Protein AF-0000000074613318 (afdb_homodimer)

Nearest PDB structures (foldseek):
  7mpy-assembly1_A  TM=9.620E-01  e=2.075E-47  Arabidopsis thaliana
  7mpy-assembly2_B  TM=9.449E-01  e=8.014E-48  Arabidopsis thaliana
  6omz-assembly1_A  TM=8.648E-01  e=1.037E-24  Mycolicibacterium smegmatis MKD8
  6clv-assembly6_B  TM=9.137E-01  e=1.702E-23  Staphylococcus aureus
  6ucz-assembly2_B  TM=9.336E-01  e=6.724E-20  Anaplasma phagocytophilum

InterPro domains:
  IPR000489 Pterin-binding domain [PF00809] (166-421)
  IPR000489 Pterin-binding domain [PS00792] (165-180)
  IPR000489 Pterin-binding domain [PS00793] (199-212)
  IPR000489 Pterin-binding domain [PS50972] (163-431)
  IPR000550 7,8-Dihydro-6-hydroxymethylpterin-pyrophosphokinase, HPPK [PF01288] (7-105)
  IPR000550 7,8-Dihydro-6-hydroxymethylpterin-pyrophosphokinase, HPPK [PS00794] (62-73)
  IPR000550 7,8-Dihydro-6-hydroxymethylpterin-pyrophosphokinase, HPPK [TIGR01498] (7-105)
  IPR000550 7,8-Dihydro-6-hydroxymethylpterin-pyrophosphokinase, HPPK [cd00483] (2-105)
  IPR006390 Dihydropteroate synthase domain [TIGR01496] (165-435)
  IPR006390 Dihydropteroate synthase domain [cd00739] (163-434)
  IPR011005 Dihydropteroate synthase-like superfamily [G3DSA:3.20.20.20] (144-440)
  IPR011005 Dihydropteroate synthase-like superfamily [SSF51717] (152-438)
  IPR035907 7,8-Dihydro-6-hydroxymethylpterin-pyrophosphokinase HPPK superfamily [G3DSA:3.30.70.560] (1-124)
  IPR035907 7,8-Dihydro-6-hydroxymethylpterin-pyrophosphokinase HPPK superfamily [SSF55083] (4-110)
  IPR045031 Dihydropteroate synthase-like [PTHR20941] (2-438)

Solvent-accessible surface area (backbone atoms only — not comparable to full-atom values): 45361 Å² total; per-residue (Å²): 94,62,92,77,51,36,48,56,50,37,33,11,38,34,30,36,30,57,48,87,76,50,61,91,53,75,66,41,79,34,61,33,71,38,65,49,59,86,59,49,76,69,55,42,50,51,52,43,51,47,50,30,44,73,64,62,41,65,96,63,61,87,71,46,91,65,78,59,85,79,79,64,51,70,53,70,78,53,74,43,84,54,98,88,44,46,31,56,35,80,66,45,78,75,32,65,72,54,38,54,14,50,54,14,50,32,32,78,44,77,86,47,67,45,56,48,38,51,24,66,69,50,83,36,95,65,11,51,61,43,42,39,49,75,71,47,40,75,72,42,58,75,37,90,56,26,35,60,34,28,64,42,86,96,42,73,42,53,57,81,37,37,69,39,35,27,26,56,43,76,51,66,72,81,30,64,45,83,79,25,35,58,52,37,41,53,48,49,43,52,49,51,52,49,36,46,75,39,57,32,42,28,41,33,39,23,43,62,68,70,48,79,65,42,75,84,75,51,62,68,59,34,40,66,60,36,50,65,44,46,62,67,34,43,62,62,37,49,74,70,72,37,43,37,29,36,44,48,57,43,37,68,43,49,54,54,43,41,76,60,58,40,37,30,40,35,19,62,40,34,48,69,79,22,86,55,24,39,54,48,44,32,71,65,71,45,27,37,34,36,19,31,44,39,83,44,44,68,45,11,81,36,69,77,38,49,65,62,95,49,56,41,58,50,47,20,51,53,41,46,51,38,50,45,53,30,22,57,45,56,33,53,48,36,34,43,30,41,22,77,27,58,74,40,26,45,51,50,69,51,37,38,48,40,47,72,28,41,53,54,23,32,52,52,26,16,34,66,23,30,23,65,36,71,39,53,30,38,47,46,62,47,50,35,66,49,55,21,68,59,50,72,31,88,52,50,86,70,24,52,42,38,26,23,16,50,50,28,49,28,44,77,35,61,40,25,30,41,40,30,69,60,35,52,48,39,40,26,13,47,38,46,50,30,52,61,68,66,39,75,104,93,62,92,75,51,35,46,57,50,36,32,12,38,33,32,35,29,57,48,86,75,52,58,92,54,75,67,40,79,34,63,34,71,39,65,49,60,86,60,49,74,69,55,42,51,52,53,43,52,48,50,30,44,74,65,62,42,66,95,62,60,87,71,46,91,64,80,58,86,79,80,66,51,72,53,70,77,52,74,41,83,54,98,88,46,46,31,56,34,81,65,46,76,75,31,66,72,53,38,54,16,50,52,14,52,32,30,78,44,77,86,46,67,45,55,49,39,52,25,63,71,28,97,37,94,66,12,53,62,42,42,38,49,75,71,47,39,76,72,43,56,75,37,90,59,25,34,60,37,29,65,43,84,96,40,73,41,53,56,81,36,39,68,40,36,29,27,56,44,77,50,65,69,83,31,62,46,82,80,26,35,59,52,38,40,53,48,48,42,51,49,50,51,51,36,46,75,39,58,33,43,28,43,33,40,24,42,62,69,71,49,80,66,42,75,85,76,53,61,69,58,34,40,67,59,36,50,66,44,44,60,66,36,43,62,63,37,49,74,71,73,36,43,36,29,37,44,47,58,45,36,69,42,49,53,54,42,41,76,60,57,39,38,31,42,36,18,65,40,35,48,69,78,21,88,54,25,40,53,48,44,30,70,66,71,46,28,34,35,35,19,29,45,40,82,44,44,68,47,10,81,37,70,77,38,48,66,61,96,48,56,41,58,51,46,21,51,53,39,46,52,39,49,45,52,30,21,57,46,56,31,53,48,38,35,43,31,40,22,78,27,56,74,40,27,45,51,52,70,51,36,37,50,40,48,72,28,41,53,56,24,31,53,51,26,17,35,68,24,31,22,65,36,70,38,52,31,39,47,46,62,47,48,34,66,48,55,20,68,60,50,73,31,87,53,50,86,70,24,52,42,37,26,23,15,51,49,28,49,28,44,77,34,61,39,26,30,41,39,30,69,60,35,53,49,39,40,27,13,47,39,46,49,29,52,61,68,67,41,78,104

Sequence (882 aa):
MKTLGINVTRHGCLYETAPAYVTDQPKFLNSAVRGFTKLGPHELLGVLKKIEKDMGRTNGIRYGPRPIDLDILFYGVFRVSSDNLTIPRERIWERPFVMAPLIDVLGSDVENDTVASWHSLSRFTGGLFEAWDKLGGDSLIGKDGMRRVLPIGNKLWDWSRKTSVMGILNLTPDSFSDGGKILSKENAVSQVQKMISEGADIIDLGAQSTRPMATRISPEEELERLIPILEAVKDIVEEDGKFLSVDTFYSKVASEAVKKGAHIVNDVSGGRLDPHMFDVIAGLKVPYISMHMRGDPTTMQNTNNLNYDDVCKQVASELSSSVMGAESSGIPAWRIITDPGIGFSKNAKQNLDILKGLKEIRREMGKTSLALANGPLLIGPSRKKFLAEVCNRPVATERDPATVASIAAGILGGANIVRVHNVRDCRDAVMLCDAMLEKTGMKTLGINVTRHGCLYETAPAYVTDQPKFLNSAVRGFTKLGPHELLGVLKKIEKDMGRTNGIRYGPRPIDLDILFYGVFRVSSDNLTIPRERIWERPFVMAPLIDVLGSDVENDTVASWHSLSRFTGGLFEAWDKLGGDSLIGKDGMRRVLPIGNKLWDWSRKTSVMGILNLTPDSFSDGGKILSKENAVSQVQKMISEGADIIDLGAQSTRPMATRISPEEELERLIPILEAVKDIVEEDGKFLSVDTFYSKVASEAVKKGAHIVNDVSGGRLDPHMFDVIAGLKVPYISMHMRGDPTTMQNTNNLNYDDVCKQVASELSSSVMGAESSGIPAWRIITDPGIGFSKNAKQNLDILKGLKEIRREMGKTSLALANGPLLIGPSRKKFLAEVCNRPVATERDPATVASIAAGILGGANIVRVHNVRDCRDAVMLCDAMLEKTG

Structure (mmCIF, N/CA/C/O backbone):
data_AF-0000000074613318-model_v1
#
loop_
_entity.id
_entity.type
_entity.pdbx_description
1 polymer 'Pterin-binding domain-containing protein'
#
loop_
_atom_site.group_PDB
_atom_site.id
_atom_site.type_symbol
_atom_site.label_atom_id
_atom_site.label_alt_id
_atom_site.label_comp_id
_atom_site.label_asym_id
_atom_site.label_entity_id
_atom_site.label_seq_id
_atom_site.pdbx_PDB_ins_code
_atom_site.Cartn_x
_atom_site.Cartn_y
_atom_site.Cartn_z
_atom_site.occupancy
_atom_site.B_iso_or_equiv
_atom_site.auth_seq_id
_atom_site.auth_comp_id
_atom_site.auth_asym_id
_atom_site.auth_atom_id
_atom_site.pdbx_PDB_model_num
ATOM 1 N N . MET A 1 1 ? 13.203 -37.156 -20.547 1 90.81 1 MET A N 1
ATOM 2 C CA . MET A 1 1 ? 14.242 -37.219 -19.516 1 90.81 1 MET A CA 1
ATOM 3 C C . MET A 1 1 ? 13.938 -38.312 -18.5 1 90.81 1 MET A C 1
ATOM 5 O O . MET A 1 1 ? 14.789 -39.156 -18.188 1 90.81 1 MET A O 1
ATOM 9 N N . LYS A 1 2 ? 12.68 -38.344 -18.078 1 86.88 2 LYS A N 1
ATOM 10 C CA . LYS A 1 2 ? 12.289 -39.344 -17.078 1 86.88 2 LYS A CA 1
ATOM 11 C C . LYS A 1 2 ? 12.484 -40.75 -17.594 1 86.88 2 LYS A C 1
ATOM 13 O O . LYS A 1 2 ? 13.062 -41.594 -16.922 1 86.88 2 LYS A O 1
ATOM 18 N N . THR A 1 3 ? 12.102 -41 -18.812 1 88.88 3 THR A N 1
ATOM 19 C CA . THR A 1 3 ? 12.195 -42.312 -19.406 1 88.88 3 THR A CA 1
ATOM 20 C C . THR A 1 3 ? 13.648 -42.75 -19.609 1 88.88 3 THR A C 1
ATOM 22 O O . THR A 1 3 ? 13.953 -43.938 -19.703 1 88.88 3 THR A O 1
ATOM 25 N N . LEU A 1 4 ? 14.5 -41.75 -19.594 1 92 4 LEU A N 1
ATOM 26 C CA . LEU A 1 4 ? 15.898 -42.031 -19.875 1 92 4 LEU A CA 1
ATOM 27 C C . LEU A 1 4 ? 16.75 -41.969 -18.609 1 92 4 LEU A C 1
ATOM 29 O O . LEU A 1 4 ? 17.969 -41.875 -18.672 1 92 4 LEU A O 1
ATOM 33 N N . GLY A 1 5 ? 16.031 -41.875 -17.438 1 92.38 5 GLY A N 1
ATOM 34 C CA . GLY A 1 5 ? 16.719 -42.031 -16.172 1 92.38 5 GLY A CA 1
ATOM 35 C C . GLY A 1 5 ? 17.094 -40.719 -15.516 1 92.38 5 GLY A C 1
ATOM 36 O O . GLY A 1 5 ? 17.938 -40.688 -14.609 1 92.38 5 GLY A O 1
ATOM 37 N N . ILE A 1 6 ? 16.594 -39.656 -15.992 1 94.5 6 ILE A N 1
ATOM 38 C CA . ILE A 1 6 ? 16.812 -38.344 -15.375 1 94.5 6 ILE A CA 1
ATOM 39 C C . ILE A 1 6 ? 15.57 -37.938 -14.586 1 94.5 6 ILE A C 1
ATOM 41 O O . ILE A 1 6 ? 14.5 -37.75 -15.164 1 94.5 6 ILE A O 1
ATOM 45 N N . ASN A 1 7 ? 15.688 -37.844 -13.266 1 95.38 7 ASN A N 1
ATOM 46 C CA . ASN A 1 7 ? 14.578 -37.438 -12.406 1 95.38 7 ASN A CA 1
ATOM 47 C C . ASN A 1 7 ? 14.664 -35.969 -12.016 1 95.38 7 ASN A C 1
ATOM 49 O O . ASN A 1 7 ? 15.398 -35.625 -11.094 1 95.38 7 ASN A O 1
ATOM 53 N N . VAL A 1 8 ? 13.844 -35.219 -12.664 1 95.69 8 VAL A N 1
ATOM 54 C CA . VAL A 1 8 ? 13.852 -33.781 -12.422 1 95.69 8 VAL A CA 1
ATOM 55 C C . VAL A 1 8 ? 13.023 -33.469 -11.18 1 95.69 8 VAL A C 1
ATOM 57 O O . VAL A 1 8 ? 11.883 -33.906 -11.055 1 95.69 8 VAL A O 1
ATOM 60 N N . THR A 1 9 ? 13.578 -32.625 -10.258 1 93.75 9 THR A N 1
ATOM 61 C CA . THR A 1 9 ? 12.883 -32.344 -9.008 1 93.75 9 THR A CA 1
ATOM 62 C C . THR A 1 9 ? 12.664 -30.828 -8.836 1 93.75 9 THR A C 1
ATOM 64 O O . THR A 1 9 ? 11.859 -30.406 -8.008 1 93.75 9 THR A O 1
ATOM 67 N N . ARG A 1 10 ? 13.43 -30.047 -9.539 1 96.12 10 ARG A N 1
ATOM 68 C CA . ARG A 1 10 ? 13.312 -28.594 -9.477 1 96.12 10 ARG A CA 1
ATOM 69 C C . ARG A 1 10 ? 13.312 -27.984 -10.875 1 96.12 10 ARG A C 1
ATOM 71 O O . ARG A 1 10 ? 14.031 -28.453 -11.766 1 96.12 10 ARG A O 1
ATOM 78 N N . HIS A 1 11 ? 12.578 -27.016 -11.016 1 97.75 11 HIS A N 1
ATOM 79 C CA . HIS A 1 11 ? 12.5 -26.281 -12.273 1 97.75 11 HIS A CA 1
ATOM 80 C C . HIS A 1 11 ? 12.727 -24.797 -12.055 1 97.75 11 HIS A C 1
ATOM 82 O O . HIS A 1 11 ? 12.328 -24.25 -11.023 1 97.75 11 HIS A O 1
ATOM 88 N N . GLY A 1 12 ? 13.367 -24.125 -12.938 1 97.94 12 GLY A N 1
ATOM 89 C CA . GLY A 1 12 ? 13.453 -22.672 -12.938 1 97.94 12 GLY A CA 1
ATOM 90 C C . GLY A 1 12 ? 12.266 -22.016 -13.594 1 97.94 12 GLY A C 1
ATOM 91 O O . GLY A 1 12 ? 11.328 -22.688 -14.031 1 97.94 12 GLY A O 1
ATOM 92 N N . CYS A 1 13 ? 12.312 -20.703 -13.602 1 97.88 13 CYS A N 1
ATOM 93 C CA . CYS A 1 13 ? 11.344 -19.953 -14.398 1 97.88 13 CYS A CA 1
ATOM 94 C C . CYS A 1 13 ? 11.633 -20.109 -15.891 1 97.88 13 CYS A C 1
ATOM 96 O O . CYS A 1 13 ? 12.688 -20.625 -16.266 1 97.88 13 CYS A O 1
ATOM 98 N N . LEU A 1 14 ? 10.695 -19.781 -16.688 1 97.75 14 LEU A N 1
ATOM 99 C CA . LEU A 1 14 ? 10.867 -19.734 -18.125 1 97.75 14 LEU A CA 1
ATOM 100 C C . LEU A 1 14 ? 11.133 -18.312 -18.609 1 97.75 14 LEU A C 1
ATOM 102 O O . LEU A 1 14 ? 10.352 -17.406 -18.312 1 97.75 14 LEU A O 1
ATOM 106 N N . TYR A 1 15 ? 12.273 -18.125 -19.281 1 97 15 TYR A N 1
ATOM 107 C CA . TYR A 1 15 ? 12.672 -16.797 -19.734 1 97 15 TYR A CA 1
ATOM 108 C C . TYR A 1 15 ? 12.609 -16.688 -21.25 1 97 15 TYR A C 1
ATOM 110 O O . TYR A 1 15 ? 13.141 -17.547 -21.969 1 97 15 TYR A O 1
ATOM 118 N N . GLU A 1 16 ? 11.945 -15.711 -21.703 1 95.38 16 GLU A N 1
ATOM 119 C CA . GLU A 1 16 ? 12.062 -15.297 -23.094 1 95.38 16 GLU A CA 1
ATOM 120 C C . GLU A 1 16 ? 13.18 -14.273 -23.266 1 95.38 16 GLU A C 1
ATOM 122 O O . GLU A 1 16 ? 13.242 -13.281 -22.531 1 95.38 16 GLU A O 1
ATOM 127 N N . THR A 1 17 ? 14.117 -14.539 -24.172 1 92.31 17 THR A N 1
ATOM 128 C CA . THR A 1 17 ? 15.25 -13.648 -24.391 1 92.31 17 THR A CA 1
ATOM 129 C C . THR A 1 17 ? 15.484 -13.414 -25.875 1 92.31 17 THR A C 1
ATOM 131 O O . THR A 1 17 ? 15.172 -14.273 -26.703 1 92.31 17 THR A O 1
ATOM 134 N N . ALA A 1 18 ? 16.031 -12.297 -26.188 1 87.38 18 ALA A N 1
ATOM 135 C CA . ALA A 1 18 ? 16.469 -12.023 -27.547 1 87.38 18 ALA A CA 1
ATOM 136 C C . ALA A 1 18 ? 17.688 -12.875 -27.922 1 87.38 18 ALA A C 1
ATOM 138 O O . ALA A 1 18 ? 18.469 -13.258 -27.047 1 87.38 18 ALA A O 1
ATOM 139 N N . PRO A 1 19 ? 17.734 -13.18 -29.219 1 82.44 19 PRO A N 1
ATOM 140 C CA . PRO A 1 19 ? 18.922 -13.922 -29.625 1 82.44 19 PRO A CA 1
ATOM 141 C C . PRO A 1 19 ? 20.219 -13.133 -29.422 1 82.44 19 PRO A C 1
ATOM 143 O O . PRO A 1 19 ? 20.234 -11.914 -29.609 1 82.44 19 PRO A O 1
ATOM 146 N N . ALA A 1 20 ? 21.25 -13.781 -29 1 71.31 20 ALA A N 1
ATOM 147 C CA . ALA A 1 20 ? 22.5 -13.117 -28.625 1 71.31 20 ALA A CA 1
ATOM 148 C C . ALA A 1 20 ? 23.422 -12.961 -29.828 1 71.31 20 ALA A C 1
ATOM 150 O O . ALA A 1 20 ? 24.203 -12.008 -29.906 1 71.31 20 ALA A O 1
ATOM 151 N N . TYR A 1 21 ? 23.312 -13.883 -30.703 1 70.5 21 TYR A N 1
ATOM 152 C CA . TYR A 1 21 ? 24.328 -13.922 -31.766 1 70.5 21 TYR A CA 1
ATOM 153 C C . TYR A 1 21 ? 23.703 -13.68 -33.125 1 70.5 21 TYR A C 1
ATOM 155 O O . TYR A 1 21 ? 23.812 -12.578 -33.688 1 70.5 21 TYR A O 1
ATOM 163 N N . VAL A 1 22 ? 22.875 -14.609 -33.562 1 69.81 22 VAL A N 1
ATOM 164 C CA . VAL A 1 22 ? 22.109 -14.391 -34.75 1 69.81 22 VAL A CA 1
ATOM 165 C C . VAL A 1 22 ? 20.781 -13.703 -34.406 1 69.81 22 VAL A C 1
ATOM 167 O O . VAL A 1 22 ? 19.875 -14.328 -33.875 1 69.81 22 VAL A O 1
ATOM 170 N N . THR A 1 23 ? 20.641 -12.508 -34.75 1 75.5 23 THR A N 1
ATOM 171 C CA . THR A 1 23 ? 19.578 -11.68 -34.188 1 75.5 23 THR A CA 1
ATOM 172 C C . THR A 1 23 ? 18.312 -11.773 -35.031 1 75.5 23 THR A C 1
ATOM 174 O O . THR A 1 23 ? 17.219 -11.461 -34.562 1 75.5 23 THR A O 1
ATOM 177 N N . ASP A 1 24 ? 18.484 -12.211 -36.219 1 76.19 24 ASP A N 1
ATOM 178 C CA . ASP A 1 24 ? 17.312 -12.305 -37.094 1 76.19 24 ASP A CA 1
ATOM 179 C C . ASP A 1 24 ? 16.609 -13.656 -36.906 1 76.19 24 ASP A C 1
ATOM 181 O O . ASP A 1 24 ? 16.578 -14.461 -37.844 1 76.19 24 ASP A O 1
ATOM 185 N N . GLN A 1 25 ? 16.125 -13.969 -35.75 1 79.25 25 GLN A N 1
ATOM 186 C CA . GLN A 1 25 ? 15.398 -15.18 -35.406 1 79.25 25 GLN A CA 1
ATOM 187 C C . GLN A 1 25 ? 14.453 -14.93 -34.219 1 79.25 25 GLN A C 1
ATOM 189 O O . GLN A 1 25 ? 14.547 -13.898 -33.562 1 79.25 25 GLN A O 1
ATOM 194 N N . PRO A 1 26 ? 13.492 -15.852 -34.062 1 83.19 26 PRO A N 1
ATOM 195 C CA . PRO A 1 26 ? 12.555 -15.664 -32.938 1 83.19 26 PRO A CA 1
ATOM 196 C C . PRO A 1 26 ? 13.242 -15.688 -31.578 1 83.19 26 PRO A C 1
ATOM 198 O O . PRO A 1 26 ? 14.367 -16.188 -31.453 1 83.19 26 PRO A O 1
ATOM 201 N N . LYS A 1 27 ? 12.617 -15.156 -30.625 1 88.94 27 LYS A N 1
ATOM 202 C CA . LYS A 1 27 ? 13.125 -15.172 -29.266 1 88.94 27 LYS A CA 1
ATOM 203 C C . LYS A 1 27 ? 13.305 -16.609 -28.766 1 88.94 27 LYS A C 1
ATOM 205 O O . LYS A 1 27 ? 12.664 -17.531 -29.266 1 88.94 27 LYS A O 1
ATOM 210 N N . PHE A 1 28 ? 14.211 -16.734 -27.844 1 91.88 28 PHE A N 1
ATOM 211 C CA . PHE A 1 28 ? 14.484 -18.047 -27.25 1 91.88 28 PHE A CA 1
ATOM 212 C C . PHE A 1 28 ? 13.758 -18.203 -25.922 1 91.88 28 PHE A C 1
ATOM 214 O O . PHE A 1 28 ? 13.461 -17.203 -25.25 1 91.88 28 PHE A O 1
ATOM 221 N N . LEU A 1 29 ? 13.445 -19.359 -25.688 1 95.19 29 LEU A N 1
ATOM 222 C CA . LEU A 1 29 ? 13.008 -19.734 -24.344 1 95.19 29 LEU A CA 1
ATOM 223 C C . LEU A 1 29 ? 14.109 -20.469 -23.594 1 95.19 29 LEU A C 1
ATOM 225 O O . LEU A 1 29 ? 14.734 -21.391 -24.156 1 95.19 29 LEU A O 1
ATOM 229 N N . ASN A 1 30 ? 14.438 -19.969 -22.438 1 96.06 30 ASN A N 1
ATOM 230 C CA . ASN A 1 30 ? 15.516 -20.547 -21.641 1 96.06 30 ASN A CA 1
ATOM 231 C C . ASN A 1 30 ? 15.031 -20.906 -20.234 1 96.06 30 ASN A C 1
ATOM 233 O O . ASN A 1 30 ? 14.227 -20.188 -19.641 1 96.06 30 ASN A O 1
ATOM 237 N N . SER A 1 31 ? 15.484 -22.078 -19.734 1 97.62 31 SER A N 1
ATOM 238 C CA . SER A 1 31 ? 15.242 -22.484 -18.359 1 97.62 31 SER A CA 1
ATOM 239 C C . SER A 1 31 ? 16.328 -23.438 -17.859 1 97.62 31 SER A C 1
ATOM 241 O O . SER A 1 31 ? 17.359 -23.625 -18.531 1 97.62 31 SER A O 1
ATOM 243 N N . ALA A 1 32 ? 16.266 -23.812 -16.641 1 97.88 32 ALA A N 1
ATOM 244 C CA . ALA A 1 32 ? 17.141 -24.812 -16.016 1 97.88 32 ALA A CA 1
ATOM 245 C C . ALA A 1 32 ? 16.359 -25.766 -15.133 1 97.88 32 ALA A C 1
ATOM 247 O O . ALA A 1 32 ? 15.281 -25.422 -14.633 1 97.88 32 ALA A O 1
ATOM 248 N N . VAL A 1 33 ? 16.859 -26.953 -15.055 1 97.5 33 VAL A N 1
ATOM 249 C CA . VAL A 1 33 ? 16.266 -27.922 -14.148 1 97.5 33 VAL A CA 1
ATOM 250 C C . VAL A 1 33 ? 17.359 -28.562 -13.289 1 97.5 33 VAL A C 1
ATOM 252 O O . VAL A 1 33 ? 18.531 -28.562 -13.656 1 97.5 33 VAL A O 1
ATOM 255 N N . ARG A 1 34 ? 16.969 -28.953 -12.188 1 96.38 34 ARG A N 1
ATOM 256 C CA . ARG A 1 34 ? 17.812 -29.719 -11.266 1 96.38 34 ARG A CA 1
ATOM 257 C C . ARG A 1 34 ? 17.188 -31.078 -10.945 1 96.38 34 ARG A C 1
ATOM 259 O O . ARG A 1 34 ? 15.961 -31.188 -10.82 1 96.38 34 ARG A O 1
ATOM 266 N N . GLY A 1 35 ? 18.047 -32.094 -10.945 1 95.19 35 GLY A N 1
ATOM 267 C CA . GLY A 1 35 ? 17.547 -33.438 -10.672 1 95.19 35 GLY A CA 1
ATOM 268 C C . GLY A 1 35 ? 18.641 -34.438 -10.359 1 95.19 35 GLY A C 1
ATOM 269 O O . GLY A 1 35 ? 19.766 -34.031 -10.023 1 95.19 35 GLY A O 1
ATOM 270 N N . PHE A 1 36 ? 18.234 -35.688 -10.406 1 95.19 36 PHE A N 1
ATOM 271 C CA . PHE A 1 36 ? 19.141 -36.781 -10.094 1 95.19 36 PHE A CA 1
ATOM 272 C C . PHE A 1 36 ? 19.188 -37.781 -11.234 1 95.19 36 PHE A C 1
ATOM 274 O O . PHE A 1 36 ? 18.203 -37.969 -11.953 1 95.19 36 PHE A O 1
ATOM 281 N N . THR A 1 37 ? 20.344 -38.344 -11.422 1 97.06 37 THR A N 1
ATOM 282 C CA . THR A 1 37 ? 20.516 -39.406 -12.406 1 97.06 37 THR A CA 1
ATOM 283 C C . THR A 1 37 ? 21.625 -40.375 -11.977 1 97.06 37 THR A C 1
ATOM 285 O O . THR A 1 37 ? 22.484 -40 -11.172 1 97.06 37 THR A O 1
ATOM 288 N N . LYS A 1 38 ? 21.578 -41.594 -12.477 1 96.44 38 LYS A N 1
ATOM 289 C CA . LYS A 1 38 ? 22.641 -42.562 -12.25 1 96.44 38 LYS A CA 1
ATOM 290 C C . LYS A 1 38 ? 23.656 -42.562 -13.383 1 96.44 38 LYS A C 1
ATOM 292 O O . LYS A 1 38 ? 24.688 -43.219 -13.297 1 96.44 38 LYS A O 1
ATOM 297 N N . LEU A 1 39 ? 23.359 -41.812 -14.312 1 97 39 LEU A N 1
ATOM 298 C CA . LEU A 1 39 ? 24.266 -41.719 -15.453 1 97 39 LEU A CA 1
ATOM 299 C C . LEU A 1 39 ? 25.5 -40.906 -15.102 1 97 39 LEU A C 1
ATOM 301 O O . LEU A 1 39 ? 25.422 -39.906 -14.391 1 97 39 LEU A O 1
ATOM 305 N N . GLY A 1 40 ? 26.609 -41.375 -15.539 1 96.06 40 GLY A N 1
ATOM 306 C CA . GLY A 1 40 ? 27.797 -40.531 -15.445 1 96.06 40 GLY A CA 1
ATOM 307 C C . GLY A 1 40 ? 27.734 -39.281 -16.312 1 96.06 40 GLY A C 1
ATOM 308 O O . GLY A 1 40 ? 26.859 -39.188 -17.172 1 96.06 40 GLY A O 1
ATOM 309 N N . PRO A 1 41 ? 28.641 -38.438 -16.125 1 96.25 41 PRO A N 1
ATOM 310 C CA . PRO A 1 41 ? 28.578 -37.156 -16.844 1 96.25 41 PRO A CA 1
ATOM 311 C C . PRO A 1 41 ? 28.562 -37.344 -18.359 1 96.25 41 PRO A C 1
ATOM 313 O O . PRO A 1 41 ? 27.781 -36.688 -19.047 1 96.25 41 PRO A O 1
ATOM 316 N N . HIS A 1 42 ? 29.453 -38.219 -18.891 1 96.81 42 HIS A N 1
ATOM 317 C CA . HIS A 1 42 ? 29.531 -38.406 -20.344 1 96.81 42 HIS A CA 1
ATOM 318 C C . HIS A 1 42 ? 28.312 -39.188 -20.844 1 96.81 42 HIS A C 1
ATOM 320 O O . HIS A 1 42 ? 27.828 -38.906 -21.953 1 96.81 42 HIS A O 1
ATOM 326 N N . GLU A 1 43 ? 27.875 -40.094 -20.078 1 97 43 GLU A N 1
ATOM 327 C CA . GLU A 1 43 ? 26.656 -40.812 -20.438 1 97 43 GLU A CA 1
ATOM 328 C C . GLU A 1 43 ? 25.453 -39.875 -20.469 1 97 43 GLU A C 1
ATOM 330 O O . GLU A 1 43 ? 24.594 -39.969 -21.344 1 97 43 GLU A O 1
ATOM 335 N N . LEU A 1 44 ? 25.438 -39.062 -19.469 1 97.12 44 LEU A N 1
ATOM 336 C CA . LEU A 1 44 ? 24.359 -38.094 -19.406 1 97.12 44 LEU A CA 1
ATOM 337 C C . LEU A 1 44 ? 24.391 -37.188 -20.641 1 97.12 44 LEU A C 1
ATOM 339 O O . LEU A 1 44 ? 23.344 -36.906 -21.234 1 97.12 44 LEU A O 1
ATOM 343 N N . LEU A 1 45 ? 25.547 -36.719 -21.016 1 96.62 45 LEU A N 1
ATOM 344 C CA . LEU A 1 45 ? 25.672 -35.875 -22.219 1 96.62 45 LEU A CA 1
ATOM 345 C C . LEU A 1 45 ? 25.109 -36.625 -23.438 1 96.62 45 LEU A C 1
ATOM 347 O O . LEU A 1 45 ? 24.406 -36.031 -24.25 1 96.62 45 LEU A O 1
ATOM 351 N N . GLY A 1 46 ? 25.469 -37.875 -23.547 1 96.12 46 GLY A N 1
ATOM 352 C CA . GLY A 1 46 ? 24.969 -38.656 -24.656 1 96.12 46 GLY A CA 1
ATOM 353 C C . GLY A 1 46 ? 23.453 -38.75 -24.688 1 96.12 46 GLY A C 1
ATOM 354 O O . GLY A 1 46 ? 22.844 -38.625 -25.75 1 96.12 46 GLY A O 1
ATOM 355 N N . VAL A 1 47 ? 22.922 -38.969 -23.578 1 96.31 47 VAL A N 1
ATOM 356 C CA . VAL A 1 47 ? 21.484 -39.062 -23.453 1 96.31 47 VAL A CA 1
ATOM 357 C C . VAL A 1 47 ? 20.844 -37.719 -23.844 1 96.31 47 VAL A C 1
ATOM 359 O O . VAL A 1 47 ? 19.828 -37.719 -24.547 1 96.31 47 VAL A O 1
ATOM 362 N N . LEU A 1 48 ? 21.375 -36.625 -23.422 1 95.69 48 LEU A N 1
ATOM 363 C CA . LEU A 1 48 ? 20.859 -35.312 -23.734 1 95.69 48 LEU A CA 1
ATOM 364 C C . LEU A 1 48 ? 20.922 -35.031 -25.234 1 95.69 48 LEU A C 1
ATOM 366 O O . LEU A 1 48 ? 19.969 -34.5 -25.828 1 95.69 48 LEU A O 1
ATOM 370 N N . LYS A 1 49 ? 22 -35.406 -25.844 1 93.81 49 LYS A N 1
ATOM 371 C CA . LYS A 1 49 ? 22.125 -35.219 -27.281 1 93.81 49 LYS A CA 1
ATOM 372 C C . LYS A 1 49 ? 21.125 -36.094 -28.031 1 93.81 49 LYS A C 1
ATOM 374 O O . LYS A 1 49 ? 20.609 -35.688 -29.094 1 93.81 49 LYS A O 1
ATOM 379 N N . LYS A 1 50 ? 20.891 -37.188 -27.531 1 94.19 50 LYS A N 1
ATOM 380 C CA . LYS A 1 50 ? 19.875 -38.062 -28.125 1 94.19 50 LYS A CA 1
ATOM 381 C C . LYS A 1 50 ? 18.5 -37.406 -28.047 1 94.19 50 LYS A C 1
ATOM 383 O O . LYS A 1 50 ? 17.734 -37.438 -29.016 1 94.19 50 LYS A O 1
ATOM 388 N N . ILE A 1 51 ? 18.203 -36.844 -26.922 1 94.06 51 ILE A N 1
ATOM 389 C CA . ILE A 1 51 ? 16.953 -36.125 -26.75 1 94.06 51 ILE A CA 1
ATOM 390 C C . ILE A 1 51 ? 16.844 -35 -27.766 1 94.06 51 ILE A C 1
ATOM 392 O O . ILE A 1 51 ? 15.805 -34.844 -28.406 1 94.06 51 ILE A O 1
ATOM 396 N N . GLU A 1 52 ? 17.922 -34.25 -27.922 1 93.75 52 GLU A N 1
ATOM 397 C CA . GLU A 1 52 ? 17.938 -33.156 -28.906 1 93.75 52 GLU A CA 1
ATOM 398 C C . GLU A 1 52 ? 17.625 -33.688 -30.312 1 93.75 52 GLU A C 1
ATOM 400 O O . GLU A 1 52 ? 16.812 -33.094 -31.016 1 93.75 52 GLU A O 1
ATOM 405 N N . LYS A 1 53 ? 18.219 -34.719 -30.609 1 91.5 53 LYS A N 1
ATOM 406 C CA . LYS A 1 53 ? 18.031 -35.312 -31.938 1 91.5 53 LYS A CA 1
ATOM 407 C C . LYS A 1 53 ? 16.594 -35.812 -32.094 1 91.5 53 LYS A C 1
ATOM 409 O O . LYS A 1 53 ? 15.969 -35.562 -33.156 1 91.5 53 LYS A O 1
ATOM 414 N N . ASP A 1 54 ? 16.141 -36.438 -31.109 1 91.62 54 ASP A N 1
ATOM 415 C CA . ASP A 1 54 ? 14.781 -36.969 -31.156 1 91.62 54 ASP A CA 1
ATOM 416 C C . ASP A 1 54 ? 13.75 -35.844 -31.266 1 91.62 54 ASP A C 1
ATOM 418 O O . ASP A 1 54 ? 12.672 -36.031 -31.844 1 91.62 54 ASP A O 1
ATOM 422 N N . MET A 1 55 ? 14.125 -34.719 -30.812 1 91.12 55 MET A N 1
ATOM 423 C CA . MET A 1 55 ? 13.203 -33.562 -30.828 1 91.12 55 MET A CA 1
ATOM 424 C C . MET A 1 55 ? 13.391 -32.75 -32.094 1 91.12 55 MET A C 1
ATOM 426 O O . MET A 1 55 ? 12.773 -31.688 -32.25 1 91.12 55 MET A O 1
ATOM 430 N N . GLY A 1 56 ? 14.32 -33.188 -33 1 85.38 56 GLY A N 1
ATOM 431 C CA . GLY A 1 56 ? 14.383 -32.594 -34.312 1 85.38 56 GLY A CA 1
ATOM 432 C C . GLY A 1 56 ? 15.57 -31.672 -34.5 1 85.38 56 GLY A C 1
ATOM 433 O O . GLY A 1 56 ? 15.641 -30.938 -35.5 1 85.38 56 GLY A O 1
ATOM 434 N N . ARG A 1 57 ? 16.453 -31.641 -33.531 1 84.5 57 ARG A N 1
ATOM 435 C CA . ARG A 1 57 ? 17.641 -30.797 -33.719 1 84.5 57 ARG A CA 1
ATOM 436 C C . ARG A 1 57 ? 18.516 -31.328 -34.844 1 84.5 57 ARG A C 1
ATOM 438 O O . ARG A 1 57 ? 18.828 -32.531 -34.875 1 84.5 57 ARG A O 1
ATOM 445 N N . THR A 1 58 ? 18.703 -30.438 -35.812 1 79.44 58 THR A N 1
ATOM 446 C CA . THR A 1 58 ? 19.578 -30.766 -36.938 1 79.44 58 THR A CA 1
ATOM 447 C C . THR A 1 58 ? 20.859 -29.922 -36.875 1 79.44 58 THR A C 1
ATOM 449 O O . THR A 1 58 ? 20.969 -29.016 -36.062 1 79.44 58 THR A O 1
ATOM 452 N N . ASN A 1 59 ? 21.781 -30.453 -37.688 1 71.25 59 ASN A N 1
ATOM 453 C CA . ASN A 1 59 ? 23.047 -29.719 -37.75 1 71.25 59 ASN A CA 1
ATOM 454 C C . ASN A 1 59 ? 22.891 -28.375 -38.469 1 71.25 59 ASN A C 1
ATOM 456 O O . ASN A 1 59 ? 22.984 -28.312 -39.688 1 71.25 59 ASN A O 1
ATOM 460 N N . GLY A 1 60 ? 22.172 -27.531 -37.844 1 66.12 60 GLY A N 1
ATOM 461 C CA . GLY A 1 60 ? 21.984 -26.219 -38.438 1 66.12 60 GLY A CA 1
ATOM 462 C C . GLY A 1 60 ? 23.078 -25.234 -38.094 1 66.12 60 GLY A C 1
ATOM 463 O O . GLY A 1 60 ? 24.219 -25.641 -37.812 1 66.12 60 GLY A O 1
ATOM 464 N N . ILE A 1 61 ? 22.891 -23.906 -38.312 1 70.75 61 ILE A N 1
ATOM 465 C CA . ILE A 1 61 ? 23.828 -22.828 -38.062 1 70.75 61 ILE A CA 1
ATOM 466 C C . ILE A 1 61 ? 24.062 -22.688 -36.562 1 70.75 61 ILE A C 1
ATOM 468 O O . ILE A 1 61 ? 23.125 -22.781 -35.781 1 70.75 61 ILE A O 1
ATOM 472 N N . ARG A 1 62 ? 25.266 -22.5 -36.344 1 68.44 62 ARG A N 1
ATOM 473 C CA . ARG A 1 62 ? 25.656 -22.219 -34.969 1 68.44 62 ARG A CA 1
ATOM 474 C C . ARG A 1 62 ? 24.906 -21 -34.438 1 68.44 62 ARG A C 1
ATOM 476 O O . ARG A 1 62 ? 24.859 -19.969 -35.094 1 68.44 62 ARG A O 1
ATOM 483 N N . TYR A 1 63 ? 24.219 -21.281 -33.406 1 70.06 63 TYR A N 1
ATOM 484 C CA . TYR A 1 63 ? 23.531 -20.203 -32.719 1 70.06 63 TYR A CA 1
ATOM 485 C C . TYR A 1 63 ? 22.234 -19.844 -33.469 1 70.06 63 TYR A C 1
ATOM 487 O O . TYR A 1 63 ? 21.672 -18.766 -33.219 1 70.06 63 TYR A O 1
ATOM 495 N N . GLY A 1 64 ? 21.922 -20.734 -34.344 1 72.19 64 GLY A N 1
ATOM 496 C CA . GLY A 1 64 ? 20.703 -20.531 -35.094 1 72.19 64 GLY A CA 1
ATOM 497 C C . GLY A 1 64 ? 19.469 -21.094 -34.406 1 72.19 64 GLY A C 1
ATOM 498 O O . GLY A 1 64 ? 19.547 -21.516 -33.25 1 72.19 64 GLY A O 1
ATOM 499 N N . PRO A 1 65 ? 18.344 -21 -35.156 1 75.69 65 PRO A N 1
ATOM 500 C CA . PRO A 1 65 ? 17.094 -21.562 -34.625 1 75.69 65 PRO A CA 1
ATOM 501 C C . PRO A 1 65 ? 17.188 -23.062 -34.375 1 75.69 65 PRO A C 1
ATOM 503 O O . PRO A 1 65 ? 17.844 -23.797 -35.125 1 75.69 65 PRO A O 1
ATOM 506 N N . ARG A 1 66 ? 16.797 -23.453 -33.25 1 80.12 66 ARG A N 1
ATOM 507 C CA . ARG A 1 66 ? 16.781 -24.875 -32.875 1 80.12 66 ARG A CA 1
ATOM 508 C C . ARG A 1 66 ? 15.602 -25.172 -31.953 1 80.12 66 ARG A C 1
ATOM 510 O O . ARG A 1 66 ? 15.18 -24.328 -31.172 1 80.12 66 ARG A O 1
ATOM 517 N N . PRO A 1 67 ? 15.148 -26.312 -32.094 1 84.12 67 PRO A N 1
ATOM 518 C CA . PRO A 1 67 ? 13.984 -26.672 -31.266 1 84.12 67 PRO A CA 1
ATOM 519 C C . PRO A 1 67 ? 14.32 -26.781 -29.781 1 84.12 67 PRO A C 1
ATOM 521 O O . PRO A 1 67 ? 13.492 -26.453 -28.938 1 84.12 67 PRO A O 1
ATOM 524 N N . ILE A 1 68 ? 15.578 -27.281 -29.469 1 90.31 68 ILE A N 1
ATOM 525 C CA . ILE A 1 68 ? 15.961 -27.453 -28.078 1 90.31 68 ILE A CA 1
ATOM 526 C C . ILE A 1 68 ? 17.484 -27.578 -27.969 1 90.31 68 ILE A C 1
ATOM 528 O O . ILE A 1 68 ? 18.141 -28.031 -28.906 1 90.31 68 ILE A O 1
ATOM 532 N N . ASP A 1 69 ? 18.047 -27.062 -27.016 1 90.94 69 ASP A N 1
ATOM 533 C CA . ASP A 1 69 ? 19.453 -27.172 -26.641 1 90.94 69 ASP A CA 1
ATOM 534 C C . ASP A 1 69 ? 19.594 -27.516 -25.156 1 90.94 69 ASP A C 1
ATOM 536 O O . ASP A 1 69 ? 19.062 -26.812 -24.297 1 90.94 69 ASP A O 1
ATOM 540 N N . LEU A 1 70 ? 20.234 -28.672 -24.922 1 94.75 70 LEU A N 1
ATOM 541 C CA . LEU A 1 70 ? 20.375 -29.141 -23.547 1 94.75 70 LEU A CA 1
ATOM 542 C C . LEU A 1 70 ? 21.844 -29.188 -23.141 1 94.75 70 LEU A C 1
ATOM 544 O O . LEU A 1 70 ? 22.656 -29.828 -23.812 1 94.75 70 LEU A O 1
ATOM 548 N N . ASP A 1 71 ? 22.188 -28.5 -22.109 1 94.62 71 ASP A N 1
ATOM 549 C CA . ASP A 1 71 ? 23.547 -28.453 -21.594 1 94.62 71 ASP A CA 1
ATOM 550 C C . ASP A 1 71 ? 23.594 -28.891 -20.141 1 94.62 71 ASP A C 1
ATOM 552 O O . ASP A 1 71 ? 22.625 -28.75 -19.406 1 94.62 71 ASP A O 1
ATOM 556 N N . ILE A 1 72 ? 24.703 -29.516 -19.781 1 97.06 72 ILE A N 1
ATOM 557 C CA . ILE A 1 72 ? 24.984 -29.812 -18.391 1 97.06 72 ILE A CA 1
ATOM 558 C C . ILE A 1 72 ? 25.75 -28.641 -17.75 1 97.06 72 ILE A C 1
ATOM 560 O O . ILE A 1 72 ? 26.875 -28.328 -18.156 1 97.06 72 ILE A O 1
ATOM 564 N N . LEU A 1 73 ? 25.156 -28 -16.844 1 96.75 73 LEU A N 1
ATOM 565 C CA . LEU A 1 73 ? 25.781 -26.828 -16.219 1 96.75 73 LEU A CA 1
ATOM 566 C C . LEU A 1 73 ? 26.672 -27.25 -15.062 1 96.75 73 LEU A C 1
ATOM 568 O O . LEU A 1 73 ? 27.828 -26.828 -14.977 1 96.75 73 LEU A O 1
ATOM 572 N N . PHE A 1 74 ? 26.125 -28.031 -14.172 1 96.69 74 PHE A N 1
ATOM 573 C CA . PHE A 1 74 ? 26.828 -28.641 -13.047 1 96.69 74 PHE A CA 1
ATOM 574 C C . PHE A 1 74 ? 26.484 -30.125 -12.938 1 96.69 74 PHE A C 1
ATOM 576 O O . PHE A 1 74 ? 25.484 -30.578 -13.484 1 96.69 74 PHE A O 1
ATOM 583 N N . TYR A 1 75 ? 27.344 -30.859 -12.281 1 96.69 75 TYR A N 1
ATOM 584 C CA . TYR A 1 75 ? 27.156 -32.281 -12.055 1 96.69 75 TYR A CA 1
ATOM 585 C C . TYR A 1 75 ? 27.75 -32.719 -10.719 1 96.69 75 TYR A C 1
ATOM 587 O O . TYR A 1 75 ? 28.953 -32.969 -10.633 1 96.69 75 TYR A O 1
ATOM 595 N N . GLY A 1 76 ? 26.875 -32.844 -9.75 1 94.75 76 GLY A N 1
ATOM 596 C CA . GLY A 1 76 ? 27.391 -33.156 -8.43 1 94.75 76 GLY A CA 1
ATOM 597 C C . GLY A 1 76 ? 28.438 -32.188 -7.953 1 94.75 76 GLY A C 1
ATOM 598 O O . GLY A 1 76 ? 28.25 -30.969 -8.055 1 94.75 76 GLY A O 1
ATOM 599 N N . VAL A 1 77 ? 29.391 -32.75 -7.316 1 93.94 77 VAL A N 1
ATOM 600 C CA . VAL A 1 77 ? 30.453 -31.906 -6.809 1 93.94 77 VAL A CA 1
ATOM 601 C C . VAL A 1 77 ? 31.641 -31.953 -7.77 1 93.94 77 VAL A C 1
ATOM 603 O O . VAL A 1 77 ? 32.75 -31.5 -7.43 1 93.94 77 VAL A O 1
ATOM 606 N N . PHE A 1 78 ? 31.438 -32.438 -8.977 1 92.19 78 PHE A N 1
ATOM 607 C CA . PHE A 1 78 ? 32.562 -32.781 -9.852 1 92.19 78 PHE A CA 1
ATOM 608 C C . PHE A 1 78 ? 32.906 -31.641 -10.789 1 92.19 78 PHE A C 1
ATOM 610 O O . PHE A 1 78 ? 32.031 -30.891 -11.203 1 92.19 78 PHE A O 1
ATOM 617 N N . ARG A 1 79 ? 34.156 -31.625 -11.125 1 94.12 79 ARG A N 1
ATOM 618 C CA . ARG A 1 79 ? 34.656 -30.875 -12.273 1 94.12 79 ARG A CA 1
ATOM 619 C C . ARG A 1 79 ? 35.062 -31.828 -13.406 1 94.12 79 ARG A C 1
ATOM 621 O O . ARG A 1 79 ? 35.656 -32.875 -13.164 1 94.12 79 ARG A O 1
ATOM 628 N N . VAL A 1 80 ? 34.562 -31.531 -14.477 1 94.38 80 VAL A N 1
ATOM 629 C CA . VAL A 1 80 ? 34.875 -32.375 -15.625 1 94.38 80 VAL A CA 1
ATOM 630 C C . VAL A 1 80 ? 35.5 -31.516 -16.75 1 94.38 80 VAL A C 1
ATOM 632 O O . VAL A 1 80 ? 35 -30.422 -17.016 1 94.38 80 VAL A O 1
ATOM 635 N N . SER A 1 81 ? 36.594 -31.891 -17.297 1 94.25 81 SER A N 1
ATOM 636 C CA . SER A 1 81 ? 37.219 -31.266 -18.453 1 94.25 81 SER A CA 1
ATOM 637 C C . SER A 1 81 ? 37.625 -32.312 -19.484 1 94.25 81 SER A C 1
ATOM 639 O O . SER A 1 81 ? 38.625 -33.031 -19.297 1 94.25 81 SER A O 1
ATOM 641 N N . SER A 1 82 ? 36.875 -32.469 -20.5 1 93.75 82 SER A N 1
ATOM 642 C CA . SER A 1 82 ? 37.156 -33.344 -21.625 1 93.75 82 SER A CA 1
ATOM 643 C C . SER A 1 82 ? 36.938 -32.625 -22.953 1 93.75 82 SER A C 1
ATOM 645 O O . SER A 1 82 ? 36.594 -31.453 -22.984 1 93.75 82 SER A O 1
ATOM 647 N N . ASP A 1 83 ? 37.25 -33.312 -24.062 1 92 83 ASP A N 1
ATOM 648 C CA . ASP A 1 83 ? 37.156 -32.719 -25.391 1 92 83 ASP A CA 1
ATOM 649 C C . ASP A 1 83 ? 35.719 -32.25 -25.703 1 92 83 ASP A C 1
ATOM 651 O O . ASP A 1 83 ? 35.531 -31.234 -26.359 1 92 83 ASP A O 1
ATOM 655 N N . ASN A 1 84 ? 34.781 -32.969 -25.141 1 92.12 84 ASN A N 1
ATOM 656 C CA . ASN A 1 84 ? 33.438 -32.688 -25.562 1 92.12 84 ASN A CA 1
ATOM 657 C C . ASN A 1 84 ? 32.562 -32.25 -24.375 1 92.12 84 ASN A C 1
ATOM 659 O O . ASN A 1 84 ? 31.375 -31.969 -24.547 1 92.12 84 ASN A O 1
ATOM 663 N N . LEU A 1 85 ? 33.188 -32.219 -23.156 1 94 85 LEU A N 1
ATOM 664 C CA . LEU A 1 85 ? 32.375 -31.906 -21.984 1 94 85 LEU A CA 1
ATOM 665 C C . LEU A 1 85 ? 33.188 -31.109 -20.969 1 94 85 LEU A C 1
ATOM 667 O O . LEU A 1 85 ? 34.281 -31.547 -20.562 1 94 85 LEU A O 1
ATOM 671 N N . THR A 1 86 ? 32.719 -29.953 -20.594 1 95.19 86 THR A N 1
ATOM 672 C CA . THR A 1 86 ? 33.312 -29.141 -19.531 1 95.19 86 THR A CA 1
ATOM 673 C C . THR A 1 86 ? 32.25 -28.812 -18.469 1 95.19 86 THR A C 1
ATOM 675 O O . THR A 1 86 ? 31.188 -28.281 -18.781 1 95.19 86 THR A O 1
ATOM 678 N N . ILE A 1 87 ? 32.531 -29.125 -17.203 1 95.25 87 ILE A N 1
ATOM 679 C CA . ILE A 1 87 ? 31.656 -28.859 -16.062 1 95.25 87 ILE A CA 1
ATOM 680 C C . ILE A 1 87 ? 32.438 -28.109 -14.984 1 95.25 87 ILE A C 1
ATOM 682 O O . ILE A 1 87 ? 33.469 -28.578 -14.523 1 95.25 87 ILE A O 1
ATOM 686 N N . PRO A 1 88 ? 32.031 -27.125 -14.523 1 94.44 88 PRO A N 1
ATOM 687 C CA . PRO A 1 88 ? 30.859 -26.359 -14.953 1 94.44 88 PRO A CA 1
ATOM 688 C C . PRO A 1 88 ? 30.969 -25.891 -16.391 1 94.44 88 PRO A C 1
ATOM 690 O O . PRO A 1 88 ? 32.062 -25.672 -16.906 1 94.44 88 PRO A O 1
ATOM 693 N N . ARG A 1 89 ? 29.797 -25.766 -17 1 91.5 89 ARG A N 1
ATOM 694 C CA . ARG A 1 89 ? 29.766 -25.328 -18.391 1 91.5 89 ARG A CA 1
ATOM 695 C C . ARG A 1 89 ? 30.516 -24.016 -18.562 1 91.5 89 ARG A C 1
ATOM 697 O O . ARG A 1 89 ? 30.438 -23.125 -17.719 1 91.5 89 ARG A O 1
ATOM 704 N N . GLU A 1 90 ? 31.141 -23.922 -19.703 1 86.5 90 GLU A N 1
ATOM 705 C CA . GLU A 1 90 ? 32 -22.766 -19.953 1 86.5 90 GLU A CA 1
ATOM 706 C C . GLU A 1 90 ? 31.172 -21.5 -20.109 1 86.5 90 GLU A C 1
ATOM 708 O O . GLU A 1 90 ? 30.094 -21.516 -20.734 1 86.5 90 GLU A O 1
ATOM 713 N N . ARG A 1 91 ? 31.531 -20.469 -19.547 1 86.25 91 ARG A N 1
ATOM 714 C CA . ARG A 1 91 ? 31.031 -19.109 -19.75 1 86.25 91 ARG A CA 1
ATOM 715 C C . ARG A 1 91 ? 29.625 -18.953 -19.203 1 86.25 91 ARG A C 1
ATOM 717 O O . ARG A 1 91 ? 28.844 -18.125 -19.703 1 86.25 91 ARG A O 1
ATOM 724 N N . ILE A 1 92 ? 29.234 -19.828 -18.297 1 90 92 ILE A N 1
ATOM 725 C CA . ILE A 1 92 ? 27.922 -19.688 -17.656 1 90 92 ILE A CA 1
ATOM 726 C C . ILE A 1 92 ? 27.797 -18.297 -17.047 1 90 92 ILE A C 1
ATOM 728 O O . ILE A 1 92 ? 26.75 -17.656 -17.156 1 90 92 ILE A O 1
ATOM 732 N N . TRP A 1 93 ? 28.859 -17.766 -16.594 1 88.38 93 TRP A N 1
ATOM 733 C CA . TRP A 1 93 ? 28.875 -16.547 -15.781 1 88.38 93 TRP A CA 1
ATOM 734 C C . TRP A 1 93 ? 28.734 -15.305 -16.656 1 88.38 93 TRP A C 1
ATOM 736 O O . TRP A 1 93 ? 28.562 -14.195 -16.156 1 88.38 93 TRP A O 1
ATOM 746 N N . GLU A 1 94 ? 28.703 -15.492 -17.953 1 91 94 GLU A N 1
ATOM 747 C CA . GLU A 1 94 ? 28.641 -14.359 -18.875 1 91 94 GLU A CA 1
ATOM 748 C C . GLU A 1 94 ? 27.281 -14.297 -19.562 1 91 94 GLU A C 1
ATOM 750 O O . GLU A 1 94 ? 27.031 -13.383 -20.359 1 91 94 GLU A O 1
ATOM 755 N N . ARG A 1 95 ? 26.5 -15.25 -19.266 1 93 95 ARG A N 1
ATOM 756 C CA . ARG A 1 95 ? 25.25 -15.375 -20.016 1 93 95 ARG A CA 1
ATOM 757 C C . ARG A 1 95 ? 24.047 -15.258 -19.094 1 93 95 ARG A C 1
ATOM 759 O O . ARG A 1 95 ? 23.656 -16.234 -18.438 1 93 95 ARG A O 1
ATOM 766 N N . PRO A 1 96 ? 23.344 -14.109 -19.172 1 94 96 PRO A N 1
ATOM 767 C CA . PRO A 1 96 ? 22.188 -13.906 -18.297 1 94 96 PRO A CA 1
ATOM 768 C C . PRO A 1 96 ? 21.094 -14.938 -18.531 1 94 96 PRO A C 1
ATOM 770 O O . PRO A 1 96 ? 20.422 -15.352 -17.578 1 94 96 PRO A O 1
ATOM 773 N N . PHE A 1 97 ? 20.922 -15.422 -19.797 1 93.44 97 PHE A N 1
ATOM 774 C CA . PHE A 1 97 ? 19.844 -16.344 -20.141 1 93.44 97 PHE A CA 1
ATOM 775 C C . PHE A 1 97 ? 20.141 -17.734 -19.578 1 93.44 97 PHE A C 1
ATOM 777 O O . PHE A 1 97 ? 19.25 -18.594 -19.547 1 93.44 97 PHE A O 1
ATOM 784 N N . VAL A 1 98 ? 21.406 -17.984 -19.109 1 95.5 98 VAL A N 1
ATOM 785 C CA . VAL A 1 98 ? 21.766 -19.234 -18.438 1 95.5 98 VAL A CA 1
ATOM 786 C C . VAL A 1 98 ? 21.734 -19.031 -16.922 1 95.5 98 VAL A C 1
ATOM 788 O O . VAL A 1 98 ? 21.188 -19.875 -16.203 1 95.5 98 VAL A O 1
ATOM 791 N N . MET A 1 99 ? 22.203 -17.859 -16.5 1 96.06 99 MET A N 1
ATOM 792 C CA . MET A 1 99 ? 22.375 -17.609 -15.07 1 96.06 99 MET A CA 1
ATOM 793 C C . MET A 1 99 ? 21.016 -17.422 -14.391 1 96.06 99 MET A C 1
ATOM 795 O O . MET A 1 99 ? 20.812 -17.906 -13.273 1 96.06 99 MET A O 1
ATOM 799 N N . ALA A 1 100 ? 20.109 -16.766 -15.047 1 96.81 100 ALA A N 1
ATOM 800 C CA . ALA A 1 100 ? 18.812 -16.469 -14.43 1 96.81 100 ALA A CA 1
ATOM 801 C C . ALA A 1 100 ? 18.078 -17.75 -14.047 1 96.81 100 ALA A C 1
ATOM 803 O O . ALA A 1 100 ? 17.766 -17.953 -12.867 1 96.81 100 ALA A O 1
ATOM 804 N N . PRO A 1 101 ? 17.906 -18.641 -15 1 97.44 101 PRO A N 1
ATOM 805 C CA . PRO A 1 101 ? 17.219 -19.875 -14.609 1 97.44 101 PRO A CA 1
ATOM 806 C C . PRO A 1 101 ? 18.062 -20.734 -13.672 1 97.44 101 PRO A C 1
ATOM 808 O O . PRO A 1 101 ? 17.516 -21.469 -12.844 1 97.44 101 PRO A O 1
ATOM 811 N N . LEU A 1 102 ? 19.391 -20.656 -13.758 1 97 102 LEU A N 1
ATOM 812 C CA . LEU A 1 102 ? 20.25 -21.391 -12.836 1 97 102 LEU A CA 1
ATOM 813 C C . LEU A 1 102 ? 20.016 -20.953 -11.398 1 97 102 LEU A C 1
ATOM 815 O O . LEU A 1 102 ? 19.875 -21.781 -10.5 1 97 102 LEU A O 1
ATOM 819 N N . ILE A 1 103 ? 19.891 -19.656 -11.234 1 96.75 103 ILE A N 1
ATOM 820 C CA . ILE A 1 103 ? 19.641 -19.094 -9.922 1 96.75 103 ILE A CA 1
ATOM 821 C C . ILE A 1 103 ? 18.281 -19.562 -9.414 1 96.75 103 ILE A C 1
ATOM 823 O O . ILE A 1 103 ? 18.109 -19.844 -8.227 1 96.75 103 ILE A O 1
ATOM 827 N N . ASP A 1 104 ? 17.344 -19.734 -10.305 1 97.31 104 ASP A N 1
ATOM 828 C CA . ASP A 1 104 ? 15.977 -20.094 -9.953 1 97.31 104 ASP A CA 1
ATOM 829 C C . ASP A 1 104 ? 15.914 -21.469 -9.297 1 97.31 104 ASP A C 1
ATOM 831 O O . ASP A 1 104 ? 15.055 -21.719 -8.445 1 97.31 104 ASP A O 1
ATOM 835 N N . VAL A 1 105 ? 16.781 -22.359 -9.727 1 96.88 105 VAL A N 1
ATOM 836 C CA . VAL A 1 105 ? 16.656 -23.734 -9.25 1 96.88 105 VAL A CA 1
ATOM 837 C C . VAL A 1 105 ? 17.375 -23.875 -7.91 1 96.88 105 VAL A C 1
ATOM 839 O O . VAL A 1 105 ? 17.422 -24.969 -7.344 1 96.88 105 VAL A O 1
ATOM 842 N N . LEU A 1 106 ? 17.906 -22.719 -7.434 1 95.75 106 LEU A N 1
ATOM 843 C CA . LEU A 1 106 ? 18.531 -22.672 -6.113 1 95.75 106 LEU A CA 1
ATOM 844 C C . LEU A 1 106 ? 17.609 -21.984 -5.102 1 95.75 106 LEU A C 1
ATOM 846 O O . LEU A 1 106 ? 16.594 -21.406 -5.477 1 95.75 106 LEU A O 1
ATOM 850 N N . GLY A 1 107 ? 17.922 -22.156 -3.832 1 94.56 107 GLY A N 1
ATOM 851 C CA . GLY A 1 107 ? 17.375 -21.375 -2.734 1 94.56 107 GLY A CA 1
ATOM 852 C C . GLY A 1 107 ? 18.391 -20.438 -2.109 1 94.56 107 GLY A C 1
ATOM 853 O O . GLY A 1 107 ? 19.594 -20.609 -2.287 1 94.56 107 GLY A O 1
ATOM 854 N N . SER A 1 108 ? 17.891 -19.469 -1.467 1 94 108 SER A N 1
ATOM 855 C CA . SER A 1 108 ? 18.828 -18.594 -0.76 1 94 108 SER A CA 1
ATOM 856 C C . SER A 1 108 ? 19.562 -19.359 0.342 1 94 108 SER A C 1
ATOM 858 O O . SER A 1 108 ? 20.672 -19 0.721 1 94 108 SER A O 1
ATOM 860 N N . ASP A 1 109 ? 18.891 -20.391 0.781 1 92.19 109 ASP A N 1
ATOM 861 C CA . ASP A 1 109 ? 19.547 -21.281 1.734 1 92.19 109 ASP A CA 1
ATOM 862 C C . ASP A 1 109 ? 20.328 -22.359 1.014 1 92.19 109 ASP A C 1
ATOM 864 O O . ASP A 1 109 ? 19.922 -22.844 -0.042 1 92.19 109 ASP A O 1
ATOM 868 N N . VAL A 1 110 ? 21.5 -22.703 1.57 1 90.94 110 VAL A N 1
ATOM 869 C CA . VAL A 1 110 ? 22.281 -23.828 1.05 1 90.94 110 VAL A CA 1
ATOM 870 C C . VAL A 1 110 ? 21.75 -25.141 1.631 1 90.94 110 VAL A C 1
ATOM 872 O O . VAL A 1 110 ? 22.031 -25.469 2.789 1 90.94 110 VAL A O 1
ATOM 875 N N . GLU A 1 111 ? 21.156 -25.859 0.815 1 89.62 111 GLU A N 1
ATOM 876 C CA . GLU A 1 111 ? 20.359 -26.984 1.284 1 89.62 111 GLU A CA 1
ATOM 877 C C . GLU A 1 111 ? 21.234 -28.219 1.516 1 89.62 111 GLU A C 1
ATOM 879 O O . GLU A 1 111 ? 20.875 -29.094 2.299 1 89.62 111 GLU A O 1
ATOM 884 N N . ASN A 1 112 ? 22.391 -28.312 0.752 1 91.94 112 ASN A N 1
ATOM 885 C CA . ASN A 1 112 ? 23.25 -29.5 0.869 1 91.94 112 ASN A CA 1
ATOM 886 C C . ASN A 1 112 ? 24.641 -29.219 0.338 1 91.94 112 ASN A C 1
ATOM 888 O O . ASN A 1 112 ? 24.922 -28.125 -0.15 1 91.94 112 ASN A O 1
ATOM 892 N N . ASP A 1 113 ? 25.391 -30.188 0.334 1 93.25 113 ASP A N 1
ATOM 893 C CA . ASP A 1 113 ? 26.797 -30.047 -0.031 1 93.25 113 ASP A CA 1
ATOM 894 C C . ASP A 1 113 ? 26.953 -29.812 -1.532 1 93.25 113 ASP A C 1
ATOM 896 O O . ASP A 1 113 ? 27.875 -29.125 -1.967 1 93.25 113 ASP A O 1
ATOM 900 N N . THR A 1 114 ? 26.141 -30.406 -2.223 1 94.5 114 THR A N 1
ATOM 901 C CA . THR A 1 114 ? 26.203 -30.25 -3.672 1 94.5 114 THR A CA 1
ATOM 902 C C . THR A 1 114 ? 26 -28.797 -4.066 1 94.5 114 THR A C 1
ATOM 904 O O . THR A 1 114 ? 26.781 -28.234 -4.844 1 94.5 114 THR A O 1
ATOM 907 N N . VAL A 1 115 ? 25.016 -28.172 -3.473 1 94.44 115 VAL A N 1
ATOM 908 C CA . VAL A 1 115 ? 24.734 -26.766 -3.756 1 94.44 115 VAL A CA 1
ATOM 909 C C . VAL A 1 115 ? 25.875 -25.891 -3.254 1 94.44 115 VAL A C 1
ATOM 911 O O . VAL A 1 115 ? 26.281 -24.938 -3.92 1 94.44 115 VAL A O 1
ATOM 914 N N . ALA A 1 116 ? 26.422 -26.266 -2.119 1 94.81 116 ALA A N 1
ATOM 915 C CA . ALA A 1 116 ? 27.578 -25.547 -1.607 1 94.81 116 ALA A CA 1
ATOM 916 C C . ALA A 1 116 ? 28.734 -25.609 -2.602 1 94.81 116 ALA A C 1
ATOM 918 O O . ALA A 1 116 ? 29.422 -24.609 -2.822 1 94.81 116 ALA A O 1
ATOM 919 N N . SER A 1 117 ? 28.891 -26.766 -3.154 1 94.94 117 SER A N 1
ATOM 920 C CA . SER A 1 117 ? 29.953 -26.953 -4.137 1 94.94 117 SER A CA 1
ATOM 921 C C . SER A 1 117 ? 29.719 -26.109 -5.379 1 94.94 117 SER A C 1
ATOM 923 O O . SER A 1 117 ? 30.656 -25.531 -5.938 1 94.94 117 SER A O 1
ATOM 925 N N . TRP A 1 118 ? 28.516 -26.078 -5.805 1 95.25 118 TRP A N 1
ATOM 926 C CA . TRP A 1 118 ? 28.188 -25.266 -6.98 1 95.25 118 TRP A CA 1
ATOM 927 C C . TRP A 1 118 ? 28.547 -23.797 -6.754 1 95.25 118 TRP A C 1
ATOM 929 O O . TRP A 1 118 ? 29.094 -23.141 -7.645 1 95.25 118 TRP A O 1
ATOM 939 N N . HIS A 1 119 ? 28.297 -23.281 -5.562 1 94.12 119 HIS A N 1
ATOM 940 C CA . HIS A 1 119 ? 28.688 -21.922 -5.215 1 94.12 119 HIS A CA 1
ATOM 941 C C . HIS A 1 119 ? 30.203 -21.75 -5.242 1 94.12 119 HIS A C 1
ATOM 943 O O . HIS A 1 119 ? 30.703 -20.734 -5.727 1 94.12 119 HIS A O 1
ATOM 949 N N . SER A 1 120 ? 30.859 -22.703 -4.781 1 93 120 SER A N 1
ATOM 950 C CA . SER A 1 120 ? 32.312 -22.641 -4.711 1 93 120 SER A CA 1
ATOM 951 C C . SER A 1 120 ? 32.938 -22.672 -6.102 1 93 120 SER A C 1
ATOM 953 O O . SER A 1 120 ? 34.031 -22.156 -6.316 1 93 120 SER A O 1
ATOM 955 N N . LEU A 1 121 ? 32.219 -23.266 -7.004 1 91.75 121 LEU A N 1
ATOM 956 C CA . LEU A 1 121 ? 32.75 -23.453 -8.359 1 91.75 121 LEU A CA 1
ATOM 957 C C . LEU A 1 121 ? 32.531 -22.188 -9.188 1 91.75 121 LEU A C 1
ATOM 959 O O . LEU A 1 121 ? 33.094 -22.062 -10.289 1 91.75 121 LEU A O 1
ATOM 963 N N . SER A 1 122 ? 31.734 -21.031 -8.719 1 84 122 SER A N 1
ATOM 964 C CA . SER A 1 122 ? 31.422 -19.797 -9.453 1 84 122 SER A CA 1
ATOM 965 C C . SER A 1 122 ? 32.656 -18.875 -9.508 1 84 122 SER A C 1
ATOM 967 O O . SER A 1 122 ? 32.688 -17.953 -10.32 1 84 122 SER A O 1
ATOM 969 N N . ARG A 1 123 ? 33.781 -18.953 -9.32 1 81.06 123 ARG A N 1
ATOM 970 C CA . ARG A 1 123 ? 35 -18.141 -9.297 1 81.06 123 ARG A CA 1
ATOM 971 C C . ARG A 1 123 ? 34.812 -16.891 -8.43 1 81.06 123 ARG A C 1
ATOM 973 O O . ARG A 1 123 ? 35.719 -16.094 -8.273 1 81.06 123 ARG A O 1
ATOM 980 N N . PHE A 1 124 ? 33.562 -16.672 -7.914 1 90.25 124 PHE A N 1
ATOM 981 C CA . PHE A 1 124 ? 33.281 -15.492 -7.102 1 90.25 124 PHE A CA 1
ATOM 982 C C . PHE A 1 124 ? 33.156 -15.859 -5.629 1 90.25 124 PHE A C 1
ATOM 984 O O . PHE A 1 124 ? 32.625 -16.922 -5.289 1 90.25 124 PHE A O 1
ATOM 991 N N . THR A 1 125 ? 33.562 -14.977 -4.75 1 91.19 125 THR A N 1
ATOM 992 C CA . THR A 1 125 ? 33.562 -15.227 -3.312 1 91.19 125 THR A CA 1
ATOM 993 C C . THR A 1 125 ? 32.125 -15.359 -2.805 1 91.19 125 THR A C 1
ATOM 995 O O . THR A 1 125 ? 31.859 -16.156 -1.907 1 91.19 125 THR A O 1
ATOM 998 N N . GLY A 1 126 ? 31.219 -14.633 -3.393 1 92.75 126 GLY A N 1
ATOM 999 C CA . GLY A 1 126 ? 29.828 -14.695 -3.008 1 92.75 126 GLY A CA 1
ATOM 1000 C C . GLY A 1 126 ? 29.047 -15.781 -3.732 1 92.75 126 GLY A C 1
ATOM 1001 O O . GLY A 1 126 ? 27.828 -15.844 -3.639 1 92.75 126 GLY A O 1
ATOM 1002 N N . GLY A 1 127 ? 29.797 -16.609 -4.492 1 93.94 127 GLY A N 1
ATOM 1003 C CA . GLY A 1 127 ? 29.188 -17.75 -5.156 1 93.94 127 GLY A CA 1
ATOM 1004 C C . GLY A 1 127 ? 28.375 -17.359 -6.387 1 93.94 127 GLY A C 1
ATOM 1005 O O . GLY A 1 127 ? 28.734 -16.406 -7.082 1 93.94 127 GLY A O 1
ATOM 1006 N N . LEU A 1 128 ? 27.422 -18.172 -6.629 1 95.31 128 LEU A N 1
ATOM 1007 C CA . LEU A 1 128 ? 26.594 -18 -7.82 1 95.31 128 LEU A CA 1
ATOM 1008 C C . LEU A 1 128 ? 25.75 -16.734 -7.73 1 95.31 128 LEU A C 1
ATOM 1010 O O . LEU A 1 128 ? 25.484 -16.094 -8.75 1 95.31 128 LEU A O 1
ATOM 1014 N N . PHE A 1 129 ? 25.406 -16.312 -6.516 1 96 129 PHE A N 1
ATOM 1015 C CA . PHE A 1 129 ? 24.578 -15.125 -6.328 1 96 129 PHE A CA 1
ATOM 1016 C C . PHE A 1 129 ? 25.375 -13.867 -6.68 1 96 129 PHE A C 1
ATOM 1018 O O . PHE A 1 129 ? 24.844 -12.961 -7.32 1 96 129 PHE A O 1
ATOM 1025 N N . GLU A 1 130 ? 26.594 -13.867 -6.27 1 95.75 130 GLU A N 1
ATOM 1026 C CA . GLU A 1 130 ? 27.438 -12.734 -6.637 1 95.75 130 GLU A CA 1
ATOM 1027 C C . GLU A 1 130 ? 27.656 -12.68 -8.148 1 95.75 130 GLU A C 1
ATOM 1029 O O . GLU A 1 130 ? 27.641 -11.602 -8.742 1 95.75 130 GLU A O 1
ATOM 1034 N N . ALA A 1 131 ? 27.859 -13.859 -8.758 1 95.06 131 ALA A N 1
ATOM 1035 C CA . ALA A 1 131 ? 28.016 -13.922 -10.203 1 95.06 131 ALA A CA 1
ATOM 1036 C C . ALA A 1 131 ? 26.797 -13.336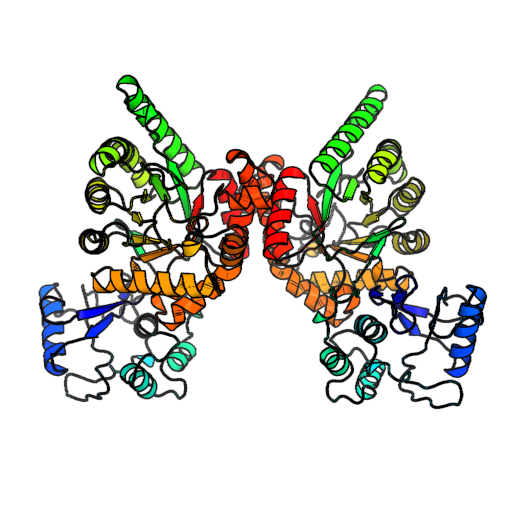 -10.914 1 95.06 131 ALA A C 1
ATOM 1038 O O . ALA A 1 131 ? 26.938 -12.555 -11.859 1 95.06 131 ALA A O 1
ATOM 1039 N N . TRP A 1 132 ? 25.641 -13.648 -10.453 1 96 132 TRP A N 1
ATOM 1040 C CA . TRP A 1 132 ? 24.406 -13.148 -11.023 1 96 132 TRP A CA 1
ATOM 1041 C C . TRP A 1 132 ? 24.281 -11.641 -10.828 1 96 132 TRP A C 1
ATOM 1043 O O . TRP A 1 132 ? 23.938 -10.914 -11.758 1 96 132 TRP A O 1
ATOM 1053 N N . ASP A 1 133 ? 24.609 -11.164 -9.656 1 95.62 133 ASP A N 1
ATOM 1054 C CA . ASP A 1 133 ? 24.547 -9.742 -9.336 1 95.62 133 ASP A CA 1
ATOM 1055 C C . ASP A 1 133 ? 25.484 -8.93 -10.211 1 95.62 133 ASP A C 1
ATOM 1057 O O . ASP A 1 133 ? 25.141 -7.828 -10.648 1 95.62 133 ASP A O 1
ATOM 1061 N N . LYS A 1 134 ? 26.641 -9.477 -10.453 1 94.19 134 LYS A N 1
ATOM 1062 C CA . LYS A 1 134 ? 27.641 -8.781 -11.25 1 94.19 134 LYS A CA 1
ATOM 1063 C C . LYS A 1 134 ? 27.188 -8.648 -12.703 1 94.19 134 LYS A C 1
ATOM 1065 O O . LYS A 1 134 ? 27.578 -7.707 -13.398 1 94.19 134 LYS A O 1
ATOM 1070 N N . LEU A 1 135 ? 26.312 -9.578 -13.117 1 93.44 135 LEU A N 1
ATOM 1071 C CA . LEU A 1 135 ? 25.766 -9.516 -14.469 1 93.44 135 LEU A CA 1
ATOM 1072 C C . LEU A 1 135 ? 24.641 -8.492 -14.555 1 93.44 135 LEU A C 1
ATOM 1074 O O . LEU A 1 135 ? 24.203 -8.125 -15.648 1 93.44 135 LEU A O 1
ATOM 1078 N N . GLY A 1 136 ? 24.156 -8.109 -13.445 1 93.56 136 GLY A N 1
ATOM 1079 C CA . GLY A 1 136 ? 23.031 -7.195 -13.398 1 93.56 136 GLY A CA 1
ATOM 1080 C C . GLY A 1 136 ? 21.891 -7.688 -12.516 1 93.56 136 GLY A C 1
ATOM 1081 O O . GLY A 1 136 ? 21.031 -6.91 -12.125 1 93.56 136 GLY A O 1
ATOM 1082 N N . GLY A 1 137 ? 21.922 -8.969 -12.281 1 94.19 137 GLY A N 1
ATOM 1083 C CA . GLY A 1 137 ? 20.938 -9.547 -11.375 1 94.19 137 GLY A CA 1
ATOM 1084 C C . GLY A 1 137 ? 19.516 -9.391 -11.867 1 94.19 137 GLY A C 1
ATOM 1085 O O . GLY A 1 137 ? 19.25 -9.422 -13.078 1 94.19 137 GLY A O 1
ATOM 1086 N N . ASP A 1 138 ? 18.609 -9.25 -10.953 1 91.44 138 ASP A N 1
ATOM 1087 C CA . ASP A 1 138 ? 17.188 -9.203 -11.258 1 91.44 138 ASP A CA 1
ATOM 1088 C C . ASP A 1 138 ? 16.828 -7.934 -12.016 1 91.44 138 ASP A C 1
ATOM 1090 O O . ASP A 1 138 ? 15.75 -7.844 -12.609 1 91.44 138 ASP A O 1
ATOM 1094 N N . SER A 1 139 ? 17.641 -6.973 -12.055 1 90.75 139 SER A N 1
ATOM 1095 C CA . SER A 1 139 ? 17.391 -5.734 -12.789 1 90.75 139 SER A CA 1
ATOM 1096 C C . SER A 1 139 ? 17.375 -5.977 -14.297 1 90.75 139 SER A C 1
ATOM 1098 O O . SER A 1 139 ? 16.891 -5.141 -15.062 1 90.75 139 SER A O 1
ATOM 1100 N N . LEU A 1 140 ? 17.891 -7.141 -14.695 1 91.62 140 LEU A N 1
ATOM 1101 C CA . LEU A 1 140 ? 17.922 -7.484 -16.109 1 91.62 140 LEU A CA 1
ATOM 1102 C C . LEU A 1 140 ? 16.547 -7.938 -16.594 1 91.62 140 LEU A C 1
ATOM 1104 O O . LEU A 1 140 ? 16.266 -7.934 -17.797 1 91.62 140 LEU A O 1
ATOM 1108 N N . ILE A 1 141 ? 15.781 -8.383 -15.703 1 91.25 141 ILE A N 1
ATOM 1109 C CA . ILE A 1 141 ? 14.469 -8.914 -16.047 1 91.25 141 ILE A CA 1
ATOM 1110 C C . ILE A 1 141 ? 13.531 -7.773 -16.438 1 91.25 141 ILE A C 1
ATOM 1112 O O . ILE A 1 141 ? 13.367 -6.816 -15.672 1 91.25 141 ILE A O 1
ATOM 1116 N N . GLY A 1 142 ? 12.945 -7.844 -17.578 1 87.31 142 GLY A N 1
ATOM 1117 C CA . GLY A 1 142 ? 12.086 -6.785 -18.094 1 87.31 142 GLY A CA 1
ATOM 1118 C C . GLY A 1 142 ? 12.82 -5.793 -18.969 1 87.31 142 GLY A C 1
ATOM 1119 O O . GLY A 1 142 ? 12.219 -4.867 -19.516 1 87.31 142 GLY A O 1
ATOM 1120 N N . LYS A 1 143 ? 14.086 -6.016 -19.062 1 82.81 143 LYS A N 1
ATOM 1121 C CA . LYS A 1 143 ? 14.906 -5.141 -19.891 1 82.81 143 LYS A CA 1
ATOM 1122 C C . LYS A 1 143 ? 15.477 -5.898 -21.094 1 82.81 143 LYS A C 1
ATOM 1124 O O . LYS A 1 143 ? 15.727 -7.102 -21 1 82.81 143 LYS A O 1
ATOM 1129 N N . ASP A 1 144 ? 15.656 -5.305 -22.094 1 78.69 144 ASP A N 1
ATOM 1130 C CA . ASP A 1 144 ? 16.359 -5.758 -23.297 1 78.69 144 ASP A CA 1
ATOM 1131 C C . ASP A 1 144 ? 15.828 -7.109 -23.766 1 78.69 144 ASP A C 1
ATOM 1133 O O . ASP A 1 144 ? 16.609 -7.988 -24.141 1 78.69 144 ASP A O 1
ATOM 1137 N N . GLY A 1 145 ? 14.57 -7.367 -23.469 1 82.31 145 GLY A N 1
ATOM 1138 C CA . GLY A 1 145 ? 13.898 -8.516 -24.062 1 82.31 145 GLY A CA 1
ATOM 1139 C C . GLY A 1 145 ? 13.859 -9.719 -23.141 1 82.31 145 GLY A C 1
ATOM 1140 O O . GLY A 1 145 ? 13.289 -10.758 -23.484 1 82.31 145 GLY A O 1
ATOM 1141 N N . MET A 1 146 ? 14.516 -9.625 -22.016 1 91.25 146 MET A N 1
ATOM 1142 C CA . MET A 1 146 ? 14.453 -10.75 -21.094 1 91.25 146 MET A CA 1
ATOM 1143 C C . MET A 1 146 ? 13.25 -10.625 -20.156 1 91.25 146 MET A C 1
ATOM 1145 O O . MET A 1 146 ? 13.125 -9.648 -19.422 1 91.25 146 MET A O 1
ATOM 1149 N N . ARG A 1 147 ? 12.367 -11.586 -20.25 1 93.69 147 ARG A N 1
ATOM 1150 C CA . ARG A 1 147 ? 11.195 -11.562 -19.375 1 93.69 147 ARG A CA 1
ATOM 1151 C C . ARG A 1 147 ? 10.812 -12.977 -18.938 1 93.69 147 ARG A C 1
ATOM 1153 O O . ARG A 1 147 ? 11.008 -13.938 -19.688 1 93.69 147 ARG A O 1
ATOM 1160 N N . ARG A 1 148 ? 10.289 -13.07 -17.797 1 96.31 148 ARG A N 1
ATOM 1161 C CA . ARG A 1 148 ? 9.688 -14.32 -17.328 1 96.31 148 ARG A CA 1
ATOM 1162 C C . ARG A 1 148 ? 8.297 -14.516 -17.938 1 96.31 148 ARG A C 1
ATOM 1164 O O . ARG A 1 148 ? 7.496 -13.578 -17.969 1 96.31 148 ARG A O 1
ATOM 1171 N N . VAL A 1 149 ? 8.055 -15.742 -18.422 1 96.81 149 VAL A N 1
ATOM 1172 C CA . VAL A 1 149 ? 6.766 -15.977 -19.062 1 96.81 149 VAL A CA 1
ATOM 1173 C C . VAL A 1 149 ? 6.176 -17.297 -18.578 1 96.81 149 VAL A C 1
ATOM 1175 O O . VAL A 1 149 ? 6.895 -18.156 -18.062 1 96.81 149 VAL A O 1
ATOM 1178 N N . LEU A 1 150 ? 4.945 -17.391 -18.641 1 97.81 150 LEU A N 1
ATOM 1179 C CA . LEU A 1 150 ? 4.152 -18.594 -18.359 1 97.81 150 LEU A CA 1
ATOM 1180 C C . LEU A 1 150 ? 3.361 -19.031 -19.578 1 97.81 150 LEU A C 1
ATOM 1182 O O . LEU A 1 150 ? 2.568 -18.25 -20.125 1 97.81 150 LEU A O 1
ATOM 1186 N N . PRO A 1 151 ? 3.662 -20.25 -20.094 1 97.06 151 PRO A N 1
ATOM 1187 C CA . PRO A 1 151 ? 2.877 -20.719 -21.234 1 97.06 151 PRO A CA 1
ATOM 1188 C C . PRO A 1 151 ? 1.419 -20.984 -20.875 1 97.06 151 PRO A C 1
ATOM 1190 O O . PRO A 1 151 ? 1.14 -21.688 -19.906 1 97.06 151 PRO A O 1
ATOM 1193 N N . ILE A 1 152 ? 0.53 -20.438 -21.625 1 96.69 152 ILE A N 1
ATOM 1194 C CA . ILE A 1 152 ? -0.906 -20.594 -21.422 1 96.69 152 ILE A CA 1
ATOM 1195 C C . ILE A 1 152 ? -1.62 -20.578 -22.766 1 96.69 152 ILE A C 1
ATOM 1197 O O . ILE A 1 152 ? -1.488 -19.609 -23.531 1 96.69 152 ILE A O 1
ATOM 1201 N N . GLY A 1 153 ? -2.34 -21.609 -23.047 1 91.31 153 GLY A N 1
ATOM 1202 C CA . GLY A 1 153 ? -2.867 -21.719 -24.406 1 91.31 153 GLY A CA 1
ATOM 1203 C C . GLY A 1 153 ? -1.792 -21.672 -25.469 1 91.31 153 GLY A C 1
ATOM 1204 O O . GLY A 1 153 ? -0.822 -22.422 -25.422 1 91.31 153 GLY A O 1
ATOM 1205 N N . ASN A 1 154 ? -1.968 -20.766 -26.375 1 89.19 154 ASN A N 1
ATOM 1206 C CA . ASN A 1 154 ? -0.994 -20.594 -27.453 1 89.19 154 ASN A CA 1
ATOM 1207 C C . ASN A 1 154 ? -0.178 -19.312 -27.266 1 89.19 154 ASN A C 1
ATOM 1209 O O . ASN A 1 154 ? 0.377 -18.781 -28.234 1 89.19 154 ASN A O 1
ATOM 1213 N N . LYS A 1 155 ? -0.139 -18.938 -26 1 93.25 155 LYS A N 1
ATOM 1214 C CA . LYS A 1 155 ? 0.543 -17.672 -25.719 1 93.25 155 LYS A CA 1
ATOM 1215 C C . LYS A 1 155 ? 1.588 -17.859 -24.625 1 93.25 155 LYS A C 1
ATOM 1217 O O . LYS A 1 155 ? 1.587 -18.859 -23.906 1 93.25 155 LYS A O 1
ATOM 1222 N N . LEU A 1 156 ? 2.551 -16.906 -24.656 1 95.31 156 LEU A N 1
ATOM 1223 C CA . LEU A 1 156 ? 3.473 -16.734 -23.531 1 95.31 156 LEU A CA 1
ATOM 1224 C C . LEU A 1 156 ? 3.084 -15.523 -22.688 1 95.31 156 LEU A C 1
ATOM 1226 O O . LEU A 1 156 ? 3.234 -14.383 -23.141 1 95.31 156 LEU A O 1
ATOM 1230 N N . TRP A 1 157 ? 2.57 -15.82 -21.562 1 95.81 157 TRP A N 1
ATOM 1231 C CA . TRP A 1 157 ? 2.014 -14.781 -20.688 1 95.81 157 TRP A CA 1
ATOM 1232 C C . TRP A 1 157 ? 3.1 -14.156 -19.828 1 95.81 157 TRP A C 1
ATOM 1234 O O . TRP A 1 157 ? 3.717 -14.836 -19 1 95.81 157 TRP A O 1
ATOM 1244 N N . ASP A 1 158 ? 3.375 -12.859 -20.047 1 94.44 158 ASP A N 1
ATOM 1245 C CA . ASP A 1 158 ? 4.215 -12.086 -19.141 1 94.44 158 ASP A CA 1
ATOM 1246 C C . ASP A 1 158 ? 3.398 -11.547 -17.969 1 94.44 158 ASP A C 1
ATOM 1248 O O . ASP A 1 158 ? 2.854 -10.445 -18.031 1 94.44 158 ASP A O 1
ATOM 1252 N N . TRP A 1 159 ? 3.396 -12.25 -16.891 1 93.31 159 TRP A N 1
ATOM 1253 C CA . TRP A 1 159 ? 2.518 -11.969 -15.766 1 93.31 159 TRP A CA 1
ATOM 1254 C C . TRP A 1 159 ? 3.047 -10.797 -14.945 1 93.31 159 TRP A C 1
ATOM 1256 O O . TRP A 1 159 ? 2.359 -10.297 -14.055 1 93.31 159 TRP A O 1
ATOM 1266 N N . SER A 1 160 ? 4.254 -10.336 -15.219 1 90.62 160 SER A N 1
ATOM 1267 C CA . SER A 1 160 ? 4.855 -9.273 -14.414 1 90.62 160 SER A CA 1
ATOM 1268 C C . SER A 1 160 ? 4.613 -7.906 -15.039 1 90.62 160 SER A C 1
ATOM 1270 O O . SER A 1 160 ? 4.828 -6.879 -14.391 1 90.62 160 SER A O 1
ATOM 1272 N N . ARG A 1 161 ? 4.133 -7.906 -16.219 1 90.31 161 ARG A N 1
ATOM 1273 C CA . ARG A 1 161 ? 3.963 -6.652 -16.938 1 90.31 161 ARG A CA 1
ATOM 1274 C C . ARG A 1 161 ? 2.836 -5.82 -16.344 1 90.31 161 ARG A C 1
ATOM 1276 O O . ARG A 1 161 ? 2.967 -4.602 -16.188 1 90.31 161 ARG A O 1
ATOM 1283 N N . LYS A 1 162 ? 1.811 -6.438 -16.078 1 95.31 162 LYS A N 1
ATOM 1284 C CA . LYS A 1 162 ? 0.664 -5.816 -15.422 1 95.31 162 LYS A CA 1
ATOM 1285 C C . LYS A 1 162 ? -0.018 -6.793 -14.469 1 95.31 162 LYS A C 1
ATOM 1287 O O . LYS A 1 162 ? 0.121 -8.008 -14.609 1 95.31 162 LYS A O 1
ATOM 1292 N N . THR A 1 163 ? -0.717 -6.246 -13.508 1 98.31 163 THR A N 1
ATOM 1293 C CA . THR A 1 163 ? -1.523 -7.09 -12.633 1 98.31 163 THR A CA 1
ATOM 1294 C C . THR A 1 163 ? -2.752 -7.617 -13.367 1 98.31 163 THR A C 1
ATOM 1296 O O . THR A 1 163 ? -3.439 -6.863 -14.062 1 98.31 163 THR A O 1
ATOM 1299 N N . SER A 1 164 ? -3.008 -8.891 -13.297 1 98.56 164 SER A N 1
ATOM 1300 C CA . SER A 1 164 ? -4.152 -9.5 -13.961 1 98.56 164 SER A CA 1
ATOM 1301 C C . SER A 1 164 ? -5.363 -9.555 -13.047 1 98.56 164 SER A C 1
ATOM 1303 O O . SER A 1 164 ? -5.23 -9.828 -11.852 1 98.56 164 SER A O 1
ATOM 1305 N N . VAL A 1 165 ? -6.527 -9.312 -13.633 1 98.81 165 VAL A N 1
ATOM 1306 C CA . VAL A 1 165 ? -7.789 -9.391 -12.906 1 98.81 165 VAL A CA 1
ATOM 1307 C C . VAL A 1 165 ? -8.492 -10.703 -13.234 1 98.81 165 VAL A C 1
ATOM 1309 O O . VAL A 1 165 ? -8.789 -10.984 -14.398 1 98.81 165 VAL A O 1
ATOM 1312 N N . MET A 1 166 ? -8.664 -11.484 -12.211 1 98.88 166 MET A N 1
ATOM 1313 C CA . MET A 1 166 ? -9.414 -12.734 -12.32 1 98.88 166 MET A CA 1
ATOM 1314 C C . MET A 1 166 ? -10.828 -12.57 -11.773 1 98.88 166 MET A C 1
ATOM 1316 O O . MET A 1 166 ? -11.016 -12.43 -10.562 1 98.88 166 MET A O 1
ATOM 1320 N N . GLY A 1 167 ? -11.812 -12.578 -12.703 1 98.81 167 GLY A N 1
ATOM 1321 C CA . GLY A 1 167 ? -13.203 -12.43 -12.297 1 98.81 167 GLY A CA 1
ATOM 1322 C C . GLY A 1 167 ? -13.844 -13.742 -11.891 1 98.81 167 GLY A C 1
ATOM 1323 O O . GLY A 1 167 ? -13.703 -14.75 -12.586 1 98.81 167 GLY A O 1
ATOM 1324 N N . ILE A 1 168 ? -14.578 -13.75 -10.812 1 98.12 168 ILE A N 1
ATOM 1325 C CA . ILE A 1 168 ? -15.203 -14.945 -10.258 1 98.12 168 ILE A CA 1
ATOM 1326 C C . ILE A 1 168 ? -16.594 -15.125 -10.844 1 98.12 168 ILE A C 1
ATOM 1328 O O . ILE A 1 168 ? -17.422 -14.195 -10.812 1 98.12 168 ILE A O 1
ATOM 1332 N N . LEU A 1 169 ? -16.938 -16.203 -11.375 1 96.62 169 LEU A N 1
ATOM 1333 C CA . LEU A 1 169 ? -18.281 -16.594 -11.773 1 96.62 169 LEU A CA 1
ATOM 1334 C C . LEU A 1 169 ? -18.703 -17.891 -11.086 1 96.62 169 LEU A C 1
ATOM 1336 O O . LEU A 1 169 ? -18.266 -18.969 -11.492 1 96.62 169 LEU A O 1
ATOM 1340 N N . ASN A 1 170 ? -19.5 -17.766 -10.047 1 92.75 170 ASN A N 1
ATOM 1341 C CA . ASN A 1 170 ? -20.031 -18.938 -9.352 1 92.75 170 ASN A CA 1
ATOM 1342 C C . ASN A 1 170 ? -21.266 -19.5 -10.055 1 92.75 170 ASN A C 1
ATOM 1344 O O . ASN A 1 170 ? -22.188 -18.766 -10.406 1 92.75 170 ASN A O 1
ATOM 1348 N N . LEU A 1 171 ? -21.203 -20.766 -10.211 1 89.75 171 LEU A N 1
ATOM 1349 C CA . LEU A 1 171 ? -22.312 -21.438 -10.867 1 89.75 171 LEU A CA 1
ATOM 1350 C C . LEU A 1 171 ? -23.234 -22.109 -9.844 1 89.75 171 LEU A C 1
ATOM 1352 O O . LEU A 1 171 ? -22.781 -22.922 -9.031 1 89.75 171 LEU A O 1
ATOM 1356 N N . THR A 1 172 ? -24.391 -21.578 -9.531 1 69.88 172 THR A N 1
ATOM 1357 C CA . THR A 1 172 ? -25.344 -22.016 -8.516 1 69.88 172 THR A CA 1
ATOM 1358 C C . THR A 1 172 ? -26.281 -23.078 -9.086 1 69.88 172 THR A C 1
ATOM 1360 O O . THR A 1 172 ? -26.484 -23.156 -10.297 1 69.88 172 THR A O 1
ATOM 1363 N N . PRO A 1 173 ? -26.797 -24.062 -8.148 1 64.25 173 PRO A N 1
ATOM 1364 C CA . PRO A 1 173 ? -27.703 -25.125 -8.57 1 64.25 173 PRO A CA 1
ATOM 1365 C C . PRO A 1 173 ? -28.953 -24.594 -9.289 1 64.25 173 PRO A C 1
ATOM 1367 O O . PRO A 1 173 ? -29.453 -25.234 -10.203 1 64.25 173 PRO A O 1
ATOM 1370 N N . ASP A 1 174 ? -29.594 -23.656 -8.625 1 55.09 174 ASP A N 1
ATOM 1371 C CA . ASP A 1 174 ? -30.969 -23.391 -9.039 1 55.09 174 ASP A CA 1
ATOM 1372 C C . ASP A 1 174 ? -31.062 -23.203 -10.547 1 55.09 174 ASP A C 1
ATOM 1374 O O . ASP A 1 174 ? -32.156 -23.297 -11.125 1 55.09 174 ASP A O 1
ATOM 1378 N N . SER A 1 175 ? -30.078 -22.969 -11.094 1 49.94 175 SER A N 1
ATOM 1379 C CA . SER A 1 175 ? -30.047 -22.562 -12.492 1 49.94 175 SER A CA 1
ATOM 1380 C C . SER A 1 175 ? -30.188 -23.766 -13.422 1 49.94 175 SER A C 1
ATOM 1382 O O . SER A 1 175 ? -30.312 -23.609 -14.641 1 49.94 175 SER A O 1
ATOM 1384 N N . PHE A 1 176 ? -30.141 -25.094 -12.867 1 47.88 176 PHE A N 1
ATOM 1385 C CA . PHE A 1 176 ? -29.969 -26.156 -13.852 1 47.88 176 PHE A CA 1
ATOM 1386 C C . PHE A 1 176 ? -31.234 -27.031 -13.922 1 47.88 176 PHE A C 1
ATOM 1388 O O . PHE A 1 176 ? -31.172 -28.172 -14.398 1 47.88 176 PHE A O 1
ATOM 1395 N N . SER A 1 177 ? -32.25 -26.578 -13.414 1 43.31 177 SER A N 1
ATOM 1396 C CA . SER A 1 177 ? -33.469 -27.25 -13.836 1 43.31 177 SER A CA 1
ATOM 1397 C C . SER A 1 177 ? -33.844 -26.891 -15.273 1 43.31 177 SER A C 1
ATOM 1399 O O . SER A 1 177 ? -33.281 -25.938 -15.836 1 43.31 177 SER A O 1
ATOM 1401 N N . ASP A 1 178 ? -34.625 -27.734 -16.047 1 47.16 178 ASP A N 1
ATOM 1402 C CA . ASP A 1 178 ? -34.906 -27.672 -17.484 1 47.16 178 ASP A CA 1
ATOM 1403 C C . ASP A 1 178 ? -34.938 -26.219 -17.969 1 47.16 178 ASP A C 1
ATOM 1405 O O . ASP A 1 178 ? -34.219 -25.859 -18.891 1 47.16 178 ASP A O 1
ATOM 1409 N N . GLY A 1 179 ? -35.844 -25.547 -17.703 1 46.34 179 GLY A N 1
ATOM 1410 C CA . GLY A 1 179 ? -36 -24.141 -18.062 1 46.34 179 GLY A CA 1
ATOM 1411 C C . GLY A 1 179 ? -34.938 -23.25 -17.422 1 46.34 179 GLY A C 1
ATOM 1412 O O . GLY A 1 179 ? -34.625 -22.172 -17.953 1 46.34 179 GLY A O 1
ATOM 1413 N N . GLY A 1 180 ? -34.219 -23.781 -16.469 1 50.03 180 GLY A N 1
ATOM 1414 C CA . GLY A 1 180 ? -33.25 -23.062 -15.641 1 50.03 180 GLY A CA 1
ATOM 1415 C C . GLY A 1 180 ? -31.844 -23.078 -16.203 1 50.03 180 GLY A C 1
ATOM 1416 O O . GLY A 1 180 ? -31.094 -22.109 -16.047 1 50.03 180 GLY A O 1
ATOM 1417 N N . LYS A 1 181 ? -31.766 -24.016 -17.156 1 59.84 181 LYS A N 1
ATOM 1418 C CA . LYS A 1 181 ? -30.453 -24.234 -17.719 1 59.84 181 LYS A CA 1
ATOM 1419 C C . LYS A 1 181 ? -30.125 -23.188 -18.781 1 59.84 181 LYS A C 1
ATOM 1421 O O . LYS A 1 181 ? -29.031 -22.641 -18.812 1 59.84 181 LYS A O 1
ATOM 1426 N N . ILE A 1 182 ? -31.047 -23.016 -19.609 1 57.75 182 ILE A N 1
ATOM 1427 C CA . ILE A 1 182 ? -30.875 -22.031 -20.672 1 57.75 182 ILE A CA 1
ATOM 1428 C C . ILE A 1 182 ? -30.688 -20.641 -20.078 1 57.75 182 ILE A C 1
ATOM 1430 O O . ILE A 1 182 ? -29.812 -19.891 -20.484 1 57.75 182 ILE A O 1
ATOM 1434 N N . LEU A 1 183 ? -31.438 -20.391 -19.156 1 65.19 183 LEU A N 1
ATOM 1435 C CA . LEU A 1 183 ? -31.344 -19.094 -18.5 1 65.19 183 LEU A CA 1
ATOM 1436 C C . LEU A 1 183 ? -30.016 -18.953 -17.766 1 65.19 183 LEU A C 1
ATOM 1438 O O . LEU A 1 183 ? -29.422 -17.875 -17.766 1 65.19 183 LEU A O 1
ATOM 1442 N N . SER A 1 184 ? -29.656 -20.094 -17.359 1 78.31 184 SER A N 1
ATOM 1443 C CA . SER A 1 184 ? -28.375 -20.078 -16.656 1 78.31 184 SER A CA 1
ATOM 1444 C C . SER A 1 184 ? -27.219 -19.844 -17.625 1 78.31 184 SER A C 1
ATOM 1446 O O . SER A 1 184 ? -26.297 -19.078 -17.312 1 78.31 184 SER A O 1
ATOM 1448 N N . LYS A 1 185 ? -27.422 -20.422 -18.781 1 88.31 185 LYS A N 1
ATOM 1449 C CA . LYS A 1 185 ? -26.391 -20.266 -19.797 1 88.31 185 LYS A CA 1
ATOM 1450 C C . LYS A 1 185 ? -26.344 -18.828 -20.328 1 88.31 185 LYS A C 1
ATOM 1452 O O . LYS A 1 185 ? -25.281 -18.234 -20.438 1 88.31 185 LYS A O 1
ATOM 1457 N N . GLU A 1 186 ? -27.469 -18.344 -20.609 1 89.75 186 GLU A N 1
ATOM 1458 C CA . GLU A 1 186 ? -27.547 -16.984 -21.125 1 89.75 186 GLU A CA 1
ATOM 1459 C C . GLU A 1 186 ? -27.031 -15.977 -20.094 1 89.75 186 GLU A C 1
ATOM 1461 O O . GLU A 1 186 ? -26.312 -15.031 -20.438 1 89.75 186 GLU A O 1
ATOM 1466 N N . ASN A 1 187 ? -27.406 -16.219 -18.938 1 90.94 187 ASN A N 1
ATOM 1467 C CA . ASN A 1 187 ? -26.938 -15.352 -17.859 1 90.94 187 ASN A CA 1
ATOM 1468 C C . ASN A 1 187 ? -25.422 -15.414 -17.688 1 90.94 187 ASN A C 1
ATOM 1470 O O . ASN A 1 187 ? -24.766 -14.391 -17.484 1 90.94 187 ASN A O 1
ATOM 1474 N N . ALA A 1 188 ? -24.922 -16.625 -17.719 1 93.44 188 ALA A N 1
ATOM 1475 C CA . ALA A 1 188 ? -23.469 -16.797 -17.594 1 93.44 188 ALA A CA 1
ATOM 1476 C C . ALA A 1 188 ? -22.734 -16.094 -18.719 1 93.44 188 ALA A C 1
ATOM 1478 O O . ALA A 1 188 ? -21.719 -15.422 -18.484 1 93.44 188 ALA A O 1
ATOM 1479 N N . VAL A 1 189 ? -23.25 -16.297 -19.922 1 95.38 189 VAL A N 1
ATOM 1480 C CA . VAL A 1 189 ? -22.656 -15.648 -21.094 1 95.38 189 VAL A CA 1
ATOM 1481 C C . VAL A 1 189 ? -22.656 -14.133 -20.906 1 95.38 189 VAL A C 1
ATOM 1483 O O . VAL A 1 189 ? -21.641 -13.469 -21.109 1 95.38 189 VAL A O 1
ATOM 1486 N N . SER A 1 190 ? -23.781 -13.617 -20.484 1 96.12 190 SER A N 1
ATOM 1487 C CA . SER A 1 190 ? -23.906 -12.18 -20.266 1 96.12 190 SER A CA 1
ATOM 1488 C C . SER A 1 190 ? -22.938 -11.703 -19.188 1 96.12 190 SER A C 1
ATOM 1490 O O . SER A 1 190 ? -22.297 -10.656 -19.328 1 96.12 190 SER A O 1
ATOM 1492 N N . GLN A 1 191 ? -22.797 -12.422 -18.172 1 96.12 191 GLN A N 1
ATOM 1493 C CA . GLN A 1 191 ? -21.922 -12.055 -17.078 1 96.12 191 GLN A CA 1
ATOM 1494 C C . GLN A 1 191 ? -20.453 -12.086 -17.516 1 96.12 191 GLN A C 1
ATOM 1496 O O . GLN A 1 191 ? -19.672 -11.203 -17.141 1 96.12 191 GLN A O 1
ATOM 1501 N N . VAL A 1 192 ? -20.125 -13.078 -18.25 1 97.81 192 VAL A N 1
ATOM 1502 C CA . VAL A 1 192 ? -18.75 -13.203 -18.75 1 97.81 192 VAL A CA 1
ATOM 1503 C C . VAL A 1 192 ? -18.422 -12.023 -19.656 1 97.81 192 VAL A C 1
ATOM 1505 O O . VAL A 1 192 ? -17.359 -11.406 -19.531 1 97.81 192 VAL A O 1
ATOM 1508 N N . GLN A 1 193 ? -19.328 -11.672 -20.531 1 98.06 193 GLN A N 1
ATOM 1509 C CA . GLN A 1 193 ? -19.141 -10.531 -21.406 1 98.06 193 GLN A CA 1
ATOM 1510 C C . GLN A 1 193 ? -18.969 -9.234 -20.609 1 98.06 193 GLN A C 1
ATOM 1512 O O . GLN A 1 193 ? -18.109 -8.414 -20.938 1 98.06 193 GLN A O 1
ATOM 1517 N N . LYS A 1 194 ? -19.781 -9.133 -19.641 1 97.88 194 LYS A N 1
ATOM 1518 C CA . LYS A 1 194 ? -19.688 -7.961 -18.766 1 97.88 194 LYS A CA 1
ATOM 1519 C C . LYS A 1 194 ? -18.328 -7.891 -18.078 1 97.88 194 LYS A C 1
ATOM 1521 O O . LYS A 1 194 ? -17.688 -6.84 -18.078 1 97.88 194 LYS A O 1
ATOM 1526 N N . MET A 1 195 ? -17.859 -8.984 -17.516 1 98.31 195 MET A N 1
ATOM 1527 C CA . MET A 1 195 ? -16.578 -9.016 -16.828 1 98.31 195 MET A CA 1
ATOM 1528 C C . MET A 1 195 ? -15.438 -8.656 -17.766 1 98.31 195 MET A C 1
ATOM 1530 O O . MET A 1 195 ? -14.539 -7.902 -17.391 1 98.31 195 MET A O 1
ATOM 1534 N N . ILE A 1 196 ? -15.5 -9.203 -18.953 1 98.38 196 ILE A N 1
ATOM 1535 C CA . ILE A 1 196 ? -14.469 -8.914 -19.938 1 98.38 196 ILE A CA 1
ATOM 1536 C C . ILE A 1 196 ? -14.477 -7.426 -20.281 1 98.38 196 ILE A C 1
ATOM 1538 O O . ILE A 1 196 ? -13.43 -6.777 -20.312 1 98.38 196 ILE A O 1
ATOM 1542 N N . SER A 1 197 ? -15.672 -6.879 -20.516 1 97.94 197 SER A N 1
ATOM 1543 C CA . SER A 1 197 ? -15.797 -5.461 -20.844 1 97.94 197 SER A CA 1
ATOM 1544 C C . SER A 1 197 ? -15.312 -4.582 -19.703 1 97.94 197 SER A C 1
ATOM 1546 O O . SER A 1 197 ? -14.82 -3.477 -19.922 1 97.94 197 SER A O 1
ATOM 1548 N N . GLU A 1 198 ? -15.422 -5.102 -18.516 1 97.94 198 GLU A N 1
ATOM 1549 C CA . GLU A 1 198 ? -15.023 -4.355 -17.328 1 97.94 198 GLU A CA 1
ATOM 1550 C C . GLU A 1 198 ? -13.531 -4.512 -17.047 1 97.94 198 GLU A C 1
ATOM 1552 O O . GLU A 1 198 ? -12.984 -3.83 -16.188 1 97.94 198 GLU A O 1
ATOM 1557 N N . GLY A 1 199 ? -12.859 -5.465 -17.734 1 97.75 199 GLY A N 1
ATOM 1558 C CA . GLY A 1 199 ? -11.406 -5.477 -17.672 1 97.75 199 GLY A CA 1
ATOM 1559 C C . GLY A 1 199 ? -10.844 -6.773 -17.109 1 97.75 199 GLY A C 1
ATOM 1560 O O . GLY A 1 199 ? -9.664 -6.855 -16.781 1 97.75 199 GLY A O 1
ATOM 1561 N N . ALA A 1 200 ? -11.656 -7.844 -17.016 1 98.56 200 ALA A N 1
ATOM 1562 C CA . ALA A 1 200 ? -11.148 -9.133 -16.562 1 98.56 200 ALA A CA 1
ATOM 1563 C C . ALA A 1 200 ? -10.18 -9.734 -17.578 1 98.56 200 ALA A C 1
ATOM 1565 O O . ALA A 1 200 ? -10.422 -9.664 -18.781 1 98.56 200 ALA A O 1
ATOM 1566 N N . ASP A 1 201 ? -9.109 -10.297 -17.062 1 98.12 201 ASP A N 1
ATOM 1567 C CA . ASP A 1 201 ? -8.141 -10.992 -17.906 1 98.12 201 ASP A CA 1
ATOM 1568 C C . ASP A 1 201 ? -8.367 -12.5 -17.875 1 98.12 201 ASP A C 1
ATOM 1570 O O . ASP A 1 201 ? -8.039 -13.203 -18.828 1 98.12 201 ASP A O 1
ATOM 1574 N N . ILE A 1 202 ? -8.859 -12.953 -16.766 1 98.69 202 ILE A N 1
ATOM 1575 C CA . ILE A 1 202 ? -9.156 -14.359 -16.516 1 98.69 202 ILE A CA 1
ATOM 1576 C C . ILE A 1 202 ? -10.57 -14.5 -15.961 1 98.69 202 ILE A C 1
ATOM 1578 O O . ILE A 1 202 ? -10.992 -13.711 -15.109 1 98.69 202 ILE A O 1
ATOM 1582 N N . ILE A 1 203 ? -11.328 -15.383 -16.469 1 98.62 203 ILE A N 1
ATOM 1583 C CA . ILE A 1 203 ? -12.625 -15.742 -15.906 1 98.62 203 ILE A CA 1
ATOM 1584 C C . ILE A 1 203 ? -12.508 -17.062 -15.148 1 98.62 203 ILE A C 1
ATOM 1586 O O . ILE A 1 203 ? -12.133 -18.078 -15.719 1 98.62 203 ILE A O 1
ATOM 1590 N N . ASP A 1 204 ? -12.805 -17.031 -13.891 1 98.5 204 ASP A N 1
ATOM 1591 C CA . ASP A 1 204 ? -12.703 -18.203 -13.039 1 98.5 204 ASP A CA 1
ATOM 1592 C C . ASP A 1 204 ? -14.078 -18.812 -12.773 1 98.5 204 ASP A C 1
ATOM 1594 O O . ASP A 1 204 ? -14.898 -18.219 -12.07 1 98.5 204 ASP A O 1
ATOM 1598 N N . LEU A 1 205 ? -14.328 -19.969 -13.273 1 97.81 205 LEU A N 1
ATOM 1599 C CA . LEU A 1 205 ? -15.602 -20.656 -13.109 1 97.81 205 LEU A CA 1
ATOM 1600 C C . LEU A 1 205 ? -15.547 -21.609 -11.914 1 97.81 205 LEU A C 1
ATOM 1602 O O . LEU A 1 205 ? -14.641 -22.438 -11.805 1 97.81 205 LEU A O 1
ATOM 1606 N N . GLY A 1 206 ? -16.422 -21.453 -11.031 1 95.81 206 GLY A N 1
ATOM 1607 C CA . GLY A 1 206 ? -16.578 -22.344 -9.891 1 95.81 206 GLY A CA 1
ATOM 1608 C C . GLY A 1 206 ? -17.953 -22.969 -9.812 1 95.81 206 GLY A C 1
ATOM 1609 O O . GLY A 1 206 ? -18.953 -22.266 -9.664 1 95.81 206 GLY A O 1
ATOM 1610 N N . ALA A 1 207 ? -18.062 -24.25 -9.836 1 94.38 207 ALA A N 1
ATOM 1611 C CA . ALA A 1 207 ? -19.344 -24.953 -9.82 1 94.38 207 ALA A CA 1
ATOM 1612 C C . ALA A 1 207 ? -19.609 -25.578 -8.453 1 94.38 207 ALA A C 1
ATOM 1614 O O . ALA A 1 207 ? -20.641 -26.234 -8.25 1 94.38 207 ALA A O 1
ATOM 1615 N N . GLN A 1 208 ? -18.656 -25.438 -7.602 1 91.75 208 GLN A N 1
ATOM 1616 C CA . GLN A 1 208 ? -18.781 -25.922 -6.227 1 91.75 208 GLN A CA 1
ATOM 1617 C C . GLN A 1 208 ? -18.281 -24.875 -5.23 1 91.75 208 GLN A C 1
ATOM 1619 O O . GLN A 1 208 ? -17.203 -24.297 -5.418 1 91.75 208 GLN A O 1
ATOM 1624 N N . SER A 1 209 ? -19.094 -24.719 -4.195 1 88.19 209 SER A N 1
ATOM 1625 C CA . SER A 1 209 ? -18.719 -23.75 -3.168 1 88.19 209 SER A CA 1
ATOM 1626 C C . SER A 1 209 ? -17.641 -24.328 -2.25 1 88.19 209 SER A C 1
ATOM 1628 O O . SER A 1 209 ? -17.688 -25.5 -1.885 1 88.19 209 SER A O 1
ATOM 1630 N N . THR A 1 210 ? -16.656 -23.484 -1.957 1 87.38 210 THR A N 1
ATOM 1631 C CA . THR A 1 210 ? -15.625 -23.875 -1.004 1 87.38 210 THR A CA 1
ATOM 1632 C C . THR A 1 210 ? -15.648 -22.953 0.215 1 87.38 210 THR A C 1
ATOM 1634 O O . THR A 1 210 ? -14.656 -22.844 0.937 1 87.38 210 THR A O 1
ATOM 1637 N N . ARG A 1 211 ? -16.844 -22.297 0.44 1 86.06 211 ARG A N 1
ATOM 1638 C CA . ARG A 1 211 ? -17.031 -21.516 1.654 1 86.06 211 ARG A CA 1
ATOM 1639 C C . ARG A 1 211 ? -17.031 -22.406 2.891 1 86.06 211 ARG A C 1
ATOM 1641 O O . ARG A 1 211 ? -17.234 -23.609 2.791 1 86.06 211 ARG A O 1
ATOM 1648 N N . PRO A 1 212 ? -16.75 -21.797 3.947 1 85.31 212 PRO A N 1
ATOM 1649 C CA . PRO A 1 212 ? -16.797 -22.609 5.164 1 85.31 212 PRO A CA 1
ATOM 1650 C C . PRO A 1 212 ? -18.141 -23.312 5.355 1 85.31 212 PRO A C 1
ATOM 1652 O O . PRO A 1 212 ? -19.188 -22.688 5.184 1 85.31 212 PRO A O 1
ATOM 1655 N N . MET A 1 213 ? -18.203 -24.562 5.543 1 82 213 MET A N 1
ATOM 1656 C CA . MET A 1 213 ? -19.344 -25.406 5.879 1 82 213 MET A CA 1
ATOM 1657 C C . MET A 1 213 ? -20.156 -25.766 4.629 1 82 213 MET A C 1
ATOM 1659 O O . MET A 1 213 ? -21.266 -26.281 4.723 1 82 213 MET A O 1
ATOM 1663 N N . ALA A 1 214 ? -19.609 -25.375 3.531 1 82.19 214 ALA A N 1
ATOM 1664 C CA . ALA A 1 214 ? -20.297 -25.75 2.289 1 82.19 214 ALA A CA 1
ATOM 1665 C C . ALA A 1 214 ? -20.344 -27.266 2.115 1 82.19 214 ALA A C 1
ATOM 1667 O O . ALA A 1 214 ? -19.391 -27.969 2.445 1 82.19 214 ALA A O 1
ATOM 1668 N N . THR A 1 215 ? -21.453 -27.719 1.562 1 84.38 215 THR A N 1
ATOM 1669 C CA . THR A 1 215 ? -21.594 -29.156 1.296 1 84.38 215 THR A CA 1
ATOM 1670 C C . THR A 1 215 ? -20.906 -29.531 -0.013 1 84.38 215 THR A C 1
ATOM 1672 O O . THR A 1 215 ? -21.109 -28.875 -1.038 1 84.38 215 THR A O 1
ATOM 1675 N N . ARG A 1 216 ? -20.203 -30.625 0.043 1 89.62 216 ARG A N 1
ATOM 1676 C CA . ARG A 1 216 ? -19.484 -31.109 -1.136 1 89.62 216 ARG A CA 1
ATOM 1677 C C . ARG A 1 216 ? -20.422 -31.859 -2.082 1 89.62 216 ARG A C 1
ATOM 1679 O O . ARG A 1 216 ? -21.297 -32.594 -1.638 1 89.62 216 ARG A O 1
ATOM 1686 N N . ILE A 1 217 ? -20.172 -31.656 -3.336 1 92.31 217 ILE A N 1
ATOM 1687 C CA . ILE A 1 217 ? -20.891 -32.438 -4.352 1 92.31 217 ILE A CA 1
ATOM 1688 C C . ILE A 1 217 ? -19.906 -33.375 -5.062 1 92.31 217 ILE A C 1
ATOM 1690 O O . ILE A 1 217 ? -18.703 -33.219 -4.941 1 92.31 217 ILE A O 1
ATOM 1694 N N . SER A 1 218 ? -20.438 -34.312 -5.805 1 95 218 SER A N 1
ATOM 1695 C CA . SER A 1 218 ? -19.609 -35.281 -6.508 1 95 218 SER A CA 1
ATOM 1696 C C . SER A 1 218 ? -18.969 -34.688 -7.746 1 95 218 SER A C 1
ATOM 1698 O O . SER A 1 218 ? -19.438 -33.656 -8.242 1 95 218 SER A O 1
ATOM 1700 N N . PRO A 1 219 ? -17.859 -35.25 -8.203 1 97.06 219 PRO A N 1
ATOM 1701 C CA . PRO A 1 219 ? -17.266 -34.75 -9.445 1 97.06 219 PRO A CA 1
ATOM 1702 C C . PRO A 1 219 ? -18.25 -34.75 -10.609 1 97.06 219 PRO A C 1
ATOM 1704 O O . PRO A 1 219 ? -18.219 -33.844 -11.453 1 97.06 219 PRO A O 1
ATOM 1707 N N . GLU A 1 220 ? -19.109 -35.781 -10.625 1 96.62 220 GLU A N 1
ATOM 1708 C CA . GLU A 1 220 ? -20.094 -35.875 -11.703 1 96.62 220 GLU A CA 1
ATOM 1709 C C . GLU A 1 220 ? -21.078 -34.719 -11.648 1 96.62 220 GLU A C 1
ATOM 1711 O O . GLU A 1 220 ? -21.375 -34.094 -12.68 1 96.62 220 GLU A O 1
ATOM 1716 N N . GLU A 1 221 ? -21.547 -34.375 -10.508 1 94.12 221 GLU A N 1
ATOM 1717 C CA . GLU A 1 221 ? -22.469 -33.25 -10.336 1 94.12 221 GLU A CA 1
ATOM 1718 C C . GLU A 1 221 ? -21.781 -31.922 -10.68 1 94.12 221 GLU A C 1
ATOM 1720 O O . GLU A 1 221 ? -22.391 -31.047 -11.305 1 94.12 221 GLU A O 1
ATOM 1725 N N . GLU A 1 222 ? -20.578 -31.781 -10.234 1 95.94 222 GLU A N 1
ATOM 1726 C CA . GLU A 1 222 ? -19.812 -30.578 -10.555 1 95.94 222 GLU A CA 1
ATOM 1727 C C . GLU A 1 222 ? -19.641 -30.422 -12.062 1 95.94 222 GLU A C 1
ATOM 1729 O O . GLU A 1 222 ? -19.812 -29.312 -12.594 1 95.94 222 GLU A O 1
ATOM 1734 N N . LEU A 1 223 ? -19.422 -31.516 -12.734 1 96.69 223 LEU A N 1
ATOM 1735 C CA . LEU A 1 223 ? -19.234 -31.484 -14.18 1 96.69 223 LEU A CA 1
ATOM 1736 C C . LEU A 1 223 ? -20.547 -31.109 -14.875 1 96.69 223 LEU A C 1
ATOM 1738 O O . LEU A 1 223 ? -20.531 -30.375 -15.859 1 96.69 223 LEU A O 1
ATOM 1742 N N . GLU A 1 224 ? -21.625 -31.578 -14.367 1 93.44 224 GLU A N 1
ATOM 1743 C CA . GLU A 1 224 ? -22.938 -31.281 -14.938 1 93.44 224 GLU A CA 1
ATOM 1744 C C . GLU A 1 224 ? -23.219 -29.781 -14.898 1 93.44 224 GLU A C 1
ATOM 1746 O O . GLU A 1 224 ? -23.844 -29.234 -15.812 1 93.44 224 GLU A O 1
ATOM 1751 N N . ARG A 1 225 ? -22.75 -29.172 -13.875 1 92.38 225 ARG A N 1
ATOM 1752 C CA . ARG A 1 225 ? -22.953 -27.75 -13.711 1 92.38 225 ARG A CA 1
ATOM 1753 C C . ARG A 1 225 ? -21.969 -26.938 -14.539 1 92.38 225 ARG A C 1
ATOM 1755 O O . ARG A 1 225 ? -22.312 -25.906 -15.117 1 92.38 225 ARG A O 1
ATOM 1762 N N . LEU A 1 226 ? -20.797 -27.422 -14.672 1 96.06 226 LEU A N 1
ATOM 1763 C CA . LEU A 1 226 ? -19.656 -26.672 -15.188 1 96.06 226 LEU A CA 1
ATOM 1764 C C . LEU A 1 226 ? -19.578 -26.75 -16.703 1 96.06 226 LEU A C 1
ATOM 1766 O O . LEU A 1 226 ? -19.422 -25.719 -17.375 1 96.06 226 LEU A O 1
ATOM 1770 N N . ILE A 1 227 ? -19.75 -27.875 -17.312 1 96 227 ILE A N 1
ATOM 1771 C CA . ILE A 1 227 ? -19.375 -28.156 -18.688 1 96 227 ILE A CA 1
ATOM 1772 C C . ILE A 1 227 ? -20.266 -27.359 -19.641 1 96 227 ILE A C 1
ATOM 1774 O O . ILE A 1 227 ? -19.797 -26.719 -20.578 1 96 227 ILE A O 1
ATOM 1778 N N . PRO A 1 228 ? -21.625 -27.297 -19.422 1 94.06 228 PRO A N 1
ATOM 1779 C CA . PRO A 1 228 ? -22.469 -26.5 -20.328 1 94.06 228 PRO A CA 1
ATOM 1780 C C . PRO A 1 228 ? -22.078 -25.031 -20.375 1 94.06 228 PRO A C 1
ATOM 1782 O O . PRO A 1 228 ? -22.094 -24.406 -21.438 1 94.06 228 PRO A O 1
ATOM 1785 N N . ILE A 1 229 ? -21.734 -24.531 -19.234 1 95.25 229 ILE A N 1
ATOM 1786 C CA . ILE A 1 229 ? -21.359 -23.125 -19.156 1 95.25 229 ILE A CA 1
ATOM 1787 C C . ILE A 1 229 ? -20 -22.922 -19.797 1 95.25 229 ILE A C 1
ATOM 1789 O O . ILE A 1 229 ? -19.797 -21.969 -20.562 1 95.25 229 ILE A O 1
ATOM 1793 N N . LEU A 1 230 ? -19.062 -23.781 -19.484 1 97 230 LEU A N 1
ATOM 1794 C CA . LEU A 1 230 ? -17.734 -23.703 -20.062 1 97 230 LEU A CA 1
ATOM 1795 C C . LEU A 1 230 ? -17.812 -23.703 -21.594 1 97 230 LEU A C 1
ATOM 1797 O O . LEU A 1 230 ? -17.172 -22.875 -22.25 1 97 230 LEU A O 1
ATOM 1801 N N . GLU A 1 231 ? -18.594 -24.547 -22.172 1 96.38 231 GLU A N 1
ATOM 1802 C CA . GLU A 1 231 ? -18.75 -24.641 -23.625 1 96.38 231 GLU A CA 1
ATOM 1803 C C . GLU A 1 231 ? -19.406 -23.391 -24.188 1 96.38 231 GLU A C 1
ATOM 1805 O O . GLU A 1 231 ? -19.094 -22.984 -25.312 1 96.38 231 GLU A O 1
ATOM 1810 N N . ALA A 1 232 ? -20.25 -22.797 -23.391 1 95.12 232 ALA A N 1
ATOM 1811 C CA . ALA A 1 232 ? -21 -21.625 -23.844 1 95.12 232 ALA A CA 1
ATOM 1812 C C . ALA A 1 232 ? -20.094 -20.391 -23.859 1 95.12 232 ALA A C 1
ATOM 1814 O O . ALA A 1 232 ? -20.312 -19.484 -24.672 1 95.12 232 ALA A O 1
ATOM 1815 N N . VAL A 1 233 ? -19.062 -20.375 -23.016 1 97.12 233 VAL A N 1
ATOM 1816 C CA . VAL A 1 233 ? -18.359 -19.109 -22.844 1 97.12 233 VAL A CA 1
ATOM 1817 C C . VAL A 1 233 ? -16.953 -19.203 -23.453 1 97.12 233 VAL A C 1
ATOM 1819 O O . VAL A 1 233 ? -16.281 -18.188 -23.656 1 97.12 233 VAL A O 1
ATOM 1822 N N . LYS A 1 234 ? -16.438 -20.375 -23.75 1 96.81 234 LYS A N 1
ATOM 1823 C CA . LYS A 1 234 ? -15.055 -20.578 -24.156 1 96.81 234 LYS A CA 1
ATOM 1824 C C . LYS A 1 234 ? -14.703 -19.75 -25.375 1 96.81 234 LYS A C 1
ATOM 1826 O O . LYS A 1 234 ? -13.648 -19.125 -25.438 1 96.81 234 LYS A O 1
ATOM 1831 N N . ASP A 1 235 ? -15.547 -19.688 -26.359 1 95.75 235 ASP A N 1
ATOM 1832 C CA . ASP A 1 235 ? -15.25 -18.969 -27.594 1 95.75 235 ASP A CA 1
ATOM 1833 C C . ASP A 1 235 ? -15.219 -17.453 -27.359 1 95.75 235 ASP A C 1
ATOM 1835 O O . ASP A 1 235 ? -14.375 -16.75 -27.922 1 95.75 235 ASP A O 1
ATOM 1839 N N . ILE A 1 236 ? -16.125 -17.031 -26.578 1 95.81 236 ILE A N 1
ATOM 1840 C CA . ILE A 1 236 ? -16.188 -15.609 -26.25 1 95.81 236 ILE A CA 1
ATOM 1841 C C . ILE A 1 236 ? -14.898 -15.18 -25.578 1 95.81 236 ILE A C 1
ATOM 1843 O O . ILE A 1 236 ? -14.312 -14.156 -25.922 1 95.81 236 ILE A O 1
ATOM 1847 N N . VAL A 1 237 ? -14.445 -15.969 -24.641 1 96.69 237 VAL A N 1
ATOM 1848 C CA . VAL A 1 237 ? -13.25 -15.672 -23.844 1 96.69 237 VAL A CA 1
ATOM 1849 C C . VAL A 1 237 ? -12.016 -15.703 -24.75 1 96.69 237 VAL A C 1
ATOM 1851 O O . VAL A 1 237 ? -11.188 -14.781 -24.703 1 96.69 237 VAL A O 1
ATOM 1854 N N . GLU A 1 238 ? -11.922 -16.672 -25.578 1 94.25 238 GLU A N 1
ATOM 1855 C CA . GLU A 1 238 ? -10.766 -16.844 -26.469 1 94.25 238 GLU A CA 1
ATOM 1856 C C . GLU A 1 238 ? -10.711 -15.734 -27.516 1 94.25 238 GLU A C 1
ATOM 1858 O O . GLU A 1 238 ? -9.633 -15.242 -27.844 1 94.25 238 GLU A O 1
ATOM 1863 N N . GLU A 1 239 ? -11.844 -15.398 -28.047 1 94.69 239 GLU A N 1
ATOM 1864 C CA . GLU A 1 239 ? -11.914 -14.352 -29.062 1 94.69 239 GLU A CA 1
ATOM 1865 C C . GLU A 1 239 ? -11.414 -13.016 -28.516 1 94.69 239 GLU A C 1
ATOM 1867 O O . GLU A 1 239 ? -10.82 -12.227 -29.266 1 94.69 239 GLU A O 1
ATOM 1872 N N . ASP A 1 240 ? -11.625 -12.836 -27.297 1 94.62 240 ASP A N 1
ATOM 1873 C CA . ASP A 1 240 ? -11.195 -11.578 -26.688 1 94.62 240 ASP A CA 1
ATOM 1874 C C . ASP A 1 240 ? -9.773 -11.68 -26.156 1 94.62 240 ASP A C 1
ATOM 1876 O O . ASP A 1 240 ? -9.266 -10.75 -25.531 1 94.62 240 ASP A O 1
ATOM 1880 N N . GLY A 1 241 ? -9.125 -12.805 -26.344 1 95.19 241 GLY A N 1
ATOM 1881 C CA . GLY A 1 241 ? -7.75 -13.008 -25.906 1 95.19 241 GLY A CA 1
ATOM 1882 C C . GLY A 1 241 ? -7.613 -13.18 -24.406 1 95.19 241 GLY A C 1
ATOM 1883 O O . GLY A 1 241 ? -6.57 -12.859 -23.844 1 95.19 241 GLY A O 1
ATOM 1884 N N . LYS A 1 242 ? -8.695 -13.602 -23.75 1 97.56 242 LYS A N 1
ATOM 1885 C CA . LYS A 1 242 ? -8.703 -13.812 -22.312 1 97.56 242 LYS A CA 1
ATOM 1886 C C . LYS A 1 242 ? -8.547 -15.297 -21.969 1 97.56 242 LYS A C 1
ATOM 1888 O O . LYS A 1 242 ? -8.445 -16.141 -22.875 1 97.56 242 LYS A O 1
ATOM 1893 N N . PHE A 1 243 ? -8.461 -15.609 -20.656 1 98.31 243 PHE A N 1
ATOM 1894 C CA . PHE A 1 243 ? -8.242 -16.984 -20.25 1 98.31 243 PHE A CA 1
ATOM 1895 C C . PHE A 1 243 ? -9.391 -17.484 -19.391 1 98.31 243 PHE A C 1
ATOM 1897 O O . PHE A 1 243 ? -10.055 -16.703 -18.703 1 98.31 243 PHE A O 1
ATOM 1904 N N . LEU A 1 244 ? -9.602 -18.797 -19.422 1 98.38 244 LEU A N 1
ATOM 1905 C CA . LEU A 1 244 ? -10.609 -19.469 -18.625 1 98.38 244 LEU A CA 1
ATOM 1906 C C . LEU A 1 244 ? -9.953 -20.328 -17.531 1 98.38 244 LEU A C 1
ATOM 1908 O O . LEU A 1 244 ? -9.078 -21.141 -17.828 1 98.38 244 LEU A O 1
ATOM 1912 N N . SER A 1 245 ? -10.297 -20.047 -16.344 1 98.75 245 SER A N 1
ATOM 1913 C CA . SER A 1 245 ? -9.867 -20.812 -15.18 1 98.75 245 SER A CA 1
ATOM 1914 C C . SER A 1 245 ? -11.031 -21.609 -14.586 1 98.75 245 SER A C 1
ATOM 1916 O O . SER A 1 245 ? -12.172 -21.141 -14.609 1 98.75 245 SER A O 1
ATOM 1918 N N . VAL A 1 246 ? -10.75 -22.797 -14.117 1 98.56 246 VAL A N 1
ATOM 1919 C CA . VAL A 1 246 ? -11.766 -23.594 -13.43 1 98.56 246 VAL A CA 1
ATOM 1920 C C . VAL A 1 246 ? -11.344 -23.812 -11.977 1 98.56 246 VAL A C 1
ATOM 1922 O O . VAL A 1 246 ? -10.242 -24.297 -11.711 1 98.56 246 VAL A O 1
ATOM 1925 N N . ASP A 1 247 ? -12.195 -23.453 -11.102 1 98.12 247 ASP A N 1
ATOM 1926 C CA . ASP A 1 247 ? -12 -23.641 -9.664 1 98.12 247 ASP A CA 1
ATOM 1927 C C . ASP A 1 247 ? -12.484 -25.031 -9.234 1 98.12 247 ASP A C 1
ATOM 1929 O O . ASP A 1 247 ? -13.688 -25.25 -9.094 1 98.12 247 ASP A O 1
ATOM 1933 N N . THR A 1 248 ? -11.547 -25.969 -8.992 1 98.12 248 THR A N 1
ATOM 1934 C CA . THR A 1 248 ? -11.914 -27.312 -8.594 1 98.12 248 THR A CA 1
ATOM 1935 C C . THR A 1 248 ? -10.758 -28 -7.871 1 98.12 248 THR A C 1
ATOM 1937 O O . THR A 1 248 ? -9.594 -27.656 -8.094 1 98.12 248 THR A O 1
ATOM 1940 N N . PHE A 1 249 ? -11.086 -28.938 -6.996 1 97.62 249 PHE A N 1
ATOM 1941 C CA . PHE A 1 249 ? -10.062 -29.734 -6.34 1 97.62 249 PHE A CA 1
ATOM 1942 C C . PHE A 1 249 ? -10.188 -31.203 -6.738 1 97.62 249 PHE A C 1
ATOM 1944 O O . PHE A 1 249 ? -9.562 -32.062 -6.125 1 97.62 249 PHE A O 1
ATOM 1951 N N . TYR A 1 250 ? -11.062 -31.453 -7.797 1 98.25 250 TYR A N 1
ATOM 1952 C CA . TYR A 1 250 ? -11.195 -32.812 -8.344 1 98.25 250 TYR A CA 1
ATOM 1953 C C . TYR A 1 250 ? -10.398 -32.938 -9.633 1 98.25 250 TYR A C 1
ATOM 1955 O O . TYR A 1 250 ? -10.633 -32.219 -10.602 1 98.25 250 TYR A O 1
ATOM 1963 N N . SER A 1 251 ? -9.5 -33.938 -9.633 1 98.69 251 SER A N 1
ATOM 1964 C CA . SER A 1 251 ? -8.672 -34.156 -10.805 1 98.69 251 SER A CA 1
ATOM 1965 C C . SER A 1 251 ? -9.516 -34.562 -12.016 1 98.69 251 SER A C 1
ATOM 1967 O O . SER A 1 251 ? -9.211 -34.156 -13.141 1 98.69 251 SER A O 1
ATOM 1969 N N . LYS A 1 252 ? -10.617 -35.25 -11.766 1 98.62 252 LYS A N 1
ATOM 1970 C CA . LYS A 1 252 ? -11.523 -35.656 -12.844 1 98.62 252 LYS A CA 1
ATOM 1971 C C . LYS A 1 252 ? -12.156 -34.406 -13.5 1 98.62 252 LYS A C 1
ATOM 1973 O O . LYS A 1 252 ? -12.234 -34.344 -14.727 1 98.62 252 LYS A O 1
ATOM 1978 N N . VAL A 1 253 ? -12.602 -33.5 -12.703 1 98.62 253 VAL A N 1
ATOM 1979 C CA . VAL A 1 253 ? -13.219 -32.281 -13.188 1 98.62 253 VAL A CA 1
ATOM 1980 C C . VAL A 1 253 ? -12.18 -31.438 -13.93 1 98.62 253 VAL A C 1
ATOM 1982 O O . VAL A 1 253 ? -12.461 -30.906 -15.008 1 98.62 253 VAL A O 1
ATOM 1985 N N . ALA A 1 254 ? -10.992 -31.344 -13.367 1 98.81 254 ALA A N 1
ATOM 1986 C CA . ALA A 1 254 ? -9.906 -30.609 -14.016 1 98.81 254 ALA A CA 1
ATOM 1987 C C . ALA A 1 254 ? -9.625 -31.172 -15.406 1 98.81 254 ALA A C 1
ATOM 1989 O O . ALA A 1 254 ? -9.539 -30.422 -16.391 1 98.81 254 ALA A O 1
ATOM 1990 N N . SER A 1 255 ? -9.539 -32.469 -15.492 1 98.81 255 SER A N 1
ATOM 1991 C CA . SER A 1 255 ? -9.227 -33.156 -16.75 1 98.81 255 SER A CA 1
ATOM 1992 C C . SER A 1 255 ? -10.281 -32.875 -17.812 1 98.81 255 SER A C 1
ATOM 1994 O O . SER A 1 255 ? -9.945 -32.469 -18.922 1 98.81 255 SER A O 1
ATOM 1996 N N . GLU A 1 256 ? -11.5 -33.031 -17.453 1 98.62 256 GLU A N 1
ATOM 1997 C CA . GLU A 1 256 ? -12.586 -32.844 -18.406 1 98.62 256 GLU A CA 1
ATOM 1998 C C . GLU A 1 256 ? -12.703 -31.359 -18.812 1 98.62 256 GLU A C 1
ATOM 2000 O O . GLU A 1 256 ? -12.953 -31.047 -19.984 1 98.62 256 GLU A O 1
ATOM 2005 N N . ALA A 1 257 ? -12.578 -30.484 -17.844 1 98.69 257 ALA A N 1
ATOM 2006 C CA . ALA A 1 257 ? -12.703 -29.062 -18.109 1 98.69 257 ALA A CA 1
ATOM 2007 C C . ALA A 1 257 ? -11.633 -28.594 -19.094 1 98.69 257 ALA A C 1
ATOM 2009 O O . ALA A 1 257 ? -11.93 -27.844 -20.016 1 98.69 257 ALA A O 1
ATOM 2010 N N . VAL A 1 258 ? -10.375 -29 -18.906 1 98.62 258 VAL A N 1
ATOM 2011 C CA . VAL A 1 258 ? -9.281 -28.578 -19.781 1 98.62 258 VAL A CA 1
ATOM 2012 C C . VAL A 1 258 ? -9.516 -29.125 -21.188 1 98.62 258 VAL A C 1
ATOM 2014 O O . VAL A 1 258 ? -9.297 -28.422 -22.172 1 98.62 258 VAL A O 1
ATOM 2017 N N . LYS A 1 259 ? -9.977 -30.344 -21.266 1 97.75 259 LYS A N 1
ATOM 2018 C CA . LYS A 1 259 ? -10.297 -30.922 -22.578 1 97.75 259 LYS A CA 1
ATOM 2019 C C . LYS A 1 259 ? -11.359 -30.109 -23.297 1 97.75 259 LYS A C 1
ATOM 2021 O O . LYS A 1 259 ? -11.383 -30.062 -24.531 1 97.75 259 LYS A O 1
ATOM 2026 N N . LYS A 1 260 ? -12.172 -29.469 -22.5 1 97.31 260 LYS A N 1
ATOM 2027 C CA . LYS A 1 260 ? -13.273 -28.703 -23.078 1 97.31 260 LYS A CA 1
ATOM 2028 C C . LYS A 1 260 ? -12.914 -27.234 -23.234 1 97.31 260 LYS A C 1
ATOM 2030 O O . LYS A 1 260 ? -13.758 -26.406 -23.578 1 97.31 260 LYS A O 1
ATOM 2035 N N . GLY A 1 261 ? -11.695 -26.859 -22.859 1 96.69 261 GLY A N 1
ATOM 2036 C CA . GLY A 1 261 ? -11.273 -25.531 -23.266 1 96.69 261 GLY A CA 1
ATOM 2037 C C . GLY A 1 261 ? -10.781 -24.672 -22.109 1 96.69 261 GLY A C 1
ATOM 2038 O O . GLY A 1 261 ? -10.406 -23.516 -22.297 1 96.69 261 GLY A O 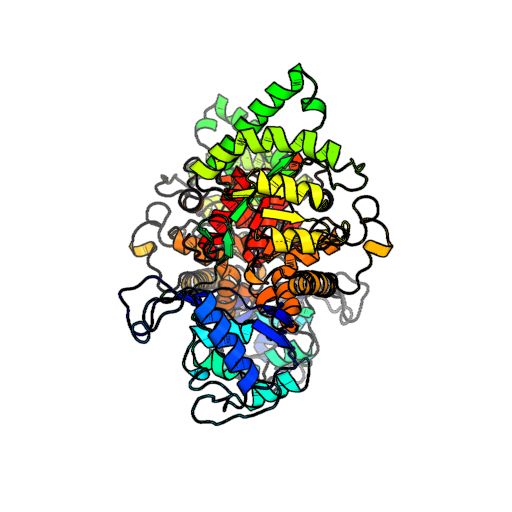1
ATOM 2039 N N . ALA A 1 262 ? -10.781 -25.156 -20.875 1 98.38 262 ALA A N 1
ATOM 2040 C CA . ALA A 1 262 ? -10.203 -24.391 -19.766 1 98.38 262 ALA A CA 1
ATOM 2041 C C . ALA A 1 262 ? -8.703 -24.234 -19.938 1 98.38 262 ALA A C 1
ATOM 2043 O O . ALA A 1 262 ? -8.016 -25.156 -20.391 1 98.38 262 ALA A O 1
ATOM 2044 N N . HIS A 1 263 ? -8.172 -23.094 -19.5 1 98.44 263 HIS A N 1
ATOM 2045 C CA . HIS A 1 263 ? -6.758 -22.781 -19.688 1 98.44 263 HIS A CA 1
ATOM 2046 C C . HIS A 1 263 ? -5.98 -22.984 -18.391 1 98.44 263 HIS A C 1
ATOM 2048 O O . HIS A 1 263 ? -4.773 -23.219 -18.406 1 98.44 263 HIS A O 1
ATOM 2054 N N . ILE A 1 264 ? -6.637 -22.797 -17.234 1 98.81 264 ILE A N 1
ATOM 2055 C CA . ILE A 1 264 ? -6.012 -22.812 -15.914 1 98.81 264 ILE A CA 1
ATOM 2056 C C . ILE A 1 264 ? -6.836 -23.672 -14.961 1 98.81 264 ILE A C 1
ATOM 2058 O O . ILE A 1 264 ? -8.07 -23.672 -15.023 1 98.81 264 ILE A O 1
ATOM 2062 N N . VAL A 1 265 ? -6.207 -24.422 -14.133 1 98.88 265 VAL A N 1
ATOM 2063 C CA . VAL A 1 265 ? -6.871 -25.109 -13.031 1 98.88 265 VAL A CA 1
ATOM 2064 C C . VAL A 1 265 ? -6.527 -24.422 -11.711 1 98.88 265 VAL A C 1
ATOM 2066 O O . VAL A 1 265 ? -5.352 -24.281 -11.367 1 98.88 265 VAL A O 1
ATOM 2069 N N . ASN A 1 266 ? -7.516 -23.938 -11.047 1 98.81 266 ASN A N 1
ATOM 2070 C CA . ASN A 1 266 ? -7.41 -23.281 -9.75 1 98.81 266 ASN A CA 1
ATOM 2071 C C . ASN A 1 266 ? -7.824 -24.203 -8.609 1 98.81 266 ASN A C 1
ATOM 2073 O O . ASN A 1 266 ? -9.016 -24.469 -8.414 1 98.81 266 ASN A O 1
ATOM 2077 N N . ASP A 1 267 ? -6.836 -24.719 -7.848 1 98.62 267 ASP A N 1
ATOM 2078 C CA . ASP A 1 267 ? -7.062 -25.734 -6.828 1 98.62 267 ASP A CA 1
ATOM 2079 C C . ASP A 1 267 ? -6.852 -25.172 -5.426 1 98.62 267 ASP A C 1
ATOM 2081 O O . ASP A 1 267 ? -5.715 -24.953 -5 1 98.62 267 ASP A O 1
ATOM 2085 N N . VAL A 1 268 ? -7.906 -25.031 -4.66 1 97.31 268 VAL A N 1
ATOM 2086 C CA . VAL A 1 268 ? -7.859 -24.406 -3.342 1 97.31 268 VAL A CA 1
ATOM 2087 C C . VAL A 1 268 ? -7.121 -25.312 -2.365 1 97.31 268 VAL A C 1
ATOM 2089 O O . VAL A 1 268 ? -6.746 -24.891 -1.271 1 97.31 268 VAL A O 1
ATOM 2092 N N . SER A 1 269 ? -6.836 -26.609 -2.775 1 97 269 SER A N 1
ATOM 2093 C CA . SER A 1 269 ? -6.25 -27.562 -1.832 1 97 269 SER A CA 1
ATOM 2094 C C . SER A 1 269 ? -4.766 -27.766 -2.104 1 97 269 SER A C 1
ATOM 2096 O O . SER A 1 269 ? -4.059 -28.375 -1.297 1 97 269 SER A O 1
ATOM 2098 N N . GLY A 1 270 ? -4.312 -27.297 -3.266 1 97.06 270 GLY A N 1
ATOM 2099 C CA . GLY A 1 270 ? -2.924 -27.531 -3.621 1 97.06 270 GLY A CA 1
ATOM 2100 C C . GLY A 1 270 ? -2.582 -29.016 -3.725 1 97.06 270 GLY A C 1
ATOM 2101 O O . GLY A 1 270 ? -1.525 -29.438 -3.262 1 97.06 270 GLY A O 1
ATOM 2102 N N . GLY A 1 271 ? -3.516 -29.734 -4.238 1 97.25 271 GLY A N 1
ATOM 2103 C CA . GLY A 1 271 ? -3.289 -31.156 -4.484 1 97.25 271 GLY A CA 1
ATOM 2104 C C . GLY A 1 271 ? -3.629 -32.031 -3.291 1 97.25 271 GLY A C 1
ATOM 2105 O O . GLY A 1 271 ? -3.564 -33.25 -3.377 1 97.25 271 GLY A O 1
ATOM 2106 N N . ARG A 1 272 ? -4.086 -31.516 -2.232 1 95.81 272 ARG A N 1
ATOM 2107 C CA . ARG A 1 272 ? -4.234 -32.281 -0.987 1 95.81 272 ARG A CA 1
ATOM 2108 C C . ARG A 1 272 ? -5.539 -33.062 -0.974 1 95.81 272 ARG A C 1
ATOM 2110 O O . ARG A 1 272 ? -5.617 -34.125 -0.364 1 95.81 272 ARG A O 1
ATOM 2117 N N . LEU A 1 273 ? -6.578 -32.594 -1.636 1 96.5 273 LEU A N 1
ATOM 2118 C CA . LEU A 1 273 ? -7.895 -33.219 -1.512 1 96.5 273 LEU A CA 1
ATOM 2119 C C . LEU A 1 273 ? -8.086 -34.281 -2.57 1 96.5 273 LEU A C 1
ATOM 2121 O O . LEU A 1 273 ? -9.008 -35.094 -2.473 1 96.5 273 LEU A O 1
ATOM 2125 N N . ASP A 1 274 ? -7.305 -34.312 -3.611 1 97.69 274 ASP A N 1
ATOM 2126 C CA . ASP A 1 274 ? -7.32 -35.344 -4.648 1 97.69 274 ASP A CA 1
ATOM 2127 C C . ASP A 1 274 ? -5.906 -35.812 -4.977 1 97.69 274 ASP A C 1
ATOM 2129 O O . ASP A 1 274 ? -5.152 -35.094 -5.652 1 97.69 274 ASP A O 1
ATOM 2133 N N . PRO A 1 275 ? -5.523 -36.969 -4.562 1 96.88 275 PRO A N 1
ATOM 2134 C CA . PRO A 1 275 ? -4.145 -37.438 -4.699 1 96.88 275 PRO A CA 1
ATOM 2135 C C . PRO A 1 275 ? -3.713 -37.594 -6.156 1 96.88 275 PRO A C 1
ATOM 2137 O O . PRO A 1 275 ? -2.52 -37.719 -6.441 1 96.88 275 PRO A O 1
ATOM 2140 N N . HIS A 1 276 ? -4.633 -37.531 -7.086 1 98.06 276 HIS A N 1
ATOM 2141 C CA . HIS A 1 276 ? -4.301 -37.719 -8.5 1 98.06 276 HIS A CA 1
ATOM 2142 C C . HIS A 1 276 ? -4.125 -36.344 -9.18 1 98.06 276 HIS A C 1
ATOM 2144 O O . HIS A 1 276 ? -3.746 -36.281 -10.359 1 98.06 276 HIS A O 1
ATOM 2150 N N . MET A 1 277 ? -4.383 -35.344 -8.5 1 98.62 277 MET A N 1
ATOM 2151 C CA . MET A 1 277 ? -4.441 -34 -9.094 1 98.62 277 MET A CA 1
ATOM 2152 C C . MET A 1 277 ? -3.135 -33.656 -9.797 1 98.62 277 MET A C 1
ATOM 2154 O O . MET A 1 277 ? -3.137 -33.281 -10.977 1 98.62 277 MET A O 1
ATOM 2158 N N . PHE A 1 278 ? -1.983 -33.844 -9.148 1 98.44 278 PHE A N 1
ATOM 2159 C CA . PHE A 1 278 ? -0.704 -33.438 -9.711 1 98.44 278 PHE A CA 1
ATOM 2160 C C . PHE A 1 278 ? -0.392 -34.25 -10.977 1 98.44 278 PHE A C 1
ATOM 2162 O O . PHE A 1 278 ? 0.041 -33.688 -11.984 1 98.44 278 PHE A O 1
ATOM 2169 N N . ASP A 1 279 ? -0.669 -35.5 -10.93 1 97.81 279 ASP A N 1
ATOM 2170 C CA . ASP A 1 279 ? -0.413 -36.344 -12.102 1 97.81 279 ASP A CA 1
ATOM 2171 C C . ASP A 1 279 ? -1.269 -35.906 -13.289 1 97.81 279 ASP A C 1
ATOM 2173 O O . ASP A 1 279 ? -0.779 -35.812 -14.414 1 97.81 279 ASP A O 1
ATOM 2177 N N . VAL A 1 280 ? -2.482 -35.625 -12.961 1 98.5 280 VAL A N 1
ATOM 2178 C CA . VAL A 1 280 ? -3.414 -35.219 -14.008 1 98.5 280 VAL A CA 1
ATOM 2179 C C . VAL A 1 280 ? -2.969 -33.875 -14.594 1 98.5 280 VAL A C 1
ATOM 2181 O O . VAL A 1 280 ? -2.902 -33.719 -15.82 1 98.5 280 VAL A O 1
ATOM 2184 N N . ILE A 1 281 ? -2.633 -32.938 -13.766 1 98.62 281 ILE A N 1
ATOM 2185 C CA . ILE A 1 281 ? -2.229 -31.609 -14.227 1 98.62 281 ILE A CA 1
ATOM 2186 C C . ILE A 1 281 ? -0.946 -31.719 -15.047 1 98.62 281 ILE A C 1
ATOM 2188 O O . ILE A 1 281 ? -0.793 -31.047 -16.062 1 98.62 281 ILE A O 1
ATOM 2192 N N . ALA A 1 282 ? -0.014 -32.531 -14.586 1 97.38 282 ALA A N 1
ATOM 2193 C CA . ALA A 1 282 ? 1.227 -32.75 -15.32 1 97.38 282 ALA A CA 1
ATOM 2194 C C . ALA A 1 282 ? 0.942 -33.188 -16.75 1 97.38 282 ALA A C 1
ATOM 2196 O O . ALA A 1 282 ? 1.606 -32.75 -17.688 1 97.38 282 ALA A O 1
ATOM 2197 N N . GLY A 1 283 ? -0.046 -34 -16.859 1 97.06 283 GLY A N 1
ATOM 2198 C CA . GLY A 1 283 ? -0.417 -34.5 -18.172 1 97.06 283 GLY A CA 1
ATOM 2199 C C . GLY A 1 283 ? -1.137 -33.469 -19.031 1 97.06 283 GLY A C 1
ATOM 2200 O O . GLY A 1 283 ? -1 -33.469 -20.25 1 97.06 283 GLY A O 1
ATOM 2201 N N . LEU A 1 284 ? -1.884 -32.594 -18.422 1 97.5 284 LEU A N 1
ATOM 2202 C CA . LEU A 1 284 ? -2.701 -31.625 -19.125 1 97.5 284 LEU A CA 1
ATOM 2203 C C . LEU A 1 284 ? -1.844 -30.469 -19.641 1 97.5 284 LEU A C 1
ATOM 2205 O O . LEU A 1 284 ? -2.232 -29.781 -20.594 1 97.5 284 LEU A O 1
ATOM 2209 N N . LYS A 1 285 ? -0.72 -30.172 -19.031 1 96.12 285 LYS A N 1
ATOM 2210 C CA . LYS A 1 285 ? 0.251 -29.156 -19.422 1 96.12 285 LYS A CA 1
ATOM 2211 C C . LYS A 1 285 ? -0.377 -27.766 -19.422 1 96.12 285 LYS A C 1
ATOM 2213 O O . LYS A 1 285 ? -0.188 -27 -20.359 1 96.12 285 LYS A O 1
ATOM 2218 N N . VAL A 1 286 ? -1.252 -27.469 -18.438 1 98.12 286 VAL A N 1
ATOM 2219 C CA . VAL A 1 286 ? -1.841 -26.156 -18.25 1 98.12 286 VAL A CA 1
ATOM 2220 C C . VAL A 1 286 ? -1.332 -25.547 -16.938 1 98.12 286 VAL A C 1
ATOM 2222 O O . VAL A 1 286 ? -0.838 -26.266 -16.062 1 98.12 286 VAL A O 1
ATOM 2225 N N . PRO A 1 287 ? -1.417 -24.203 -16.844 1 98.75 287 PRO A N 1
ATOM 2226 C CA . PRO A 1 287 ? -1.067 -23.562 -15.562 1 98.75 287 PRO A CA 1
ATOM 2227 C C . PRO A 1 287 ? -1.904 -24.094 -14.398 1 98.75 287 PRO A C 1
ATOM 2229 O O . PRO A 1 287 ? -3.078 -24.422 -14.578 1 98.75 287 PRO A O 1
ATOM 2232 N N . TYR A 1 288 ? -1.248 -24.188 -13.312 1 98.81 288 TYR A N 1
ATOM 2233 C CA . TYR A 1 288 ? -1.846 -24.703 -12.094 1 98.81 288 TYR A CA 1
ATOM 2234 C C . TYR A 1 288 ? -1.713 -23.703 -10.945 1 98.81 288 TYR A C 1
ATOM 2236 O O . TYR A 1 288 ? -0.613 -23.234 -10.648 1 98.81 288 TYR A O 1
ATOM 2244 N N . ILE A 1 289 ? -2.848 -23.312 -10.32 1 98.88 289 ILE A N 1
ATOM 2245 C CA . ILE A 1 289 ? -2.834 -22.469 -9.133 1 98.88 289 ILE A CA 1
ATOM 2246 C C . ILE A 1 289 ? -2.898 -23.344 -7.879 1 98.88 289 ILE A C 1
ATOM 2248 O O . ILE A 1 289 ? -3.879 -24.062 -7.664 1 98.88 289 ILE A O 1
ATOM 2252 N N . SER A 1 290 ? -1.878 -23.297 -7.129 1 98.69 290 SER A N 1
ATOM 2253 C CA . SER A 1 290 ? -1.799 -24 -5.859 1 98.69 290 SER A CA 1
ATOM 2254 C C . SER A 1 290 ? -2.064 -23.078 -4.684 1 98.69 290 SER A C 1
ATOM 2256 O O . SER A 1 290 ? -1.271 -22.172 -4.41 1 98.69 290 SER A O 1
ATOM 2258 N N . MET A 1 291 ? -3.139 -23.312 -4.008 1 98.56 291 MET A N 1
ATOM 2259 C CA . MET A 1 291 ? -3.49 -22.453 -2.877 1 98.56 291 MET A CA 1
ATOM 2260 C C . MET A 1 291 ? -3.178 -23.141 -1.554 1 98.56 291 MET A C 1
ATOM 2262 O O . MET A 1 291 ? -3.205 -24.375 -1.469 1 98.56 291 MET A O 1
ATOM 2266 N N . HIS A 1 292 ? -2.891 -22.391 -0.563 1 98.56 292 HIS A N 1
ATOM 2267 C CA . HIS A 1 292 ? -2.688 -22.922 0.78 1 98.56 292 HIS A CA 1
ATOM 2268 C C . HIS A 1 292 ? -4.012 -23.078 1.516 1 98.56 292 HIS A C 1
ATOM 2270 O O . HIS A 1 292 ? -4.793 -22.141 1.614 1 98.56 292 HIS A O 1
ATOM 2276 N N . MET A 1 293 ? -4.234 -24.203 1.989 1 97.38 293 MET A N 1
ATOM 2277 C CA . MET A 1 293 ? -5.348 -24.5 2.889 1 97.38 293 MET A CA 1
ATOM 2278 C C . MET A 1 293 ? -5.023 -25.719 3.766 1 97.38 293 MET A C 1
ATOM 2280 O O . MET A 1 293 ? -4.422 -26.688 3.301 1 97.38 293 MET A O 1
ATOM 2284 N N . ARG A 1 294 ? -5.336 -25.656 5.016 1 97.5 294 ARG A N 1
ATOM 2285 C CA . ARG A 1 294 ? -5.293 -26.797 5.914 1 97.5 294 ARG A CA 1
ATOM 2286 C C . ARG A 1 294 ? -6.672 -27.438 6.059 1 97.5 294 ARG A C 1
ATOM 2288 O O . ARG A 1 294 ? -7.68 -26.734 6.125 1 97.5 294 ARG A O 1
ATOM 2295 N N . GLY A 1 295 ? -6.68 -28.75 6.086 1 95.12 295 GLY A N 1
ATOM 2296 C CA . GLY A 1 295 ? -7.969 -29.422 6.148 1 95.12 295 GLY A CA 1
ATOM 2297 C C . GLY A 1 295 ? -8.758 -29.328 4.855 1 95.12 295 GLY A C 1
ATOM 2298 O O . GLY A 1 295 ? -8.188 -29.438 3.766 1 95.12 295 GLY A O 1
ATOM 2299 N N . ASP A 1 296 ? -10.055 -29.219 4.996 1 93.19 296 ASP A N 1
ATOM 2300 C CA . ASP A 1 296 ? -10.977 -29.047 3.883 1 93.19 296 ASP A CA 1
ATOM 2301 C C . ASP A 1 296 ? -12.016 -27.969 4.199 1 93.19 296 ASP A C 1
ATOM 2303 O O . ASP A 1 296 ? -12.008 -27.391 5.285 1 93.19 296 ASP A O 1
ATOM 2307 N N . PRO A 1 297 ? -12.844 -27.609 3.268 1 90.25 297 PRO A N 1
ATOM 2308 C CA . PRO A 1 297 ? -13.781 -26.5 3.473 1 90.25 297 PRO A CA 1
ATOM 2309 C C . PRO A 1 297 ? -14.648 -26.688 4.715 1 90.25 297 PRO A C 1
ATOM 2311 O O . PRO A 1 297 ? -15.039 -25.703 5.348 1 90.25 297 PRO A O 1
ATOM 2314 N N . THR A 1 298 ? -14.859 -27.844 5.137 1 91.38 298 THR A N 1
ATOM 2315 C CA . THR A 1 298 ? -15.711 -28.094 6.293 1 91.38 298 THR A CA 1
ATOM 2316 C C . THR A 1 298 ? -14.906 -28.016 7.586 1 91.38 298 THR A C 1
ATOM 2318 O O . THR A 1 298 ? -15.453 -27.719 8.648 1 91.38 298 THR A O 1
ATOM 2321 N N . THR A 1 299 ? -13.586 -28.234 7.477 1 94.06 299 THR A N 1
ATOM 2322 C CA . THR A 1 299 ? -12.805 -28.344 8.703 1 94.06 299 THR A CA 1
ATOM 2323 C C . THR A 1 299 ? -11.766 -27.234 8.781 1 94.06 299 THR A C 1
ATOM 2325 O O . THR A 1 299 ? -11.117 -27.047 9.812 1 94.06 299 THR A O 1
ATOM 2328 N N . MET A 1 300 ? -11.625 -26.453 7.742 1 94.06 300 MET A N 1
ATOM 2329 C CA . MET A 1 300 ? -10.516 -25.5 7.633 1 94.06 300 MET A CA 1
ATOM 2330 C C . MET A 1 300 ? -10.617 -24.422 8.711 1 94.06 300 MET A C 1
ATOM 2332 O O . MET A 1 300 ? -9.617 -23.781 9.039 1 94.06 300 MET A O 1
ATOM 2336 N N . GLN A 1 301 ? -11.773 -24.25 9.391 1 94.38 301 GLN A N 1
ATOM 2337 C CA . GLN A 1 301 ? -11.93 -23.203 10.391 1 94.38 301 GLN A CA 1
ATOM 2338 C C . GLN A 1 301 ? -11.859 -23.781 11.805 1 94.38 301 GLN A C 1
ATOM 2340 O O . GLN A 1 301 ? -12.102 -23.062 12.781 1 94.38 301 GLN A O 1
ATOM 2345 N N . ASN A 1 302 ? -11.484 -25.062 11.852 1 95.56 302 ASN A N 1
ATOM 2346 C CA . ASN A 1 302 ? -11.273 -25.656 13.164 1 95.56 302 ASN A CA 1
ATOM 2347 C C . ASN A 1 302 ? -10.039 -25.078 13.852 1 95.56 302 ASN A C 1
ATOM 2349 O O . ASN A 1 302 ? -9.109 -24.625 13.188 1 95.56 302 ASN A O 1
ATOM 2353 N N . THR A 1 303 ? -9.992 -25.203 15.133 1 95.88 303 THR A N 1
ATOM 2354 C CA . THR A 1 303 ? -8.961 -24.609 15.969 1 95.88 303 THR A CA 1
ATOM 2355 C C . THR A 1 303 ? -7.574 -25.078 15.539 1 95.88 303 THR A C 1
ATOM 2357 O O . THR A 1 303 ? -6.637 -24.297 15.453 1 95.88 303 THR A O 1
ATOM 2360 N N . ASN A 1 304 ? -7.5 -26.328 15.25 1 96.12 304 ASN A N 1
ATOM 2361 C CA . ASN A 1 304 ? -6.215 -26.891 14.867 1 96.12 304 ASN A CA 1
ATOM 2362 C C . ASN A 1 304 ? -5.711 -26.312 13.547 1 96.12 304 ASN A C 1
ATOM 2364 O O . ASN A 1 304 ? -4.512 -26.062 13.391 1 96.12 304 ASN A O 1
ATOM 2368 N N . ASN A 1 305 ? -6.574 -26.062 12.656 1 97.25 305 ASN A N 1
ATOM 2369 C CA . ASN A 1 305 ? -6.219 -25.562 11.328 1 97.25 305 ASN A CA 1
ATOM 2370 C C . ASN A 1 305 ? -5.992 -24.047 11.336 1 97.25 305 ASN A C 1
ATOM 2372 O O . ASN A 1 305 ? -5.477 -23.5 10.367 1 97.25 305 ASN A O 1
ATOM 2376 N N . LEU A 1 306 ? -6.34 -23.406 12.453 1 97.75 306 LEU A N 1
ATOM 2377 C CA . LEU A 1 306 ? -6.141 -21.969 12.594 1 97.75 306 LEU A CA 1
ATOM 2378 C C . LEU A 1 306 ? -4.922 -21.672 13.461 1 97.75 306 LEU A C 1
ATOM 2380 O O . LEU A 1 306 ? -4.613 -20.516 13.727 1 97.75 306 LEU A O 1
ATOM 2384 N N . ASN A 1 307 ? -4.262 -22.688 13.883 1 98.06 307 ASN A N 1
ATOM 2385 C CA . ASN A 1 307 ? -3.135 -22.5 14.797 1 98.06 307 ASN A CA 1
ATOM 2386 C C . ASN A 1 307 ? -1.838 -22.234 14.031 1 98.06 307 ASN A C 1
ATOM 2388 O O . ASN A 1 307 ? -1.313 -23.125 13.359 1 98.06 307 ASN A O 1
ATOM 2392 N N . TYR A 1 308 ? -1.365 -21.047 14.102 1 97.94 308 TYR A N 1
ATOM 2393 C CA . TYR A 1 308 ? -0.105 -20.625 13.5 1 97.94 308 TYR A CA 1
ATOM 2394 C C . TYR A 1 308 ? 0.774 -19.906 14.523 1 97.94 308 TYR A C 1
ATOM 2396 O O . TYR A 1 308 ? 0.291 -19.078 15.297 1 97.94 308 TYR A O 1
ATOM 2404 N N . ASP A 1 309 ? 2.051 -20.203 14.617 1 97.38 309 ASP A N 1
ATOM 2405 C CA . ASP A 1 309 ? 3.016 -19.375 15.336 1 97.38 309 ASP A CA 1
ATOM 2406 C C . ASP A 1 309 ? 3.371 -18.125 14.539 1 97.38 309 ASP A C 1
ATOM 2408 O O . ASP A 1 309 ? 3.359 -17.016 15.078 1 97.38 309 ASP A O 1
ATOM 2412 N N . ASP A 1 310 ? 3.672 -18.281 13.289 1 98.12 310 ASP A N 1
ATOM 2413 C CA . ASP A 1 310 ? 3.906 -17.266 12.266 1 98.12 310 ASP A CA 1
ATOM 2414 C C . ASP A 1 310 ? 3.215 -17.641 10.953 1 98.12 310 ASP A C 1
ATOM 2416 O O . ASP A 1 310 ? 3.709 -18.484 10.203 1 98.12 310 ASP A O 1
ATOM 2420 N N . VAL A 1 311 ? 2.107 -17.016 10.719 1 98.62 311 VAL A N 1
ATOM 2421 C CA . VAL A 1 311 ? 1.224 -17.438 9.633 1 98.62 311 VAL A CA 1
ATOM 2422 C C . VAL A 1 311 ? 1.929 -17.266 8.289 1 98.62 311 VAL A C 1
ATOM 2424 O O . VAL A 1 311 ? 1.813 -18.109 7.406 1 98.62 311 VAL A O 1
ATOM 2427 N N . CYS A 1 312 ? 2.684 -16.203 8.086 1 98.69 312 CYS A N 1
ATOM 2428 C CA . CYS A 1 312 ? 3.359 -15.977 6.816 1 98.69 312 CYS A CA 1
ATOM 2429 C C . CYS A 1 312 ? 4.434 -17.031 6.57 1 98.69 312 CYS A C 1
ATOM 2431 O O . CYS A 1 312 ? 4.5 -17.609 5.484 1 98.69 312 CYS A O 1
ATOM 2433 N N . LYS A 1 313 ? 5.23 -17.344 7.547 1 98.44 313 LYS A N 1
ATOM 2434 C CA . LYS A 1 313 ? 6.305 -18.312 7.418 1 98.44 313 LYS A CA 1
ATOM 2435 C C . LYS A 1 313 ? 5.742 -19.719 7.184 1 98.44 313 LYS A C 1
ATOM 2437 O O . LYS A 1 313 ? 6.23 -20.453 6.32 1 98.44 313 LYS A O 1
ATOM 2442 N N . GLN A 1 314 ? 4.738 -20.031 7.93 1 98.62 314 GLN A N 1
ATOM 2443 C CA . GLN A 1 314 ? 4.203 -21.391 7.844 1 98.62 314 GLN A CA 1
ATOM 2444 C C . GLN A 1 314 ? 3.396 -21.578 6.562 1 98.62 314 GLN A C 1
ATOM 2446 O O . GLN A 1 314 ? 3.438 -22.656 5.949 1 98.62 314 GLN A O 1
ATOM 2451 N N . VAL A 1 315 ? 2.672 -20.562 6.148 1 98.69 315 VAL A N 1
ATOM 2452 C CA . VAL A 1 315 ? 1.99 -20.625 4.859 1 98.69 315 VAL A CA 1
ATOM 2453 C C . VAL A 1 315 ? 3.014 -20.812 3.74 1 98.69 315 VAL A C 1
ATOM 2455 O O . VAL A 1 315 ? 2.84 -21.656 2.863 1 98.69 315 VAL A O 1
ATOM 2458 N N . ALA A 1 316 ? 4.113 -20.031 3.777 1 98.62 316 ALA A N 1
ATOM 2459 C CA . ALA A 1 316 ? 5.164 -20.141 2.77 1 98.62 316 ALA A CA 1
ATOM 2460 C C . ALA A 1 316 ? 5.754 -21.547 2.734 1 98.62 316 ALA A C 1
ATOM 2462 O O . ALA A 1 316 ? 5.906 -22.141 1.662 1 98.62 316 ALA A O 1
ATOM 2463 N N . SER A 1 317 ? 6.027 -22.078 3.881 1 97.81 317 SER A N 1
ATOM 2464 C CA . SER A 1 317 ? 6.645 -23.391 3.984 1 97.81 317 SER A CA 1
ATOM 2465 C C . SER A 1 317 ? 5.711 -24.484 3.471 1 97.81 317 SER A C 1
ATOM 2467 O O . SER A 1 317 ? 6.125 -25.344 2.699 1 97.81 317 SER A O 1
ATOM 2469 N N . GLU A 1 318 ? 4.512 -24.406 3.9 1 97.88 318 GLU A N 1
ATOM 2470 C CA . GLU A 1 318 ? 3.547 -25.422 3.508 1 97.88 318 GLU A CA 1
ATOM 2471 C C . GLU A 1 318 ? 3.213 -25.328 2.021 1 97.88 318 GLU A C 1
ATOM 2473 O O . GLU A 1 318 ? 3.061 -26.344 1.346 1 97.88 318 GLU A O 1
ATOM 2478 N N . LEU A 1 319 ? 3.072 -24.156 1.546 1 97.56 319 LEU A N 1
ATOM 2479 C CA . LEU A 1 319 ? 2.857 -23.938 0.119 1 97.56 319 LEU A CA 1
ATOM 2480 C C . LEU A 1 319 ? 4.047 -24.453 -0.691 1 97.56 319 LEU A C 1
ATOM 2482 O O . LEU A 1 319 ? 3.865 -25.109 -1.723 1 97.56 319 LEU A O 1
ATOM 2486 N N . SER A 1 320 ? 5.27 -24.172 -0.226 1 97.06 320 SER A N 1
ATOM 2487 C CA . SER A 1 320 ? 6.484 -24.641 -0.883 1 97.06 320 SER A CA 1
ATOM 2488 C C . SER A 1 320 ? 6.508 -26.172 -0.958 1 97.06 320 SER A C 1
ATOM 2490 O O . SER A 1 320 ? 6.883 -26.734 -1.985 1 97.06 320 SER A O 1
ATOM 2492 N N . SER A 1 321 ? 6.094 -26.766 0.108 1 96.38 321 SER A N 1
ATOM 2493 C CA . SER A 1 321 ? 6.039 -28.219 0.134 1 96.38 321 SER A CA 1
ATOM 2494 C C . SER A 1 321 ? 5.07 -28.75 -0.913 1 96.38 321 SER A C 1
ATOM 2496 O O . SER A 1 321 ? 5.371 -29.734 -1.603 1 96.38 321 SER A O 1
ATOM 2498 N N . SER A 1 322 ? 3.947 -28.109 -0.963 1 96.31 322 SER A N 1
ATOM 2499 C CA . SER A 1 322 ? 2.961 -28.5 -1.965 1 96.31 322 SER A CA 1
ATOM 2500 C C . SER A 1 322 ? 3.521 -28.359 -3.375 1 96.31 322 SER A C 1
ATOM 2502 O O . SER A 1 322 ? 3.389 -29.281 -4.191 1 96.31 322 SER A O 1
ATOM 2504 N N . VAL A 1 323 ? 4.164 -27.297 -3.66 1 95.94 323 VAL A N 1
ATOM 2505 C CA . VAL A 1 323 ? 4.695 -27.016 -4.988 1 95.94 323 VAL A CA 1
ATOM 2506 C C . VAL A 1 323 ? 5.82 -28 -5.316 1 95.94 323 VAL A C 1
ATOM 2508 O O . VAL A 1 323 ? 5.953 -28.438 -6.461 1 95.94 323 VAL A O 1
ATOM 2511 N N . MET A 1 324 ? 6.609 -28.328 -4.344 1 94.5 324 MET A N 1
ATOM 2512 C CA . MET A 1 324 ? 7.652 -29.328 -4.547 1 94.5 324 MET A CA 1
ATOM 2513 C C . MET A 1 324 ? 7.051 -30.672 -4.973 1 94.5 324 MET A C 1
ATOM 2515 O O . MET A 1 324 ? 7.609 -31.359 -5.824 1 94.5 324 MET A O 1
ATOM 2519 N N . GLY A 1 325 ? 5.957 -30.984 -4.312 1 95.94 325 GLY A N 1
ATOM 2520 C CA . GLY A 1 325 ? 5.238 -32.188 -4.73 1 95.94 325 GLY A CA 1
ATOM 2521 C C . GLY A 1 325 ? 4.762 -32.125 -6.168 1 95.94 325 GLY A C 1
ATOM 2522 O O . GLY A 1 325 ? 4.883 -33.094 -6.914 1 95.94 325 GLY A O 1
ATOM 2523 N N . ALA A 1 326 ? 4.238 -31 -6.535 1 97.88 326 ALA A N 1
ATOM 2524 C CA . ALA A 1 326 ? 3.791 -30.781 -7.91 1 97.88 326 ALA A CA 1
ATOM 2525 C C . ALA A 1 326 ? 4.945 -30.953 -8.898 1 97.88 326 ALA A C 1
ATOM 2527 O O . ALA A 1 326 ? 4.82 -31.656 -9.898 1 97.88 326 ALA A O 1
ATOM 2528 N N . GLU A 1 327 ? 6.086 -30.344 -8.594 1 96.62 327 GLU A N 1
ATOM 2529 C CA . GLU A 1 327 ? 7.262 -30.438 -9.453 1 96.62 327 GLU A CA 1
ATOM 2530 C C . GLU A 1 327 ? 7.727 -31.875 -9.602 1 96.62 327 GLU A C 1
ATOM 2532 O O . GLU A 1 327 ? 8.062 -32.312 -10.711 1 96.62 327 GLU A O 1
ATOM 2537 N N . SER A 1 328 ? 7.691 -32.562 -8.531 1 94.75 328 SER A N 1
ATOM 2538 C CA . SER A 1 328 ? 8.125 -33.938 -8.547 1 94.75 328 SER A CA 1
ATOM 2539 C C . SER A 1 328 ? 7.203 -34.812 -9.406 1 94.75 328 SER A C 1
ATOM 2541 O O . SER A 1 328 ? 7.609 -35.844 -9.906 1 94.75 328 SER A O 1
ATOM 2543 N N . SER A 1 329 ? 5.992 -34.312 -9.531 1 95.38 329 SER A N 1
ATOM 2544 C CA . SER A 1 329 ? 5.02 -35.062 -10.328 1 95.38 329 SER A CA 1
ATOM 2545 C C . SER A 1 329 ? 5.082 -34.656 -11.797 1 95.38 329 SER A C 1
ATOM 2547 O O . SER A 1 329 ? 4.379 -35.219 -12.641 1 95.38 329 SER A O 1
ATOM 2549 N N . GLY A 1 330 ? 5.871 -33.656 -12.07 1 95.56 330 GLY A N 1
ATOM 2550 C CA . GLY A 1 330 ? 6.102 -33.312 -13.461 1 95.56 330 GLY A CA 1
ATOM 2551 C C . GLY A 1 330 ? 5.504 -31.969 -13.859 1 95.56 330 GLY A C 1
ATOM 2552 O O . GLY A 1 330 ? 5.488 -31.609 -15.039 1 95.56 330 GLY A O 1
ATOM 2553 N N . ILE A 1 331 ? 4.98 -31.219 -12.969 1 97.81 331 ILE A N 1
ATOM 2554 C CA . ILE A 1 331 ? 4.527 -29.859 -13.25 1 97.81 331 ILE A CA 1
ATOM 2555 C C . ILE A 1 331 ? 5.684 -28.875 -13.062 1 97.81 331 ILE A C 1
ATOM 2557 O O . ILE A 1 331 ? 6.113 -28.609 -11.938 1 97.81 331 ILE A O 1
ATOM 2561 N N . PRO A 1 332 ? 6.141 -28.328 -14.109 1 97.56 332 PRO A N 1
ATOM 2562 C CA . PRO A 1 332 ? 7.266 -27.406 -13.938 1 97.56 332 PRO A CA 1
ATOM 2563 C C . PRO A 1 332 ? 6.883 -26.156 -13.148 1 97.56 332 PRO A C 1
ATOM 2565 O O . PRO A 1 332 ? 5.746 -25.688 -13.234 1 97.56 332 PRO A O 1
ATOM 2568 N N . ALA A 1 333 ? 7.844 -25.594 -12.453 1 97.25 333 ALA A N 1
ATOM 2569 C CA . ALA A 1 333 ? 7.617 -24.422 -11.609 1 97.25 333 ALA A CA 1
ATOM 2570 C C . ALA A 1 333 ? 7.07 -23.25 -12.43 1 97.25 333 ALA A C 1
ATOM 2572 O O . ALA A 1 333 ? 6.246 -22.469 -11.938 1 97.25 333 ALA A O 1
ATOM 2573 N N . TRP A 1 334 ? 7.484 -23.125 -13.695 1 97.62 334 TRP A N 1
ATOM 2574 C CA . TRP A 1 334 ? 7.086 -21.984 -14.508 1 97.62 334 TRP A CA 1
ATOM 2575 C C . TRP A 1 334 ? 5.613 -22.078 -14.898 1 97.62 334 TRP A C 1
ATOM 2577 O O . TRP A 1 334 ? 5.07 -21.172 -15.531 1 97.62 334 TRP A O 1
ATOM 2587 N N . ARG A 1 335 ? 4.883 -23.156 -14.477 1 98.12 335 ARG A N 1
ATOM 2588 C CA . ARG A 1 335 ? 3.455 -23.297 -14.734 1 98.12 335 ARG A CA 1
ATOM 2589 C C . ARG A 1 335 ? 2.652 -23.156 -13.445 1 98.12 335 ARG A C 1
ATOM 2591 O O . ARG A 1 335 ? 1.432 -23.328 -13.445 1 98.12 335 ARG A O 1
ATOM 2598 N N . ILE A 1 336 ? 3.318 -22.859 -12.375 1 98.44 336 ILE A N 1
ATOM 2599 C CA . ILE A 1 336 ? 2.643 -22.844 -11.086 1 98.44 336 ILE A CA 1
ATOM 2600 C C . ILE A 1 336 ? 2.424 -21.406 -10.633 1 98.44 336 ILE A C 1
ATOM 2602 O O . ILE A 1 336 ? 3.324 -20.578 -10.742 1 98.44 336 ILE A O 1
ATOM 2606 N N . ILE A 1 337 ? 1.237 -21.094 -10.242 1 98.81 337 ILE A N 1
ATOM 2607 C CA . ILE A 1 337 ? 0.843 -19.859 -9.57 1 98.81 337 ILE A CA 1
ATOM 2608 C C . ILE A 1 337 ? 0.511 -20.156 -8.109 1 98.81 337 ILE A C 1
ATOM 2610 O O . ILE A 1 337 ? -0.222 -21.094 -7.809 1 98.81 337 ILE A O 1
ATOM 2614 N N . THR A 1 338 ? 1.076 -19.406 -7.211 1 98.69 338 THR A N 1
ATOM 2615 C CA . THR A 1 338 ? 0.839 -19.672 -5.797 1 98.69 338 THR A CA 1
ATOM 2616 C C . THR A 1 338 ? -0.205 -18.719 -5.23 1 98.69 338 THR A C 1
ATOM 2618 O O . THR A 1 338 ? -0.301 -17.578 -5.664 1 98.69 338 THR A O 1
ATOM 2621 N N . ASP A 1 339 ? -0.996 -19.188 -4.312 1 98.81 339 ASP A N 1
ATOM 2622 C CA . ASP A 1 339 ? -2.021 -18.438 -3.584 1 98.81 339 ASP A CA 1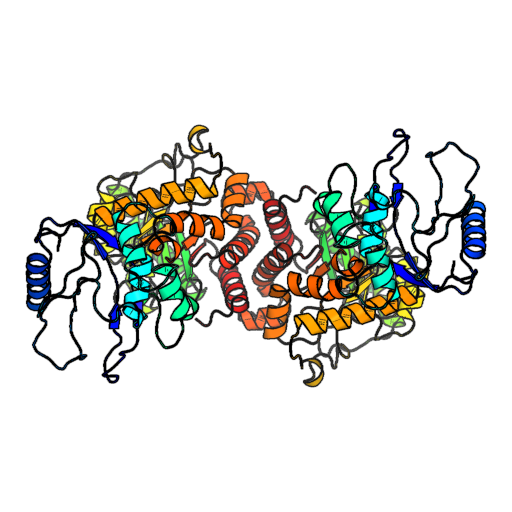
ATOM 2623 C C . ASP A 1 339 ? -1.945 -18.719 -2.084 1 98.81 339 ASP A C 1
ATOM 2625 O O . ASP A 1 339 ? -2.213 -19.844 -1.646 1 98.81 339 ASP A O 1
ATOM 2629 N N . PRO A 1 340 ? -1.633 -17.734 -1.289 1 98.75 340 PRO A N 1
ATOM 2630 C CA . PRO A 1 340 ? -1.513 -17.953 0.154 1 98.75 340 PRO A CA 1
ATOM 2631 C C . PRO A 1 340 ? -2.838 -18.344 0.803 1 98.75 340 PRO A C 1
ATOM 2633 O O . PRO A 1 340 ? -2.859 -18.797 1.95 1 98.75 340 PRO A O 1
ATOM 2636 N N . GLY A 1 341 ? -3.895 -18.141 0.103 1 98.56 341 GLY A N 1
ATOM 2637 C CA . GLY A 1 341 ? -5.176 -18.672 0.538 1 98.56 341 GLY A CA 1
ATOM 2638 C C . GLY A 1 341 ? -5.871 -17.797 1.562 1 98.56 341 GLY A C 1
ATOM 2639 O O . GLY A 1 341 ? -6.32 -18.297 2.602 1 98.56 341 GLY A O 1
ATOM 2640 N N . ILE A 1 342 ? -6 -16.516 1.291 1 98.19 342 ILE A N 1
ATOM 2641 C CA . ILE A 1 342 ? -6.738 -15.602 2.16 1 98.19 342 ILE A CA 1
ATOM 2642 C C . ILE A 1 342 ? -8.156 -16.125 2.365 1 98.19 342 ILE A C 1
ATOM 2644 O O . ILE A 1 342 ? -8.852 -16.453 1.4 1 98.19 342 ILE A O 1
ATOM 2648 N N . GLY A 1 343 ? -8.547 -16.203 3.623 1 96.56 343 GLY A N 1
ATOM 2649 C CA . GLY A 1 343 ? -9.891 -16.672 3.951 1 96.56 343 GLY A CA 1
ATOM 2650 C C . GLY A 1 343 ? -9.961 -18.156 4.176 1 96.56 343 GLY A C 1
ATOM 2651 O O . GLY A 1 343 ? -10.992 -18.688 4.621 1 96.56 343 GLY A O 1
ATOM 2652 N N . PHE A 1 344 ? -8.938 -18.938 3.846 1 97.69 344 PHE A N 1
ATOM 2653 C CA . PHE A 1 344 ? -8.891 -20.391 3.996 1 97.69 344 PHE A CA 1
ATOM 2654 C C . PHE A 1 344 ? -7.938 -20.781 5.117 1 97.69 344 PHE A C 1
ATOM 2656 O O . PHE A 1 344 ? -6.723 -20.594 5.004 1 97.69 344 PHE A O 1
ATOM 2663 N N . SER A 1 345 ? -8.461 -21.344 6.188 1 97.94 345 SER A N 1
ATOM 2664 C CA . SER A 1 345 ? -7.711 -21.828 7.336 1 97.94 345 SER A CA 1
ATOM 2665 C C . SER A 1 345 ? -7.012 -20.688 8.07 1 97.94 345 SER A C 1
ATOM 2667 O O . SER A 1 345 ? -5.879 -20.844 8.523 1 97.94 345 SER A O 1
ATOM 2669 N N . LYS A 1 346 ? -7.555 -19.547 8.078 1 98.25 346 LYS A N 1
ATOM 2670 C CA . LYS A 1 346 ? -7.043 -18.344 8.742 1 98.25 346 LYS A CA 1
ATOM 2671 C C . LYS A 1 346 ? -8.164 -17.578 9.438 1 98.25 346 LYS A C 1
ATOM 2673 O O . LYS A 1 346 ? -9.281 -17.5 8.922 1 98.25 346 LYS A O 1
ATOM 2678 N N . ASN A 1 347 ? -7.867 -17.047 10.539 1 97.62 347 ASN A N 1
ATOM 2679 C CA . ASN A 1 347 ? -8.789 -16.094 11.156 1 97.62 347 ASN A CA 1
ATOM 2680 C C . ASN A 1 347 ? -8.547 -14.672 10.648 1 97.62 347 ASN A C 1
ATOM 2682 O O . ASN A 1 347 ? -7.746 -14.461 9.742 1 97.62 347 ASN A O 1
ATOM 2686 N N . ALA A 1 348 ? -9.289 -13.734 11.164 1 97.62 348 ALA A N 1
ATOM 2687 C CA . ALA A 1 348 ? -9.258 -12.367 10.648 1 97.62 348 ALA A CA 1
ATOM 2688 C C . ALA A 1 348 ? -7.863 -11.766 10.766 1 97.62 348 ALA A C 1
ATOM 2690 O O . ALA A 1 348 ? -7.336 -11.203 9.805 1 97.62 348 ALA A O 1
ATOM 2691 N N . LYS A 1 349 ? -7.25 -11.875 11.938 1 97.62 349 LYS A N 1
ATOM 2692 C CA . LYS A 1 349 ? -5.918 -11.32 12.164 1 97.62 349 LYS A CA 1
ATOM 2693 C C . LYS A 1 349 ? -4.891 -11.961 11.234 1 97.62 349 LYS A C 1
ATOM 2695 O O . LYS A 1 349 ? -4.039 -11.266 10.672 1 97.62 349 LYS A O 1
ATOM 2700 N N . GLN A 1 350 ? -4.988 -13.242 11.078 1 98.5 350 GLN A N 1
ATOM 2701 C CA . GLN A 1 350 ? -4.062 -13.977 10.219 1 98.5 350 GLN A CA 1
ATOM 2702 C C . GLN A 1 350 ? -4.215 -13.562 8.758 1 98.5 350 GLN A C 1
ATOM 2704 O O . GLN A 1 350 ? -3.227 -13.445 8.031 1 98.5 350 GLN A O 1
ATOM 2709 N N . ASN A 1 351 ? -5.465 -13.367 8.305 1 98.62 351 ASN A N 1
ATOM 2710 C CA . ASN A 1 351 ? -5.699 -12.867 6.957 1 98.62 351 ASN A CA 1
ATOM 2711 C C . ASN A 1 351 ? -5.062 -11.5 6.746 1 98.62 351 ASN A C 1
ATOM 2713 O O . ASN A 1 351 ? -4.465 -11.242 5.699 1 98.62 351 ASN A O 1
ATOM 2717 N N . LEU A 1 352 ? -5.156 -10.664 7.75 1 98.56 352 LEU A N 1
ATOM 2718 C CA . LEU A 1 352 ? -4.527 -9.352 7.684 1 98.56 352 LEU A CA 1
ATOM 2719 C C . LEU A 1 352 ? -3.01 -9.477 7.629 1 98.56 352 LEU A C 1
ATOM 2721 O O . LEU A 1 352 ? -2.35 -8.766 6.867 1 98.56 352 LEU A O 1
ATOM 2725 N N . ASP A 1 353 ? -2.467 -10.375 8.406 1 98.38 353 ASP A N 1
ATOM 2726 C CA . ASP A 1 353 ? -1.026 -10.609 8.422 1 98.38 353 ASP A CA 1
ATOM 2727 C C . ASP A 1 353 ? -0.522 -11.07 7.059 1 98.38 353 ASP A C 1
ATOM 2729 O O . ASP A 1 353 ? 0.54 -10.641 6.605 1 98.38 353 ASP A O 1
ATOM 2733 N N . ILE A 1 354 ? -1.284 -11.875 6.422 1 98.69 354 ILE A N 1
ATOM 2734 C CA . ILE A 1 354 ? -0.906 -12.375 5.102 1 98.69 354 ILE A CA 1
ATOM 2735 C C . ILE A 1 354 ? -0.939 -11.234 4.094 1 98.69 354 ILE A C 1
ATOM 2737 O O . ILE A 1 354 ? -0.011 -11.07 3.295 1 98.69 354 ILE A O 1
ATOM 2741 N N . LEU A 1 355 ? -1.964 -10.477 4.152 1 98.38 355 LEU A N 1
ATOM 2742 C CA . LEU A 1 355 ? -2.096 -9.352 3.234 1 98.38 355 LEU A CA 1
ATOM 2743 C C . LEU A 1 355 ? -0.925 -8.383 3.385 1 98.38 355 LEU A C 1
ATOM 2745 O O . LEU A 1 355 ? -0.402 -7.879 2.391 1 98.38 355 LEU A O 1
ATOM 2749 N N . LYS A 1 356 ? -0.515 -8.18 4.547 1 97.19 356 LYS A N 1
ATOM 2750 C CA . LYS A 1 356 ? 0.606 -7.297 4.852 1 97.19 356 LYS A CA 1
ATOM 2751 C C . LYS A 1 356 ? 1.939 -7.973 4.547 1 97.19 356 LYS A C 1
ATOM 2753 O O . LYS A 1 356 ? 2.926 -7.301 4.238 1 97.19 356 LYS A O 1
ATOM 2758 N N . GLY A 1 357 ? 1.956 -9.25 4.574 1 98.19 357 GLY A N 1
ATOM 2759 C CA . GLY A 1 357 ? 3.203 -10 4.605 1 98.19 357 GLY A CA 1
ATOM 2760 C C . GLY A 1 357 ? 3.502 -10.719 3.305 1 98.19 357 GLY A C 1
ATOM 2761 O O . GLY A 1 357 ? 4.215 -11.719 3.295 1 98.19 357 GLY A O 1
ATOM 2762 N N . LEU A 1 358 ? 3.008 -10.297 2.176 1 98.62 358 LEU A N 1
ATOM 2763 C CA . LEU A 1 358 ? 3.215 -10.992 0.911 1 98.62 358 LEU A CA 1
ATOM 2764 C C . LEU A 1 358 ? 4.691 -11.023 0.541 1 98.62 358 LEU A C 1
ATOM 2766 O O . LEU A 1 358 ? 5.191 -12.039 0.041 1 98.62 358 LEU A O 1
ATOM 2770 N N . LYS A 1 359 ? 5.418 -9.953 0.808 1 97.69 359 LYS A N 1
ATOM 2771 C CA . LYS A 1 359 ? 6.855 -9.922 0.551 1 97.69 359 LYS A CA 1
ATOM 2772 C C . LYS A 1 359 ? 7.59 -10.945 1.406 1 97.69 359 LYS A C 1
ATOM 2774 O O . LYS A 1 359 ? 8.508 -11.617 0.928 1 97.69 359 LYS A O 1
ATOM 2779 N N . GLU A 1 360 ? 7.168 -11 2.613 1 98.06 360 GLU A N 1
ATOM 2780 C CA . GLU A 1 360 ? 7.766 -11.977 3.521 1 98.06 360 GLU A CA 1
ATOM 2781 C C . GLU A 1 360 ? 7.504 -13.406 3.051 1 98.06 360 GLU A C 1
ATOM 2783 O O . GLU A 1 360 ? 8.398 -14.25 3.088 1 98.06 360 GLU A O 1
ATOM 2788 N N . ILE A 1 361 ? 6.316 -13.672 2.621 1 98.69 361 ILE A N 1
ATOM 2789 C CA . ILE A 1 361 ? 5.949 -14.992 2.121 1 98.69 361 ILE A CA 1
ATOM 2790 C C . ILE A 1 361 ? 6.836 -15.352 0.932 1 98.69 361 ILE A C 1
ATOM 2792 O O . ILE A 1 361 ? 7.379 -16.453 0.87 1 98.69 361 ILE A O 1
ATOM 2796 N N . ARG A 1 362 ? 7.047 -14.445 0.05 1 98.06 362 ARG A N 1
ATOM 2797 C CA . ARG A 1 362 ? 7.906 -14.672 -1.107 1 98.06 362 ARG A CA 1
ATOM 2798 C C . ARG A 1 362 ? 9.344 -14.945 -0.675 1 98.06 362 ARG A C 1
ATOM 2800 O O . ARG A 1 362 ? 9.992 -15.852 -1.206 1 98.06 362 ARG A O 1
ATOM 2807 N N . ARG A 1 363 ? 9.797 -14.133 0.248 1 97.75 363 ARG A N 1
ATOM 2808 C CA . ARG A 1 363 ? 11.156 -14.305 0.749 1 97.75 363 ARG A CA 1
ATOM 2809 C C . ARG A 1 363 ? 11.344 -15.688 1.365 1 97.75 363 ARG A C 1
ATOM 2811 O O . ARG A 1 363 ? 12.352 -16.344 1.12 1 97.75 363 ARG A O 1
ATOM 2818 N N . GLU A 1 364 ? 10.344 -16.047 2.121 1 97.88 364 GLU A N 1
ATOM 2819 C CA . GLU A 1 364 ? 10.414 -17.344 2.777 1 97.88 364 GLU A CA 1
ATOM 2820 C C . GLU A 1 364 ? 10.391 -18.484 1.757 1 97.88 364 GLU A C 1
ATOM 2822 O O . GLU A 1 364 ? 11.141 -19.453 1.884 1 97.88 364 GLU A O 1
ATOM 2827 N N . MET A 1 365 ? 9.578 -18.375 0.783 1 97.94 365 MET A N 1
ATOM 2828 C CA . MET A 1 365 ? 9.555 -19.375 -0.285 1 97.94 365 MET A CA 1
ATOM 2829 C C . MET A 1 365 ? 10.898 -19.422 -1.005 1 97.94 365 MET A C 1
ATOM 2831 O O . MET A 1 365 ? 11.344 -20.5 -1.407 1 97.94 365 MET A O 1
ATOM 2835 N N . GLY A 1 366 ? 11.562 -18.281 -1.11 1 97.56 366 GLY A N 1
ATOM 2836 C CA . GLY A 1 366 ? 12.828 -18.172 -1.814 1 97.56 366 GLY A CA 1
ATOM 2837 C C . GLY A 1 366 ? 13.969 -18.891 -1.116 1 97.56 366 GLY A C 1
ATOM 2838 O O . GLY A 1 366 ? 15 -19.172 -1.731 1 97.56 366 GLY A O 1
ATOM 2839 N N . LYS A 1 367 ? 13.773 -19.188 0.136 1 96.25 367 LYS A N 1
ATOM 2840 C CA . LYS A 1 367 ? 14.805 -19.906 0.875 1 96.25 367 LYS A CA 1
ATOM 2841 C C . LYS A 1 367 ? 15.031 -21.297 0.286 1 96.25 367 LYS A C 1
ATOM 2843 O O . LYS A 1 367 ? 16.156 -21.781 0.243 1 96.25 367 LYS A O 1
ATOM 2848 N N . THR A 1 368 ? 13.953 -21.812 -0.255 1 93.25 368 THR A N 1
ATOM 2849 C CA . THR A 1 368 ? 14.047 -23.172 -0.782 1 93.25 368 THR A CA 1
ATOM 2850 C C . THR A 1 368 ? 14.016 -23.172 -2.309 1 93.25 368 THR A C 1
ATOM 2852 O O . THR A 1 368 ? 14.617 -24.031 -2.951 1 93.25 368 THR A O 1
ATOM 2855 N N . SER A 1 369 ? 13.375 -22.219 -2.848 1 95.81 369 SER A N 1
ATOM 2856 C CA . SER A 1 369 ? 13.227 -22.156 -4.297 1 95.81 369 SER A CA 1
ATOM 2857 C C . SER A 1 369 ? 13.055 -20.719 -4.773 1 95.81 369 SER A C 1
ATOM 2859 O O . SER A 1 369 ? 12 -20.109 -4.566 1 95.81 369 SER A O 1
ATOM 2861 N N . LEU A 1 370 ? 13.969 -20.234 -5.48 1 97.06 370 LEU A N 1
ATOM 2862 C CA . LEU A 1 370 ? 13.867 -18.875 -6.004 1 97.06 370 LEU A CA 1
ATOM 2863 C C . LEU A 1 370 ? 12.922 -18.812 -7.195 1 97.06 370 LEU A C 1
ATOM 2865 O O . LEU A 1 370 ? 12.359 -17.766 -7.504 1 97.06 370 LEU A O 1
ATOM 2869 N N . ALA A 1 371 ? 12.68 -19.969 -7.836 1 97.31 371 ALA A N 1
ATOM 2870 C CA . ALA A 1 371 ? 11.68 -20.031 -8.891 1 97.31 371 ALA A CA 1
ATOM 2871 C C . ALA A 1 371 ? 10.289 -19.719 -8.344 1 97.31 371 ALA A C 1
ATOM 2873 O O . ALA A 1 371 ? 9.508 -19 -8.969 1 97.31 371 ALA A O 1
ATOM 2874 N N . LEU A 1 372 ? 10.023 -20.281 -7.188 1 95.81 372 LEU A N 1
ATOM 2875 C CA . LEU A 1 372 ? 8.727 -20.047 -6.555 1 95.81 372 LEU A CA 1
ATOM 2876 C C . LEU A 1 372 ? 8.594 -18.594 -6.105 1 95.81 372 LEU A C 1
ATOM 2878 O O . LEU A 1 372 ? 7.539 -17.984 -6.285 1 95.81 372 LEU A O 1
ATOM 2882 N N . ALA A 1 373 ? 9.656 -18.109 -5.543 1 96.31 373 ALA A N 1
ATOM 2883 C CA . ALA A 1 373 ? 9.656 -16.719 -5.086 1 96.31 373 ALA A CA 1
ATOM 2884 C C . ALA A 1 373 ? 9.453 -15.766 -6.254 1 96.31 373 ALA A C 1
ATOM 2886 O O . ALA A 1 373 ? 8.836 -14.703 -6.098 1 96.31 373 ALA A O 1
ATOM 2887 N N . ASN A 1 374 ? 9.961 -16.156 -7.383 1 96.19 374 ASN A N 1
ATOM 2888 C CA . ASN A 1 374 ? 9.938 -15.289 -8.562 1 96.19 374 ASN A CA 1
ATOM 2889 C C . ASN A 1 374 ? 8.719 -15.562 -9.438 1 96.19 374 ASN A C 1
ATOM 2891 O O . ASN A 1 374 ? 8.57 -14.969 -10.508 1 96.19 374 ASN A O 1
ATOM 2895 N N . GLY A 1 375 ? 7.844 -16.469 -9.039 1 96.88 375 GLY A N 1
ATOM 2896 C CA . GLY A 1 375 ? 6.656 -16.812 -9.805 1 96.88 375 GLY A CA 1
ATOM 2897 C C . GLY A 1 375 ? 5.461 -15.93 -9.477 1 96.88 375 GLY A C 1
ATOM 2898 O O . GLY A 1 375 ? 5.52 -15.117 -8.547 1 96.88 375 GLY A O 1
ATOM 2899 N N . PRO A 1 376 ? 4.387 -16.094 -10.242 1 98.25 376 PRO A N 1
ATOM 2900 C CA . PRO A 1 376 ? 3.197 -15.266 -10.016 1 98.25 376 PRO A CA 1
ATOM 2901 C C . PRO A 1 376 ? 2.482 -15.609 -8.711 1 98.25 376 PRO A C 1
ATOM 2903 O O . PRO A 1 376 ? 2.395 -16.781 -8.344 1 98.25 376 PRO A O 1
ATOM 2906 N N . LEU A 1 377 ? 2.049 -14.578 -8.039 1 98.62 377 LEU A N 1
ATOM 2907 C CA . LEU A 1 377 ? 1.326 -14.688 -6.773 1 98.62 377 LEU A CA 1
ATOM 2908 C C . LEU A 1 377 ? -0.101 -14.172 -6.918 1 98.62 377 LEU A C 1
ATOM 2910 O O . LEU A 1 377 ? -0.317 -13.055 -7.391 1 98.62 377 LEU A O 1
ATOM 2914 N N . LEU A 1 378 ? -1.105 -15.023 -6.598 1 98.88 378 LEU A N 1
ATOM 2915 C CA . LEU A 1 378 ? -2.523 -14.688 -6.656 1 98.88 378 LEU A CA 1
ATOM 2916 C C . LEU A 1 378 ? -3.076 -14.43 -5.258 1 98.88 378 LEU A C 1
ATOM 2918 O O . LEU A 1 378 ? -2.748 -15.156 -4.312 1 98.88 378 LEU A O 1
ATOM 2922 N N . ILE A 1 379 ? -3.861 -13.398 -5.102 1 98.81 379 ILE A N 1
ATOM 2923 C CA . ILE A 1 379 ? -4.609 -13.219 -3.863 1 98.81 379 ILE A CA 1
ATOM 2924 C C . ILE A 1 379 ? -6.094 -13.055 -4.176 1 98.81 379 ILE A C 1
ATOM 2926 O O . ILE A 1 379 ? -6.461 -12.5 -5.215 1 98.81 379 ILE A O 1
ATOM 2930 N N . GLY A 1 380 ? -6.973 -13.562 -3.32 1 98.69 380 GLY A N 1
ATOM 2931 C CA . GLY A 1 380 ? -8.414 -13.461 -3.486 1 98.69 380 GLY A CA 1
ATOM 2932 C C . GLY A 1 380 ? -9.133 -13.039 -2.217 1 98.69 380 GLY A C 1
ATOM 2933 O O . GLY A 1 380 ? -9.867 -13.836 -1.625 1 98.69 380 GLY A O 1
ATOM 2934 N N . PRO A 1 381 ? -8.977 -11.805 -1.814 1 98.5 381 PRO A N 1
ATOM 2935 C CA . PRO A 1 381 ? -9.625 -11.336 -0.584 1 98.5 381 PRO A CA 1
ATOM 2936 C C . PRO A 1 381 ? -11.078 -10.914 -0.802 1 98.5 381 PRO A C 1
ATOM 2938 O O . PRO A 1 381 ? -11.773 -10.562 0.155 1 98.5 381 PRO A O 1
ATOM 2941 N N . SER A 1 382 ? -11.641 -10.992 -1.96 1 98.38 382 SER A N 1
ATOM 2942 C CA . SER A 1 382 ? -12.898 -10.367 -2.354 1 98.38 382 SER A CA 1
ATOM 2943 C C . SER A 1 382 ? -14.062 -10.867 -1.499 1 98.38 382 SER A C 1
ATOM 2945 O O . SER A 1 382 ? -14.336 -12.062 -1.461 1 98.38 382 SER A O 1
ATOM 2947 N N . ARG A 1 383 ? -14.656 -9.969 -0.74 1 97.88 383 ARG A N 1
ATOM 2948 C CA . ARG A 1 383 ? -15.898 -10.102 0.016 1 97.88 383 ARG A CA 1
ATOM 2949 C C . ARG A 1 383 ? -15.773 -11.188 1.08 1 97.88 383 ARG A C 1
ATOM 2951 O O . ARG A 1 383 ? -16.781 -11.75 1.521 1 97.88 383 ARG A O 1
ATOM 2958 N N . LYS A 1 384 ? -14.594 -11.516 1.487 1 97.25 384 LYS A N 1
ATOM 2959 C CA . LYS A 1 384 ? -14.375 -12.57 2.479 1 97.25 384 LYS A CA 1
ATOM 2960 C C . LYS A 1 384 ? -14.812 -12.117 3.867 1 97.25 384 LYS A C 1
ATOM 2962 O O . LYS A 1 384 ? -14.898 -10.914 4.133 1 97.25 384 LYS A O 1
ATOM 2967 N N . LYS A 1 385 ? -15.023 -13.016 4.676 1 96.06 385 LYS A N 1
ATOM 2968 C CA . LYS A 1 385 ? -15.594 -12.789 6 1 96.06 385 LYS A CA 1
ATOM 2969 C C . LYS A 1 385 ? -14.703 -11.883 6.844 1 96.06 385 LYS A C 1
ATOM 2971 O O . LYS A 1 385 ? -15.195 -11.086 7.641 1 96.06 385 LYS A O 1
ATOM 2976 N N . PHE A 1 386 ? -13.422 -12.008 6.758 1 97.5 386 PHE A N 1
ATOM 2977 C CA . PHE A 1 386 ? -12.555 -11.195 7.598 1 97.5 386 PHE A CA 1
ATOM 2978 C C . PHE A 1 386 ? -12.758 -9.711 7.301 1 97.5 386 PHE A C 1
ATOM 2980 O O . PHE A 1 386 ? -12.617 -8.875 8.195 1 97.5 386 PHE A O 1
ATOM 2987 N N . LEU A 1 387 ? -13.109 -9.328 6.066 1 98.38 387 LEU A N 1
ATOM 2988 C CA . LEU A 1 387 ? -13.422 -7.941 5.723 1 98.38 387 LEU A CA 1
ATOM 2989 C C . LEU A 1 387 ? -14.68 -7.473 6.453 1 98.38 387 LEU A C 1
ATOM 2991 O O . LEU A 1 387 ? -14.773 -6.309 6.844 1 98.38 387 LEU A O 1
ATOM 2995 N N . ALA A 1 388 ? -15.641 -8.398 6.555 1 97.81 388 ALA A N 1
ATOM 2996 C CA . ALA A 1 388 ? -16.844 -8.086 7.316 1 97.81 388 ALA A CA 1
ATOM 2997 C C . ALA A 1 388 ? -16.516 -7.762 8.766 1 97.81 388 ALA A C 1
ATOM 2999 O O . ALA A 1 388 ? -17.047 -6.805 9.336 1 97.81 388 ALA A O 1
ATOM 3000 N N . GLU A 1 389 ? -15.648 -8.531 9.328 1 97.62 389 GLU A N 1
ATOM 3001 C CA . GLU A 1 389 ? -15.266 -8.367 10.727 1 97.62 389 GLU A CA 1
ATOM 3002 C C . GLU A 1 389 ? -14.508 -7.055 10.93 1 97.62 389 GLU A C 1
ATOM 3004 O O . GLU A 1 389 ? -14.758 -6.332 11.898 1 97.62 389 GLU A O 1
ATOM 3009 N N . VAL A 1 390 ? -13.664 -6.719 10.047 1 97.69 390 VAL A N 1
ATOM 3010 C CA . VAL A 1 390 ? -12.797 -5.555 10.172 1 97.69 390 VAL A CA 1
ATOM 3011 C C . VAL A 1 390 ? -13.602 -4.281 9.922 1 97.69 390 VAL A C 1
ATOM 3013 O O . VAL A 1 390 ? -13.438 -3.287 10.641 1 97.69 390 VAL A O 1
ATOM 3016 N N . CYS A 1 391 ? -14.547 -4.301 8.977 1 97.88 391 CYS A N 1
ATOM 3017 C CA . CYS A 1 391 ? -15.211 -3.082 8.531 1 97.88 391 CYS A CA 1
ATOM 3018 C C . CYS A 1 391 ? -16.656 -3.045 9.016 1 97.88 391 CYS A C 1
ATOM 3020 O O . CYS A 1 391 ? -17.391 -2.094 8.727 1 97.88 391 CYS A O 1
ATOM 3022 N N . ASN A 1 392 ? -17.094 -4.062 9.727 1 96.5 392 ASN A N 1
ATOM 3023 C CA . ASN A 1 392 ? -18.469 -4.16 10.203 1 96.5 392 ASN A CA 1
ATOM 3024 C C . ASN A 1 392 ? -19.469 -4.133 9.047 1 96.5 392 ASN A C 1
ATOM 3026 O O . ASN A 1 392 ? -20.391 -3.316 9.031 1 96.5 392 ASN A O 1
ATOM 3030 N N . ARG A 1 393 ? -19.188 -5.004 8.07 1 97.06 393 ARG A N 1
ATOM 3031 C CA . ARG A 1 393 ? -20.047 -5.176 6.906 1 97.06 393 ARG A CA 1
ATOM 3032 C C . ARG A 1 393 ? -20.516 -6.621 6.781 1 97.06 393 ARG A C 1
ATOM 3034 O O . ARG A 1 393 ? -19.953 -7.402 6.016 1 97.06 393 ARG A O 1
ATOM 3041 N N . PRO A 1 394 ? -21.594 -7.027 7.398 1 96.38 394 PRO A N 1
ATOM 3042 C CA . PRO A 1 394 ? -22.016 -8.43 7.383 1 96.38 394 PRO A CA 1
ATOM 3043 C C . PRO A 1 394 ? -22.5 -8.883 6.008 1 96.38 394 PRO A C 1
ATOM 3045 O O . PRO A 1 394 ? -22.406 -10.062 5.672 1 96.38 394 PRO A O 1
ATOM 3048 N N . VAL A 1 395 ? -23.031 -7.934 5.207 1 96.12 395 VAL A N 1
ATOM 3049 C CA . VAL A 1 395 ? -23.547 -8.273 3.887 1 96.12 395 VAL A CA 1
ATOM 3050 C C . VAL A 1 395 ? -22.406 -8.281 2.871 1 96.12 395 VAL A C 1
ATOM 3052 O O . VAL A 1 395 ? -21.734 -7.27 2.688 1 96.12 395 VAL A O 1
ATOM 3055 N N . ALA A 1 396 ? -22.172 -9.359 2.15 1 95.12 396 ALA A N 1
ATOM 3056 C CA . ALA A 1 396 ? -21.016 -9.594 1.289 1 95.12 396 ALA A CA 1
ATOM 3057 C C . ALA A 1 396 ? -20.922 -8.523 0.204 1 95.12 396 ALA A C 1
ATOM 3059 O O . ALA A 1 396 ? -19.828 -8.008 -0.073 1 95.12 396 ALA A O 1
ATOM 3060 N N . THR A 1 397 ? -22.062 -8.125 -0.39 1 95.56 397 THR A N 1
ATOM 3061 C CA . THR A 1 397 ? -22.047 -7.195 -1.512 1 95.56 397 THR A CA 1
ATOM 3062 C C . THR A 1 397 ? -21.656 -5.793 -1.044 1 95.56 397 THR A C 1
ATOM 3064 O O . THR A 1 397 ? -21.328 -4.93 -1.858 1 95.56 397 THR A O 1
ATOM 3067 N N . GLU A 1 398 ? -21.672 -5.547 0.248 1 97.12 398 GLU A N 1
ATOM 3068 C CA . GLU A 1 398 ? -21.312 -4.25 0.809 1 97.12 398 GLU A CA 1
ATOM 3069 C C . GLU A 1 398 ? -19.828 -4.176 1.134 1 97.12 398 GLU A C 1
ATOM 3071 O O . GLU A 1 398 ? -19.328 -3.129 1.559 1 97.12 398 GLU A O 1
ATOM 3076 N N . ARG A 1 399 ? -19.078 -5.27 0.812 1 98.44 399 ARG A N 1
ATOM 3077 C CA . ARG A 1 399 ? -17.672 -5.348 1.185 1 98.44 399 ARG A CA 1
ATOM 3078 C C . ARG A 1 399 ? -16.781 -4.926 0.026 1 98.44 399 ARG A C 1
ATOM 3080 O O . ARG A 1 399 ? -15.555 -4.996 0.127 1 98.44 399 ARG A O 1
ATOM 3087 N N . ASP A 1 400 ? -17.359 -4.449 -1.07 1 98.44 400 ASP A N 1
ATOM 3088 C CA . ASP A 1 400 ? -16.578 -4.145 -2.27 1 98.44 400 ASP A CA 1
ATOM 3089 C C . ASP A 1 400 ? -15.555 -3.049 -1.994 1 98.44 400 ASP A C 1
ATOM 3091 O O . ASP A 1 400 ? -14.406 -3.15 -2.418 1 98.44 400 ASP A O 1
ATOM 3095 N N . PRO A 1 401 ? -15.883 -1.975 -1.177 1 98.62 401 PRO A N 1
ATOM 3096 C CA . PRO A 1 401 ? -14.852 -0.977 -0.888 1 98.62 401 PRO A CA 1
ATOM 3097 C C . PRO A 1 401 ? -13.664 -1.559 -0.114 1 98.62 401 PRO A C 1
ATOM 3099 O O . PRO A 1 401 ? -12.508 -1.279 -0.442 1 98.62 401 PRO A O 1
ATOM 3102 N N . ALA A 1 402 ? -13.984 -2.387 0.832 1 98.75 402 ALA A N 1
ATOM 3103 C CA . ALA A 1 402 ? -12.922 -3.055 1.575 1 98.75 402 ALA A CA 1
ATOM 3104 C C . ALA A 1 402 ? -12.117 -3.98 0.667 1 98.75 402 ALA A C 1
ATOM 3106 O O . ALA A 1 402 ? -10.898 -4.105 0.818 1 98.75 402 ALA A O 1
ATOM 3107 N N . THR A 1 403 ? -12.82 -4.652 -0.255 1 98.88 403 THR A N 1
ATOM 3108 C CA . THR A 1 403 ? -12.148 -5.492 -1.243 1 98.88 403 THR A CA 1
ATOM 3109 C C . THR A 1 403 ? -11.18 -4.672 -2.084 1 98.88 403 THR A C 1
ATOM 3111 O O . THR A 1 403 ? -10.023 -5.055 -2.262 1 98.88 403 THR A O 1
ATOM 3114 N N . VAL A 1 404 ? -11.648 -3.518 -2.537 1 98.88 404 VAL A N 1
ATOM 3115 C CA . VAL A 1 404 ? -10.82 -2.639 -3.359 1 98.88 404 VAL A CA 1
ATOM 3116 C C . VAL A 1 404 ? -9.562 -2.242 -2.59 1 98.88 404 VAL A C 1
ATOM 3118 O O . VAL A 1 404 ? -8.453 -2.312 -3.125 1 98.88 404 VAL A O 1
ATOM 3121 N N . ALA A 1 405 ? -9.719 -1.877 -1.352 1 98.88 405 ALA A N 1
ATOM 3122 C CA . ALA A 1 405 ? -8.586 -1.491 -0.509 1 98.88 405 ALA A CA 1
ATOM 3123 C C . ALA A 1 405 ? -7.625 -2.658 -0.313 1 98.88 405 ALA A C 1
ATOM 3125 O O . ALA A 1 405 ? -6.406 -2.482 -0.371 1 98.88 405 ALA A O 1
ATOM 3126 N N . SER A 1 406 ? -8.156 -3.834 -0.101 1 98.88 406 SER A N 1
ATOM 3127 C CA . SER A 1 406 ? -7.332 -5.016 0.128 1 98.88 406 SER A CA 1
ATOM 3128 C C . SER A 1 406 ? -6.551 -5.398 -1.125 1 98.88 406 SER A C 1
ATOM 3130 O O . SER A 1 406 ? -5.402 -5.832 -1.039 1 98.88 406 SER A O 1
ATOM 3132 N N . ILE A 1 407 ? -7.188 -5.211 -2.234 1 98.62 407 ILE A N 1
ATOM 3133 C CA . ILE A 1 407 ? -6.543 -5.473 -3.518 1 98.62 407 ILE A CA 1
ATOM 3134 C C . ILE A 1 407 ? -5.391 -4.492 -3.725 1 98.62 407 ILE A C 1
ATOM 3136 O O . ILE A 1 407 ? -4.301 -4.887 -4.145 1 98.62 407 ILE A O 1
ATOM 3140 N N . ALA A 1 408 ? -5.617 -3.248 -3.432 1 98.75 408 ALA A N 1
ATOM 3141 C CA . ALA A 1 408 ? -4.555 -2.254 -3.545 1 98.75 408 ALA A CA 1
ATOM 3142 C C . ALA A 1 408 ? -3.367 -2.615 -2.656 1 98.75 408 ALA A C 1
ATOM 3144 O O . ALA A 1 408 ? -2.223 -2.619 -3.113 1 98.75 408 ALA A O 1
ATOM 3145 N N . ALA A 1 409 ? -3.662 -2.969 -1.422 1 98.62 409 ALA A N 1
ATOM 3146 C CA . ALA A 1 409 ? -2.609 -3.379 -0.495 1 98.62 409 ALA A CA 1
ATOM 3147 C C . ALA A 1 409 ? -1.849 -4.586 -1.031 1 98.62 409 ALA A C 1
ATOM 3149 O O . ALA A 1 409 ? -0.618 -4.633 -0.967 1 98.62 409 ALA A O 1
ATOM 3150 N N . GLY A 1 410 ? -2.596 -5.527 -1.56 1 98.62 410 GLY A N 1
ATOM 3151 C CA . GLY A 1 410 ? -1.991 -6.742 -2.08 1 98.62 410 GLY A CA 1
ATOM 3152 C C . GLY A 1 410 ? -1.077 -6.496 -3.266 1 98.62 410 GLY A C 1
ATOM 3153 O O . GLY A 1 410 ? 0.021 -7.051 -3.336 1 98.62 410 GLY A O 1
ATOM 3154 N N . ILE A 1 411 ? -1.537 -5.676 -4.199 1 98.5 411 ILE A N 1
ATOM 3155 C CA . ILE A 1 411 ? -0.75 -5.379 -5.395 1 98.5 411 ILE A CA 1
ATOM 3156 C C . ILE A 1 411 ? 0.524 -4.637 -4.996 1 98.5 411 ILE A C 1
ATOM 3158 O O . ILE A 1 411 ? 1.617 -4.98 -5.453 1 98.5 411 ILE A O 1
ATOM 3162 N N . LEU A 1 412 ? 0.379 -3.686 -4.121 1 97.81 412 LEU A N 1
ATOM 3163 C CA . LEU A 1 412 ? 1.541 -2.936 -3.658 1 97.81 412 LEU A CA 1
ATOM 3164 C C . LEU A 1 412 ? 2.48 -3.83 -2.855 1 97.81 412 LEU A C 1
ATOM 3166 O O . LEU A 1 412 ? 3.676 -3.543 -2.746 1 97.81 412 LEU A O 1
ATOM 3170 N N . GLY A 1 413 ? 1.927 -4.91 -2.322 1 97.31 413 GLY A N 1
ATOM 3171 C CA . GLY A 1 413 ? 2.725 -5.875 -1.585 1 97.31 413 GLY A CA 1
ATOM 3172 C C . GLY A 1 413 ? 3.361 -6.926 -2.477 1 97.31 413 GLY A C 1
ATOM 3173 O O . GLY A 1 413 ? 4.156 -7.746 -2.01 1 97.31 413 GLY A O 1
ATOM 3174 N N . GLY A 1 414 ? 2.895 -7.016 -3.754 1 97.19 414 GLY A N 1
ATOM 3175 C CA . GLY A 1 414 ? 3.6 -7.898 -4.668 1 97.19 414 GLY A CA 1
ATOM 3176 C C . GLY A 1 414 ? 2.684 -8.875 -5.375 1 97.19 414 GLY A C 1
ATOM 3177 O O . GLY A 1 414 ? 3.148 -9.75 -6.117 1 97.19 414 GLY A O 1
ATOM 3178 N N . ALA A 1 415 ? 1.405 -8.797 -5.195 1 98.44 415 ALA A N 1
ATOM 3179 C CA . ALA A 1 415 ? 0.482 -9.688 -5.895 1 98.44 415 ALA A CA 1
ATOM 3180 C C . ALA A 1 415 ? 0.49 -9.414 -7.398 1 98.44 415 ALA A C 1
ATOM 3182 O O . ALA A 1 415 ? 0.564 -8.258 -7.824 1 98.44 415 ALA A O 1
ATOM 3183 N N . ASN A 1 416 ? 0.358 -10.477 -8.195 1 98.31 416 ASN A N 1
ATOM 3184 C CA . ASN A 1 416 ? 0.38 -10.359 -9.648 1 98.31 416 ASN A CA 1
ATOM 3185 C C . ASN A 1 416 ? -1.002 -10.602 -10.25 1 98.31 416 ASN A C 1
ATOM 3187 O O . ASN A 1 416 ? -1.273 -10.188 -11.375 1 98.31 416 ASN A O 1
ATOM 3191 N N . ILE A 1 417 ? -1.83 -11.344 -9.539 1 98.88 417 ILE A N 1
ATOM 3192 C CA . ILE A 1 417 ? -3.195 -11.656 -9.945 1 98.88 417 ILE A CA 1
ATOM 3193 C C . ILE A 1 417 ? -4.148 -11.422 -8.773 1 98.88 417 ILE A C 1
ATOM 3195 O O . ILE A 1 417 ? -3.85 -11.789 -7.637 1 98.88 417 ILE A O 1
ATOM 3199 N N . VAL A 1 418 ? -5.227 -10.742 -9.062 1 98.88 418 VAL A N 1
ATOM 3200 C CA . VAL A 1 418 ? -6.238 -10.531 -8.031 1 98.88 418 VAL A CA 1
ATOM 3201 C C . VAL A 1 418 ? -7.551 -11.188 -8.453 1 98.88 418 VAL A C 1
ATOM 3203 O O . VAL A 1 418 ? -8.016 -10.992 -9.586 1 98.88 418 VAL A O 1
ATOM 3206 N N . ARG A 1 419 ? -8.078 -12.031 -7.602 1 98.88 419 ARG A N 1
ATOM 3207 C CA . ARG A 1 419 ? -9.336 -12.734 -7.832 1 98.88 419 ARG A CA 1
ATOM 3208 C C . ARG A 1 419 ? -10.5 -12 -7.168 1 98.88 419 ARG A C 1
ATOM 3210 O O . ARG A 1 419 ? -10.508 -11.828 -5.949 1 98.88 419 ARG A O 1
ATOM 3217 N N . VAL A 1 420 ? -11.539 -11.594 -7.996 1 98.75 420 VAL A N 1
ATOM 3218 C CA . VAL A 1 420 ? -12.477 -10.625 -7.445 1 98.75 420 VAL A CA 1
ATOM 3219 C C . VAL A 1 420 ? -13.883 -10.906 -7.98 1 98.75 420 VAL A C 1
ATOM 3221 O O . VAL A 1 420 ? -14.039 -11.492 -9.055 1 98.75 420 VAL A O 1
ATOM 3224 N N . HIS A 1 421 ? -14.906 -10.406 -7.262 1 98.06 421 HIS A N 1
ATOM 3225 C CA . HIS A 1 421 ? -16.297 -10.461 -7.691 1 98.06 421 HIS A CA 1
ATOM 3226 C C . HIS A 1 421 ? -16.672 -9.227 -8.516 1 98.06 421 HIS A C 1
ATOM 3228 O O . HIS A 1 421 ? -17.25 -9.352 -9.594 1 98.06 421 HIS A O 1
ATOM 3234 N N . ASN A 1 422 ? -16.375 -8.055 -8.008 1 98.19 422 ASN A N 1
ATOM 3235 C CA . ASN A 1 422 ? -16.641 -6.785 -8.68 1 98.19 422 ASN A CA 1
ATOM 3236 C C . ASN A 1 422 ? -15.453 -6.359 -9.547 1 98.19 422 ASN A C 1
ATOM 3238 O O . ASN A 1 422 ? -14.57 -5.645 -9.086 1 98.19 422 ASN A O 1
ATOM 3242 N N . VAL A 1 423 ? -15.492 -6.777 -10.789 1 98.75 423 VAL A N 1
ATOM 3243 C CA . VAL A 1 423 ? -14.375 -6.59 -11.711 1 98.75 423 VAL A CA 1
ATOM 3244 C C . VAL A 1 423 ? -14.172 -5.102 -11.977 1 98.75 423 VAL A C 1
ATOM 3246 O O . VAL A 1 423 ? -13.047 -4.602 -11.914 1 98.75 423 VAL A O 1
ATOM 3249 N N . ARG A 1 424 ? -15.195 -4.387 -12.148 1 98 424 ARG A N 1
ATOM 3250 C CA . ARG A 1 424 ? -15.125 -2.979 -12.531 1 98 424 ARG A CA 1
ATOM 3251 C C . ARG A 1 424 ? -14.375 -2.166 -11.477 1 98 424 ARG A C 1
ATOM 3253 O O . ARG A 1 424 ? -13.414 -1.465 -11.797 1 98 424 ARG A O 1
ATOM 3260 N N . ASP A 1 425 ? -14.812 -2.234 -10.211 1 98.31 425 ASP A N 1
ATOM 3261 C CA . ASP A 1 425 ? -14.211 -1.445 -9.141 1 98.31 425 ASP A CA 1
ATOM 3262 C C . ASP A 1 425 ? -12.766 -1.876 -8.883 1 98.31 425 ASP A C 1
ATOM 3264 O O . ASP A 1 425 ? -11.891 -1.034 -8.688 1 98.31 425 ASP A O 1
ATOM 3268 N N . CYS A 1 426 ? -12.531 -3.162 -8.953 1 98.62 426 CYS A N 1
ATOM 3269 C CA . CYS A 1 426 ? -11.195 -3.672 -8.656 1 98.62 426 CYS A CA 1
ATOM 3270 C C . CYS A 1 426 ? -10.234 -3.365 -9.797 1 98.62 426 CYS A C 1
ATOM 3272 O O . CYS A 1 426 ? -9.031 -3.188 -9.57 1 98.62 426 CYS A O 1
ATOM 3274 N N . ARG A 1 427 ? -10.766 -3.277 -11.023 1 98.62 427 ARG A N 1
ATOM 3275 C CA . ARG A 1 427 ? -9.938 -2.863 -12.156 1 98.62 427 ARG A CA 1
ATOM 3276 C C . ARG A 1 427 ? -9.359 -1.469 -11.93 1 98.62 427 ARG A C 1
ATOM 3278 O O . ARG A 1 427 ? -8.203 -1.205 -12.273 1 98.62 427 ARG A O 1
ATOM 3285 N N . ASP A 1 428 ? -10.109 -0.558 -11.375 1 98.5 428 ASP A N 1
ATOM 3286 C CA . ASP A 1 428 ? -9.609 0.78 -11.062 1 98.5 428 ASP A CA 1
ATOM 3287 C C . ASP A 1 428 ? -8.445 0.721 -10.078 1 98.5 428 ASP A C 1
ATOM 3289 O O . ASP A 1 428 ? -7.449 1.425 -10.242 1 98.5 428 ASP A O 1
ATOM 3293 N N . ALA A 1 429 ? -8.602 -0.129 -9.062 1 98.56 429 ALA A N 1
ATOM 3294 C CA . ALA A 1 429 ? -7.52 -0.316 -8.102 1 98.56 429 ALA A CA 1
ATOM 3295 C C . ALA A 1 429 ? -6.262 -0.846 -8.789 1 98.56 429 ALA A C 1
ATOM 3297 O O . ALA A 1 429 ? -5.152 -0.378 -8.516 1 98.56 429 ALA A O 1
ATOM 3298 N N . VAL A 1 430 ? -6.461 -1.771 -9.664 1 98.62 430 VAL A N 1
ATOM 3299 C CA . VAL A 1 430 ? -5.359 -2.393 -10.383 1 98.62 430 VAL A CA 1
ATOM 3300 C C . VAL A 1 430 ? -4.645 -1.345 -11.234 1 98.62 430 VAL A C 1
ATOM 3302 O O . VAL A 1 430 ? -3.418 -1.222 -11.18 1 98.62 430 VAL A O 1
ATOM 3305 N N . MET A 1 431 ? -5.414 -0.609 -11.984 1 98.31 431 MET A N 1
ATOM 3306 C CA . MET A 1 431 ? -4.836 0.402 -12.867 1 98.31 431 MET A CA 1
ATOM 3307 C C . MET A 1 431 ? -4.047 1.432 -12.062 1 98.31 431 MET A C 1
ATOM 3309 O O . MET A 1 431 ? -2.945 1.819 -12.461 1 98.31 431 MET A O 1
ATOM 3313 N N . LEU A 1 432 ? -4.566 1.848 -10.953 1 98.5 432 LEU A N 1
ATOM 3314 C CA . LEU A 1 432 ? -3.883 2.83 -10.117 1 98.5 432 LEU A CA 1
ATOM 3315 C C . LEU A 1 432 ? -2.574 2.266 -9.57 1 98.5 432 LEU A C 1
ATOM 3317 O O . LEU A 1 432 ? -1.525 2.904 -9.68 1 98.5 432 LEU A O 1
ATOM 3321 N N . CYS A 1 433 ? -2.639 1.09 -8.984 1 98.44 433 CYS A N 1
ATOM 3322 C CA . CYS A 1 433 ? -1.454 0.487 -8.383 1 98.44 433 CYS A CA 1
ATOM 3323 C C . CYS A 1 433 ? -0.392 0.2 -9.438 1 98.44 433 CYS A C 1
ATOM 3325 O O . CYS A 1 433 ? 0.798 0.417 -9.203 1 98.44 433 CYS A O 1
ATOM 3327 N N . ASP A 1 434 ? -0.84 -0.302 -10.586 1 98 434 ASP A N 1
ATOM 3328 C CA . ASP A 1 434 ? 0.109 -0.554 -11.664 1 98 434 ASP A CA 1
ATOM 3329 C C . ASP A 1 434 ? 0.788 0.739 -12.117 1 98 434 ASP A C 1
ATOM 3331 O O . ASP A 1 434 ? 1.988 0.75 -12.398 1 98 434 ASP A O 1
ATOM 3335 N N . ALA A 1 435 ? 0.027 1.803 -12.203 1 97.88 435 ALA A N 1
ATOM 3336 C CA . ALA A 1 435 ? 0.601 3.098 -12.555 1 97.88 435 ALA A CA 1
ATOM 3337 C C . ALA A 1 435 ? 1.619 3.551 -11.516 1 97.88 435 ALA A C 1
ATOM 3339 O O . ALA A 1 435 ? 2.691 4.051 -11.867 1 97.88 435 ALA A O 1
ATOM 3340 N N . MET A 1 436 ? 1.285 3.412 -10.273 1 97.25 436 MET A N 1
ATOM 3341 C CA . MET A 1 436 ? 2.193 3.781 -9.195 1 97.25 436 MET A CA 1
ATOM 3342 C C . MET A 1 436 ? 3.488 2.98 -9.273 1 97.25 436 MET A C 1
ATOM 3344 O O . MET A 1 436 ? 4.562 3.502 -8.977 1 97.25 436 MET A O 1
ATOM 3348 N N . LEU A 1 437 ? 3.346 1.709 -9.672 1 95.25 437 LEU A N 1
ATOM 3349 C CA . LEU A 1 437 ? 4.492 0.81 -9.742 1 95.25 437 LEU A CA 1
ATOM 3350 C C . LEU A 1 437 ? 5.191 0.92 -11.094 1 95.25 437 LEU A C 1
ATOM 3352 O O . LEU A 1 437 ? 6.145 0.19 -11.367 1 95.25 437 LEU A O 1
ATOM 3356 N N .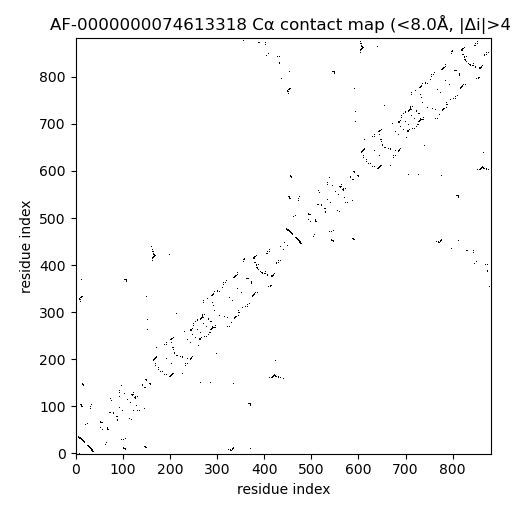 GLU A 1 438 ? 4.652 1.773 -12.031 1 90.38 438 GLU A N 1
ATOM 3357 C CA . GLU A 1 438 ? 5.195 2.025 -13.359 1 90.38 438 GLU A CA 1
ATOM 3358 C C . GLU A 1 438 ? 5.219 0.749 -14.195 1 90.38 438 GLU A C 1
ATOM 3360 O O . GLU A 1 438 ? 6.203 0.469 -14.883 1 90.38 438 GLU A O 1
ATOM 3365 N N . LYS A 1 439 ? 4.148 0.057 -13.852 1 80.75 439 LYS A N 1
ATOM 3366 C CA . LYS A 1 439 ? 3.93 -1.099 -14.711 1 80.75 439 LYS A CA 1
ATOM 3367 C C . LYS A 1 439 ? 3.248 -0.689 -16.016 1 80.75 439 LYS A C 1
ATOM 3369 O O . LYS A 1 439 ? 2.395 0.2 -16.031 1 80.75 439 LYS A O 1
ATOM 3374 N N . THR A 1 440 ? 3.934 -0.942 -17.234 1 62.03 440 THR A N 1
ATOM 3375 C CA . THR A 1 440 ? 3.371 -0.557 -18.531 1 62.03 440 THR A CA 1
ATOM 3376 C C . THR A 1 440 ? 2.73 -1.757 -19.219 1 62.03 440 THR A C 1
ATOM 3378 O O . THR A 1 440 ? 3.414 -2.727 -19.547 1 62.03 440 THR A O 1
ATOM 3381 N N . GLY A 1 441 ? 1.635 -2.303 -18.797 1 50.91 441 GLY A N 1
ATOM 3382 C CA . GLY A 1 441 ? 0.997 -3.328 -19.609 1 50.91 441 GLY A CA 1
ATOM 3383 C C . GLY A 1 441 ? -0.018 -2.77 -20.594 1 50.91 441 GLY A C 1
ATOM 3384 O O . GLY A 1 441 ? -0.445 -1.62 -20.469 1 50.91 441 GLY A O 1
ATOM 3385 N N . MET B 1 1 ? 7.141 35.062 25.922 1 91.06 1 MET B N 1
ATOM 3386 C CA . MET B 1 1 ? 8.539 34.938 25.547 1 91.06 1 MET B CA 1
ATOM 3387 C C . MET B 1 1 ? 8.945 36 24.531 1 91.06 1 MET B C 1
ATOM 3389 O O . MET B 1 1 ? 9.953 36.688 24.719 1 91.06 1 MET B O 1
ATOM 3393 N N . LYS B 1 2 ? 8.078 36.219 23.562 1 87.12 2 LYS B N 1
ATOM 3394 C CA . LYS B 1 2 ? 8.383 37.219 22.547 1 87.12 2 LYS B CA 1
ATOM 3395 C C . LYS B 1 2 ? 8.516 38.594 23.141 1 87.12 2 LYS B C 1
ATOM 3397 O O . LYS B 1 2 ? 9.477 39.312 22.875 1 87.12 2 LYS B O 1
ATOM 3402 N N . THR B 1 3 ? 7.629 38.938 24.016 1 89.12 3 THR B N 1
ATOM 3403 C CA . THR B 1 3 ? 7.621 40.25 24.641 1 89.12 3 THR B CA 1
ATOM 3404 C C . THR B 1 3 ? 8.844 40.438 25.531 1 89.12 3 THR B C 1
ATOM 3406 O O . THR B 1 3 ? 9.242 41.594 25.812 1 89.12 3 THR B O 1
ATOM 3409 N N . LEU B 1 4 ? 9.43 39.344 25.891 1 92.25 4 LEU B N 1
ATOM 3410 C CA . LEU B 1 4 ? 10.539 39.406 26.828 1 92.25 4 LEU B CA 1
ATOM 3411 C C . LEU B 1 4 ? 11.867 39.188 26.125 1 92.25 4 LEU B C 1
ATOM 3413 O O . LEU B 1 4 ? 12.883 38.906 26.781 1 92.25 4 LEU B O 1
ATOM 3417 N N . GLY B 1 5 ? 11.812 39.156 24.766 1 92.5 5 GLY B N 1
ATOM 3418 C CA . GLY B 1 5 ? 13.047 39.156 24 1 92.5 5 GLY B CA 1
ATOM 3419 C C . GLY B 1 5 ? 13.484 37.781 23.547 1 92.5 5 GLY B C 1
ATOM 3420 O O . GLY B 1 5 ? 14.633 37.594 23.172 1 92.5 5 GLY B O 1
ATOM 3421 N N . ILE B 1 6 ? 12.648 36.812 23.688 1 94.56 6 ILE B N 1
ATOM 3422 C CA . ILE B 1 6 ? 12.93 35.469 23.203 1 94.56 6 ILE B CA 1
ATOM 3423 C C . ILE B 1 6 ? 12.18 35.219 21.891 1 94.56 6 ILE B C 1
ATOM 3425 O O . ILE B 1 6 ? 10.945 35.219 21.875 1 94.56 6 ILE B O 1
ATOM 3429 N N . ASN B 1 7 ? 12.914 35.062 20.797 1 95.38 7 ASN B N 1
ATOM 3430 C CA . ASN B 1 7 ? 12.312 34.812 19.484 1 95.38 7 ASN B CA 1
ATOM 3431 C C . ASN B 1 7 ? 12.344 33.312 19.141 1 95.38 7 ASN B C 1
ATOM 3433 O O . ASN B 1 7 ? 13.367 32.812 18.672 1 95.38 7 ASN B O 1
ATOM 3437 N N . VAL B 1 8 ? 11.203 32.719 19.266 1 95.69 8 VAL B N 1
ATOM 3438 C CA . VAL B 1 8 ? 11.109 31.297 19 1 95.69 8 VAL B CA 1
ATOM 3439 C C . VAL B 1 8 ? 10.945 31.062 17.5 1 95.69 8 VAL B C 1
ATOM 3441 O O . VAL B 1 8 ? 10.094 31.688 16.859 1 95.69 8 VAL B O 1
ATOM 3444 N N . THR B 1 9 ? 11.742 30.094 16.922 1 93.75 9 THR B N 1
ATOM 3445 C CA . THR B 1 9 ? 11.711 29.875 15.484 1 93.75 9 THR B CA 1
ATOM 3446 C C . THR B 1 9 ? 11.367 28.422 15.172 1 93.75 9 THR B C 1
ATOM 3448 O O . THR B 1 9 ? 11 28.094 14.039 1 93.75 9 THR B O 1
ATOM 3451 N N . ARG B 1 10 ? 11.555 27.547 16.125 1 96.12 10 ARG B N 1
ATOM 3452 C CA . ARG B 1 10 ? 11.25 26.141 15.953 1 96.12 10 ARG B CA 1
ATOM 3453 C C . ARG B 1 10 ? 10.484 25.594 17.156 1 96.12 10 ARG B C 1
ATOM 3455 O O . ARG B 1 10 ? 10.742 25.984 18.297 1 96.12 10 ARG B O 1
ATOM 3462 N N . HIS B 1 11 ? 9.633 24.766 16.875 1 97.75 11 HIS B N 1
ATOM 3463 C CA . HIS B 1 11 ? 8.844 24.109 17.906 1 97.75 11 HIS B CA 1
ATOM 3464 C C . HIS B 1 11 ? 8.914 22.594 17.766 1 97.75 11 HIS B C 1
ATOM 3466 O O . HIS B 1 11 ? 8.977 22.078 16.656 1 97.75 11 HIS B O 1
ATOM 3472 N N . GLY B 1 12 ? 8.938 21.875 18.812 1 97.94 12 GLY B N 1
ATOM 3473 C CA . GLY B 1 12 ? 8.781 20.422 18.797 1 97.94 12 GLY B CA 1
ATOM 3474 C C . GLY B 1 12 ? 7.332 19.984 18.781 1 97.94 12 GLY B C 1
ATOM 3475 O O . GLY B 1 12 ? 6.426 20.812 18.734 1 97.94 12 GLY B O 1
ATOM 3476 N N . CYS B 1 13 ? 7.172 18.672 18.75 1 97.88 13 CYS B N 1
ATOM 3477 C CA . CYS B 1 13 ? 5.832 18.125 18.938 1 97.88 13 CYS B CA 1
ATOM 3478 C C . CYS B 1 13 ? 5.379 18.297 20.391 1 97.88 13 CYS B C 1
ATOM 3480 O O . CYS B 1 13 ? 6.18 18.641 21.25 1 97.88 13 CYS B O 1
ATOM 3482 N N . LEU B 1 14 ? 4.141 18.156 20.609 1 97.81 14 LEU B N 1
ATOM 3483 C CA . LEU B 1 14 ? 3.578 18.141 21.969 1 97.81 14 LEU B CA 1
ATOM 3484 C C . LEU B 1 14 ? 3.354 16.703 22.438 1 97.81 14 LEU B C 1
ATOM 3486 O O . LEU B 1 14 ? 2.678 15.922 21.781 1 97.81 14 LEU B O 1
ATOM 3490 N N . TYR B 1 15 ? 3.975 16.375 23.578 1 97 15 TYR B N 1
ATOM 3491 C CA . TYR B 1 15 ? 3.896 15.016 24.109 1 97 15 TYR B CA 1
ATOM 3492 C C . TYR B 1 15 ? 3.088 14.977 25.406 1 97 15 TYR B C 1
ATOM 3494 O O . TYR B 1 15 ? 3.322 15.773 26.312 1 97 15 TYR B O 1
ATOM 3502 N N . GLU B 1 16 ? 2.148 14.133 25.422 1 95.44 16 GLU B N 1
ATOM 3503 C CA . GLU B 1 16 ? 1.511 13.758 26.688 1 95.44 16 GLU B CA 1
ATOM 3504 C C . GLU B 1 16 ? 2.227 12.578 27.344 1 95.44 16 GLU B C 1
ATOM 3506 O O . GLU B 1 16 ? 2.482 11.562 26.688 1 95.44 16 GLU B O 1
ATOM 3511 N N . THR B 1 17 ? 2.641 12.734 28.578 1 92.25 17 THR B N 1
ATOM 3512 C CA . THR B 1 17 ? 3.371 11.68 29.281 1 92.25 17 THR B CA 1
ATOM 3513 C C . THR B 1 17 ? 2.811 11.477 30.688 1 92.25 17 THR B C 1
ATOM 3515 O O . THR B 1 17 ? 2.281 12.406 31.297 1 92.25 17 THR B O 1
ATOM 3518 N N . ALA B 1 18 ? 2.955 10.297 31.188 1 87.38 18 ALA B N 1
ATOM 3519 C CA . ALA B 1 18 ? 2.637 10.016 32.594 1 87.38 18 ALA B CA 1
ATOM 3520 C C . ALA B 1 18 ? 3.641 10.68 33.531 1 87.38 18 ALA B C 1
ATOM 3522 O O . ALA B 1 18 ? 4.797 10.898 33.156 1 87.38 18 ALA B O 1
ATOM 3523 N N . PRO B 1 19 ? 3.088 11.008 34.688 1 82.38 19 PRO B N 1
ATOM 3524 C CA . PRO B 1 19 ? 4.035 11.578 35.656 1 82.38 19 PRO B CA 1
ATOM 3525 C C . PRO B 1 19 ? 5.129 10.586 36.062 1 82.38 19 PRO B C 1
ATOM 3527 O O . PRO B 1 19 ? 4.863 9.391 36.188 1 82.38 19 PRO B O 1
ATOM 3530 N N . ALA B 1 20 ? 6.309 11.039 36.188 1 70.44 20 ALA B N 1
ATOM 3531 C CA . ALA B 1 20 ? 7.461 10.172 36.438 1 70.44 20 ALA B CA 1
ATOM 3532 C C . ALA B 1 20 ? 7.656 9.93 37.938 1 70.44 20 ALA B C 1
ATOM 3534 O O . ALA B 1 20 ? 8.156 8.875 38.344 1 70.44 20 ALA B O 1
ATOM 3535 N N . TYR B 1 21 ? 7.281 10.898 38.719 1 70.62 21 TYR B N 1
ATOM 3536 C CA . TYR B 1 21 ? 7.652 10.82 40.125 1 70.62 21 TYR B CA 1
ATOM 3537 C C . TYR B 1 21 ? 6.418 10.719 41 1 70.62 21 TYR B C 1
ATOM 3539 O O . TYR B 1 21 ? 6.066 9.633 41.469 1 70.62 21 TYR B O 1
ATOM 3547 N N . VAL B 1 22 ? 5.676 11.805 41.031 1 69.5 22 VAL B N 1
ATOM 3548 C CA . VAL B 1 22 ? 4.387 11.75 41.719 1 69.5 22 VAL B CA 1
ATOM 3549 C C . VAL B 1 22 ? 3.311 11.266 40.75 1 69.5 22 VAL B C 1
ATOM 3551 O O . VAL B 1 22 ? 2.889 12.008 39.844 1 69.5 22 VAL B O 1
ATOM 3554 N N . THR B 1 23 ? 2.838 10.133 40.906 1 75.19 23 THR B N 1
ATOM 3555 C CA . THR B 1 23 ? 2.068 9.461 39.875 1 75.19 23 THR B CA 1
ATOM 3556 C C . THR B 1 23 ? 0.583 9.781 40 1 75.19 23 THR B C 1
ATOM 3558 O O . THR B 1 23 ? -0.18 9.625 39.062 1 75.19 23 THR B O 1
ATOM 3561 N N . ASP B 1 24 ? 0.23 10.242 41.156 1 75.75 24 ASP B N 1
ATOM 3562 C CA . ASP B 1 24 ? -1.184 10.547 41.344 1 75.75 24 ASP B CA 1
ATOM 3563 C C . ASP B 1 24 ? -1.501 11.977 40.906 1 75.75 24 ASP B C 1
ATOM 3565 O O . ASP B 1 24 ? -1.855 12.82 41.719 1 75.75 24 ASP B O 1
ATOM 3569 N N . GLN B 1 25 ? -1.328 12.305 39.656 1 79.44 25 GLN B N 1
ATOM 3570 C CA . GLN B 1 25 ? -1.606 13.602 39.062 1 79.44 25 GLN B CA 1
ATOM 3571 C C . GLN B 1 25 ? -1.893 13.453 37.562 1 79.44 25 GLN B C 1
ATOM 3573 O O . GLN B 1 25 ? -1.644 12.398 36.969 1 79.44 25 GLN B O 1
ATOM 3578 N N . PRO B 1 26 ? -2.482 14.492 36.969 1 83.06 26 PRO B N 1
ATOM 3579 C CA . PRO B 1 26 ? -2.779 14.414 35.531 1 83.06 26 PRO B CA 1
ATOM 3580 C C . PRO B 1 26 ? -1.522 14.273 34.688 1 83.06 26 PRO B C 1
ATOM 3582 O O . PRO B 1 26 ? -0.42 14.578 35.156 1 83.06 26 PRO B O 1
ATOM 3585 N N . LYS B 1 27 ? -1.661 13.844 33.5 1 87.62 27 LYS B N 1
ATOM 3586 C CA . LYS B 1 27 ? -0.558 13.727 32.531 1 87.62 27 LYS B CA 1
ATOM 3587 C C . LYS B 1 27 ? 0.062 15.086 32.25 1 87.62 27 LYS B C 1
ATOM 3589 O O . LYS B 1 27 ? -0.592 16.125 32.406 1 87.62 27 LYS B O 1
ATOM 3594 N N . PHE B 1 28 ? 1.259 15.031 31.922 1 91.69 28 PHE B N 1
ATOM 3595 C CA . PHE B 1 28 ? 1.985 16.25 31.594 1 91.69 28 PHE B CA 1
ATOM 3596 C C . PHE B 1 28 ? 2.031 16.469 30.078 1 91.69 28 PHE B C 1
ATOM 3598 O O . PHE B 1 28 ? 1.943 15.508 29.312 1 91.69 28 PHE B O 1
ATOM 3605 N N . LEU B 1 29 ? 2.074 17.672 29.797 1 95.25 29 LEU B N 1
ATOM 3606 C CA . LEU B 1 29 ? 2.406 18.047 28.422 1 95.25 29 LEU B CA 1
ATOM 3607 C C . LEU B 1 29 ? 3.834 18.578 28.328 1 95.25 29 LEU B C 1
ATOM 3609 O O . LEU B 1 29 ? 4.25 19.406 29.156 1 95.25 29 LEU B O 1
ATOM 3613 N N . ASN B 1 30 ? 4.59 17.984 27.469 1 96.06 30 ASN B N 1
ATOM 3614 C CA . ASN B 1 30 ? 5.996 18.344 27.312 1 96.06 30 ASN B CA 1
ATOM 3615 C C . ASN B 1 30 ? 6.32 18.734 25.875 1 96.06 30 ASN B C 1
ATOM 3617 O O . ASN B 1 30 ? 5.801 18.125 24.938 1 96.06 30 ASN B O 1
ATOM 3621 N N . SER B 1 31 ? 7.145 19.781 25.703 1 97.62 31 SER B N 1
ATOM 3622 C CA . SER B 1 31 ? 7.668 20.172 24.406 1 97.62 31 SER B CA 1
ATOM 3623 C C . SER B 1 31 ? 8.992 20.922 24.547 1 97.62 31 SER B C 1
ATOM 3625 O O . SER B 1 31 ? 9.578 20.953 25.625 1 97.62 31 SER B O 1
ATOM 3627 N N . ALA B 1 32 ? 9.578 21.266 23.438 1 97.88 32 ALA B N 1
ATOM 3628 C CA . ALA B 1 32 ? 10.789 22.078 23.375 1 97.88 32 ALA B CA 1
ATOM 3629 C C . ALA B 1 32 ? 10.703 23.109 22.266 1 97.88 32 ALA B C 1
ATOM 3631 O O . ALA B 1 32 ? 9.969 22.922 21.281 1 97.88 32 ALA B O 1
ATOM 3632 N N . VAL B 1 33 ? 11.359 24.188 22.484 1 97.5 33 VAL B N 1
ATOM 3633 C CA . VAL B 1 33 ? 11.438 25.203 21.438 1 97.5 33 VAL B CA 1
ATOM 3634 C C . VAL B 1 33 ? 12.891 25.641 21.25 1 97.5 33 VAL B C 1
ATOM 3636 O O . VAL B 1 33 ? 13.719 25.469 22.141 1 97.5 33 VAL B O 1
ATOM 3639 N N . ARG B 1 34 ? 13.148 26.047 20.109 1 96.38 34 ARG B N 1
ATOM 3640 C CA . ARG B 1 34 ? 14.438 26.625 19.75 1 96.38 34 ARG B CA 1
ATOM 3641 C C . ARG B 1 34 ? 14.266 28.047 19.219 1 96.38 34 ARG B C 1
ATOM 3643 O O . ARG B 1 34 ? 13.297 28.344 18.516 1 96.38 34 ARG B O 1
ATOM 3650 N N . GLY B 1 35 ? 15.164 28.922 19.672 1 95.25 35 GLY B N 1
ATOM 3651 C CA . GLY B 1 35 ? 15.078 30.312 19.25 1 95.25 35 GLY B CA 1
ATOM 3652 C C . GLY B 1 35 ? 16.328 31.094 19.562 1 95.25 35 GLY B C 1
ATOM 3653 O O . GLY B 1 35 ? 17.391 30.531 19.797 1 95.25 35 GLY B O 1
ATOM 3654 N N . PHE B 1 36 ? 16.156 32.406 19.438 1 95.25 36 PHE B N 1
ATOM 3655 C CA . PHE B 1 36 ? 17.266 33.344 19.656 1 95.25 36 PHE B CA 1
ATOM 3656 C C . PHE B 1 36 ? 16.906 34.375 20.719 1 95.25 36 PHE B C 1
ATOM 3658 O O . PHE B 1 36 ? 15.742 34.719 20.875 1 95.25 36 PHE B O 1
ATOM 3665 N N . THR B 1 37 ? 17.891 34.75 21.469 1 97.12 37 THR B N 1
ATOM 3666 C CA . THR B 1 37 ? 17.719 35.812 22.453 1 97.12 37 THR B CA 1
ATOM 3667 C C . THR B 1 37 ? 19.031 36.562 22.656 1 97.12 37 THR B C 1
ATOM 3669 O O . THR B 1 37 ? 20.109 36.031 22.344 1 97.12 37 THR B O 1
ATOM 3672 N N . LYS B 1 38 ? 18.953 37.781 23.125 1 96.5 38 LYS B N 1
ATOM 3673 C CA . LYS B 1 38 ? 20.125 38.562 23.469 1 96.5 38 LYS B CA 1
ATOM 3674 C C . LYS B 1 38 ? 20.453 38.469 24.953 1 96.5 38 LYS B C 1
ATOM 3676 O O . LYS B 1 38 ? 21.484 38.938 25.422 1 96.5 38 LYS B O 1
ATOM 3681 N N . LEU B 1 39 ? 19.625 37.781 25.594 1 97 39 LEU B N 1
ATOM 3682 C CA . LEU B 1 39 ? 19.828 37.594 27.016 1 97 39 LEU B CA 1
ATOM 3683 C C . LEU B 1 39 ? 20.953 36.594 27.281 1 97 39 LEU B C 1
ATOM 3685 O O . LEU B 1 39 ? 21.062 35.594 26.578 1 97 39 LEU B O 1
ATOM 3689 N N . GLY B 1 40 ? 21.766 36.906 28.234 1 96.12 40 GLY B N 1
ATOM 3690 C CA . GLY B 1 40 ? 22.688 35.875 28.688 1 96.12 40 GLY B CA 1
ATOM 3691 C C . GLY B 1 40 ? 22.016 34.719 29.359 1 96.12 40 GLY B C 1
ATOM 3692 O O . GLY B 1 40 ? 20.828 34.781 29.688 1 96.12 40 GLY B O 1
ATOM 3693 N N . PRO B 1 41 ? 22.75 33.688 29.609 1 96.25 41 PRO B N 1
ATOM 3694 C CA . PRO B 1 41 ? 22.141 32.469 30.141 1 96.25 41 PRO B CA 1
ATOM 3695 C C . PRO B 1 41 ? 21.422 32.719 31.469 1 96.25 41 PRO B C 1
ATOM 3697 O O . PRO B 1 41 ? 20.312 32.25 31.672 1 96.25 41 PRO B O 1
ATOM 3700 N N . HIS B 1 42 ? 22.078 33.469 32.406 1 96.81 42 HIS B N 1
ATOM 3701 C CA . HIS B 1 42 ? 21.453 33.719 33.719 1 96.81 42 HIS B CA 1
ATOM 3702 C C . HIS B 1 42 ? 20.281 34.688 33.594 1 96.81 42 HIS B C 1
ATOM 3704 O O . HIS B 1 42 ? 19.297 34.531 34.312 1 96.81 42 HIS B O 1
ATOM 3710 N N . GLU B 1 43 ? 20.438 35.625 32.75 1 97 43 GLU B N 1
ATOM 3711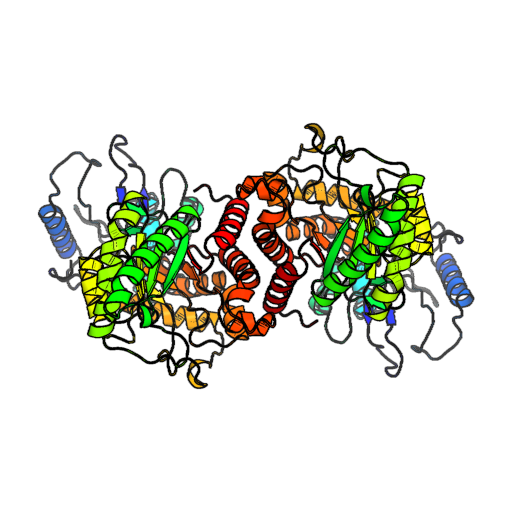 C CA . GLU B 1 43 ? 19.328 36.531 32.5 1 97 43 GLU B CA 1
ATOM 3712 C C . GLU B 1 43 ? 18.125 35.781 31.891 1 97 43 GLU B C 1
ATOM 3714 O O . GLU B 1 43 ? 16.984 36.062 32.25 1 97 43 GLU B O 1
ATOM 3719 N N . LEU B 1 44 ? 18.469 34.969 30.984 1 97.12 44 LEU B N 1
ATOM 3720 C CA . LEU B 1 44 ? 17.422 34.156 30.375 1 97.12 44 LEU B CA 1
ATOM 3721 C C . LEU B 1 44 ? 16.703 33.312 31.422 1 97.12 44 LEU B C 1
ATOM 3723 O O . LEU B 1 44 ? 15.469 33.219 31.422 1 97.12 44 LEU B O 1
ATOM 3727 N N . LEU B 1 45 ? 17.438 32.688 32.281 1 96.62 45 LEU B N 1
ATOM 3728 C CA . LEU B 1 45 ? 16.828 31.891 33.375 1 96.62 45 LEU B CA 1
ATOM 3729 C C . LEU B 1 45 ? 15.883 32.75 34.188 1 96.62 45 LEU B C 1
ATOM 3731 O O . LEU B 1 45 ? 14.781 32.312 34.531 1 96.62 45 LEU B O 1
ATOM 3735 N N . GLY B 1 46 ? 16.328 33.938 34.531 1 96.12 46 GLY B N 1
ATOM 3736 C CA . GLY B 1 46 ? 15.492 34.844 35.281 1 96.12 46 GLY B CA 1
ATOM 3737 C C . GLY B 1 46 ? 14.18 35.156 34.562 1 96.12 46 GLY B C 1
ATOM 3738 O O . GLY B 1 46 ? 13.117 35.188 35.188 1 96.12 46 GLY B O 1
ATOM 3739 N N . VAL B 1 47 ? 14.305 35.438 33.344 1 96.38 47 VAL B N 1
ATOM 3740 C CA . VAL B 1 47 ? 13.133 35.75 32.531 1 96.38 47 VAL B CA 1
ATOM 3741 C C . VAL B 1 47 ? 12.188 34.531 32.531 1 96.38 47 VAL B C 1
ATOM 3743 O O . VAL B 1 47 ? 10.969 34.719 32.625 1 96.38 47 VAL B O 1
ATOM 3746 N N . LEU B 1 48 ? 12.688 33.344 32.375 1 95.75 48 LEU B N 1
ATOM 3747 C CA . LEU B 1 48 ? 11.867 32.156 32.312 1 95.75 48 LEU B CA 1
ATOM 3748 C C . LEU B 1 48 ? 11.148 31.938 33.656 1 95.75 48 LEU B C 1
ATOM 3750 O O . LEU B 1 48 ? 9.969 31.578 33.688 1 95.75 48 LEU B O 1
ATOM 3754 N N . LYS B 1 49 ? 11.852 32.156 34.719 1 93.81 49 LYS B N 1
ATOM 3755 C CA . LYS B 1 49 ? 11.234 32 36.031 1 93.81 49 LYS B CA 1
ATOM 3756 C C . LYS B 1 49 ? 10.141 33.031 36.25 1 93.81 49 LYS B C 1
ATOM 3758 O O . LYS B 1 49 ? 9.133 32.75 36.906 1 93.81 49 LYS B O 1
ATOM 3763 N N . LYS B 1 50 ? 10.352 34.156 35.75 1 94.25 50 LYS B N 1
ATOM 3764 C CA . LYS B 1 50 ? 9.32 35.188 35.781 1 94.25 50 LYS B CA 1
ATOM 3765 C C . LYS B 1 50 ? 8.07 34.75 35.031 1 94.25 50 LYS B C 1
ATOM 3767 O O . LYS B 1 50 ? 6.949 34.969 35.5 1 94.25 50 LYS B O 1
ATOM 3772 N N . ILE B 1 51 ? 8.281 34.219 33.906 1 94.12 51 ILE B N 1
ATOM 3773 C CA . ILE B 1 51 ? 7.168 33.719 33.094 1 94.12 51 ILE B CA 1
ATOM 3774 C C . ILE B 1 51 ? 6.406 32.656 33.906 1 94.12 51 ILE B C 1
ATOM 3776 O O . ILE B 1 51 ? 5.172 32.656 33.938 1 94.12 51 ILE B O 1
ATOM 3780 N N . GLU B 1 52 ? 7.148 31.75 34.531 1 93.81 52 GLU B N 1
ATOM 3781 C CA . GLU B 1 52 ? 6.52 30.703 35.344 1 93.81 52 GLU B CA 1
ATOM 3782 C C . GLU B 1 52 ? 5.645 31.328 36.438 1 93.81 52 GLU B C 1
ATOM 3784 O O . GLU B 1 52 ? 4.508 30.891 36.656 1 93.81 52 GLU B O 1
ATOM 3789 N N . LYS B 1 53 ? 6.184 32.25 37.031 1 91.62 53 LYS B N 1
ATOM 3790 C CA . LYS B 1 53 ? 5.469 32.938 38.125 1 91.62 53 LYS B CA 1
ATOM 3791 C C . LYS B 1 53 ? 4.219 33.656 37.594 1 91.62 53 LYS B C 1
ATOM 3793 O O . LYS B 1 53 ? 3.148 33.531 38.188 1 91.62 53 LYS B O 1
ATOM 3798 N N . ASP B 1 54 ? 4.426 34.281 36.531 1 91.75 54 ASP B N 1
ATOM 3799 C CA . ASP B 1 54 ? 3.32 35.031 35.938 1 91.75 54 ASP B CA 1
ATOM 3800 C C . ASP B 1 54 ? 2.195 34.094 35.5 1 91.75 54 ASP B C 1
ATOM 3802 O O . ASP B 1 54 ? 1.027 34.5 35.469 1 91.75 54 ASP B O 1
ATOM 3806 N N . MET B 1 55 ? 2.561 32.875 35.219 1 91.19 55 MET B N 1
ATOM 3807 C CA . MET B 1 55 ? 1.578 31.922 34.75 1 91.19 55 MET B CA 1
ATOM 3808 C C . MET B 1 55 ? 0.998 31.125 35.906 1 91.19 55 MET B C 1
ATOM 3810 O O . MET B 1 55 ? 0.235 30.172 35.688 1 91.19 55 MET B O 1
ATOM 3814 N N . GLY B 1 56 ? 1.437 31.438 37.125 1 85.69 56 GLY B N 1
ATOM 3815 C CA . GLY B 1 56 ? 0.754 30.906 38.312 1 85.69 56 GLY B CA 1
ATOM 3816 C C . GLY B 1 56 ? 1.541 29.812 39 1 85.69 56 GLY B C 1
ATOM 3817 O O . GLY B 1 56 ? 1.007 29.109 39.875 1 85.69 56 GLY B O 1
ATOM 3818 N N . ARG B 1 57 ? 2.764 29.609 38.594 1 84.56 57 ARG B N 1
ATOM 3819 C CA . ARG B 1 57 ? 3.557 28.609 39.281 1 84.56 57 ARG B CA 1
ATOM 3820 C C . ARG B 1 57 ? 3.857 29.047 40.719 1 84.56 57 ARG B C 1
ATOM 3822 O O . ARG B 1 57 ? 4.289 30.172 40.938 1 84.56 57 ARG B O 1
ATOM 3829 N N . THR B 1 58 ? 3.402 28.172 41.625 1 79.5 58 THR B N 1
ATOM 3830 C CA . THR B 1 58 ? 3.67 28.391 43.062 1 79.5 58 THR B CA 1
ATOM 3831 C C . THR B 1 58 ? 4.668 27.359 43.594 1 79.5 58 THR B C 1
ATOM 3833 O O . THR B 1 58 ? 5.023 26.422 42.875 1 79.5 58 THR B O 1
ATOM 3836 N N . ASN B 1 59 ? 5.148 27.781 44.75 1 71.38 59 ASN B N 1
ATOM 3837 C CA . ASN B 1 59 ? 6.102 26.875 45.375 1 71.38 59 ASN B CA 1
ATOM 3838 C C . ASN B 1 59 ? 5.418 25.594 45.875 1 71.38 59 ASN B C 1
ATOM 3840 O O . ASN B 1 59 ? 4.891 25.562 47 1 71.38 59 ASN B O 1
ATOM 3844 N N . GLY B 1 60 ? 4.996 24.828 44.938 1 66.12 60 GLY B N 1
ATOM 3845 C CA . GLY B 1 60 ? 4.336 23.594 45.312 1 66.12 60 GLY B CA 1
ATOM 3846 C C . GLY B 1 60 ? 5.297 22.438 45.531 1 66.12 60 GLY B C 1
ATOM 3847 O O . GLY B 1 60 ? 6.477 22.656 45.844 1 66.12 60 GLY B O 1
ATOM 3848 N N . ILE B 1 61 ? 4.812 21.156 45.594 1 70.88 61 ILE B N 1
ATOM 3849 C CA . ILE B 1 61 ? 5.582 19.938 45.781 1 70.88 61 ILE B CA 1
ATOM 3850 C C . ILE B 1 61 ? 6.484 19.688 44.562 1 70.88 61 ILE B C 1
ATOM 3852 O O . ILE B 1 61 ? 6.059 19.875 43.438 1 70.88 61 ILE B O 1
ATOM 3856 N N . ARG B 1 62 ? 7.59 19.281 44.969 1 68.75 62 ARG B N 1
ATOM 3857 C CA . ARG B 1 62 ? 8.547 18.891 43.938 1 68.75 62 ARG B CA 1
ATOM 3858 C C . ARG B 1 62 ? 7.973 17.781 43.062 1 68.75 62 ARG B C 1
ATOM 3860 O O . ARG B 1 62 ? 7.438 16.797 43.562 1 68.75 62 ARG B O 1
ATOM 3867 N N . TYR B 1 63 ? 7.914 18.156 41.844 1 70.31 63 TYR B N 1
ATOM 3868 C CA . TYR B 1 63 ? 7.469 17.172 40.844 1 70.31 63 TYR B CA 1
ATOM 3869 C C . TYR B 1 63 ? 5.949 17.047 40.844 1 70.31 63 TYR B C 1
ATOM 3871 O O . TYR B 1 63 ? 5.398 16.078 40.344 1 70.31 63 TYR B O 1
ATOM 3879 N N . GLY B 1 64 ? 5.398 18.031 41.5 1 72.5 64 GLY B N 1
ATOM 3880 C CA . GLY B 1 64 ? 3.945 18.047 41.562 1 72.5 64 GLY B CA 1
ATOM 3881 C C . GLY B 1 64 ? 3.314 18.781 40.406 1 72.5 64 GLY B C 1
ATOM 3882 O O . GLY B 1 64 ? 4 19.125 39.438 1 72.5 64 GLY B O 1
ATOM 3883 N N . PRO B 1 65 ? 1.959 18.891 40.5 1 75.75 65 PRO B N 1
ATOM 3884 C CA . PRO B 1 65 ? 1.232 19.625 39.469 1 75.75 65 PRO B CA 1
ATOM 3885 C C . PRO B 1 65 ? 1.675 21.078 39.344 1 75.75 65 PRO B C 1
ATOM 3887 O O . PRO B 1 65 ? 1.982 21.719 40.344 1 75.75 65 PRO B O 1
ATOM 3890 N N . ARG B 1 66 ? 1.938 21.484 38.188 1 80.62 66 ARG B N 1
ATOM 3891 C CA . ARG B 1 66 ? 2.316 22.859 37.906 1 80.62 66 ARG B CA 1
ATOM 3892 C C . ARG B 1 66 ? 1.801 23.312 36.562 1 80.62 66 ARG B C 1
ATOM 3894 O O . ARG B 1 66 ? 1.688 22.516 35.625 1 80.62 66 ARG B O 1
ATOM 3901 N N . PRO B 1 67 ? 1.508 24.5 36.5 1 84.25 67 PRO B N 1
ATOM 3902 C CA . PRO B 1 67 ? 0.957 25 35.219 1 84.25 67 PRO B CA 1
ATOM 3903 C C . PRO B 1 67 ? 1.983 25.016 34.094 1 84.25 67 PRO B C 1
ATOM 3905 O O . PRO B 1 67 ? 1.633 24.766 32.938 1 84.25 67 PRO B O 1
ATOM 3908 N N . ILE B 1 68 ? 3.295 25.281 34.469 1 90.56 68 ILE B N 1
ATOM 3909 C CA . ILE B 1 68 ? 4.328 25.344 33.438 1 90.56 68 ILE B CA 1
ATOM 3910 C C . ILE B 1 68 ? 5.707 25.219 34.062 1 90.56 68 ILE B C 1
ATOM 3912 O O . ILE B 1 68 ? 5.891 25.609 35.219 1 90.56 68 ILE B O 1
ATOM 3916 N N . ASP B 1 69 ? 6.582 24.594 33.5 1 91.06 69 ASP B N 1
ATOM 3917 C CA . ASP B 1 69 ? 7.992 24.469 33.844 1 91.06 69 ASP B CA 1
ATOM 3918 C C . ASP B 1 69 ? 8.891 24.719 32.656 1 91.06 69 ASP B C 1
ATOM 3920 O O . ASP B 1 69 ? 8.742 24.078 31.609 1 91.06 69 ASP B O 1
ATOM 3924 N N . LEU B 1 70 ? 9.727 25.75 32.781 1 94.81 70 LEU B N 1
ATOM 3925 C CA . LEU B 1 70 ? 10.594 26.141 31.672 1 94.81 70 LEU B CA 1
ATOM 3926 C C . LEU B 1 70 ? 12.062 25.938 32.031 1 94.81 70 LEU B C 1
ATOM 3928 O O . LEU B 1 70 ? 12.539 26.469 33.031 1 94.81 70 LEU B O 1
ATOM 3932 N N . ASP B 1 71 ? 12.75 25.172 31.281 1 94.69 71 ASP B N 1
ATOM 3933 C CA . ASP B 1 71 ? 14.172 24.891 31.484 1 94.69 71 ASP B CA 1
ATOM 3934 C C . ASP B 1 71 ? 14.992 25.266 30.266 1 94.69 71 ASP B C 1
ATOM 3936 O O . ASP B 1 71 ? 14.484 25.234 29.141 1 94.69 71 ASP B O 1
ATOM 3940 N N . ILE B 1 72 ? 16.203 25.672 30.531 1 97.06 72 ILE B N 1
ATOM 3941 C CA . ILE B 1 72 ? 17.172 25.859 29.453 1 97.06 72 ILE B CA 1
ATOM 3942 C C . ILE B 1 72 ? 17.938 24.562 29.219 1 97.06 72 ILE B C 1
ATOM 3944 O O . ILE B 1 72 ? 18.672 24.109 30.109 1 97.06 72 ILE B O 1
ATOM 3948 N N . LEU B 1 73 ? 17.781 23.984 28.094 1 96.75 73 LEU B N 1
ATOM 3949 C CA . LEU B 1 73 ? 18.438 22.719 27.828 1 96.75 73 LEU B CA 1
ATOM 3950 C C . LEU B 1 73 ? 19.844 22.953 27.266 1 96.75 73 LEU B C 1
ATOM 3952 O O . LEU B 1 73 ? 20.797 22.344 27.719 1 96.75 73 LEU B O 1
ATOM 3956 N N . PHE B 1 74 ? 19.906 23.766 26.25 1 96.62 74 PHE B N 1
ATOM 3957 C CA . PHE B 1 74 ? 21.156 24.203 25.625 1 96.62 74 PHE B CA 1
ATOM 3958 C C . PHE B 1 74 ? 21.156 25.719 25.422 1 96.62 74 PHE B C 1
ATOM 3960 O O . PHE B 1 74 ? 20.094 26.359 25.438 1 96.62 74 PHE B O 1
ATOM 3967 N N . TYR B 1 75 ? 22.328 26.297 25.297 1 96.62 75 TYR B N 1
ATOM 3968 C CA . TYR B 1 75 ? 22.484 27.719 25.062 1 96.62 75 TYR B CA 1
ATOM 3969 C C . TYR B 1 75 ? 23.719 28 24.203 1 96.62 75 TYR B C 1
ATOM 3971 O O . TYR B 1 75 ? 24.844 28.062 24.734 1 96.62 75 TYR B O 1
ATOM 3979 N N . GLY B 1 76 ? 23.453 28.219 22.938 1 94.75 76 GLY B N 1
ATOM 3980 C CA . GLY B 1 76 ? 24.578 28.391 22.047 1 94.75 76 GLY B CA 1
ATOM 3981 C C . GLY B 1 76 ? 25.562 27.234 22.094 1 94.75 76 GLY B C 1
ATOM 3982 O O . GLY B 1 76 ? 25.172 26.078 22.047 1 94.75 76 GLY B O 1
ATOM 3983 N N . VAL B 1 77 ? 26.781 27.641 22.031 1 94 77 VAL B N 1
ATOM 3984 C CA . VAL B 1 77 ? 27.812 26.625 22.078 1 94 77 VAL B CA 1
ATOM 3985 C C . VAL B 1 77 ? 28.375 26.516 23.5 1 94 77 VAL B C 1
ATOM 3987 O O . VAL B 1 77 ? 29.406 25.875 23.719 1 94 77 VAL B O 1
ATOM 3990 N N . PHE B 1 78 ? 27.688 27.062 24.469 1 92.25 78 PHE B N 1
ATOM 3991 C CA . PHE B 1 78 ? 28.281 27.281 25.781 1 92.25 78 PHE B CA 1
ATOM 3992 C C . PHE B 1 78 ? 27.938 26.125 26.734 1 92.25 78 PHE B C 1
ATOM 3994 O O . PHE B 1 78 ? 26.859 25.531 26.641 1 92.25 78 PHE B O 1
ATOM 4001 N N . ARG B 1 79 ? 28.844 25.906 27.625 1 94 79 ARG B N 1
ATOM 4002 C CA . ARG B 1 79 ? 28.609 25.156 28.844 1 94 79 ARG B CA 1
ATOM 4003 C C . ARG B 1 79 ? 28.547 26.062 30.062 1 94 79 ARG B C 1
ATOM 4005 O O . ARG B 1 79 ? 29.359 27 30.188 1 94 79 ARG B O 1
ATOM 4012 N N . VAL B 1 80 ? 27.562 25.891 30.75 1 94.44 80 VAL B N 1
ATOM 4013 C CA . VAL B 1 80 ? 27.422 26.719 31.938 1 94.44 80 VAL B CA 1
ATOM 4014 C C . VAL B 1 80 ? 27.25 25.844 33.156 1 94.44 80 VAL B C 1
ATOM 4016 O O . VAL B 1 80 ? 26.531 24.844 33.125 1 94.44 80 VAL B O 1
ATOM 4019 N N . SER B 1 81 ? 27.984 26.047 34.188 1 94.19 81 SER B N 1
ATOM 4020 C CA . SER B 1 81 ? 27.859 25.391 35.469 1 94.19 81 SER B CA 1
ATOM 4021 C C . SER B 1 81 ? 27.891 26.391 36.625 1 94.19 81 SER B C 1
ATOM 4023 O O . SER B 1 81 ? 28.938 26.938 36.969 1 94.19 81 SER B O 1
ATOM 4025 N N . SER B 1 82 ? 26.766 26.703 37.125 1 93.69 82 SER B N 1
ATOM 4026 C CA . SER B 1 82 ? 26.609 27.562 38.281 1 93.69 82 SER B CA 1
ATOM 4027 C C . SER B 1 82 ? 25.672 26.953 39.312 1 93.69 82 SER B C 1
ATOM 4029 O O . SER B 1 82 ? 25.156 25.844 39.125 1 93.69 82 SER B O 1
ATOM 4031 N N . ASP B 1 83 ? 25.5 27.625 40.469 1 91.88 83 ASP B N 1
ATOM 4032 C CA . ASP B 1 83 ? 24.703 27.094 41.562 1 91.88 83 ASP B CA 1
ATOM 4033 C C . ASP B 1 83 ? 23.25 26.891 41.125 1 91.88 83 ASP B C 1
ATOM 4035 O O . ASP B 1 83 ? 22.594 25.953 41.562 1 91.88 83 ASP B O 1
ATOM 4039 N N . ASN B 1 84 ? 22.812 27.719 40.219 1 92 84 ASN B N 1
ATOM 4040 C CA . ASN B 1 84 ? 21.391 27.656 39.906 1 92 84 ASN B CA 1
ATOM 4041 C C . ASN B 1 84 ? 21.156 27.312 38.438 1 92 84 ASN B C 1
ATOM 4043 O O . ASN B 1 84 ? 20 27.25 38 1 92 84 ASN B O 1
ATOM 4047 N N . LEU B 1 85 ? 22.281 27.156 37.688 1 93.88 85 LEU B N 1
ATOM 4048 C CA . LEU B 1 85 ? 22.109 26.922 36.25 1 93.88 85 LEU B CA 1
ATOM 4049 C C . LEU B 1 85 ? 23.172 25.969 35.719 1 93.88 85 LEU B C 1
ATOM 4051 O O . LEU B 1 85 ? 24.375 26.203 35.906 1 93.88 85 LEU B O 1
ATOM 4055 N N . THR B 1 86 ? 22.797 24.891 35.125 1 95.12 86 THR B N 1
ATOM 4056 C CA . THR B 1 86 ? 23.672 23.953 34.438 1 95.12 86 THR B CA 1
ATOM 4057 C C . THR B 1 86 ? 23.219 23.75 33 1 95.12 86 THR B C 1
ATOM 4059 O O . THR B 1 86 ? 22.062 23.406 32.75 1 95.12 86 THR B O 1
ATOM 4062 N N . ILE B 1 87 ? 24.109 23.969 32.031 1 95.19 87 ILE B N 1
ATOM 4063 C CA . ILE B 1 87 ? 23.859 23.781 30.609 1 95.19 87 ILE B CA 1
ATOM 4064 C C . ILE B 1 87 ? 24.938 22.891 30 1 95.19 87 ILE B C 1
ATOM 4066 O O . ILE B 1 87 ? 26.125 23.156 30.141 1 95.19 87 ILE B O 1
ATOM 4070 N N . PRO B 1 88 ? 24.656 21.969 29.375 1 94.31 88 PRO B N 1
ATOM 4071 C CA . PRO B 1 88 ? 23.328 21.406 29.156 1 94.31 88 PRO B CA 1
ATOM 4072 C C . PRO B 1 88 ? 22.641 20.984 30.453 1 94.31 88 PRO B C 1
ATOM 4074 O O . PRO B 1 88 ? 23.312 20.609 31.422 1 94.31 88 PRO B O 1
ATOM 4077 N N . ARG B 1 89 ? 21.328 21.062 30.406 1 91.19 89 ARG B N 1
ATOM 4078 C CA . ARG B 1 89 ? 20.562 20.688 31.578 1 91.19 89 ARG B CA 1
ATOM 4079 C C . ARG B 1 89 ? 20.922 19.281 32.062 1 91.19 89 ARG B C 1
ATOM 4081 O O . ARG B 1 89 ? 21.125 18.375 31.234 1 91.19 89 ARG B O 1
ATOM 4088 N N . GLU B 1 90 ? 20.906 19.141 33.344 1 85.88 90 GLU B N 1
ATOM 4089 C CA . GLU B 1 90 ? 21.328 17.875 33.938 1 85.88 90 GLU B CA 1
ATOM 4090 C C . GLU B 1 90 ? 20.328 16.766 33.625 1 85.88 90 GLU B C 1
ATOM 4092 O O . GLU B 1 90 ? 19.125 16.969 33.656 1 85.88 90 GLU B O 1
ATOM 4097 N N . ARG B 1 91 ? 20.75 15.641 33.25 1 86.06 91 ARG B N 1
ATOM 4098 C CA . ARG B 1 91 ? 20.016 14.391 33.125 1 86.06 91 ARG B CA 1
ATOM 4099 C C . ARG B 1 91 ? 19.047 14.445 31.969 1 86.06 91 ARG B C 1
ATOM 4101 O O . ARG B 1 91 ? 18.016 13.75 31.969 1 86.06 91 ARG B O 1
ATOM 4108 N N . ILE B 1 92 ? 19.281 15.344 31.031 1 89.75 92 ILE B N 1
ATOM 4109 C CA . ILE B 1 92 ? 18.453 15.383 29.828 1 89.75 92 ILE B CA 1
ATOM 4110 C C . ILE B 1 92 ? 18.422 14.008 29.172 1 89.75 92 ILE B C 1
ATOM 4112 O O . ILE B 1 92 ? 17.375 13.547 28.719 1 89.75 92 ILE B O 1
ATOM 4116 N N . TRP B 1 93 ? 19.469 13.305 29.266 1 88.12 93 TRP B N 1
ATOM 4117 C CA . TRP B 1 93 ? 19.688 12.07 28.516 1 88.12 93 TRP B CA 1
ATOM 4118 C C . TRP B 1 93 ? 18.953 10.898 29.156 1 88.12 93 TRP B C 1
ATOM 4120 O O . TRP B 1 93 ? 18.875 9.812 28.578 1 88.12 93 TRP B O 1
ATOM 4130 N N . GLU B 1 94 ? 18.328 11.125 30.266 1 91 94 GLU B N 1
ATOM 4131 C CA . GLU B 1 94 ? 17.641 10.055 30.984 1 91 94 GLU B CA 1
ATOM 4132 C C . GLU B 1 94 ? 16.125 10.234 30.938 1 91 94 GLU B C 1
ATOM 4134 O O . GLU B 1 94 ? 15.383 9.398 31.469 1 91 94 GLU B O 1
ATOM 4139 N N . ARG B 1 95 ? 15.75 11.281 30.344 1 92.81 95 ARG B N 1
ATOM 4140 C CA . ARG B 1 95 ? 14.336 11.641 30.391 1 92.81 95 ARG B CA 1
ATOM 4141 C C . ARG B 1 95 ? 13.719 11.68 29 1 92.81 95 ARG B C 1
ATOM 4143 O O . ARG B 1 95 ? 13.859 12.664 28.281 1 92.81 95 ARG B O 1
ATOM 4150 N N . PRO B 1 96 ? 12.906 10.656 28.688 1 93.94 96 PRO B N 1
ATOM 4151 C CA . PRO B 1 96 ? 12.305 10.609 27.344 1 93.94 96 PRO B CA 1
ATOM 4152 C C . PRO B 1 96 ? 11.414 11.812 27.062 1 93.94 96 PRO B C 1
ATOM 4154 O O . PRO B 1 96 ? 11.367 12.289 25.922 1 93.94 96 PRO B O 1
ATOM 4157 N N . PHE B 1 97 ? 10.719 12.367 28.109 1 93.31 97 PHE B N 1
ATOM 4158 C CA . PHE B 1 97 ? 9.781 13.469 27.922 1 93.31 97 PHE B CA 1
ATOM 4159 C C . PHE B 1 97 ? 10.523 14.766 27.641 1 93.31 97 PHE B C 1
ATOM 4161 O O . PHE B 1 97 ? 9.914 15.75 27.203 1 93.31 97 PHE B O 1
ATOM 4168 N N . VAL B 1 98 ? 11.875 14.805 27.844 1 95.38 98 VAL B N 1
ATOM 4169 C CA . VAL B 1 98 ? 12.711 15.945 27.484 1 95.38 98 VAL B CA 1
ATOM 4170 C C . VAL B 1 98 ? 13.383 15.695 26.141 1 95.38 98 VAL B C 1
ATOM 4172 O O . VAL B 1 98 ? 13.406 16.578 25.281 1 95.38 98 VAL B O 1
ATOM 4175 N N . MET B 1 99 ? 13.812 14.445 25.938 1 96 99 MET B N 1
ATOM 4176 C CA . MET B 1 99 ? 14.609 14.109 24.766 1 96 99 MET B CA 1
ATOM 4177 C C . MET B 1 99 ? 13.75 14.109 23.516 1 96 99 MET B C 1
ATOM 4179 O O . MET B 1 99 ? 14.188 14.57 22.453 1 96 99 MET B O 1
ATOM 4183 N N . ALA B 1 100 ? 12.547 13.633 23.609 1 96.81 100 ALA B N 1
ATOM 4184 C CA . ALA B 1 100 ? 11.688 13.516 22.438 1 96.81 100 ALA B CA 1
ATOM 4185 C C . ALA B 1 100 ? 11.453 14.883 21.797 1 96.81 100 ALA B C 1
ATOM 4187 O O . ALA B 1 100 ? 11.781 15.094 20.625 1 96.81 100 ALA B O 1
ATOM 4188 N N . PRO B 1 101 ? 10.969 15.828 22.594 1 97.44 101 PRO B N 1
ATOM 4189 C CA . PRO B 1 101 ? 10.758 17.141 21.969 1 97.44 101 PRO B CA 1
ATOM 4190 C C . PRO B 1 101 ? 12.07 17.828 21.594 1 97.44 101 PRO B C 1
ATOM 4192 O O . PRO B 1 101 ? 12.109 18.594 20.625 1 97.44 101 PRO B O 1
ATOM 4195 N N . LEU B 1 102 ? 13.172 17.547 22.312 1 96.94 102 LEU B N 1
ATOM 4196 C CA . LEU B 1 102 ? 14.469 18.094 21.953 1 96.94 102 LEU B CA 1
ATOM 4197 C C . LEU B 1 102 ? 14.898 17.641 20.562 1 96.94 102 LEU B C 1
ATOM 4199 O O . LEU B 1 102 ? 15.352 18.453 19.75 1 96.94 102 LEU B O 1
ATOM 4203 N N . ILE B 1 103 ? 14.68 16.375 20.312 1 96.69 103 ILE B N 1
ATOM 4204 C CA . ILE B 1 103 ? 15.016 15.805 19.016 1 96.69 103 ILE B CA 1
ATOM 4205 C C . ILE B 1 103 ? 14.156 16.453 17.938 1 96.69 103 ILE B C 1
ATOM 4207 O O . ILE B 1 103 ? 14.641 16.719 16.828 1 96.69 103 ILE B O 1
ATOM 4211 N N . ASP B 1 104 ? 12.945 16.812 18.266 1 97.25 104 ASP B N 1
ATOM 4212 C CA . ASP B 1 104 ? 11.992 17.359 17.312 1 97.25 104 ASP B CA 1
ATOM 4213 C C . ASP B 1 104 ? 12.469 18.703 16.766 1 97.25 104 ASP B C 1
ATOM 4215 O O . ASP B 1 104 ? 12.188 19.047 15.609 1 97.25 104 ASP B O 1
ATOM 4219 N N . VAL B 1 105 ? 13.133 19.469 17.594 1 96.81 105 VAL B N 1
ATOM 4220 C CA . VAL B 1 105 ? 13.484 20.812 17.172 1 96.81 105 VAL B CA 1
ATOM 4221 C C . VAL B 1 105 ? 14.773 20.797 16.359 1 96.81 105 VAL B C 1
ATOM 4223 O O . VAL B 1 105 ? 15.258 21.844 15.93 1 96.81 105 VAL B O 1
ATOM 4226 N N . LEU B 1 106 ? 15.281 19.547 16.156 1 95.62 106 LEU B N 1
ATOM 4227 C CA . LEU B 1 106 ? 16.453 19.344 15.312 1 95.62 106 LEU B CA 1
ATOM 4228 C C . LEU B 1 106 ? 16.047 18.781 13.953 1 95.62 106 LEU B C 1
ATOM 4230 O O . LEU B 1 106 ? 14.891 18.375 13.758 1 95.62 106 LEU B O 1
ATOM 4234 N N . GLY B 1 107 ? 16.953 18.828 13.008 1 94.38 107 GLY B N 1
ATOM 4235 C CA . GLY B 1 107 ? 16.891 18.109 11.75 1 94.38 107 GLY B CA 1
ATOM 4236 C C . GLY B 1 107 ? 17.922 17 11.648 1 94.38 107 GLY B C 1
ATOM 4237 O O . GLY B 1 107 ? 18.891 16.984 12.406 1 94.38 107 GLY B O 1
ATOM 4238 N N . SER B 1 108 ? 17.656 16.094 10.805 1 93.88 108 SER B N 1
ATOM 4239 C CA . SER B 1 108 ? 18.672 15.07 10.602 1 93.88 108 SER B CA 1
ATOM 4240 C C . SER B 1 108 ? 19.953 15.672 10.031 1 93.88 108 SER B C 1
ATOM 4242 O O . SER B 1 108 ? 21.047 15.117 10.219 1 93.88 108 SER B O 1
ATOM 4244 N N . ASP B 1 109 ? 19.75 16.766 9.375 1 91.88 109 ASP B N 1
ATOM 4245 C CA . ASP B 1 109 ? 20.922 17.516 8.898 1 91.88 109 ASP B CA 1
ATOM 4246 C C . ASP B 1 109 ? 21.422 18.484 9.961 1 91.88 109 ASP B C 1
ATOM 4248 O O . ASP B 1 109 ? 20.625 19.078 10.695 1 91.88 109 ASP B O 1
ATOM 4252 N N . VAL B 1 110 ? 22.734 18.641 10.055 1 90.56 110 VAL B N 1
ATOM 4253 C CA . VAL B 1 110 ? 23.328 19.641 10.93 1 90.56 110 VAL B CA 1
ATOM 4254 C C . VAL B 1 110 ? 23.359 20.984 10.227 1 90.56 110 VAL B C 1
ATOM 4256 O O . VAL B 1 110 ? 24.219 21.219 9.359 1 90.56 110 VAL B O 1
ATOM 4259 N N . GLU B 1 111 ? 22.578 21.828 10.664 1 89.38 111 GLU B N 1
ATOM 4260 C CA . GLU B 1 111 ? 22.297 23.047 9.914 1 89.38 111 GLU B CA 1
ATOM 4261 C C . GLU B 1 111 ? 23.344 24.125 10.188 1 89.38 111 GLU B C 1
ATOM 4263 O O . GLU B 1 111 ? 23.562 25.016 9.367 1 89.38 111 GLU B O 1
ATOM 4268 N N . ASN B 1 112 ? 23.969 24.062 11.414 1 91.75 112 ASN B N 1
ATOM 4269 C CA . ASN B 1 112 ? 24.953 25.094 11.781 1 91.75 112 ASN B CA 1
ATOM 4270 C C . ASN B 1 112 ? 25.859 24.609 12.914 1 91.75 112 ASN B C 1
ATOM 4272 O O . ASN B 1 112 ? 25.688 23.5 13.422 1 91.75 112 ASN B O 1
ATOM 4276 N N . ASP B 1 113 ? 26.641 25.453 13.312 1 93.06 113 ASP B N 1
ATOM 4277 C CA . ASP B 1 113 ? 27.656 25.109 14.312 1 93.06 113 ASP B CA 1
ATOM 4278 C C . ASP B 1 113 ? 27.031 24.922 15.688 1 93.06 113 ASP B C 1
ATOM 4280 O O . ASP B 1 113 ? 27.5 24.094 16.484 1 93.06 113 ASP B O 1
ATOM 4284 N N . THR B 1 114 ? 26.078 25.656 15.93 1 94.38 114 THR B N 1
ATOM 4285 C CA . THR B 1 114 ? 25.406 25.547 17.219 1 94.38 114 THR B CA 1
ATOM 4286 C C . THR B 1 114 ? 24.812 24.141 17.406 1 94.38 114 THR B C 1
ATOM 4288 O O . THR B 1 114 ? 25.031 23.5 18.438 1 94.38 114 THR B O 1
ATOM 4291 N N . VAL B 1 115 ? 24.156 23.656 16.375 1 94.31 115 VAL B N 1
ATOM 4292 C CA . VAL B 1 115 ? 23.562 22.328 16.422 1 94.31 115 VAL B CA 1
ATOM 4293 C C . VAL B 1 115 ? 24.656 21.266 16.516 1 94.31 115 VAL B C 1
ATOM 4295 O O . VAL B 1 115 ? 24.531 20.281 17.234 1 94.31 115 VAL B O 1
ATOM 4298 N N . ALA B 1 116 ? 25.719 21.516 15.789 1 94.69 116 ALA B N 1
ATOM 4299 C CA . ALA B 1 116 ? 26.875 20.609 15.875 1 94.69 116 ALA B CA 1
ATOM 4300 C C . ALA B 1 116 ? 27.391 20.531 17.312 1 94.69 116 ALA B C 1
ATOM 4302 O O . ALA B 1 116 ? 27.734 19.453 17.781 1 94.69 116 ALA B O 1
ATOM 4303 N N . SER B 1 117 ? 27.438 21.672 17.906 1 94.88 117 SER B N 1
ATOM 4304 C CA . SER B 1 117 ? 27.906 21.734 19.297 1 94.88 117 SER B CA 1
ATOM 4305 C C . SER B 1 117 ? 26.969 20.969 20.234 1 94.88 117 SER B C 1
ATOM 4307 O O . SER B 1 117 ? 27.422 20.297 21.156 1 94.88 117 SER B O 1
ATOM 4309 N N . TRP B 1 118 ? 25.719 21.141 20.016 1 95.12 118 TRP B N 1
ATOM 4310 C CA . TRP B 1 118 ? 24.75 20.438 20.859 1 95.12 118 TRP B CA 1
ATOM 4311 C C . TRP B 1 118 ? 24.953 18.922 20.766 1 95.12 118 TRP B C 1
ATOM 4313 O O . TRP B 1 118 ? 24.875 18.234 21.781 1 95.12 118 TRP B O 1
ATOM 4323 N N . HIS B 1 119 ? 25.219 18.406 19.578 1 94 119 HIS B N 1
ATOM 4324 C CA . HIS B 1 119 ? 25.516 17 19.406 1 94 119 HIS B CA 1
ATOM 4325 C C . HIS B 1 119 ? 26.766 16.578 20.156 1 94 119 HIS B C 1
ATOM 4327 O O . HIS B 1 119 ? 26.812 15.523 20.781 1 94 119 HIS B O 1
ATOM 4333 N N . SER B 1 120 ? 27.719 17.438 20.094 1 92.88 120 SER B N 1
ATOM 4334 C CA . SER B 1 120 ? 29 17.141 20.734 1 92.88 120 SER B CA 1
ATOM 4335 C C . SER B 1 120 ? 28.875 17.141 22.25 1 92.88 120 SER B C 1
ATOM 4337 O O . SER B 1 120 ? 29.625 16.453 22.953 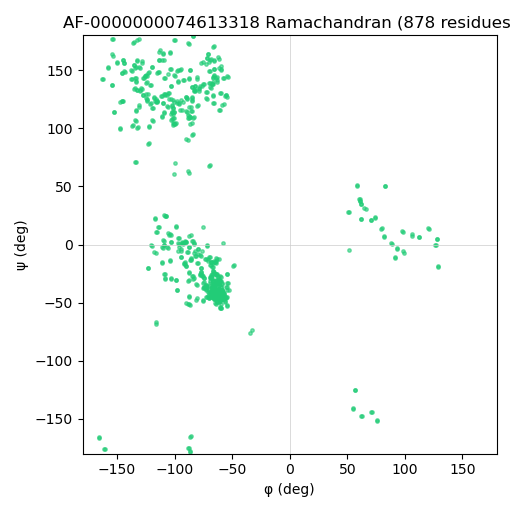1 92.88 120 SER B O 1
ATOM 4339 N N . LEU B 1 121 ? 27.969 17.969 22.688 1 91.5 121 LEU B N 1
ATOM 4340 C CA . LEU B 1 121 ? 27.797 18.109 24.125 1 91.5 121 LEU B CA 1
ATOM 4341 C C . LEU B 1 121 ? 27.047 16.906 24.703 1 91.5 121 LEU B C 1
ATOM 4343 O O . LEU B 1 121 ? 26.953 16.75 25.922 1 91.5 121 LEU B O 1
ATOM 4347 N N . SER B 1 122 ? 26.703 16.188 23.547 1 82.44 122 SER B N 1
ATOM 4348 C CA . SER B 1 122 ? 26.062 14.969 24.031 1 82.44 122 SER B CA 1
ATOM 4349 C C . SER B 1 122 ? 27.109 13.953 24.5 1 82.44 122 SER B C 1
ATOM 4351 O O . SER B 1 122 ? 28.281 14.055 24.172 1 82.44 122 SER B O 1
ATOM 4353 N N . ARG B 1 123 ? 27.172 13.266 25.578 1 80.75 123 ARG B N 1
ATOM 4354 C CA . ARG B 1 123 ? 28.094 12.273 26.125 1 80.75 123 ARG B CA 1
ATOM 4355 C C . ARG B 1 123 ? 28.234 11.078 25.188 1 80.75 123 ARG B C 1
ATOM 4357 O O . ARG B 1 123 ? 28.969 10.141 25.469 1 80.75 123 ARG B O 1
ATOM 4364 N N . PHE B 1 124 ? 27.531 11.125 24 1 89.69 124 PHE B N 1
ATOM 4365 C CA . PHE B 1 124 ? 27.516 9.977 23.094 1 89.69 124 PHE B CA 1
ATOM 4366 C C . PHE B 1 124 ? 28.203 10.312 21.781 1 89.69 124 PHE B C 1
ATOM 4368 O O . PHE B 1 124 ? 28.062 11.422 21.266 1 89.69 124 PHE B O 1
ATOM 4375 N N . THR B 1 125 ? 28.844 9.359 21.156 1 91.06 125 THR B N 1
ATOM 4376 C CA . THR B 1 125 ? 29.578 9.547 19.906 1 91.06 125 THR B CA 1
ATOM 4377 C C . THR B 1 125 ? 28.625 9.891 18.766 1 91.06 125 THR B C 1
ATOM 4379 O O . THR B 1 125 ? 28.953 10.68 17.875 1 91.06 125 THR B O 1
ATOM 4382 N N . GLY B 1 126 ? 27.453 9.32 18.781 1 92.62 126 GLY B N 1
ATOM 4383 C CA . GLY B 1 126 ? 26.453 9.586 17.766 1 92.62 126 GLY B CA 1
ATOM 4384 C C . GLY B 1 126 ? 25.594 10.805 18.062 1 92.62 126 GLY B C 1
ATOM 4385 O O . GLY B 1 126 ? 24.609 11.055 17.375 1 92.62 126 GLY B O 1
ATOM 4386 N N . GLY B 1 127 ? 25.984 11.547 19.109 1 93.88 127 GLY B N 1
ATOM 4387 C CA . GLY B 1 127 ? 25.312 12.789 19.438 1 93.88 127 GLY B CA 1
ATOM 4388 C C . GLY B 1 127 ? 23.969 12.578 20.109 1 93.88 127 GLY B C 1
ATOM 4389 O O . GLY B 1 127 ? 23.781 11.609 20.844 1 93.88 127 GLY B O 1
ATOM 4390 N N . LEU B 1 128 ? 23.141 13.531 19.875 1 95.25 128 LEU B N 1
ATOM 4391 C CA . LEU B 1 128 ? 21.828 13.547 20.516 1 95.25 128 LEU B CA 1
ATOM 4392 C C . LEU B 1 128 ? 20.953 12.422 19.969 1 95.25 128 LEU B C 1
ATOM 4394 O O . LEU B 1 128 ? 20.109 11.875 20.703 1 95.25 128 LEU B O 1
ATOM 4398 N N . PHE B 1 129 ? 21.172 12.016 18.719 1 95.88 129 PHE B N 1
ATOM 4399 C CA . PHE B 1 129 ? 20.375 10.961 18.109 1 95.88 129 PHE B CA 1
ATOM 4400 C C . PHE B 1 129 ? 20.688 9.617 18.75 1 95.88 129 PHE B C 1
ATOM 4402 O O . PHE B 1 129 ? 19.766 8.82 19.016 1 95.88 129 PHE B O 1
ATOM 4409 N N . GLU B 1 130 ? 21.938 9.406 18.984 1 95.69 130 GLU B N 1
ATOM 4410 C CA . GLU B 1 130 ? 22.312 8.18 19.672 1 95.69 130 GLU B CA 1
ATOM 4411 C C . GLU B 1 130 ? 21.766 8.148 21.094 1 95.69 130 GLU B C 1
ATOM 4413 O O . GLU B 1 130 ? 21.297 7.109 21.562 1 95.69 130 GLU B O 1
ATOM 4418 N N . ALA B 1 131 ? 21.812 9.305 21.766 1 95 131 ALA B N 1
ATOM 4419 C CA . ALA B 1 131 ? 21.266 9.398 23.109 1 95 131 ALA B CA 1
ATOM 4420 C C . ALA B 1 131 ? 19.781 9.039 23.125 1 95 131 ALA B C 1
ATOM 4422 O O . ALA B 1 131 ? 19.312 8.281 23.984 1 95 131 ALA B O 1
ATOM 4423 N N . TRP B 1 132 ? 19.062 9.508 22.172 1 95.94 132 TRP B N 1
ATOM 4424 C CA . TRP B 1 132 ? 17.641 9.227 22.047 1 95.94 132 TRP B CA 1
ATOM 4425 C C . TRP B 1 132 ? 17.391 7.754 21.75 1 95.94 132 TRP B C 1
ATOM 4427 O O . TRP B 1 132 ? 16.516 7.125 22.375 1 95.94 132 TRP B O 1
ATOM 4437 N N . ASP B 1 133 ? 18.172 7.188 20.859 1 95.62 133 ASP B N 1
ATOM 4438 C CA . ASP B 1 133 ? 18.047 5.785 20.484 1 95.62 133 ASP B CA 1
ATOM 4439 C C . ASP B 1 133 ? 18.297 4.867 21.672 1 95.62 133 ASP B C 1
ATOM 4441 O O . ASP B 1 133 ? 17.625 3.85 21.844 1 95.62 133 ASP B O 1
ATOM 4445 N N . LYS B 1 134 ? 19.266 5.223 22.469 1 94.06 134 LYS B N 1
ATOM 4446 C CA . LYS B 1 134 ? 19.625 4.418 23.625 1 94.06 134 LYS B CA 1
ATOM 4447 C C . LYS B 1 134 ? 18.516 4.41 24.672 1 94.06 134 LYS B C 1
ATOM 4449 O O . LYS B 1 134 ? 18.375 3.449 25.422 1 94.06 134 LYS B O 1
ATOM 4454 N N . LEU B 1 135 ? 17.703 5.488 24.641 1 93.44 135 LEU B N 1
ATOM 4455 C CA . LEU B 1 135 ? 16.578 5.562 25.562 1 93.44 135 LEU B CA 1
ATOM 4456 C C . LEU B 1 135 ? 15.406 4.734 25.047 1 93.44 135 LEU B C 1
ATOM 4458 O O . LEU B 1 135 ? 14.445 4.484 25.781 1 93.44 135 LEU B O 1
ATOM 4462 N N . GLY B 1 136 ? 15.453 4.398 23.828 1 93.56 136 GLY B N 1
ATOM 4463 C CA . GLY B 1 136 ? 14.367 3.668 23.188 1 93.56 136 GLY B CA 1
ATOM 4464 C C . GLY B 1 136 ? 13.891 4.305 21.906 1 93.56 136 GLY B C 1
ATOM 4465 O O . GLY B 1 136 ? 13.211 3.656 21.094 1 93.56 136 GLY B O 1
ATOM 4466 N N . GLY B 1 137 ? 14.234 5.555 21.766 1 94.19 137 GLY B N 1
ATOM 4467 C CA . GLY B 1 137 ? 13.914 6.242 20.531 1 94.19 137 GLY B CA 1
ATOM 4468 C C . GLY B 1 137 ? 12.422 6.336 20.266 1 94.19 137 GLY B C 1
ATOM 4469 O O . GLY B 1 137 ? 11.625 6.445 21.188 1 94.19 137 GLY B O 1
ATOM 4470 N N . ASP B 1 138 ? 12.078 6.301 19.016 1 91.5 138 ASP B N 1
ATOM 4471 C CA . ASP B 1 138 ? 10.695 6.492 18.594 1 91.5 138 ASP B CA 1
ATOM 4472 C C . ASP B 1 138 ? 9.812 5.32 19.031 1 91.5 138 ASP B C 1
ATOM 4474 O O . ASP B 1 138 ? 8.586 5.422 19.016 1 91.5 138 ASP B O 1
ATOM 4478 N N . SER B 1 139 ? 10.352 4.238 19.406 1 90.75 139 SER B N 1
ATOM 4479 C CA . SER B 1 139 ? 9.578 3.084 19.875 1 90.75 139 SER B CA 1
ATOM 4480 C C . SER B 1 139 ? 8.875 3.385 21.188 1 90.75 139 SER B C 1
ATOM 4482 O O . SER B 1 139 ? 7.953 2.662 21.578 1 90.75 139 SER B O 1
ATOM 4484 N N . LEU B 1 140 ? 9.312 4.461 21.844 1 91.69 140 LEU B N 1
ATOM 4485 C CA . LEU B 1 140 ? 8.703 4.848 23.109 1 91.69 140 LEU B CA 1
ATOM 4486 C C . LEU B 1 140 ? 7.355 5.531 22.875 1 91.69 140 LEU B C 1
ATOM 4488 O O . LEU B 1 140 ? 6.539 5.621 23.797 1 91.69 140 LEU B O 1
ATOM 4492 N N . ILE B 1 141 ? 7.199 6.051 21.75 1 91.31 141 ILE B N 1
ATOM 4493 C CA . ILE B 1 141 ? 5.984 6.797 21.438 1 91.31 141 ILE B CA 1
ATOM 4494 C C . ILE B 1 141 ? 4.816 5.832 21.266 1 91.31 141 ILE B C 1
ATOM 4496 O O . ILE B 1 141 ? 4.895 4.887 20.484 1 91.31 141 ILE B O 1
ATOM 4500 N N . GLY B 1 142 ? 3.768 6.047 21.984 1 87.38 142 GLY B N 1
ATOM 4501 C CA . GLY B 1 142 ? 2.615 5.156 21.969 1 87.38 142 GLY B CA 1
ATOM 4502 C C . GLY B 1 142 ? 2.67 4.094 23.062 1 87.38 142 GLY B C 1
ATOM 4503 O O . GLY B 1 142 ? 1.744 3.293 23.188 1 87.38 142 GLY B O 1
ATOM 4504 N N . LYS B 1 143 ? 3.746 4.121 23.75 1 82.88 143 LYS B N 1
ATOM 4505 C CA . LYS B 1 143 ? 3.91 3.16 24.844 1 82.88 143 LYS B CA 1
ATOM 4506 C C . LYS B 1 143 ? 3.934 3.865 26.203 1 82.88 143 LYS B C 1
ATOM 4508 O O . LYS B 1 143 ? 4.387 5.008 26.297 1 82.88 143 LYS B O 1
ATOM 4513 N N . ASP B 1 144 ? 3.506 3.289 27.156 1 78.81 144 ASP B N 1
ATOM 4514 C CA . ASP B 1 144 ? 3.588 3.672 28.562 1 78.81 144 ASP B CA 1
ATOM 4515 C C . ASP B 1 144 ? 3.117 5.109 28.766 1 78.81 144 ASP B C 1
ATOM 4517 O O . ASP B 1 144 ? 3.734 5.871 29.516 1 78.81 144 ASP B O 1
ATOM 4521 N N . GLY B 1 145 ? 2.225 5.551 27.891 1 82.56 145 GLY B N 1
ATOM 4522 C CA . GLY B 1 145 ? 1.536 6.812 28.125 1 82.56 145 GLY B CA 1
ATOM 4523 C C . GLY B 1 145 ? 2.139 7.969 27.344 1 82.56 145 GLY B C 1
ATOM 4524 O O . GLY B 1 145 ? 1.629 9.094 27.406 1 82.56 145 GLY B O 1
ATOM 4525 N N . MET B 1 146 ? 3.242 7.734 26.703 1 91.31 146 MET B N 1
ATOM 4526 C CA . MET B 1 146 ? 3.822 8.812 25.906 1 91.31 146 MET B CA 1
ATOM 4527 C C . MET B 1 146 ? 3.219 8.844 24.516 1 91.31 146 MET B C 1
ATOM 4529 O O . MET B 1 146 ? 3.311 7.867 23.766 1 91.31 146 MET B O 1
ATOM 4533 N N . ARG B 1 147 ? 2.57 9.938 24.188 1 93.62 147 ARG B N 1
ATOM 4534 C CA . ARG B 1 147 ? 1.981 10.07 22.859 1 93.62 147 ARG B CA 1
ATOM 4535 C C . ARG B 1 147 ? 2.09 11.5 22.344 1 93.62 147 ARG B C 1
ATOM 4537 O O . ARG B 1 147 ? 2.043 12.453 23.125 1 93.62 147 ARG B O 1
ATOM 4544 N N . ARG B 1 148 ? 2.197 11.641 21.109 1 96.38 148 ARG B N 1
ATOM 4545 C CA . ARG B 1 148 ? 2.1 12.953 20.453 1 96.38 148 ARG B CA 1
ATOM 4546 C C . ARG B 1 148 ? 0.644 13.383 20.328 1 96.38 148 ARG B C 1
ATOM 4548 O O . ARG B 1 148 ? -0.212 12.586 19.938 1 96.38 148 ARG B O 1
ATOM 4555 N N . VAL B 1 149 ? 0.39 14.641 20.672 1 96.88 149 VAL B N 1
ATOM 4556 C CA . VAL B 1 149 ? -0.995 15.102 20.625 1 96.88 149 VAL B CA 1
ATOM 4557 C C . VAL B 1 149 ? -1.062 16.484 19.969 1 96.88 149 VAL B C 1
ATOM 4559 O O . VAL B 1 149 ? -0.059 17.188 19.906 1 96.88 149 VAL B O 1
ATOM 4562 N N . LEU B 1 150 ? -2.129 16.781 19.422 1 97.81 150 LEU B N 1
ATOM 4563 C CA . LEU B 1 150 ? -2.486 18.062 18.844 1 97.81 150 LEU B CA 1
ATOM 4564 C C . LEU B 1 150 ? -3.695 18.672 19.547 1 97.81 150 LEU B C 1
ATOM 4566 O O . LEU B 1 150 ? -4.758 18.047 19.609 1 97.81 150 LEU B O 1
ATOM 4570 N N . PRO B 1 151 ? -3.504 19.844 20.188 1 97.06 151 PRO B N 1
ATOM 4571 C CA . PRO B 1 151 ? -4.664 20.484 20.828 1 97.06 151 PRO B CA 1
ATOM 4572 C C . PRO B 1 151 ? -5.703 20.969 19.812 1 97.06 151 PRO B C 1
ATOM 4574 O O . PRO B 1 151 ? -5.359 21.672 18.859 1 97.06 151 PRO B O 1
ATOM 4577 N N . ILE B 1 152 ? -6.91 20.578 20 1 96.69 152 ILE B N 1
ATOM 4578 C CA . ILE B 1 152 ? -8.023 20.969 19.141 1 96.69 152 ILE B CA 1
ATOM 4579 C C . ILE B 1 152 ? -9.297 21.109 19.969 1 96.69 152 ILE B C 1
ATOM 4581 O O . ILE B 1 152 ? -9.703 20.172 20.656 1 96.69 152 ILE B O 1
ATOM 4585 N N . GLY B 1 153 ? -9.883 22.25 19.906 1 91.31 153 GLY B N 1
ATOM 4586 C CA . GLY B 1 153 ? -10.969 22.5 20.828 1 91.31 153 GLY B CA 1
ATOM 4587 C C . GLY B 1 153 ? -10.57 22.328 22.281 1 91.31 153 GLY B C 1
ATOM 4588 O O . GLY B 1 153 ? -9.602 22.922 22.75 1 91.31 153 GLY B O 1
ATOM 4589 N N . ASN B 1 154 ? -11.312 21.5 22.953 1 89.12 154 ASN B N 1
ATOM 4590 C CA . ASN B 1 154 ? -11.016 21.219 24.359 1 89.12 154 ASN B CA 1
ATOM 4591 C C . ASN B 1 154 ? -10.43 19.828 24.562 1 89.12 154 ASN B C 1
ATOM 4593 O O . ASN B 1 154 ? -10.516 19.266 25.641 1 89.12 154 ASN B O 1
ATOM 4597 N N . LYS B 1 155 ? -9.844 19.406 23.453 1 93.25 155 LYS B N 1
ATOM 4598 C CA . LYS B 1 155 ? -9.312 18.031 23.484 1 93.25 155 LYS B CA 1
ATOM 4599 C C . LYS B 1 155 ? -7.859 18 23.031 1 93.25 155 LYS B C 1
ATOM 4601 O O . LYS B 1 155 ? -7.359 18.953 22.453 1 93.25 155 LYS B O 1
ATOM 4606 N N . LEU B 1 156 ? -7.188 16.922 23.5 1 95.31 156 LEU B N 1
ATOM 4607 C CA . LEU B 1 156 ? -5.879 16.562 22.953 1 95.31 156 LEU B CA 1
ATOM 4608 C C . LEU B 1 156 ? -6 15.391 21.984 1 95.31 156 LEU B C 1
ATOM 4610 O O . LEU B 1 156 ? -6.273 14.258 22.406 1 95.31 156 LEU B O 1
ATOM 4614 N N . TRP B 1 157 ? -5.844 15.695 20.766 1 95.88 157 TRP B N 1
ATOM 4615 C CA . TRP B 1 157 ? -6.062 14.727 19.688 1 95.88 157 TRP B CA 1
ATOM 4616 C C . TRP B 1 157 ? -4.805 13.906 19.438 1 95.88 157 TRP B C 1
ATOM 4618 O O . TRP B 1 157 ? -3.77 14.445 19.047 1 95.88 157 TRP B O 1
ATOM 4628 N N . ASP B 1 158 ? -4.883 12.594 19.703 1 94.5 158 ASP B N 1
ATOM 4629 C CA . ASP B 1 158 ? -3.84 11.664 19.281 1 94.5 158 ASP B CA 1
ATOM 4630 C C . ASP B 1 158 ? -4.059 11.211 17.844 1 94.5 158 ASP B C 1
ATOM 4632 O O . ASP B 1 158 ? -4.742 10.219 17.594 1 94.5 158 ASP B O 1
ATOM 4636 N N . TRP B 1 159 ? -3.438 11.867 16.953 1 93.31 159 TRP B N 1
ATOM 4637 C CA . TRP B 1 159 ? -3.693 11.68 15.523 1 93.31 159 TRP B CA 1
ATOM 4638 C C . TRP B 1 159 ? -3.025 10.406 15.016 1 93.31 159 TRP B C 1
ATOM 4640 O O . TRP B 1 159 ? -3.262 9.984 13.875 1 93.31 159 TRP B O 1
ATOM 4650 N N . SER B 1 160 ? -2.189 9.773 15.812 1 90.69 160 SER B N 1
ATOM 4651 C CA . SER B 1 160 ? -1.453 8.602 15.359 1 90.69 160 SER B CA 1
ATOM 4652 C C . SER B 1 160 ? -2.176 7.309 15.734 1 90.69 160 SER B C 1
ATOM 4654 O O . SER B 1 160 ? -1.843 6.234 15.234 1 90.69 160 SER B O 1
ATOM 4656 N N . ARG B 1 161 ? -3.154 7.434 16.531 1 90.38 161 ARG B N 1
ATOM 4657 C CA . ARG B 1 161 ? -3.85 6.254 17.031 1 90.38 161 ARG B CA 1
ATOM 4658 C C . ARG B 1 161 ? -4.656 5.582 15.93 1 90.38 161 ARG B C 1
ATOM 4660 O O . ARG B 1 161 ? -4.664 4.352 15.82 1 90.38 161 ARG B O 1
ATOM 4667 N N . LYS B 1 162 ? -5.316 6.344 15.234 1 95.38 162 LYS B N 1
ATOM 4668 C CA . LYS B 1 162 ? -6.078 5.887 14.078 1 95.38 162 LYS B CA 1
ATOM 4669 C C . LYS B 1 162 ? -6.047 6.918 12.953 1 95.38 162 LYS B C 1
ATOM 4671 O O . LYS B 1 162 ? -5.812 8.102 13.203 1 95.38 162 LYS B O 1
ATOM 4676 N N . THR B 1 163 ? -6.262 6.453 11.758 1 98.31 163 THR B N 1
ATOM 4677 C CA . THR B 1 163 ? -6.398 7.3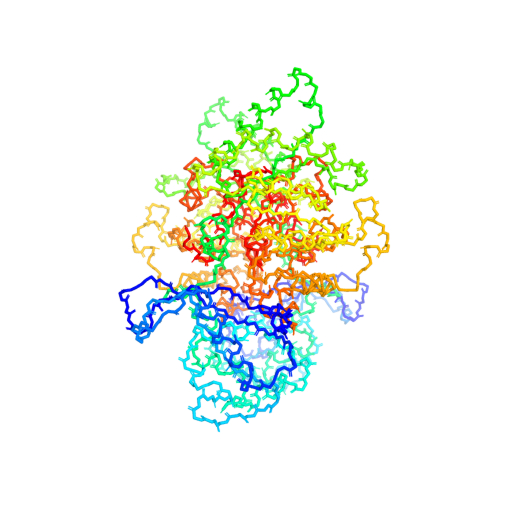75 10.633 1 98.31 163 THR B CA 1
ATOM 4678 C C . THR B 1 163 ? -7.73 8.117 10.703 1 98.31 163 THR B C 1
ATOM 4680 O O . THR B 1 163 ? -8.773 7.504 10.938 1 98.31 163 THR B O 1
ATOM 4683 N N . SER B 1 164 ? -7.719 9.406 10.562 1 98.56 164 SER B N 1
ATOM 4684 C CA . SER B 1 164 ? -8.93 10.211 10.617 1 98.56 164 SER B CA 1
ATOM 4685 C C . SER B 1 164 ? -9.516 10.422 9.227 1 98.56 164 SER B C 1
ATOM 4687 O O . SER B 1 164 ? -8.781 10.625 8.266 1 98.56 164 SER B O 1
ATOM 4689 N N . VAL B 1 165 ? -10.844 10.383 9.156 1 98.81 165 VAL B N 1
ATOM 4690 C CA . VAL B 1 165 ? -11.562 10.625 7.91 1 98.81 165 VAL B CA 1
ATOM 4691 C C . VAL B 1 165 ? -12.117 12.047 7.906 1 98.81 165 VAL B C 1
ATOM 4693 O O . VAL B 1 165 ? -12.898 12.414 8.789 1 98.81 165 VAL B O 1
ATOM 4696 N N . MET B 1 166 ? -11.648 12.805 6.965 1 98.88 166 MET B N 1
ATOM 4697 C CA . MET B 1 166 ? -12.156 14.156 6.742 1 98.88 166 MET B CA 1
ATOM 4698 C C . MET B 1 166 ? -13.133 14.188 5.57 1 98.88 166 MET B C 1
ATOM 4700 O O . MET B 1 166 ? -12.727 14.023 4.418 1 98.88 166 MET B O 1
ATOM 4704 N N . GLY B 1 167 ? -14.422 14.383 5.906 1 98.81 167 GLY B N 1
ATOM 4705 C CA . GLY B 1 167 ? -15.445 14.445 4.875 1 98.81 167 GLY B CA 1
ATOM 4706 C C . GLY B 1 167 ? -15.594 15.82 4.262 1 98.81 167 GLY B C 1
ATOM 4707 O O . GLY B 1 167 ? -15.648 16.828 4.977 1 98.81 167 GLY B O 1
ATOM 4708 N N . ILE B 1 168 ? -15.695 15.898 2.965 1 98.12 168 ILE B N 1
ATOM 4709 C CA . ILE B 1 168 ? -15.773 17.156 2.225 1 98.12 168 ILE B CA 1
ATOM 4710 C C . ILE B 1 168 ? -17.234 17.578 2.07 1 98.12 168 ILE B C 1
ATOM 4712 O O . ILE B 1 168 ? -18.062 16.781 1.609 1 98.12 168 ILE B O 1
ATOM 4716 N N . LEU B 1 169 ? -17.609 18.703 2.412 1 96.62 169 LEU B N 1
ATOM 4717 C CA . LEU B 1 169 ? -18.891 19.328 2.115 1 96.62 169 LEU B CA 1
ATOM 4718 C C . LEU B 1 169 ? -18.719 20.641 1.369 1 96.62 169 LEU B C 1
ATOM 4720 O O . LEU B 1 169 ? -18.375 21.656 1.974 1 96.62 169 LEU B O 1
ATOM 4724 N N . ASN B 1 170 ? -18.938 20.594 0.069 1 92.75 170 ASN B N 1
ATOM 4725 C CA . ASN B 1 170 ? -18.859 21.797 -0.752 1 92.75 170 ASN B CA 1
ATOM 4726 C C . ASN B 1 170 ? -20.172 22.594 -0.711 1 92.75 170 ASN B C 1
ATOM 4728 O O . ASN B 1 170 ? -21.25 22.016 -0.883 1 92.75 170 ASN B O 1
ATOM 4732 N N . LEU B 1 171 ? -20 23.828 -0.495 1 89.75 171 LEU B N 1
ATOM 4733 C CA . LEU B 1 171 ? -21.172 24.703 -0.432 1 89.75 171 LEU B CA 1
ATOM 4734 C C . LEU B 1 171 ? -21.344 25.469 -1.743 1 89.75 171 LEU B C 1
ATOM 4736 O O . LEU B 1 171 ? -20.438 26.156 -2.197 1 89.75 171 LEU B O 1
ATOM 4740 N N . THR B 1 172 ? -22.266 25.094 -2.617 1 69.69 172 THR B N 1
ATOM 4741 C CA . THR B 1 172 ? -22.5 25.641 -3.947 1 69.69 172 THR B CA 1
ATOM 4742 C C . THR B 1 172 ? -23.438 26.844 -3.877 1 69.69 172 THR B C 1
ATOM 4744 O O . THR B 1 172 ? -24.203 26.984 -2.918 1 69.69 172 THR B O 1
ATOM 4747 N N . PRO B 1 173 ? -23.25 27.859 -4.895 1 63.88 173 PRO B N 1
ATOM 4748 C CA . PRO B 1 173 ? -24.078 29.062 -4.926 1 63.88 173 PRO B CA 1
ATOM 4749 C C . PRO B 1 173 ? -25.578 28.734 -4.949 1 63.88 173 PRO B C 1
ATOM 4751 O O . PRO B 1 173 ? -26.375 29.484 -4.371 1 63.88 173 PRO B O 1
ATOM 4754 N N . ASP B 1 174 ? -25.938 27.906 -5.891 1 55.03 174 ASP B N 1
ATOM 4755 C CA . ASP B 1 174 ? -27.359 27.875 -6.219 1 55.03 174 ASP B CA 1
ATOM 4756 C C . ASP B 1 174 ? -28.203 27.75 -4.961 1 55.03 174 ASP B C 1
ATOM 4758 O O . ASP B 1 174 ? -29.406 28.016 -4.988 1 55.03 174 ASP B O 1
ATOM 4762 N N . SER B 1 175 ? -27.641 27.391 -4.012 1 49.78 175 SER B N 1
ATOM 4763 C CA . SER B 1 175 ? -28.391 27.031 -2.805 1 49.78 175 SER B CA 1
ATOM 4764 C C . SER B 1 175 ? -28.75 28.281 -1.999 1 49.78 175 SER B C 1
ATOM 4766 O O . SER B 1 175 ? -29.484 28.188 -1.007 1 49.78 175 SER B O 1
ATOM 4768 N N . PHE B 1 176 ? -28.25 29.562 -2.395 1 47.91 176 PHE B N 1
ATOM 4769 C CA . PHE B 1 176 ? -28.422 30.625 -1.409 1 47.91 176 PHE B CA 1
ATOM 4770 C C . PHE B 1 176 ? -29.375 31.688 -1.922 1 47.91 176 PHE B C 1
ATOM 4772 O O . PHE B 1 176 ? -29.375 32.812 -1.433 1 47.91 176 PHE B O 1
ATOM 4779 N N . SER B 1 177 ? -30.062 31.406 -2.898 1 43.06 177 SER B N 1
ATOM 4780 C CA . SER B 1 177 ? -31.219 32.281 -3.117 1 43.06 177 SER B CA 1
ATOM 4781 C C . SER B 1 177 ? -32.281 32.062 -2.055 1 43.06 177 SER B C 1
ATOM 4783 O O . SER B 1 177 ? -32.25 31.062 -1.33 1 43.06 177 SER B O 1
ATOM 4785 N N . ASP B 1 178 ? -33.219 33.031 -1.749 1 46.97 178 ASP B N 1
ATOM 4786 C CA . ASP B 1 178 ? -34.156 33.094 -0.65 1 46.97 178 ASP B CA 1
ATOM 4787 C C . ASP B 1 178 ? -34.656 31.688 -0.292 1 46.97 178 ASP B C 1
ATOM 4789 O O . ASP B 1 178 ? -34.562 31.266 0.862 1 46.97 178 ASP B O 1
ATOM 4793 N N . GLY B 1 179 ? -35.438 31.156 -0.963 1 46.16 179 GLY B N 1
ATOM 4794 C CA . GLY B 1 179 ? -35.969 29.812 -0.777 1 46.16 179 GLY B CA 1
ATOM 4795 C C . GLY B 1 179 ? -34.906 28.734 -0.841 1 46.16 179 GLY B C 1
ATOM 4796 O O . GLY B 1 179 ? -35.094 27.656 -0.264 1 46.16 179 GLY B O 1
ATOM 4797 N N . GLY B 1 180 ? -33.719 29.078 -1.286 1 50.03 180 GLY B N 1
ATOM 4798 C CA . GLY B 1 180 ? -32.625 28.188 -1.562 1 50.03 180 GLY B CA 1
ATOM 4799 C C . GLY B 1 180 ? -31.688 28 -0.377 1 50.03 180 GLY B C 1
ATOM 4800 O O . GLY B 1 180 ? -31.125 26.922 -0.184 1 50.03 180 GLY B O 1
ATOM 4801 N N . LYS B 1 181 ? -31.922 28.984 0.534 1 59.03 181 LYS B N 1
ATOM 4802 C CA . LYS B 1 181 ? -31.016 29 1.688 1 59.03 181 LYS B CA 1
ATOM 4803 C C . LYS B 1 181 ? -31.438 27.969 2.727 1 59.03 181 LYS B C 1
ATOM 4805 O O . LYS B 1 181 ? -30.594 27.25 3.266 1 59.03 181 LYS B O 1
ATOM 4810 N N . ILE B 1 182 ? -32.688 27.984 2.984 1 57.53 182 ILE B N 1
ATOM 4811 C CA . ILE B 1 182 ? -33.188 27.031 3.961 1 57.53 182 ILE B CA 1
ATOM 4812 C C . ILE B 1 182 ? -32.969 25.594 3.467 1 57.53 182 ILE B C 1
ATOM 4814 O O . ILE B 1 182 ? -32.5 24.734 4.23 1 57.53 182 ILE B O 1
ATOM 4818 N N . LEU B 1 183 ? -33.188 25.422 2.299 1 65.06 183 LEU B N 1
ATOM 4819 C CA . LEU B 1 183 ? -33 24.109 1.717 1 65.06 183 LEU B CA 1
ATOM 4820 C C . LEU B 1 183 ? -31.516 23.719 1.717 1 65.06 183 LEU B C 1
ATOM 4822 O O . LEU B 1 183 ? -31.172 22.562 1.97 1 65.06 183 LEU B O 1
ATOM 4826 N N . SER B 1 184 ? -30.844 24.766 1.595 1 78.19 184 SER B N 1
ATOM 4827 C CA . SER B 1 184 ? -29.391 24.547 1.604 1 78.19 184 SER B CA 1
ATOM 4828 C C . SER B 1 184 ? -28.906 24.172 2.998 1 78.19 184 SER B C 1
ATOM 4830 O O . SER B 1 184 ? -28.094 23.266 3.15 1 78.19 184 SER B O 1
ATOM 4832 N N . LYS B 1 185 ? -29.562 24.828 3.936 1 88.31 185 LYS B N 1
ATOM 4833 C CA . LYS B 1 185 ? -29.188 24.547 5.32 1 88.31 185 LYS B CA 1
ATOM 4834 C C . LYS B 1 185 ? -29.625 23.156 5.738 1 88.31 185 LYS B C 1
ATOM 4836 O O . LYS B 1 185 ? -28.859 22.406 6.344 1 88.31 185 LYS B O 1
ATOM 4841 N N . GLU B 1 186 ? -30.797 22.844 5.434 1 89.69 186 GLU B N 1
ATOM 4842 C CA . GLU B 1 186 ? -31.328 21.531 5.781 1 89.69 186 GLU B CA 1
ATOM 4843 C C . GLU B 1 186 ? -30.547 20.422 5.094 1 89.69 186 GLU B C 1
ATOM 4845 O O . GLU B 1 186 ? -30.25 19.391 5.699 1 89.69 186 GLU B O 1
ATOM 4850 N N . ASN B 1 187 ? -30.266 20.672 3.908 1 90.94 187 ASN B N 1
ATOM 4851 C CA . ASN B 1 187 ? -29.484 19.703 3.156 1 90.94 187 ASN B CA 1
ATOM 4852 C C . ASN B 1 187 ? -28.078 19.516 3.752 1 90.94 187 ASN B C 1
ATOM 4854 O O . ASN B 1 187 ? -27.594 18.406 3.854 1 90.94 187 ASN B O 1
ATOM 4858 N N . ALA B 1 188 ? -27.484 20.641 4.082 1 93.44 188 ALA B N 1
ATOM 4859 C CA . ALA B 1 188 ? -26.156 20.594 4.684 1 93.44 188 ALA B CA 1
ATOM 4860 C C . ALA B 1 188 ? -26.172 19.812 5.996 1 93.44 188 ALA B C 1
ATOM 4862 O O . ALA B 1 188 ? -25.297 18.984 6.254 1 93.44 188 ALA B O 1
ATOM 4863 N N . VAL B 1 189 ? -27.188 20.141 6.797 1 95.44 189 VAL B N 1
ATOM 4864 C CA . VAL B 1 189 ? -27.328 19.453 8.078 1 95.44 189 VAL B CA 1
ATOM 4865 C C . VAL B 1 189 ? -27.484 17.953 7.848 1 95.44 189 VAL B C 1
ATOM 4867 O O . VAL B 1 189 ? -26.812 17.141 8.5 1 95.44 189 VAL B O 1
ATOM 4870 N N . SER B 1 190 ? -28.328 17.609 6.914 1 96.12 190 SER B N 1
ATOM 4871 C CA . SER B 1 190 ? -28.547 16.203 6.598 1 96.12 190 SER B CA 1
ATOM 4872 C C . SER B 1 190 ? -27.266 15.531 6.113 1 96.12 190 SER B C 1
ATOM 4874 O O . SER B 1 190 ? -26.953 14.406 6.508 1 96.12 190 SER B O 1
ATOM 4876 N N . GLN B 1 191 ? -26.547 16.172 5.32 1 96.06 191 GLN B N 1
ATOM 4877 C CA . GLN B 1 191 ? -25.312 15.633 4.777 1 96.06 191 GLN B CA 1
ATOM 4878 C C . GLN B 1 191 ? -24.266 15.445 5.875 1 96.06 191 GLN B C 1
ATOM 4880 O O . GLN B 1 191 ? -23.547 14.445 5.895 1 96.06 191 GLN B O 1
ATOM 4885 N N . VAL B 1 192 ? -24.172 16.406 6.727 1 97.81 192 VAL B N 1
ATOM 4886 C CA . VAL B 1 192 ? -23.219 16.328 7.828 1 97.81 192 VAL B CA 1
ATOM 4887 C C . VAL B 1 192 ? -23.578 15.156 8.734 1 97.81 192 VAL B C 1
ATOM 4889 O O . VAL B 1 192 ? -22.688 14.375 9.117 1 97.81 192 VAL B O 1
ATOM 4892 N N . GLN B 1 193 ? -24.828 14.992 9.039 1 98.06 193 GLN B N 1
ATOM 4893 C CA . GLN B 1 193 ? -25.266 13.867 9.859 1 98.06 193 GLN B CA 1
ATOM 4894 C C . GLN B 1 193 ? -24.938 12.539 9.195 1 98.06 193 GLN B C 1
ATOM 4896 O O . GLN B 1 193 ? -24.484 11.602 9.859 1 98.06 193 GLN B O 1
ATOM 4901 N N . LYS B 1 194 ? -25.188 12.516 7.938 1 97.88 194 LYS B N 1
ATOM 4902 C CA . LYS B 1 194 ? -24.859 11.312 7.176 1 97.88 194 LYS B CA 1
ATOM 4903 C C . LYS B 1 194 ? -23.375 11 7.238 1 97.88 194 LYS B C 1
ATOM 4905 O O . LYS B 1 194 ? -22.984 9.867 7.508 1 97.88 194 LYS B O 1
ATOM 4910 N N . MET B 1 195 ? -22.531 11.984 7.016 1 98.31 195 MET B N 1
ATOM 4911 C CA . MET B 1 195 ? -21.078 11.789 7.035 1 98.31 195 MET B CA 1
ATOM 4912 C C . MET B 1 195 ? -20.609 11.297 8.398 1 98.31 195 MET B C 1
ATOM 4914 O O . MET B 1 195 ? -19.781 10.391 8.484 1 98.31 195 MET B O 1
ATOM 4918 N N . ILE B 1 196 ? -21.156 11.898 9.422 1 98.38 196 ILE B N 1
ATOM 4919 C CA . ILE B 1 196 ? -20.797 11.492 10.781 1 98.38 196 ILE B CA 1
ATOM 4920 C C . ILE B 1 196 ? -21.203 10.039 11.008 1 98.38 196 ILE B C 1
ATOM 4922 O O . ILE B 1 196 ? -20.422 9.234 11.516 1 98.38 196 ILE B O 1
ATOM 4926 N N . SER B 1 197 ? -22.438 9.695 10.609 1 97.94 197 SER B N 1
ATOM 4927 C CA . SER B 1 197 ? -22.922 8.328 10.781 1 97.94 197 SER B CA 1
ATOM 4928 C C . SER B 1 197 ? -22.094 7.336 9.984 1 97.94 197 SER B C 1
ATOM 4930 O O . SER B 1 197 ? -21.938 6.176 10.375 1 97.94 197 SER B O 1
ATOM 4932 N N . GLU B 1 198 ? -21.516 7.812 8.914 1 97.94 198 GLU B N 1
ATOM 4933 C CA . GLU B 1 198 ? -20.719 6.969 8.031 1 97.94 198 GLU B CA 1
ATOM 4934 C C . GLU B 1 198 ? -19.281 6.875 8.523 1 97.94 198 GLU B C 1
ATOM 4936 O O . GLU B 1 198 ? -18.484 6.082 8.008 1 97.94 198 GLU B O 1
ATOM 4941 N N . GLY B 1 199 ? -18.875 7.746 9.5 1 97.75 199 GLY B N 1
ATOM 4942 C CA . GLY B 1 199 ? -17.594 7.527 10.141 1 97.75 199 GLY B CA 1
ATOM 4943 C C . GLY B 1 199 ? -16.641 8.703 9.984 1 97.75 199 GLY B C 1
ATOM 4944 O O . GLY B 1 199 ? -15.445 8.586 10.281 1 97.75 199 GLY B O 1
ATOM 4945 N N . ALA B 1 200 ? -17.125 9.875 9.555 1 98.56 200 ALA B N 1
ATOM 4946 C CA . ALA B 1 200 ? -16.266 11.055 9.461 1 98.56 200 ALA B CA 1
ATOM 4947 C C . ALA B 1 200 ? -15.836 11.531 10.844 1 98.56 200 ALA B C 1
ATOM 4949 O O . ALA B 1 200 ? -16.641 11.547 11.773 1 98.56 200 ALA B O 1
ATOM 4950 N N . ASP B 1 201 ? -14.578 11.898 10.93 1 98.12 201 ASP B N 1
ATOM 4951 C CA . ASP B 1 201 ? -14.047 12.469 12.164 1 98.12 201 ASP B CA 1
ATOM 4952 C C . ASP B 1 201 ? -13.992 13.992 12.094 1 98.12 201 ASP B C 1
ATOM 4954 O O . ASP B 1 201 ? -14.062 14.672 13.117 1 98.12 201 ASP B O 1
ATOM 4958 N N . ILE B 1 202 ? -13.797 14.469 10.906 1 98.69 202 ILE B N 1
ATOM 4959 C CA . ILE B 1 202 ? -13.719 15.898 10.602 1 98.69 202 ILE B CA 1
ATOM 4960 C C . ILE B 1 202 ? -14.633 16.234 9.43 1 98.69 202 ILE B C 1
ATOM 4962 O O . ILE B 1 202 ? -14.703 15.484 8.453 1 98.69 202 ILE B O 1
ATOM 4966 N N . ILE B 1 203 ? -15.398 17.234 9.555 1 98.62 203 ILE B N 1
ATOM 4967 C CA . ILE B 1 203 ? -16.188 17.766 8.445 1 98.62 203 ILE B CA 1
ATOM 4968 C C . ILE B 1 203 ? -15.508 19.031 7.891 1 98.62 203 ILE B C 1
ATOM 4970 O O . ILE B 1 203 ? -15.305 20 8.617 1 98.62 203 ILE B O 1
ATOM 4974 N N . ASP B 1 204 ? -15.148 18.984 6.66 1 98.5 204 ASP B N 1
ATOM 4975 C CA . ASP B 1 204 ? -14.461 20.094 6.008 1 98.5 204 ASP B CA 1
ATOM 4976 C C . ASP B 1 204 ? -15.422 20.906 5.133 1 98.5 204 ASP B C 1
ATOM 4978 O O . ASP B 1 204 ? -15.867 20.422 4.09 1 98.5 204 ASP B O 1
ATOM 4982 N N . LEU B 1 205 ? -15.711 22.094 5.484 1 97.75 205 LEU B N 1
ATOM 4983 C CA . LEU B 1 205 ? -16.609 22.984 4.754 1 97.75 205 LEU B CA 1
ATOM 4984 C C . LEU B 1 205 ? -15.844 23.859 3.77 1 97.75 205 LEU B C 1
ATOM 4986 O O . LEU B 1 205 ? -14.883 24.531 4.152 1 97.75 205 LEU B O 1
ATOM 4990 N N . GLY B 1 206 ? -16.172 23.797 2.576 1 95.81 206 GLY B N 1
ATOM 4991 C CA . GLY B 1 206 ? -15.617 24.656 1.547 1 95.81 206 GLY B CA 1
ATOM 4992 C C . GLY B 1 206 ? -16.672 25.484 0.832 1 95.81 206 GLY B C 1
ATOM 4993 O O . GLY B 1 206 ? -17.562 24.938 0.194 1 95.81 206 GLY B O 1
ATOM 4994 N N . ALA B 1 207 ? -16.578 26.766 0.844 1 94.38 207 ALA B N 1
ATOM 4995 C CA . ALA B 1 207 ? -17.562 27.656 0.234 1 94.38 207 ALA B CA 1
ATOM 4996 C C . ALA B 1 207 ? -17.016 28.266 -1.061 1 94.38 207 ALA B C 1
ATOM 4998 O O . ALA B 1 207 ? -17.703 29.062 -1.71 1 94.38 207 ALA B O 1
ATOM 4999 N N . GLN B 1 208 ? -15.82 27.938 -1.351 1 91.69 208 GLN B N 1
ATOM 5000 C CA . GLN B 1 208 ? -15.18 28.375 -2.588 1 91.69 208 GLN B CA 1
ATOM 5001 C C . GLN B 1 208 ? -14.43 27.234 -3.256 1 91.69 208 GLN B C 1
ATOM 5003 O O . GLN B 1 208 ? -13.688 26.5 -2.594 1 91.69 208 GLN B O 1
ATOM 5008 N N . SER B 1 209 ? -14.656 27.141 -4.57 1 88.12 209 SER B N 1
ATOM 5009 C CA . SER B 1 209 ? -13.969 26.094 -5.32 1 88.12 209 SER B CA 1
ATOM 5010 C C . SER B 1 209 ? -12.516 26.453 -5.57 1 88.12 209 SER B C 1
ATOM 5012 O O . SER B 1 209 ? -12.195 27.609 -5.855 1 88.12 209 SER B O 1
ATOM 5014 N N . THR B 1 210 ? -11.672 25.469 -5.383 1 87.44 210 THR B N 1
ATOM 5015 C CA . THR B 1 210 ? -10.258 25.641 -5.691 1 87.44 210 THR B CA 1
ATOM 5016 C C . THR B 1 210 ? -9.82 24.688 -6.801 1 87.44 210 THR B C 1
ATOM 5018 O O . THR B 1 210 ? -8.633 24.406 -6.945 1 87.44 210 THR B O 1
ATOM 5021 N N . ARG B 1 211 ? -10.836 24.219 -7.609 1 86.12 211 ARG B N 1
ATOM 5022 C CA . ARG B 1 211 ? -10.531 23.422 -8.789 1 86.12 211 ARG B CA 1
ATOM 5023 C C . ARG B 1 211 ? -9.773 24.25 -9.828 1 86.12 211 ARG B C 1
ATOM 5025 O O . ARG B 1 211 ? -9.805 25.484 -9.797 1 86.12 211 ARG B O 1
ATOM 5032 N N . PRO B 1 212 ? -9.133 23.547 -10.641 1 85.31 212 PRO B N 1
ATOM 5033 C CA . PRO B 1 212 ? -8.453 24.312 -11.688 1 85.31 212 PRO B CA 1
ATOM 5034 C C . PRO B 1 212 ? -9.406 25.203 -12.477 1 85.31 212 PRO B C 1
ATOM 5036 O O . PRO B 1 212 ? -10.492 24.766 -12.867 1 85.31 212 PRO B O 1
ATOM 5039 N N . MET B 1 213 ? -9.164 26.453 -12.633 1 81.94 213 MET B N 1
ATOM 5040 C CA . MET B 1 213 ? -9.852 27.453 -13.445 1 81.94 213 MET B CA 1
ATOM 5041 C C . MET B 1 213 ? -11.086 27.984 -12.727 1 81.94 213 MET B C 1
ATOM 5043 O O . MET B 1 213 ? -11.898 28.688 -13.328 1 81.94 213 MET B O 1
ATOM 5047 N N . ALA B 1 214 ? -11.219 27.578 -11.516 1 82.06 214 ALA B N 1
ATOM 5048 C CA . ALA B 1 214 ? -12.344 28.094 -10.75 1 82.06 214 ALA B CA 1
ATOM 5049 C C . ALA B 1 214 ? -12.227 29.609 -10.555 1 82.06 214 ALA B C 1
ATOM 5051 O O . ALA B 1 214 ? -11.125 30.125 -10.352 1 82.06 214 ALA B O 1
ATOM 5052 N N . THR B 1 215 ? -13.375 30.266 -10.602 1 84.25 215 THR B N 1
ATOM 5053 C CA . THR B 1 215 ? -13.398 31.703 -10.383 1 84.25 215 THR B CA 1
ATOM 5054 C C . THR B 1 215 ? -13.391 32.031 -8.891 1 84.25 215 THR B C 1
ATOM 5056 O O . THR B 1 215 ? -14.164 31.453 -8.125 1 84.25 215 THR B O 1
ATOM 5059 N N . ARG B 1 216 ? -12.586 33 -8.547 1 89.56 216 ARG B N 1
ATOM 5060 C CA . ARG B 1 216 ? -12.477 33.406 -7.152 1 89.56 216 ARG B CA 1
ATOM 5061 C C . ARG B 1 216 ? -13.625 34.312 -6.75 1 89.56 216 ARG B C 1
ATOM 5063 O O . ARG B 1 216 ? -14.055 35.188 -7.535 1 89.56 216 ARG B O 1
ATOM 5070 N N . ILE B 1 217 ? -14.055 34.156 -5.543 1 92.25 217 ILE B N 1
ATOM 5071 C CA . ILE B 1 217 ? -15.047 35.062 -4.973 1 92.25 217 ILE B CA 1
ATOM 5072 C C . ILE B 1 217 ? -14.414 35.844 -3.838 1 92.25 217 ILE B C 1
ATOM 5074 O O . ILE B 1 217 ? -13.336 35.5 -3.35 1 92.25 217 ILE B O 1
ATOM 5078 N N . SER B 1 218 ? -15.078 36.906 -3.414 1 94.94 218 SER B N 1
ATOM 5079 C CA . SER B 1 218 ? -14.555 37.781 -2.354 1 94.94 218 SER B CA 1
ATOM 5080 C C . SER B 1 218 ? -14.703 37.094 -0.987 1 94.94 218 SER B C 1
ATOM 5082 O O . SER B 1 218 ? -15.5 36.188 -0.821 1 94.94 218 SER B O 1
ATOM 5084 N N . PRO B 1 219 ? -13.883 37.531 -0.038 1 97.06 219 PRO B N 1
ATOM 5085 C CA . PRO B 1 219 ? -14.047 37 1.321 1 97.06 219 PRO B CA 1
ATOM 5086 C C . PRO B 1 219 ? -15.461 37.188 1.861 1 97.06 219 PRO B C 1
ATOM 5088 O O . PRO B 1 219 ? -15.984 36.344 2.57 1 97.06 219 PRO B O 1
ATOM 5091 N N . GLU B 1 220 ? -16.047 38.344 1.491 1 96.69 220 GLU B N 1
ATOM 5092 C CA . GLU B 1 220 ? -17.406 38.625 1.954 1 96.69 220 GLU B CA 1
ATOM 5093 C C . GLU B 1 220 ? -18.406 37.625 1.384 1 96.69 220 GLU B C 1
ATOM 5095 O O . GLU B 1 220 ? -19.266 37.125 2.107 1 96.69 220 GLU B O 1
ATOM 5100 N N . GLU B 1 221 ? -18.312 37.312 0.144 1 94.06 221 GLU B N 1
ATOM 5101 C CA . GLU B 1 221 ? -19.188 36.344 -0.498 1 94.06 221 GLU B CA 1
ATOM 5102 C C . GLU B 1 221 ? -18.984 34.938 0.08 1 94.06 221 GLU B C 1
ATOM 5104 O O . GLU B 1 221 ? -19.938 34.219 0.298 1 94.06 221 GLU B O 1
ATOM 5109 N N . GLU B 1 222 ? -17.75 34.625 0.274 1 95.94 222 GLU B N 1
ATOM 5110 C CA . GLU B 1 222 ? -17.438 33.312 0.873 1 95.94 222 GLU B CA 1
ATOM 5111 C C . GLU B 1 222 ? -18.047 33.188 2.266 1 95.94 222 GLU B C 1
ATOM 5113 O O . GLU B 1 222 ? -18.609 32.156 2.609 1 95.94 222 GLU B O 1
ATOM 5118 N N . LEU B 1 223 ? -18 34.25 3.012 1 96.69 223 LEU B N 1
ATOM 5119 C CA . LEU B 1 223 ? -18.562 34.281 4.359 1 96.69 223 LEU B CA 1
ATOM 5120 C C . LEU B 1 223 ? -20.078 34.125 4.32 1 96.69 223 LEU B C 1
ATOM 5122 O O . LEU B 1 223 ? -20.672 33.438 5.156 1 96.69 223 LEU B O 1
ATOM 5126 N N . GLU B 1 224 ? -20.688 34.75 3.357 1 93.5 224 GLU B N 1
ATOM 5127 C CA . GLU B 1 224 ? -22.141 34.688 3.205 1 93.5 224 GLU B CA 1
ATOM 5128 C C . GLU B 1 224 ? -22.594 33.25 2.975 1 93.5 224 GLU B C 1
ATOM 5130 O O . GLU B 1 224 ? -23.672 32.844 3.449 1 93.5 224 GLU B O 1
ATOM 5135 N N . ARG B 1 225 ? -21.781 32.531 2.295 1 92.38 225 ARG B N 1
ATOM 5136 C CA . ARG B 1 225 ? -22.109 31.141 1.988 1 92.38 225 ARG B CA 1
ATOM 5137 C C . ARG B 1 225 ? -21.781 30.219 3.166 1 92.38 225 ARG B C 1
ATOM 5139 O O . ARG B 1 225 ? -22.531 29.281 3.457 1 92.38 225 ARG B O 1
ATOM 5146 N N . LEU B 1 226 ? -20.766 30.531 3.875 1 96.06 226 LEU B N 1
ATOM 5147 C CA . LEU B 1 226 ? -20.156 29.625 4.844 1 96.06 226 LEU B CA 1
ATOM 5148 C C . LEU B 1 226 ? -20.828 29.75 6.207 1 96.06 226 LEU B C 1
ATOM 5150 O O . LEU B 1 226 ? -21.172 28.734 6.824 1 96.06 226 LEU B O 1
ATOM 5154 N N . ILE B 1 227 ? -21.078 30.922 6.699 1 96 227 ILE B N 1
ATOM 5155 C CA . ILE B 1 227 ? -21.391 31.188 8.102 1 96 227 ILE B CA 1
ATOM 5156 C C . ILE B 1 227 ? -22.75 30.578 8.461 1 96 227 ILE B C 1
ATOM 5158 O O . ILE B 1 227 ? -22.891 29.922 9.492 1 96 227 ILE B O 1
ATOM 5162 N N . PRO B 1 228 ? -23.828 30.719 7.602 1 94.12 228 PRO B N 1
ATOM 5163 C CA . PRO B 1 228 ? -25.109 30.109 7.957 1 94.12 228 PRO B CA 1
ATOM 5164 C C . PRO B 1 228 ? -25.016 28.594 8.125 1 94.12 228 PRO B C 1
ATOM 5166 O O . PRO B 1 228 ? -25.656 28.031 9.016 1 94.12 228 PRO B O 1
ATOM 5169 N N . ILE B 1 229 ? -24.25 28 7.273 1 95.25 229 ILE B N 1
ATOM 5170 C CA . ILE B 1 229 ? -24.109 26.547 7.324 1 95.25 229 ILE B CA 1
ATOM 5171 C C . ILE B 1 229 ? -23.281 26.156 8.547 1 95.25 229 ILE B C 1
ATOM 5173 O O . ILE B 1 229 ? -23.625 25.219 9.266 1 95.25 229 ILE B O 1
ATOM 5177 N N . LEU B 1 230 ? -22.188 26.859 8.766 1 96.94 230 LEU B N 1
ATOM 5178 C CA . LEU B 1 230 ? -21.328 26.594 9.922 1 96.94 230 LEU B CA 1
ATOM 5179 C C . LEU B 1 230 ? -22.141 26.672 11.211 1 96.94 230 LEU B C 1
ATOM 5181 O O . LEU B 1 230 ? -22.047 25.781 12.062 1 96.94 230 LEU B O 1
ATOM 5185 N N . GLU B 1 231 ? -22.969 27.656 11.375 1 96.38 231 GLU B N 1
ATOM 5186 C CA . GLU B 1 231 ? -23.797 27.828 12.562 1 96.38 231 GLU B CA 1
ATOM 5187 C C . GLU B 1 231 ? -24.828 26.719 12.688 1 96.38 231 GLU B C 1
ATOM 5189 O O . GLU B 1 231 ? -25.188 26.312 13.797 1 96.38 231 GLU B O 1
ATOM 5194 N N . ALA B 1 232 ? -25.266 26.234 11.555 1 95.12 232 ALA B N 1
ATOM 5195 C CA . ALA B 1 232 ? -26.312 25.203 11.547 1 95.12 232 ALA B CA 1
ATOM 5196 C C . ALA B 1 232 ? -25.734 23.844 11.945 1 95.12 232 ALA B C 1
ATOM 5198 O O . ALA B 1 232 ? -26.453 23.016 12.508 1 95.12 232 ALA B O 1
ATOM 5199 N N . VAL B 1 233 ? -24.453 23.625 11.711 1 97.12 233 VAL B N 1
ATOM 5200 C CA . VAL B 1 233 ? -23.953 22.266 11.852 1 97.12 233 VAL B CA 1
ATOM 5201 C C . VAL B 1 233 ? -23.031 22.172 13.062 1 97.12 233 VAL B C 1
ATOM 5203 O O . VAL B 1 233 ? -22.703 21.078 13.523 1 97.12 233 VAL B O 1
ATOM 5206 N N . LYS B 1 234 ? -22.547 23.266 13.617 1 96.81 234 LYS B N 1
ATOM 5207 C CA . LYS B 1 234 ? -21.516 23.266 14.656 1 96.81 234 LYS B CA 1
ATOM 5208 C C . LYS B 1 234 ? -21.953 22.438 15.867 1 96.81 234 LYS B C 1
ATOM 5210 O O . LYS B 1 234 ? -21.172 21.656 16.391 1 96.81 234 LYS B O 1
ATOM 5215 N N . ASP B 1 235 ? -23.156 22.547 16.297 1 95.69 235 ASP B N 1
ATOM 5216 C CA . ASP B 1 235 ? -23.625 21.844 17.484 1 95.69 235 ASP B CA 1
ATOM 5217 C C . ASP B 1 235 ? -23.719 20.328 17.234 1 95.69 235 ASP B C 1
ATOM 5219 O O . ASP B 1 235 ? -23.375 19.531 18.109 1 95.69 235 ASP B O 1
ATOM 5223 N N . ILE B 1 236 ? -24.188 20.016 16.094 1 95.81 236 ILE B N 1
ATOM 5224 C CA . ILE B 1 236 ? -24.297 18.609 15.719 1 95.81 236 ILE B CA 1
ATOM 5225 C C . ILE B 1 236 ? -22.922 17.969 15.742 1 95.81 236 ILE B C 1
ATOM 5227 O O . ILE B 1 236 ? -22.75 16.875 16.297 1 95.81 236 ILE B O 1
ATOM 5231 N N . VAL B 1 237 ? -21.953 18.641 15.188 1 96.69 237 VAL B N 1
ATOM 5232 C CA . VAL B 1 237 ? -20.594 18.125 15.07 1 96.69 237 VAL B CA 1
ATOM 5233 C C . VAL B 1 237 ? -19.953 18 16.453 1 96.69 237 VAL B C 1
ATOM 5235 O O . VAL B 1 237 ? -19.375 16.969 16.781 1 96.69 237 VAL B O 1
ATOM 5238 N N . GLU B 1 238 ? -20.141 18.984 17.266 1 94.25 238 GLU B N 1
ATOM 5239 C CA . GLU B 1 238 ? -19.547 19 18.609 1 94.25 238 GLU B CA 1
ATOM 5240 C C . GLU B 1 238 ? -20.188 17.938 19.5 1 94.25 238 GLU B C 1
ATOM 5242 O O . GLU B 1 238 ? -19.5 17.297 20.297 1 94.25 238 GLU B O 1
ATOM 5247 N N . GLU B 1 239 ? -21.469 17.812 19.391 1 94.69 239 GLU B N 1
ATOM 5248 C CA . GLU B 1 239 ? -22.188 16.828 20.203 1 94.69 239 GLU B CA 1
ATOM 5249 C C . GLU B 1 239 ? -21.703 15.414 19.922 1 94.69 239 GLU B C 1
ATOM 5251 O O . GLU B 1 239 ? -21.672 14.57 20.828 1 94.69 239 GLU B O 1
ATOM 5256 N N . ASP B 1 240 ? -21.312 15.211 18.75 1 94.62 240 ASP B N 1
ATOM 5257 C CA . ASP B 1 240 ? -20.844 13.883 18.375 1 94.62 240 ASP B CA 1
ATOM 5258 C C . ASP B 1 240 ? -19.344 13.742 18.609 1 94.62 240 ASP B C 1
ATOM 5260 O O . ASP B 1 240 ? -18.75 12.719 18.266 1 94.62 240 ASP B O 1
ATOM 5264 N N . GLY B 1 241 ? -18.703 14.766 19.141 1 95.19 241 GLY B N 1
ATOM 5265 C CA . GLY B 1 241 ? -17.281 14.727 19.438 1 95.19 241 GLY B CA 1
ATOM 5266 C C . GLY B 1 241 ? -16.406 14.82 18.203 1 95.19 241 GLY B C 1
ATOM 5267 O O . GLY B 1 241 ? -15.281 14.312 18.188 1 95.19 241 GLY B O 1
ATOM 5268 N N . LYS B 1 242 ? -16.953 15.375 17.109 1 97.56 242 LYS B N 1
ATOM 5269 C CA . LYS B 1 242 ? -16.219 15.531 15.859 1 97.56 242 LYS B CA 1
ATOM 5270 C C . LYS B 1 242 ? -15.695 16.953 15.703 1 97.56 242 LYS B C 1
ATOM 5272 O O . LYS B 1 242 ? -15.906 17.797 16.578 1 97.56 242 LYS B O 1
ATOM 5277 N N . PHE B 1 243 ? -14.93 17.188 14.609 1 98.31 243 PHE B N 1
ATOM 5278 C CA . PHE B 1 243 ? -14.32 18.5 14.414 1 98.31 243 PHE B CA 1
ATOM 5279 C C . PHE B 1 243 ? -14.82 19.141 13.117 1 98.31 243 PHE B C 1
ATOM 5281 O O . PHE B 1 243 ? -15.188 18.438 12.172 1 98.31 243 PHE B O 1
ATOM 5288 N N . LEU B 1 244 ? -14.812 20.453 13.109 1 98.38 244 LEU B N 1
ATOM 5289 C CA . LEU B 1 244 ? -15.18 21.25 11.938 1 98.38 244 LEU B CA 1
ATOM 5290 C C . LEU B 1 244 ? -13.961 21.953 11.352 1 98.38 244 LEU B C 1
ATOM 5292 O O . LEU B 1 244 ? -13.227 22.625 12.062 1 98.38 244 LEU B O 1
ATOM 5296 N N . SER B 1 245 ? -13.711 21.672 10.141 1 98.75 245 SER B N 1
ATOM 5297 C CA . SER B 1 245 ? -12.664 22.328 9.359 1 98.75 245 SER B CA 1
ATOM 5298 C C . SER B 1 245 ? -13.25 23.25 8.305 1 98.75 245 SER B C 1
ATOM 5300 O O . SER B 1 245 ? -14.312 22.984 7.754 1 98.75 245 SER B O 1
ATOM 5302 N N . VAL B 1 246 ? -12.594 24.359 8.07 1 98.56 246 VAL B N 1
ATOM 5303 C CA . VAL B 1 246 ? -13.008 25.281 7.008 1 98.56 246 VAL B CA 1
ATOM 5304 C C . VAL B 1 246 ? -11.906 25.375 5.953 1 98.56 246 VAL B C 1
ATOM 5306 O O . VAL B 1 246 ? -10.75 25.672 6.281 1 98.56 246 VAL B O 1
ATOM 5309 N N . ASP B 1 247 ? -12.273 25.094 4.77 1 98.12 247 ASP B N 1
ATOM 5310 C CA . ASP B 1 247 ? -11.375 25.219 3.621 1 98.12 247 ASP B CA 1
ATOM 5311 C C . ASP B 1 247 ? -11.367 26.641 3.066 1 98.12 247 ASP B C 1
ATOM 5313 O O . ASP B 1 247 ? -12.305 27.047 2.371 1 98.12 247 ASP B O 1
ATOM 5317 N N . THR B 1 248 ? -10.297 27.406 3.344 1 98.12 248 THR B N 1
ATOM 5318 C CA . THR B 1 248 ? -10.203 28.781 2.877 1 98.12 248 THR B CA 1
ATOM 5319 C C . THR B 1 248 ? -8.75 29.25 2.834 1 98.12 248 THR B C 1
ATOM 5321 O O . THR B 1 248 ? -7.91 28.75 3.584 1 98.12 248 THR B O 1
ATOM 5324 N N . PHE B 1 249 ? -8.461 30.188 1.944 1 97.62 249 PHE B N 1
ATOM 5325 C CA . PHE B 1 249 ? -7.133 30.797 1.902 1 97.62 249 PHE B CA 1
ATOM 5326 C C . PHE B 1 249 ? -7.199 32.281 2.252 1 97.62 249 PHE B C 1
ATOM 5328 O O . PHE B 1 249 ? -6.23 33 2.057 1 97.62 249 PHE B O 1
ATOM 5335 N N . TYR B 1 250 ? -8.43 32.688 2.758 1 98.25 250 TYR B N 1
ATOM 5336 C CA . TYR B 1 250 ? -8.602 34.062 3.227 1 98.25 250 TYR B CA 1
ATOM 5337 C C . TYR B 1 250 ? -8.516 34.156 4.746 1 98.25 250 TYR B C 1
ATOM 5339 O O . TYR B 1 250 ? -9.305 33.5 5.449 1 98.25 250 TYR B O 1
ATOM 5347 N N . SER B 1 251 ? -7.594 34.969 5.219 1 98.69 251 SER B N 1
ATOM 5348 C CA . SER B 1 251 ? -7.414 35.125 6.656 1 98.69 251 SER B CA 1
ATOM 5349 C C . SER B 1 251 ? -8.664 35.688 7.316 1 98.69 251 SER B C 1
ATOM 5351 O O . SER B 1 251 ? -9.008 35.312 8.438 1 98.69 251 SER B O 1
ATOM 5353 N N . LYS B 1 252 ? -9.375 36.531 6.594 1 98.62 252 LYS B N 1
ATOM 5354 C CA . LYS B 1 252 ? -10.617 37.125 7.113 1 98.62 252 LYS B CA 1
ATOM 5355 C C . LYS B 1 252 ? -11.672 36.031 7.324 1 98.62 252 LYS B C 1
ATOM 5357 O O . LYS B 1 252 ? -12.359 36 8.352 1 98.62 252 LYS B O 1
ATOM 5362 N N . VAL B 1 253 ? -11.812 35.156 6.375 1 98.62 253 VAL B N 1
ATOM 5363 C CA . VAL B 1 253 ? -12.773 34.062 6.457 1 98.62 253 VAL B CA 1
ATOM 5364 C C . VAL B 1 253 ? -12.375 33.094 7.574 1 98.62 253 VAL B C 1
ATOM 5366 O O . VAL B 1 253 ? -13.219 32.656 8.359 1 98.62 253 VAL B O 1
ATOM 5369 N N . ALA B 1 254 ? -11.094 32.812 7.652 1 98.81 254 ALA B N 1
ATOM 5370 C CA . ALA B 1 254 ? -10.594 31.938 8.719 1 98.81 254 ALA B CA 1
ATOM 5371 C C . ALA B 1 254 ? -10.938 32.5 10.094 1 98.81 254 ALA B C 1
ATOM 5373 O O . ALA B 1 254 ? -11.461 31.797 10.953 1 98.81 254 ALA B O 1
ATOM 5374 N N . SER B 1 255 ? -10.703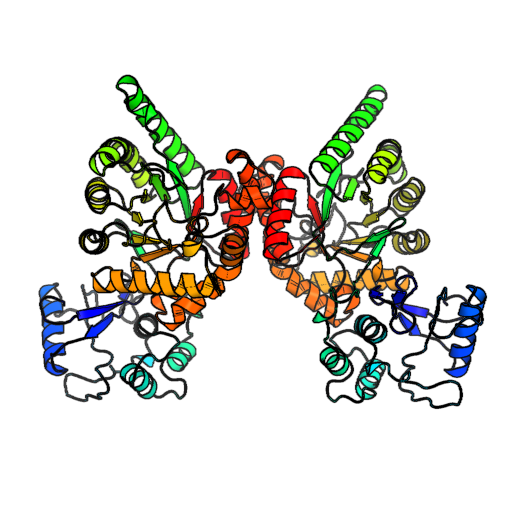 33.781 10.266 1 98.81 255 SER B N 1
ATOM 5375 C CA . SER B 1 255 ? -10.938 34.469 11.539 1 98.81 255 SER B CA 1
ATOM 5376 C C . SER B 1 255 ? -12.406 34.375 11.945 1 98.81 255 SER B C 1
ATOM 5378 O O . SER B 1 255 ? -12.727 33.969 13.055 1 98.81 255 SER B O 1
ATOM 5380 N N . GLU B 1 256 ? -13.258 34.719 11.039 1 98.62 256 GLU B N 1
ATOM 5381 C CA . GLU B 1 256 ? -14.688 34.719 11.336 1 98.62 256 GLU B CA 1
ATOM 5382 C C . GLU B 1 256 ? -15.211 33.312 11.57 1 98.62 256 GLU B C 1
ATOM 5384 O O . GLU B 1 256 ? -16.047 33.094 12.453 1 98.62 256 GLU B O 1
ATOM 5389 N N . ALA B 1 257 ? -14.773 32.406 10.75 1 98.62 257 ALA B N 1
ATOM 5390 C CA . ALA B 1 257 ? -15.227 31.016 10.859 1 98.62 257 ALA B CA 1
ATOM 5391 C C . ALA B 1 257 ? -14.859 30.422 12.219 1 98.62 257 ALA B C 1
ATOM 5393 O O . ALA B 1 257 ? -15.688 29.766 12.859 1 98.62 257 ALA B O 1
ATOM 5394 N N . VAL B 1 258 ? -13.625 30.625 12.688 1 98.62 258 VAL B N 1
ATOM 5395 C CA . VAL B 1 258 ? -13.18 30.078 13.961 1 98.62 258 VAL B CA 1
ATOM 5396 C C . VAL B 1 258 ? -13.977 30.719 15.102 1 98.62 258 VAL B C 1
ATOM 5398 O O . VAL B 1 258 ? -14.383 30.016 16.047 1 98.62 258 VAL B O 1
ATOM 5401 N N . LYS B 1 259 ? -14.227 31.984 14.992 1 97.69 259 LYS B N 1
ATOM 5402 C CA . LYS B 1 259 ? -15.047 32.656 16 1 97.69 259 LYS B CA 1
ATOM 5403 C C . LYS B 1 259 ? -16.438 32.062 16.078 1 97.69 259 LYS B C 1
ATOM 5405 O O . LYS B 1 259 ? -17.062 32.062 17.141 1 97.69 259 LYS B O 1
ATOM 5410 N N . LYS B 1 260 ? -16.844 31.516 14.969 1 97.25 260 LYS B N 1
ATOM 5411 C CA . LYS B 1 260 ? -18.188 30.969 14.898 1 97.25 260 LYS B CA 1
ATOM 5412 C C . LYS B 1 260 ? -18.188 29.453 15.148 1 97.25 260 LYS B C 1
ATOM 5414 O O . LYS B 1 260 ? -19.219 28.797 15.016 1 97.25 260 LYS B O 1
ATOM 5419 N N . GLY B 1 261 ? -17.016 28.891 15.406 1 96.62 261 GLY B N 1
ATOM 5420 C CA . GLY B 1 261 ? -17.062 27.516 15.914 1 96.62 261 GLY B CA 1
ATOM 5421 C C . GLY B 1 261 ? -16.219 26.562 15.109 1 96.62 261 GLY B C 1
ATOM 5422 O O . GLY B 1 261 ? -16.156 25.359 15.406 1 96.62 261 GLY B O 1
ATOM 5423 N N . ALA B 1 262 ? -15.531 26.969 14.055 1 98.38 262 ALA B N 1
ATOM 5424 C CA . ALA B 1 262 ? -14.617 26.094 13.336 1 98.38 262 ALA B CA 1
ATOM 5425 C C . ALA B 1 262 ? -13.43 25.703 14.211 1 98.38 262 ALA B C 1
ATOM 5427 O O . ALA B 1 262 ? -12.922 26.516 14.984 1 98.38 262 ALA B O 1
ATOM 5428 N N . HIS B 1 263 ? -12.953 24.484 14.047 1 98.44 263 HIS B N 1
ATOM 5429 C CA . HIS B 1 263 ? -11.867 23.969 14.883 1 98.44 263 HIS B CA 1
ATOM 5430 C C . HIS B 1 263 ? -10.539 23.984 14.133 1 98.44 263 HIS B C 1
ATOM 5432 O O . HIS B 1 263 ? -9.477 24.031 14.758 1 98.44 263 HIS B O 1
ATOM 5438 N N . ILE B 1 264 ? -10.57 23.859 12.805 1 98.81 264 ILE B N 1
ATOM 5439 C CA . ILE B 1 264 ? -9.391 23.703 11.953 1 98.81 264 ILE B CA 1
ATOM 5440 C C . ILE B 1 264 ? -9.5 24.656 10.758 1 98.81 264 ILE B C 1
ATOM 5442 O O . ILE B 1 264 ? -10.594 24.859 10.219 1 98.81 264 ILE B O 1
ATOM 5446 N N . VAL B 1 265 ? -8.445 25.266 10.367 1 98.88 265 VAL B N 1
ATOM 5447 C CA . VAL B 1 265 ? -8.367 26.016 9.109 1 98.88 265 VAL B CA 1
ATOM 5448 C C . VAL B 1 265 ? -7.539 25.219 8.094 1 98.88 265 VAL B C 1
ATOM 5450 O O . VAL B 1 265 ? -6.387 24.875 8.359 1 98.88 265 VAL B O 1
ATOM 5453 N N . ASN B 1 266 ? -8.148 24.859 7.02 1 98.81 266 ASN B N 1
ATOM 5454 C CA . ASN B 1 266 ? -7.527 24.141 5.91 1 98.81 266 ASN B CA 1
ATOM 5455 C C . ASN B 1 266 ? -7.184 25.078 4.754 1 98.81 266 ASN B C 1
ATOM 5457 O O . ASN B 1 266 ? -8.07 25.516 4.023 1 98.81 266 ASN B O 1
ATOM 5461 N N . ASP B 1 267 ? -5.883 25.406 4.59 1 98.62 267 ASP B N 1
ATOM 5462 C CA . ASP B 1 267 ? -5.426 26.406 3.629 1 98.62 267 ASP B CA 1
ATOM 5463 C C . ASP B 1 267 ? -4.652 25.75 2.482 1 98.62 267 ASP B C 1
ATOM 5465 O O . ASP B 1 267 ? -3.5 25.359 2.652 1 98.62 267 ASP B O 1
ATOM 5469 N N . VAL B 1 268 ? -5.215 25.734 1.305 1 97.31 268 VAL B N 1
ATOM 5470 C CA . VAL B 1 268 ? -4.637 25.062 0.147 1 97.31 268 VAL B CA 1
ATOM 5471 C C . VAL B 1 268 ? -3.381 25.812 -0.311 1 97.31 268 VAL B C 1
ATOM 5473 O O . VAL B 1 268 ? -2.596 25.281 -1.102 1 97.31 268 VAL B O 1
ATOM 5476 N N . SER B 1 269 ? -3.137 27.062 0.241 1 96.94 269 SER B N 1
ATOM 5477 C CA . SER B 1 269 ? -2.025 27.875 -0.258 1 96.94 269 SER B CA 1
ATOM 5478 C C . SER B 1 269 ? -0.848 27.844 0.71 1 96.94 269 SER B C 1
ATOM 5480 O O . SER B 1 269 ? 0.247 28.312 0.375 1 96.94 269 SER B O 1
ATOM 5482 N N . GLY B 1 270 ? -1.093 27.359 1.931 1 97.12 270 GLY B N 1
ATOM 5483 C CA . GLY B 1 270 ? -0.036 27.391 2.928 1 97.12 270 GLY B CA 1
ATOM 5484 C C . GLY B 1 270 ? 0.439 28.797 3.24 1 97.12 270 GLY B C 1
ATOM 5485 O O . GLY B 1 270 ? 1.641 29.047 3.371 1 97.12 270 GLY B O 1
ATOM 5486 N N . GLY B 1 271 ? -0.498 29.688 3.254 1 97.25 271 GLY B N 1
ATOM 5487 C CA . GLY B 1 271 ? -0.201 31.047 3.633 1 97.25 271 GLY B CA 1
ATOM 5488 C C . GLY B 1 271 ? 0.224 31.922 2.459 1 97.25 271 GLY B C 1
ATOM 5489 O O . GLY B 1 271 ? 0.429 33.125 2.611 1 97.25 271 GLY B O 1
ATOM 5490 N N . ARG B 1 272 ? 0.27 31.438 1.297 1 95.81 272 ARG B N 1
ATOM 5491 C CA . ARG B 1 272 ? 0.864 32.156 0.166 1 95.81 272 ARG B CA 1
ATOM 5492 C C . ARG B 1 272 ? -0.128 33.125 -0.447 1 95.81 272 ARG B C 1
ATOM 5494 O O . ARG B 1 272 ? 0.269 34.156 -0.978 1 95.81 272 ARG B O 1
ATOM 5501 N N . LEU B 1 273 ? -1.417 32.875 -0.389 1 96.44 273 LEU B N 1
ATOM 5502 C CA . LEU B 1 273 ? -2.393 33.688 -1.11 1 96.44 273 LEU B CA 1
ATOM 5503 C C . LEU B 1 273 ? -2.91 34.812 -0.235 1 96.44 273 LEU B C 1
ATOM 5505 O O . LEU B 1 273 ? -3.535 35.75 -0.734 1 96.44 273 LEU B O 1
ATOM 5509 N N . ASP B 1 274 ? -2.723 34.75 1.048 1 97.62 274 ASP B N 1
ATOM 5510 C CA . ASP B 1 274 ? -3.084 35.812 1.988 1 97.62 274 ASP B CA 1
ATOM 5511 C C . ASP B 1 274 ? -1.954 36.062 2.982 1 97.62 274 ASP B C 1
ATOM 5513 O O . ASP B 1 274 ? -1.742 35.281 3.91 1 97.62 274 ASP B O 1
ATOM 5517 N N . PRO B 1 275 ? -1.248 37.156 2.857 1 96.88 275 PRO B N 1
ATOM 5518 C CA . PRO B 1 275 ? -0.057 37.406 3.666 1 96.88 275 PRO B CA 1
ATOM 5519 C C . PRO B 1 275 ? -0.371 37.531 5.156 1 96.88 275 PRO B C 1
ATOM 5521 O O . PRO B 1 275 ? 0.537 37.469 5.988 1 96.88 275 PRO B O 1
ATOM 5524 N N . HIS B 1 276 ? -1.613 37.688 5.512 1 98.06 276 HIS B N 1
ATOM 5525 C CA . HIS B 1 276 ? -1.99 37.844 6.91 1 98.06 276 HIS B CA 1
ATOM 5526 C C . HIS B 1 276 ? -2.379 36.5 7.539 1 98.06 276 HIS B C 1
ATOM 5528 O O . HIS B 1 276 ? -2.631 36.438 8.742 1 98.06 276 HIS B O 1
ATOM 5534 N N . MET B 1 277 ? -2.438 35.5 6.785 1 98.62 277 MET B N 1
ATOM 5535 C CA . MET B 1 277 ? -2.982 34.219 7.219 1 98.62 277 MET B CA 1
ATOM 5536 C C . MET B 1 277 ? -2.252 33.719 8.461 1 98.62 277 MET B C 1
ATOM 5538 O O . MET B 1 277 ? -2.883 33.406 9.469 1 98.62 277 MET B O 1
ATOM 5542 N N . PHE B 1 278 ? -0.92 33.719 8.453 1 98.44 278 PHE B N 1
ATOM 5543 C CA . PHE B 1 278 ? -0.157 33.125 9.555 1 98.44 278 PHE B CA 1
ATOM 5544 C C . PHE B 1 278 ? -0.381 33.906 10.844 1 98.44 278 PHE B C 1
ATOM 5546 O O . PHE B 1 278 ? -0.589 33.344 11.906 1 98.44 278 PHE B O 1
ATOM 5553 N N . ASP B 1 279 ? -0.395 35.219 10.719 1 97.81 279 ASP B N 1
ATOM 5554 C CA . ASP B 1 279 ? -0.611 36.031 11.898 1 97.81 279 ASP B CA 1
ATOM 5555 C C . ASP B 1 279 ? -1.991 35.781 12.5 1 97.81 279 ASP B C 1
ATOM 5557 O O . ASP B 1 279 ? -2.133 35.688 13.719 1 97.81 279 ASP B O 1
ATOM 5561 N N . VAL B 1 280 ? -2.916 35.688 11.617 1 98.5 280 VAL B N 1
ATOM 5562 C CA . VAL B 1 280 ? -4.289 35.469 12.062 1 98.5 280 VAL B CA 1
ATOM 5563 C C . VAL B 1 280 ? -4.398 34.125 12.734 1 98.5 280 VAL B C 1
ATOM 5565 O O . VAL B 1 280 ? -4.957 34 13.828 1 98.5 280 VAL B O 1
ATOM 5568 N N . ILE B 1 281 ? -3.855 33.094 12.133 1 98.62 281 ILE B N 1
ATOM 5569 C CA . ILE B 1 281 ? -3.936 31.75 12.68 1 98.62 281 ILE B CA 1
ATOM 5570 C C . ILE B 1 281 ? -3.217 31.688 14.023 1 98.62 281 ILE B C 1
ATOM 5572 O O . ILE B 1 281 ? -3.688 31.031 14.961 1 98.62 281 ILE B O 1
ATOM 5576 N N . ALA B 1 282 ? -2.066 32.312 14.102 1 97.38 282 ALA B N 1
ATOM 5577 C CA . ALA B 1 282 ? -1.327 32.375 15.359 1 97.38 282 ALA B CA 1
ATOM 5578 C C . ALA B 1 282 ? -2.199 32.906 16.484 1 97.38 282 ALA B C 1
ATOM 5580 O O . ALA B 1 282 ? -2.156 32.406 17.609 1 97.38 282 ALA B O 1
ATOM 5581 N N . GLY B 1 283 ? -2.973 33.844 16.141 1 97.06 283 GLY B N 1
ATOM 5582 C CA . GLY B 1 283 ? -3.85 34.469 17.125 1 97.06 283 GLY B CA 1
ATOM 5583 C C . GLY B 1 283 ? -5.047 33.594 17.484 1 97.06 283 GLY B C 1
ATOM 5584 O O . GLY B 1 283 ? -5.531 33.625 18.609 1 97.06 283 GLY B O 1
ATOM 5585 N N . LEU B 1 284 ? -5.527 32.844 16.547 1 97.5 284 LEU B N 1
ATOM 5586 C CA . LEU B 1 284 ? -6.723 32.031 16.719 1 97.5 284 LEU B CA 1
ATOM 5587 C C . LEU B 1 284 ? -6.418 30.781 17.547 1 97.5 284 LEU B C 1
ATOM 5589 O O . LEU B 1 284 ? -7.32 30.203 18.156 1 97.5 284 LEU B O 1
ATOM 5593 N N . LYS B 1 285 ? -5.203 30.297 17.547 1 96.12 285 LYS B N 1
ATOM 5594 C CA . LYS B 1 285 ? -4.719 29.156 18.312 1 96.12 285 LYS B CA 1
ATOM 5595 C C . LYS B 1 285 ? -5.477 27.875 17.953 1 96.12 285 LYS B C 1
ATOM 5597 O O . LYS B 1 285 ? -5.895 27.125 18.828 1 96.12 285 LYS B O 1
ATOM 5602 N N . VAL B 1 286 ? -5.793 27.672 16.656 1 98.12 286 VAL B N 1
ATOM 5603 C CA . VAL B 1 286 ? -6.414 26.453 16.156 1 98.12 286 VAL B CA 1
ATOM 5604 C C . VAL B 1 286 ? -5.438 25.719 15.234 1 98.12 286 VAL B C 1
ATOM 5606 O O . VAL B 1 286 ? -4.473 26.312 14.75 1 98.12 286 VAL B O 1
ATOM 5609 N N . PRO B 1 287 ? -5.672 24.406 15.047 1 98.75 287 PRO B N 1
ATOM 5610 C CA . PRO B 1 287 ? -4.855 23.688 14.078 1 98.75 287 PRO B CA 1
ATOM 5611 C C . PRO B 1 287 ? -4.926 24.281 12.68 1 98.75 287 PRO B C 1
ATOM 5613 O O . PRO B 1 287 ? -5.969 24.797 12.281 1 98.75 287 PRO B O 1
ATOM 5616 N N . TYR B 1 288 ? -3.824 24.234 12.047 1 98.81 288 TYR B N 1
ATOM 5617 C CA . TYR B 1 288 ? -3.662 24.781 10.711 1 98.81 288 TYR B CA 1
ATOM 5618 C C . TYR B 1 288 ? -3.146 23.734 9.734 1 98.81 288 TYR B C 1
ATOM 5620 O O . TYR B 1 288 ? -2.133 23.078 10 1 98.81 288 TYR B O 1
ATOM 5628 N N . ILE B 1 289 ? -3.873 23.484 8.633 1 98.88 289 ILE B N 1
ATOM 5629 C CA . ILE B 1 289 ? -3.416 22.609 7.566 1 98.88 289 ILE B CA 1
ATOM 5630 C C . ILE B 1 289 ? -2.727 23.422 6.477 1 98.88 289 ILE B C 1
ATOM 5632 O O . ILE B 1 289 ? -3.352 24.281 5.84 1 98.88 289 ILE B O 1
ATOM 5636 N N . SER B 1 290 ? -1.499 23.188 6.312 1 98.69 290 SER B N 1
ATOM 5637 C CA . SER B 1 290 ? -0.703 23.828 5.273 1 98.69 290 SER B CA 1
ATOM 5638 C C . SER B 1 290 ? -0.503 22.906 4.078 1 98.69 290 SER B C 1
ATOM 5640 O O . SER B 1 290 ? 0.17 21.875 4.191 1 98.69 290 SER B O 1
ATOM 5642 N N . MET B 1 291 ? -1.059 23.281 2.975 1 98.62 291 MET B N 1
ATOM 5643 C CA . MET B 1 291 ? -0.944 22.438 1.783 1 98.62 291 MET B CA 1
ATOM 5644 C C . MET B 1 291 ? 0.076 23.016 0.808 1 98.62 291 MET B C 1
ATOM 5646 O O . MET B 1 291 ? 0.288 24.234 0.771 1 98.62 291 MET B O 1
ATOM 5650 N N . HIS B 1 292 ? 0.681 22.188 0.058 1 98.56 292 HIS B N 1
ATOM 5651 C CA . HIS B 1 292 ? 1.591 22.625 -0.996 1 98.56 292 HIS B CA 1
ATOM 5652 C C . HIS B 1 292 ? 0.833 22.953 -2.277 1 98.56 292 HIS B C 1
ATOM 5654 O O . HIS B 1 292 ? 0.062 22.141 -2.777 1 98.56 292 HIS B O 1
ATOM 5660 N N . MET B 1 293 ? 1.049 24.078 -2.76 1 97.31 293 MET B N 1
ATOM 5661 C CA . MET B 1 293 ? 0.582 24.516 -4.074 1 97.31 293 MET B CA 1
ATOM 5662 C C . MET B 1 293 ? 1.475 25.609 -4.633 1 97.31 293 MET B C 1
ATOM 5664 O O . MET B 1 293 ? 1.917 26.5 -3.895 1 97.31 293 MET B O 1
ATOM 5668 N N . ARG B 1 294 ? 1.803 25.562 -5.871 1 97.44 294 ARG B N 1
ATOM 5669 C CA . ARG B 1 294 ? 2.453 26.656 -6.59 1 97.44 294 ARG B CA 1
ATOM 5670 C C . ARG B 1 294 ? 1.436 27.484 -7.355 1 97.44 294 ARG B C 1
ATOM 5672 O O . ARG B 1 294 ? 0.49 26.938 -7.934 1 97.44 294 ARG B O 1
ATOM 5679 N N . GLY B 1 295 ? 1.647 28.781 -7.34 1 95 295 GLY B N 1
ATOM 5680 C CA . GLY B 1 295 ? 0.676 29.641 -7.988 1 95 295 GLY B CA 1
ATOM 5681 C C . GLY B 1 295 ? -0.646 29.719 -7.25 1 95 295 GLY B C 1
ATOM 5682 O O . GLY B 1 295 ? -0.671 29.781 -6.02 1 95 295 GLY B O 1
ATOM 5683 N N . ASP B 1 296 ? -1.708 29.812 -8.008 1 93 296 ASP B N 1
ATOM 5684 C CA . ASP B 1 296 ? -3.074 29.828 -7.492 1 93 296 ASP B CA 1
ATOM 5685 C C . ASP B 1 296 ? -3.982 28.922 -8.32 1 93 296 ASP B C 1
ATOM 5687 O O . ASP B 1 296 ? -3.537 28.297 -9.281 1 93 296 ASP B O 1
ATOM 5691 N N . PRO B 1 297 ? -5.207 28.719 -7.926 1 90.19 297 PRO B N 1
ATOM 5692 C CA . PRO B 1 297 ? -6.086 27.766 -8.602 1 90.19 297 PRO B CA 1
ATOM 5693 C C . PRO B 1 297 ? -6.199 28.031 -10.102 1 90.19 297 PRO B C 1
ATOM 5695 O O . PRO B 1 297 ? -6.383 27.109 -10.891 1 90.19 297 PRO B O 1
ATOM 5698 N N . THR B 1 298 ? -5.984 29.203 -10.523 1 91.31 298 THR B N 1
ATOM 5699 C CA . THR B 1 298 ? -6.113 29.531 -11.938 1 91.31 298 THR B CA 1
ATOM 5700 C C . THR B 1 298 ? -4.805 29.266 -12.68 1 91.31 298 THR B C 1
ATOM 5702 O O . THR B 1 298 ? -4.809 29.016 -13.883 1 91.31 298 THR B O 1
ATOM 5705 N N . THR B 1 299 ? -3.688 29.297 -11.93 1 93.88 299 THR B N 1
ATOM 5706 C CA . THR B 1 299 ? -2.402 29.234 -12.617 1 93.88 299 THR B CA 1
ATOM 5707 C C . THR B 1 299 ? -1.648 27.953 -12.227 1 93.88 299 THR B C 1
ATOM 5709 O O . THR B 1 299 ? -0.615 27.641 -12.82 1 93.88 299 THR B O 1
ATOM 5712 N N . MET B 1 300 ? -2.148 27.219 -11.281 1 94 300 MET B N 1
ATOM 5713 C CA . MET B 1 300 ? -1.398 26.109 -10.688 1 94 300 MET B CA 1
ATOM 5714 C C . MET B 1 300 ? -1.126 25.016 -11.719 1 94 300 MET B C 1
ATOM 5716 O O . MET B 1 300 ? -0.211 24.219 -11.555 1 94 300 MET B O 1
ATOM 5720 N N . GLN B 1 301 ? -1.828 25 -12.883 1 94.31 301 GLN B N 1
ATOM 5721 C CA . GLN B 1 301 ? -1.643 23.953 -13.875 1 94.31 301 GLN B CA 1
ATOM 5722 C C . GLN B 1 301 ? -0.808 24.438 -15.055 1 94.31 301 GLN B C 1
ATOM 5724 O O . GLN B 1 301 ? -0.648 23.734 -16.047 1 94.31 301 GLN B O 1
ATOM 5729 N N . ASN B 1 302 ? -0.266 25.656 -14.859 1 95.5 302 ASN B N 1
ATOM 5730 C CA . ASN B 1 302 ? 0.642 26.156 -15.883 1 95.5 302 ASN B CA 1
ATOM 5731 C C . ASN B 1 302 ? 1.948 25.359 -15.914 1 95.5 302 ASN B C 1
ATOM 5733 O O . ASN B 1 302 ? 2.354 24.797 -14.898 1 95.5 302 ASN B O 1
ATOM 5737 N N . THR B 1 303 ? 2.631 25.422 -17 1 95.88 303 THR B N 1
ATOM 5738 C CA . THR B 1 303 ? 3.834 24.641 -17.25 1 95.88 303 THR B CA 1
ATOM 5739 C C . THR B 1 303 ? 4.891 24.922 -16.188 1 95.88 303 THR B C 1
ATOM 5741 O O . THR B 1 303 ? 5.535 24 -15.688 1 95.88 303 THR B O 1
ATOM 5744 N N . ASN B 1 304 ? 5 26.125 -15.844 1 96.06 304 ASN B N 1
ATOM 5745 C CA . ASN B 1 304 ? 6.008 26.516 -14.859 1 96.06 304 ASN B CA 1
ATOM 5746 C C . ASN B 1 304 ? 5.715 25.906 -13.492 1 96.06 304 ASN B C 1
ATOM 5748 O O . ASN B 1 304 ? 6.629 25.484 -12.781 1 96.06 304 ASN B O 1
ATOM 5752 N N . ASN B 1 305 ? 4.5 25.844 -13.148 1 97.25 305 ASN B N 1
ATOM 5753 C CA . ASN B 1 305 ? 4.086 25.344 -11.836 1 97.25 305 ASN B CA 1
ATOM 5754 C C . ASN B 1 305 ? 4.047 23.828 -11.789 1 97.25 305 ASN B C 1
ATOM 5756 O O . ASN B 1 305 ? 3.938 23.234 -10.719 1 97.25 305 ASN B O 1
ATOM 5760 N N . LEU B 1 306 ? 4.191 23.203 -12.961 1 97.75 306 LEU B N 1
ATOM 5761 C CA . LEU B 1 306 ? 4.203 21.75 -13.039 1 97.75 306 LEU B CA 1
ATOM 5762 C C . LEU B 1 306 ? 5.625 21.219 -13.219 1 97.75 306 LEU B C 1
ATOM 5764 O O . LEU B 1 306 ? 5.836 20.016 -13.336 1 97.75 306 LEU B O 1
ATOM 5768 N N . ASN B 1 307 ? 6.555 22.109 -13.234 1 98.06 307 ASN B N 1
ATOM 5769 C CA . ASN B 1 307 ? 7.938 21.703 -13.484 1 98.06 307 ASN B CA 1
ATOM 5770 C C . ASN B 1 307 ? 8.641 21.281 -12.203 1 98.06 307 ASN B C 1
ATOM 5772 O O . ASN B 1 307 ? 8.906 22.109 -11.328 1 98.06 307 ASN B O 1
ATOM 5776 N N . TYR B 1 308 ? 8.898 20.031 -12.07 1 97.94 308 TYR B N 1
ATOM 5777 C CA . TYR B 1 308 ? 9.625 19.438 -10.953 1 97.94 308 TYR B CA 1
ATOM 5778 C C . TYR B 1 308 ? 10.766 18.562 -11.438 1 97.94 308 TYR B C 1
ATOM 5780 O O . TYR B 1 308 ? 10.594 17.781 -12.383 1 97.94 308 TYR B O 1
ATOM 5788 N N . ASP B 1 309 ? 11.953 18.656 -10.883 1 97.31 309 ASP B N 1
ATOM 5789 C CA . ASP B 1 309 ? 13.008 17.672 -11.078 1 97.31 309 ASP B CA 1
ATOM 5790 C C . ASP B 1 309 ? 12.727 16.406 -10.258 1 97.31 309 ASP B C 1
ATOM 5792 O O . ASP B 1 309 ? 12.812 15.289 -10.781 1 97.31 309 ASP B O 1
ATOM 5796 N N . ASP B 1 310 ? 12.406 16.578 -9.016 1 98.12 310 ASP B N 1
ATOM 5797 C CA . ASP B 1 310 ? 11.953 15.57 -8.055 1 98.12 310 ASP B CA 1
ATOM 5798 C C . ASP B 1 310 ? 10.773 16.094 -7.23 1 98.12 310 ASP B C 1
ATOM 5800 O O . ASP B 1 310 ? 10.961 16.875 -6.297 1 98.12 310 ASP B O 1
ATOM 5804 N N . VAL B 1 311 ? 9.617 15.656 -7.578 1 98.62 311 VAL B N 1
ATOM 5805 C CA . VAL B 1 311 ? 8.398 16.25 -7.047 1 98.62 311 VAL B CA 1
ATOM 5806 C C . VAL B 1 311 ? 8.32 16.031 -5.539 1 98.62 311 VAL B C 1
ATOM 5808 O O . VAL B 1 311 ? 7.926 16.922 -4.789 1 98.62 311 VAL B O 1
ATOM 5811 N N . CYS B 1 312 ? 8.703 14.875 -5.043 1 98.69 312 CYS B N 1
ATOM 5812 C CA . CYS B 1 312 ? 8.633 14.594 -3.613 1 98.69 312 CYS B CA 1
ATOM 5813 C C . CYS B 1 312 ? 9.602 15.477 -2.836 1 98.69 312 CYS B C 1
ATOM 5815 O O . CYS B 1 312 ? 9.227 16.078 -1.832 1 98.69 312 CYS B O 1
ATOM 5817 N N . LYS B 1 313 ? 10.812 15.617 -3.285 1 98.44 313 LYS B N 1
ATOM 5818 C CA . LYS B 1 313 ? 11.82 16.422 -2.609 1 98.44 313 LYS B CA 1
ATOM 5819 C C . LYS B 1 313 ? 11.445 17.906 -2.621 1 98.44 313 LYS B C 1
ATOM 5821 O O . LYS B 1 313 ? 11.555 18.578 -1.601 1 98.44 313 LYS B O 1
ATOM 5826 N N . GLN B 1 314 ? 10.992 18.344 -3.746 1 98.62 314 GLN B N 1
ATOM 5827 C CA . GLN B 1 314 ? 10.695 19.766 -3.877 1 98.62 314 GLN B CA 1
ATOM 5828 C C . GLN B 1 314 ? 9.414 20.141 -3.143 1 98.62 314 GLN B C 1
ATOM 5830 O O . GLN B 1 314 ? 9.312 21.219 -2.547 1 98.62 314 GLN B O 1
ATOM 5835 N N . VAL B 1 315 ? 8.43 19.25 -3.17 1 98.69 315 VAL B N 1
ATOM 5836 C CA . VAL B 1 315 ? 7.227 19.469 -2.375 1 98.69 315 VAL B CA 1
ATOM 5837 C C . VAL B 1 315 ? 7.594 19.531 -0.894 1 98.69 315 VAL B C 1
ATOM 5839 O O . VAL B 1 315 ? 7.148 20.438 -0.179 1 98.69 315 VAL B O 1
ATOM 5842 N N . ALA B 1 316 ? 8.43 18.609 -0.429 1 98.62 316 ALA B N 1
ATOM 5843 C CA . ALA B 1 316 ? 8.867 18.578 0.966 1 98.62 316 ALA B CA 1
ATOM 5844 C C . ALA B 1 316 ? 9.57 19.875 1.341 1 98.62 316 ALA B C 1
ATOM 5846 O O . ALA B 1 316 ? 9.273 20.484 2.375 1 98.62 316 ALA B O 1
ATOM 5847 N N . SER B 1 317 ? 10.445 20.312 0.494 1 97.75 317 SER B N 1
ATOM 5848 C CA . SER B 1 317 ? 11.227 21.516 0.757 1 97.75 317 SER B CA 1
ATOM 5849 C C . SER B 1 317 ? 10.344 22.75 0.798 1 97.75 317 SER B C 1
ATOM 5851 O O . SER B 1 317 ? 10.461 23.578 1.707 1 97.75 317 SER B O 1
ATOM 5853 N N . GLU B 1 318 ? 9.516 22.844 -0.161 1 97.88 318 GLU B N 1
ATOM 5854 C CA . GLU B 1 318 ? 8.648 24.016 -0.245 1 97.88 318 GLU B CA 1
ATOM 5855 C C . GLU B 1 318 ? 7.625 24.031 0.889 1 97.88 318 GLU B C 1
ATOM 5857 O O . GLU B 1 318 ? 7.324 25.094 1.447 1 97.88 318 GLU B O 1
ATOM 5862 N N . LEU B 1 319 ? 7.098 22.922 1.182 1 97.5 319 LEU B N 1
ATOM 5863 C CA . LEU B 1 319 ? 6.188 22.797 2.316 1 97.5 319 LEU B CA 1
ATOM 5864 C C . LEU B 1 319 ? 6.898 23.156 3.619 1 97.5 319 LEU B C 1
ATOM 5866 O O . LEU B 1 319 ? 6.344 23.859 4.461 1 97.5 319 LEU B O 1
ATOM 5870 N N . SER B 1 320 ? 8.133 22.656 3.797 1 97 320 SER B N 1
ATOM 5871 C CA . SER B 1 320 ? 8.93 22.969 4.977 1 97 320 SER B CA 1
ATOM 5872 C C . SER B 1 320 ? 9.148 24.469 5.117 1 97 320 SER B C 1
ATOM 5874 O O . SER B 1 320 ? 9.062 25.016 6.219 1 97 320 SER B O 1
ATOM 5876 N N . SER B 1 321 ? 9.406 25.078 4.016 1 96.38 321 SER B N 1
ATOM 5877 C CA . SER B 1 321 ? 9.594 26.531 4.023 1 96.38 321 SER B CA 1
ATOM 5878 C C . SER B 1 321 ? 8.336 27.25 4.488 1 96.38 321 SER B C 1
ATOM 5880 O O . SER B 1 321 ? 8.414 28.203 5.27 1 96.38 321 SER B O 1
ATOM 5882 N N . SER B 1 322 ? 7.242 26.781 3.965 1 96.25 322 SER B N 1
ATOM 5883 C CA . SER B 1 322 ? 5.969 27.359 4.375 1 96.25 322 SER B CA 1
ATOM 5884 C C . SER B 1 322 ? 5.746 27.203 5.875 1 96.25 322 SER B C 1
ATOM 5886 O O . SER B 1 322 ? 5.375 28.156 6.559 1 96.25 322 SER B O 1
ATOM 5888 N N . VAL B 1 323 ? 6.004 26.062 6.387 1 95.88 323 VAL B N 1
ATOM 5889 C CA . VAL B 1 323 ? 5.773 25.75 7.793 1 95.88 323 VAL B CA 1
ATOM 5890 C C . VAL B 1 323 ? 6.734 26.547 8.664 1 95.88 323 VAL B C 1
ATOM 5892 O O . VAL B 1 323 ? 6.363 27.016 9.75 1 95.88 323 VAL B O 1
ATOM 5895 N N . MET B 1 324 ? 7.93 26.719 8.219 1 94.5 324 MET B N 1
ATOM 5896 C CA . MET B 1 324 ? 8.883 27.562 8.938 1 94.5 324 MET B CA 1
ATOM 5897 C C . MET B 1 324 ? 8.375 28.984 9.07 1 94.5 324 MET B C 1
ATOM 5899 O O . MET B 1 324 ? 8.555 29.625 10.109 1 94.5 324 MET B O 1
ATOM 5903 N N . GLY B 1 325 ? 7.805 29.453 7.98 1 95.94 325 GLY B N 1
ATOM 5904 C CA . GLY B 1 325 ? 7.172 30.75 8.047 1 95.94 325 GLY B CA 1
ATOM 5905 C C . GLY B 1 325 ? 6.055 30.828 9.07 1 95.94 325 GLY B C 1
ATOM 5906 O O . GLY B 1 325 ? 5.953 31.797 9.812 1 95.94 325 GLY B O 1
ATOM 5907 N N . ALA B 1 326 ? 5.25 29.812 9.086 1 97.88 326 ALA B N 1
ATOM 5908 C CA . ALA B 1 326 ? 4.168 29.734 10.062 1 97.88 326 ALA B CA 1
ATOM 5909 C C . ALA B 1 326 ? 4.711 29.75 11.484 1 97.88 326 ALA B C 1
ATOM 5911 O O . ALA B 1 326 ? 4.223 30.5 12.336 1 97.88 326 ALA B O 1
ATOM 5912 N N . GLU B 1 327 ? 5.742 28.969 11.742 1 96.62 327 GLU B N 1
ATOM 5913 C CA . GLU B 1 327 ? 6.352 28.906 13.07 1 96.62 327 GLU B CA 1
ATOM 5914 C C . GLU B 1 327 ? 6.906 30.266 13.484 1 96.62 327 GLU B C 1
ATOM 5916 O O . GLU B 1 327 ? 6.727 30.703 14.633 1 96.62 327 GLU B O 1
ATOM 5921 N N . SER B 1 328 ? 7.5 30.891 12.562 1 94.69 328 SER B N 1
ATOM 5922 C CA . SER B 1 328 ? 8.086 32.219 12.844 1 94.69 328 SER B CA 1
ATOM 5923 C C . SER B 1 328 ? 7.008 33.219 13.18 1 94.69 328 SER B C 1
ATOM 5925 O O . SER B 1 328 ? 7.281 34.219 13.867 1 94.69 328 SER B O 1
ATOM 5927 N N . SER B 1 329 ? 5.828 32.938 12.688 1 95.38 329 SER B N 1
ATOM 5928 C CA . SER B 1 329 ? 4.719 33.844 12.938 1 95.38 329 SER B CA 1
ATOM 5929 C C . SER B 1 329 ? 3.996 33.5 14.234 1 95.38 329 SER B C 1
ATOM 5931 O O . SER B 1 329 ? 3.08 34.219 14.656 1 95.38 329 SER B O 1
ATOM 5933 N N . GLY B 1 330 ? 4.387 32.406 14.812 1 95.56 330 GLY B N 1
ATOM 5934 C CA . GLY B 1 330 ? 3.855 32.094 16.125 1 95.56 330 GLY B CA 1
ATOM 5935 C C . GLY B 1 330 ? 2.941 30.875 16.125 1 95.56 330 GLY B C 1
ATOM 5936 O O . GLY B 1 330 ? 2.297 30.578 17.141 1 95.56 330 GLY B O 1
ATOM 5937 N N . ILE B 1 331 ? 2.809 30.172 15.062 1 97.81 331 ILE B N 1
ATOM 5938 C CA . ILE B 1 331 ? 2.07 28.922 15.039 1 97.81 331 ILE B CA 1
ATOM 5939 C C . ILE B 1 331 ? 3 27.766 15.398 1 97.81 331 ILE B C 1
ATOM 5941 O O . ILE B 1 331 ? 3.883 27.406 14.617 1 97.81 331 ILE B O 1
ATOM 5945 N N . PRO B 1 332 ? 2.795 27.203 16.5 1 97.5 332 PRO B N 1
ATOM 5946 C CA . PRO B 1 332 ? 3.697 26.109 16.875 1 97.5 332 PRO B CA 1
ATOM 5947 C C . PRO B 1 332 ? 3.561 24.906 15.938 1 97.5 332 PRO B C 1
ATOM 5949 O O . PRO B 1 332 ? 2.467 24.625 15.438 1 97.5 332 PRO B O 1
ATOM 5952 N N . ALA B 1 333 ? 4.633 24.156 15.781 1 97.25 333 ALA B N 1
ATOM 5953 C CA . ALA B 1 333 ? 4.668 23 14.891 1 97.25 333 ALA B CA 1
ATOM 5954 C C . ALA B 1 333 ? 3.613 21.969 15.281 1 97.25 333 ALA B C 1
ATOM 5956 O O . ALA B 1 333 ? 3.021 21.312 14.422 1 97.25 333 ALA B O 1
ATOM 5957 N N . TRP B 1 334 ? 3.332 21.828 16.578 1 97.56 334 TRP B N 1
ATOM 5958 C CA . TRP B 1 334 ? 2.41 20.797 17.047 1 97.56 334 TRP B CA 1
ATOM 5959 C C . TRP B 1 334 ? 0.973 21.141 16.672 1 97.56 334 TRP B C 1
ATOM 5961 O O . TRP B 1 334 ? 0.056 20.359 16.922 1 97.56 334 TRP B O 1
ATOM 5971 N N . ARG B 1 335 ? 0.725 22.297 16.016 1 98.12 335 ARG B N 1
ATOM 5972 C CA . ARG B 1 335 ? -0.607 22.672 15.547 1 98.12 335 ARG B CA 1
ATOM 5973 C C . ARG B 1 335 ? -0.693 22.609 14.023 1 98.12 335 ARG B C 1
ATOM 5975 O O . ARG B 1 335 ? -1.716 22.969 13.438 1 98.12 335 ARG B O 1
ATOM 5982 N N . ILE B 1 336 ? 0.349 22.188 13.398 1 98.38 336 ILE B N 1
ATOM 5983 C CA . ILE B 1 336 ? 0.393 22.219 11.945 1 98.38 336 ILE B CA 1
ATOM 5984 C C . ILE B 1 336 ? 0.2 20.812 11.383 1 98.38 336 ILE B C 1
ATOM 5986 O O . ILE B 1 336 ? 0.79 19.859 11.883 1 98.38 336 ILE B O 1
ATOM 5990 N N . ILE B 1 337 ? -0.677 20.672 10.461 1 98.81 337 ILE B N 1
ATOM 5991 C CA . ILE B 1 337 ? -0.881 19.484 9.633 1 98.81 337 ILE B CA 1
ATOM 5992 C C . ILE B 1 337 ? -0.412 19.766 8.203 1 98.81 337 ILE B C 1
ATOM 5994 O O . ILE B 1 337 ? -0.747 20.797 7.625 1 98.81 337 ILE B O 1
ATOM 5998 N N . THR B 1 338 ? 0.396 18.906 7.66 1 98.69 338 THR B N 1
ATOM 5999 C CA . THR B 1 338 ? 0.923 19.141 6.324 1 98.69 338 THR B CA 1
ATOM 6000 C C . THR B 1 338 ? 0.149 18.344 5.281 1 98.69 338 THR B C 1
ATOM 6002 O O . THR B 1 338 ? -0.33 17.25 5.57 1 98.69 338 THR B O 1
ATOM 6005 N N . ASP B 1 339 ? -0.018 18.875 4.125 1 98.81 339 ASP B N 1
ATOM 6006 C CA . ASP B 1 339 ? -0.664 18.281 2.961 1 98.81 339 ASP B CA 1
ATOM 6007 C C . ASP B 1 339 ? 0.177 18.484 1.702 1 98.81 339 ASP B C 1
ATOM 6009 O O . ASP B 1 339 ? 0.34 19.609 1.234 1 98.81 339 ASP B O 1
ATOM 6013 N N . PRO B 1 340 ? 0.673 17.422 1.112 1 98.75 340 PRO B N 1
ATOM 6014 C CA . PRO B 1 340 ? 1.511 17.562 -0.081 1 98.75 340 PRO B CA 1
ATOM 6015 C C . PRO B 1 340 ? 0.747 18.125 -1.277 1 98.75 340 PRO B C 1
ATOM 6017 O O . PRO B 1 340 ? 1.358 18.531 -2.271 1 98.75 340 PRO B O 1
ATOM 6020 N N . GLY B 1 341 ? -0.525 18.125 -1.185 1 98.56 341 GLY B N 1
ATOM 6021 C CA . GLY B 1 341 ? -1.33 18.844 -2.164 1 98.56 341 GLY B CA 1
ATOM 6022 C C . GLY B 1 341 ? -1.57 18.047 -3.432 1 98.56 341 GLY B C 1
ATOM 6023 O O . GLY B 1 341 ? -1.381 18.547 -4.539 1 98.56 341 GLY B O 1
ATOM 6024 N N . ILE B 1 342 ? -2.016 16.797 -3.312 1 98.25 342 ILE B N 1
ATOM 6025 C CA . ILE B 1 342 ? -2.373 15.977 -4.465 1 98.25 342 ILE B CA 1
ATOM 6026 C C . ILE B 1 342 ? -3.414 16.703 -5.312 1 98.25 342 ILE B C 1
ATOM 6028 O O . ILE B 1 342 ? -4.422 17.188 -4.793 1 98.25 342 ILE B O 1
ATOM 6032 N N . GLY B 1 343 ? -3.123 16.797 -6.602 1 96.62 343 GLY B N 1
ATOM 6033 C CA . GLY B 1 343 ? -4.043 17.438 -7.52 1 96.62 343 GLY B CA 1
ATOM 6034 C C . GLY B 1 343 ? -3.768 18.922 -7.691 1 96.62 343 GLY B C 1
ATOM 6035 O O . GLY B 1 343 ? -4.355 19.578 -8.555 1 96.62 343 GLY B O 1
ATOM 6036 N N . PHE B 1 344 ? -2.914 19.547 -6.879 1 97.69 344 PHE B N 1
ATOM 6037 C CA . PHE B 1 344 ? -2.574 20.953 -6.93 1 97.69 344 PHE B CA 1
ATOM 6038 C C . PHE B 1 344 ? -1.147 21.156 -7.43 1 97.69 344 PHE B C 1
ATOM 6040 O O . PHE B 1 344 ? -0.189 20.781 -6.746 1 97.69 344 PHE B O 1
ATOM 6047 N N . SER B 1 345 ? -0.999 21.734 -8.594 1 97.94 345 SER B N 1
ATOM 6048 C CA . SER B 1 345 ? 0.283 22.062 -9.211 1 97.94 345 SER B CA 1
ATOM 6049 C C . SER B 1 345 ? 1.06 20.797 -9.562 1 97.94 345 SER B C 1
ATOM 6051 O O . SER B 1 345 ? 2.281 20.75 -9.406 1 97.94 345 SER B O 1
ATOM 6053 N N . LYS B 1 346 ? 0.428 19.734 -9.867 1 98.31 346 LYS B N 1
ATOM 6054 C CA . LYS B 1 346 ? 1.003 18.453 -10.242 1 98.31 346 LYS B CA 1
ATOM 6055 C C . LYS B 1 346 ? 0.258 17.844 -11.43 1 98.31 346 LYS B C 1
ATOM 6057 O O . LYS B 1 346 ? -0.966 17.953 -11.523 1 98.31 346 LYS B O 1
ATOM 6062 N N . ASN B 1 347 ? 0.963 17.234 -12.273 1 97.62 347 ASN B N 1
ATOM 6063 C CA . ASN B 1 347 ? 0.326 16.422 -13.297 1 97.62 347 ASN B CA 1
ATOM 6064 C C . ASN B 1 347 ? 0.063 15 -12.805 1 97.62 347 ASN B C 1
ATOM 6066 O O . ASN B 1 347 ? 0.278 14.703 -11.633 1 97.62 347 ASN B O 1
ATOM 6070 N N . ALA B 1 348 ? -0.473 14.164 -13.648 1 97.62 348 ALA B N 1
ATOM 6071 C CA . ALA B 1 348 ? -0.91 12.836 -13.242 1 97.62 348 ALA B CA 1
ATOM 6072 C C . ALA B 1 348 ? 0.258 12.016 -12.695 1 97.62 348 ALA B C 1
ATOM 6074 O O . ALA B 1 348 ? 0.158 11.422 -11.617 1 97.62 348 ALA B O 1
ATOM 6075 N N . LYS B 1 349 ? 1.364 11.984 -13.406 1 97.62 349 LYS B N 1
ATOM 6076 C CA . LYS B 1 349 ? 2.535 11.219 -12.984 1 97.62 349 LYS B CA 1
ATOM 6077 C C . LYS B 1 349 ? 3.064 11.727 -11.641 1 97.62 349 LYS B C 1
ATOM 6079 O O . LYS B 1 349 ? 3.416 10.93 -10.766 1 97.62 349 LYS B O 1
ATOM 6084 N N . GLN B 1 350 ? 3.1 13.008 -11.5 1 98.5 350 GLN B N 1
ATOM 6085 C CA . GLN B 1 350 ? 3.594 13.625 -10.273 1 98.5 350 GLN B CA 1
ATOM 6086 C C . GLN B 1 350 ? 2.688 13.305 -9.094 1 98.5 350 GLN B C 1
ATOM 6088 O O . GLN B 1 350 ? 3.168 13.062 -7.98 1 98.5 350 GLN B O 1
ATOM 6093 N N . ASN B 1 351 ? 1.372 13.328 -9.312 1 98.62 351 ASN B N 1
ATOM 6094 C CA . ASN B 1 351 ? 0.437 12.93 -8.266 1 98.62 351 ASN B CA 1
ATOM 6095 C C . ASN B 1 351 ? 0.668 11.484 -7.828 1 98.62 351 ASN B C 1
ATOM 6097 O O . ASN B 1 351 ? 0.629 11.18 -6.633 1 98.62 351 ASN B O 1
ATOM 6101 N N . LEU B 1 352 ? 0.94 10.641 -8.781 1 98.56 352 LEU B N 1
ATOM 6102 C CA . LEU B 1 352 ? 1.246 9.25 -8.469 1 98.56 352 LEU B CA 1
ATOM 6103 C C . LEU B 1 352 ? 2.545 9.141 -7.68 1 98.56 352 LEU B C 1
ATOM 6105 O O . LEU B 1 352 ? 2.629 8.367 -6.719 1 98.56 352 LEU B O 1
ATOM 6109 N N . ASP B 1 353 ? 3.533 9.914 -8.055 1 98.38 353 ASP B N 1
ATOM 6110 C CA . ASP B 1 353 ? 4.82 9.922 -7.367 1 98.38 353 ASP B CA 1
ATOM 6111 C C . ASP B 1 353 ? 4.66 10.352 -5.91 1 98.38 353 ASP B C 1
ATOM 6113 O O . ASP B 1 353 ? 5.285 9.781 -5.016 1 98.38 353 ASP B O 1
ATOM 6117 N N . ILE B 1 354 ? 3.82 11.289 -5.691 1 98.69 354 ILE B N 1
ATOM 6118 C CA . ILE B 1 354 ? 3.58 11.781 -4.34 1 98.69 354 ILE B CA 1
ATOM 6119 C C . ILE B 1 354 ? 2.881 10.695 -3.52 1 98.69 354 ILE B C 1
ATOM 6121 O O . ILE B 1 354 ? 3.266 10.43 -2.379 1 98.69 354 ILE B O 1
ATOM 6125 N N . LEU B 1 355 ? 1.916 10.109 -4.102 1 98.38 355 LEU B N 1
ATOM 6126 C CA . LEU B 1 355 ? 1.178 9.055 -3.408 1 98.38 355 LEU B CA 1
ATOM 6127 C C . LEU B 1 355 ? 2.105 7.914 -3.008 1 98.38 355 LEU B C 1
ATOM 6129 O O . LEU B 1 355 ? 1.986 7.367 -1.908 1 98.38 355 LEU B O 1
ATOM 6133 N N . LYS B 1 356 ? 2.986 7.594 -3.838 1 97.19 356 LYS B N 1
ATOM 6134 C CA . LYS B 1 356 ? 3.957 6.531 -3.594 1 97.19 356 LYS B CA 1
ATOM 6135 C C . LYS B 1 356 ? 5.059 7.004 -2.648 1 97.19 356 LYS B C 1
ATOM 6137 O O . LYS B 1 356 ? 5.652 6.199 -1.927 1 97.19 356 LYS B O 1
ATOM 6142 N N . GLY B 1 357 ? 5.293 8.266 -2.605 1 98.19 357 GLY B N 1
ATOM 6143 C CA . GLY B 1 357 ? 6.496 8.805 -1.997 1 98.19 357 GLY B CA 1
ATOM 6144 C C . GLY B 1 357 ? 6.234 9.523 -0.687 1 98.19 357 GLY B C 1
ATOM 6145 O O . GLY B 1 357 ? 6.992 10.406 -0.296 1 98.19 357 GLY B O 1
ATOM 6146 N N . LEU B 1 358 ? 5.199 9.227 0.039 1 98.62 358 LEU B N 1
ATOM 6147 C CA . LEU B 1 358 ? 4.871 9.93 1.271 1 98.62 358 LEU B CA 1
ATOM 6148 C C . LEU B 1 358 ? 5.965 9.75 2.316 1 98.62 358 LEU B C 1
ATOM 6150 O O . LEU B 1 358 ? 6.305 10.688 3.037 1 98.62 358 LEU B O 1
ATOM 6154 N N . LYS B 1 359 ? 6.551 8.578 2.389 1 97.69 359 LYS B N 1
ATOM 6155 C CA . LYS B 1 359 ? 7.656 8.328 3.311 1 97.69 359 LYS B CA 1
ATOM 6156 C C . LYS B 1 359 ? 8.867 9.195 2.963 1 97.69 359 LYS B C 1
ATOM 6158 O O . LYS B 1 359 ? 9.531 9.734 3.852 1 97.69 359 LYS B O 1
ATOM 6163 N N . GLU B 1 360 ? 9.102 9.258 1.709 1 98.06 360 GLU B N 1
ATOM 6164 C CA . GLU B 1 360 ? 10.203 10.094 1.245 1 98.06 360 GLU B CA 1
ATOM 6165 C C . GLU B 1 360 ? 9.969 11.562 1.585 1 98.06 360 GLU B C 1
ATOM 6167 O O . GLU B 1 360 ? 10.891 12.258 2.018 1 98.06 360 GLU B O 1
ATOM 6172 N N . ILE B 1 361 ? 8.773 12.023 1.396 1 98.69 361 ILE B N 1
ATOM 6173 C CA . ILE B 1 361 ? 8.422 13.398 1.708 1 98.69 361 ILE B CA 1
ATOM 6174 C C . ILE B 1 361 ? 8.664 13.672 3.191 1 98.69 361 ILE B C 1
ATOM 6176 O O . ILE B 1 361 ? 9.273 14.688 3.553 1 98.69 361 ILE B O 1
ATOM 6180 N N . ARG B 1 362 ? 8.281 12.773 4.023 1 98.06 362 ARG B N 1
ATOM 6181 C CA . ARG B 1 362 ? 8.492 12.914 5.461 1 98.06 362 ARG B CA 1
ATOM 6182 C C . ARG B 1 362 ? 9.984 12.945 5.793 1 98.06 362 ARG B C 1
ATOM 6184 O O . ARG B 1 362 ? 10.422 13.758 6.609 1 98.06 362 ARG B O 1
ATOM 6191 N N . ARG B 1 363 ? 10.695 12.047 5.172 1 97.75 363 ARG B N 1
ATOM 6192 C CA . ARG B 1 363 ? 12.133 11.984 5.402 1 97.75 363 ARG B CA 1
ATOM 6193 C C . ARG B 1 363 ? 12.805 13.289 5.008 1 97.75 363 ARG B C 1
ATOM 6195 O O . ARG B 1 363 ? 13.664 13.805 5.742 1 97.75 363 ARG B O 1
ATOM 6202 N N . GLU B 1 364 ? 12.375 13.766 3.887 1 97.88 364 GLU B N 1
ATOM 6203 C CA . GLU B 1 364 ? 12.953 15.016 3.395 1 97.88 364 GLU B CA 1
ATOM 6204 C C . GLU B 1 364 ? 12.617 16.188 4.32 1 97.88 364 GLU B C 1
ATOM 6206 O O . GLU B 1 364 ? 13.469 17.016 4.613 1 97.88 364 GLU B O 1
ATOM 6211 N N . MET B 1 365 ? 11.43 16.234 4.77 1 97.88 365 MET B N 1
ATOM 6212 C CA . MET B 1 365 ? 11.039 17.266 5.73 1 97.88 365 MET B CA 1
ATOM 6213 C C . MET B 1 365 ? 11.852 17.141 7.016 1 97.88 365 MET B C 1
ATOM 6215 O O . MET B 1 365 ? 12.211 18.156 7.625 1 97.88 365 MET B O 1
ATOM 6219 N N . GLY B 1 366 ? 12.195 15.914 7.379 1 97.5 366 GLY B N 1
ATOM 6220 C CA . GLY B 1 366 ? 12.922 15.625 8.609 1 97.5 366 GLY B CA 1
ATOM 6221 C C . GLY B 1 366 ? 14.359 16.125 8.578 1 97.5 366 GLY B C 1
ATOM 6222 O O . GLY B 1 366 ? 14.984 16.281 9.625 1 97.5 366 GLY B O 1
ATOM 6223 N N . LYS B 1 367 ? 14.844 16.406 7.402 1 96.19 367 LYS B N 1
ATOM 6224 C CA . LYS B 1 367 ? 16.203 16.922 7.289 1 96.19 367 LYS B CA 1
ATOM 6225 C C . LYS B 1 367 ? 16.328 18.281 7.969 1 96.19 367 LYS B C 1
ATOM 6227 O O . LYS B 1 367 ? 17.359 18.594 8.578 1 96.19 367 LYS B O 1
ATOM 6232 N N . THR B 1 368 ? 15.219 18.984 7.938 1 93 368 THR B N 1
ATOM 6233 C CA . THR B 1 368 ? 15.258 20.344 8.5 1 93 368 THR B CA 1
ATOM 6234 C C . THR B 1 368 ? 14.484 20.391 9.812 1 93 368 THR B C 1
ATOM 6236 O O . THR B 1 368 ? 14.82 21.188 10.703 1 93 368 THR B O 1
ATOM 6239 N N . SER B 1 369 ? 13.531 19.594 9.938 1 95.69 369 SER B N 1
ATOM 6240 C CA . SER B 1 369 ? 12.688 19.609 11.125 1 95.69 369 SER B CA 1
ATOM 6241 C C . SER B 1 369 ? 12.078 18.234 11.391 1 95.69 369 SER B C 1
ATOM 6243 O O . SER B 1 369 ? 11.18 17.797 10.68 1 95.69 369 SER B O 1
ATOM 6245 N N . LEU B 1 370 ? 12.453 17.641 12.438 1 97 370 LEU B N 1
ATOM 6246 C CA . LEU B 1 370 ? 11.898 16.344 12.781 1 97 370 LEU B CA 1
ATOM 6247 C C . LEU B 1 370 ? 10.5 16.484 13.367 1 97 370 LEU B C 1
ATOM 6249 O O . LEU B 1 370 ? 9.703 15.539 13.32 1 97 370 LEU B O 1
ATOM 6253 N N . ALA B 1 371 ? 10.164 17.672 13.852 1 97.31 371 ALA B N 1
ATOM 6254 C CA . ALA B 1 371 ? 8.797 17.938 14.289 1 97.31 371 ALA B CA 1
ATOM 6255 C C . ALA B 1 371 ? 7.816 17.828 13.125 1 97.31 371 ALA B C 1
ATOM 6257 O O . ALA B 1 371 ? 6.727 17.266 13.266 1 97.31 371 ALA B O 1
ATOM 6258 N N . LEU B 1 372 ? 8.242 18.375 12.008 1 95.69 372 LEU B N 1
ATOM 6259 C CA . LEU B 1 372 ? 7.402 18.312 10.82 1 95.69 372 LEU B CA 1
ATOM 6260 C C . LEU B 1 372 ? 7.273 16.891 10.305 1 95.69 372 LEU B C 1
ATOM 6262 O O . LEU B 1 372 ? 6.184 16.453 9.93 1 95.69 372 LEU B O 1
ATOM 6266 N N . ALA B 1 373 ? 8.375 16.219 10.312 1 96.25 373 ALA B N 1
ATOM 6267 C CA . ALA B 1 373 ? 8.375 14.836 9.859 1 96.25 373 ALA B CA 1
ATOM 6268 C C . ALA B 1 373 ? 7.488 13.961 10.742 1 96.25 373 ALA B C 1
ATOM 6270 O O . ALA B 1 373 ? 6.871 13.008 10.266 1 96.25 373 ALA B O 1
ATOM 6271 N N . ASN B 1 374 ? 7.434 14.312 11.992 1 96.19 374 ASN B N 1
ATOM 6272 C CA . ASN B 1 374 ? 6.707 13.508 12.977 1 96.19 374 ASN B CA 1
ATOM 6273 C C . ASN B 1 374 ? 5.277 14.008 13.156 1 96.19 374 ASN B C 1
ATOM 6275 O O . ASN B 1 374 ? 4.539 13.5 14 1 96.19 374 ASN B O 1
ATOM 6279 N N . GLY B 1 375 ? 4.863 15.031 12.43 1 96.88 375 GLY B N 1
ATOM 6280 C CA . GLY B 1 375 ? 3.52 15.578 12.531 1 96.88 375 GLY B CA 1
ATOM 6281 C C . GLY B 1 375 ? 2.518 14.883 11.633 1 96.88 375 GLY B C 1
ATOM 6282 O O . GLY B 1 375 ? 2.891 14.039 10.82 1 96.88 375 GLY B O 1
ATOM 6283 N N . PRO B 1 376 ? 1.244 15.242 11.789 1 98.25 376 PRO B N 1
ATOM 6284 C CA . PRO B 1 376 ? 0.201 14.602 10.977 1 98.25 376 PRO B CA 1
ATOM 6285 C C . PRO B 1 376 ? 0.276 15 9.5 1 98.25 376 PRO B C 1
ATOM 6287 O O . PRO B 1 376 ? 0.564 16.156 9.18 1 98.25 376 PRO B O 1
ATOM 6290 N N . LEU B 1 377 ? 0.073 14.023 8.664 1 98.62 377 LEU B N 1
ATOM 6291 C CA . LEU B 1 377 ? 0.082 14.195 7.215 1 98.62 377 LEU B CA 1
ATOM 6292 C C . LEU B 1 377 ? -1.295 13.914 6.621 1 98.62 377 LEU B C 1
ATOM 6294 O O . LEU B 1 377 ? -1.882 12.859 6.883 1 98.62 377 LEU B O 1
ATOM 6298 N N . LEU B 1 378 ? -1.871 14.891 5.891 1 98.88 378 LEU B N 1
ATOM 6299 C CA . LEU B 1 378 ? -3.17 14.781 5.238 1 98.88 378 LEU B CA 1
ATOM 6300 C C . LEU B 1 378 ? -3.006 14.562 3.738 1 98.88 378 LEU B C 1
ATOM 6302 O O . LEU B 1 378 ? -2.154 15.188 3.104 1 98.88 378 LEU B O 1
ATOM 6306 N N . ILE B 1 379 ? -3.768 13.664 3.176 1 98.81 379 ILE B N 1
ATOM 6307 C CA . ILE B 1 379 ? -3.838 13.547 1.723 1 98.81 379 ILE B CA 1
ATOM 6308 C C . ILE B 1 379 ? -5.293 13.633 1.268 1 98.81 379 ILE B C 1
ATOM 6310 O O . ILE B 1 379 ? -6.199 13.18 1.972 1 98.81 379 ILE B O 1
ATOM 6314 N N . GLY B 1 380 ? -5.551 14.227 0.115 1 98.69 380 GLY B N 1
ATOM 6315 C CA . GLY B 1 380 ? -6.887 14.352 -0.443 1 98.69 380 GLY B CA 1
ATOM 6316 C C . GLY B 1 380 ? -6.953 14 -1.917 1 98.69 380 GLY B C 1
ATOM 6317 O O . GLY B 1 380 ? -7.184 14.875 -2.76 1 98.69 380 GLY B O 1
ATOM 6318 N N . PRO B 1 381 ? -6.816 12.742 -2.25 1 98.5 381 PRO B N 1
ATOM 6319 C CA . PRO B 1 381 ? -6.844 12.336 -3.656 1 98.5 381 PRO B CA 1
ATOM 6320 C C . PRO B 1 381 ? -8.266 12.156 -4.188 1 98.5 381 PRO B C 1
ATOM 6322 O O . PRO B 1 381 ? -8.453 11.883 -5.375 1 98.5 381 PRO B O 1
ATOM 6325 N N . SER B 1 382 ? -9.305 12.375 -3.457 1 98.38 382 SER B N 1
ATOM 6326 C CA . SER B 1 382 ? -10.672 11.961 -3.748 1 98.38 382 SER B CA 1
ATOM 6327 C C . SER B 1 382 ? -11.18 12.602 -5.035 1 98.38 382 SER B C 1
ATOM 6329 O O . SER B 1 382 ? -11.227 13.828 -5.148 1 98.38 382 SER B O 1
ATOM 6331 N N . ARG B 1 383 ? -11.461 11.773 -6.023 1 97.88 383 ARG B N 1
ATOM 6332 C CA . ARG B 1 383 ? -12.141 12.062 -7.281 1 97.88 383 ARG B CA 1
ATOM 6333 C C . ARG B 1 383 ? -11.352 13.07 -8.109 1 97.88 383 ARG B C 1
ATOM 6335 O O . ARG B 1 383 ? -11.914 13.758 -8.961 1 97.88 383 ARG B O 1
ATOM 6342 N N . LYS B 1 384 ? -10.086 13.203 -7.875 1 97.25 384 LYS B N 1
ATOM 6343 C CA . LYS B 1 384 ? -9.258 14.172 -8.594 1 97.25 384 LYS B CA 1
ATOM 6344 C C . LYS B 1 384 ? -9.023 13.727 -10.031 1 97.25 384 LYS B C 1
ATOM 6346 O O . LYS B 1 384 ? -9.156 12.547 -10.359 1 97.25 384 LYS B O 1
ATOM 6351 N N . LYS B 1 385 ? -8.672 14.617 -10.812 1 96.12 385 LYS B N 1
ATOM 6352 C CA . LYS B 1 385 ? -8.555 14.438 -12.25 1 96.12 385 LYS B CA 1
ATOM 6353 C C . LYS B 1 385 ? -7.516 13.367 -12.586 1 96.12 385 LYS B C 1
ATOM 6355 O O . LYS B 1 385 ? -7.68 12.617 -13.555 1 96.12 385 LYS B O 1
ATOM 6360 N N . PHE B 1 386 ? -6.438 13.297 -11.883 1 97.5 386 PHE B N 1
ATOM 6361 C CA . PHE B 1 386 ? -5.41 12.32 -12.227 1 97.5 386 PHE B CA 1
ATOM 6362 C C . PHE B 1 386 ? -5.957 10.906 -12.125 1 97.5 386 PHE B C 1
ATOM 6364 O O . PHE B 1 386 ? -5.535 10.016 -12.867 1 97.5 386 PHE B O 1
ATOM 6371 N N . LEU B 1 387 ? -6.934 10.617 -11.242 1 98.38 387 LEU B N 1
ATOM 6372 C CA . LEU B 1 387 ? -7.586 9.312 -11.156 1 98.38 387 LEU B CA 1
ATOM 6373 C C . LEU B 1 387 ? -8.383 9.016 -12.422 1 98.38 387 LEU B C 1
ATOM 6375 O O . LEU B 1 387 ? -8.453 7.863 -12.859 1 98.38 387 LEU B O 1
ATOM 6379 N N . ALA B 1 388 ? -9.016 10.086 -12.938 1 97.81 388 ALA B N 1
ATOM 6380 C CA . ALA B 1 388 ? -9.734 9.93 -14.203 1 97.81 388 ALA B CA 1
ATOM 6381 C C . ALA B 1 388 ? -8.789 9.5 -15.32 1 97.81 388 ALA B C 1
ATOM 6383 O O . ALA B 1 388 ? -9.117 8.609 -16.109 1 97.81 388 ALA B O 1
ATOM 6384 N N . GLU B 1 389 ? -7.648 10.102 -15.352 1 97.69 389 GLU B N 1
ATOM 6385 C CA . GLU B 1 389 ? -6.664 9.82 -16.391 1 97.69 389 GLU B CA 1
ATOM 6386 C C . GLU B 1 389 ? -6.117 8.398 -16.25 1 97.69 389 GLU B C 1
ATOM 6388 O O . GLU B 1 389 ? -5.977 7.688 -17.25 1 97.69 389 GLU B O 1
ATOM 6393 N N . VAL B 1 390 ? -5.867 7.977 -15.094 1 97.69 390 VAL B N 1
ATOM 6394 C CA . VAL B 1 390 ? -5.238 6.684 -14.828 1 97.69 390 VAL B CA 1
ATOM 6395 C C . VAL B 1 390 ? -6.25 5.562 -15.055 1 97.69 390 VAL B C 1
ATOM 6397 O O . VAL B 1 390 ? -5.918 4.527 -15.641 1 97.69 390 VAL B O 1
ATOM 6400 N N . CYS B 1 391 ? -7.531 5.766 -14.688 1 97.94 391 CYS B N 1
ATOM 6401 C CA . CYS B 1 391 ? -8.508 4.684 -14.672 1 97.94 391 CYS B CA 1
ATOM 6402 C C . CYS B 1 391 ? -9.523 4.848 -15.789 1 97.94 391 CYS B C 1
ATOM 6404 O O . CYS B 1 391 ? -10.438 4.031 -15.938 1 97.94 391 CYS B O 1
ATOM 6406 N N . ASN B 1 392 ? -9.398 5.883 -16.578 1 96.56 392 ASN B N 1
ATOM 6407 C CA . ASN B 1 392 ? -10.336 6.176 -17.656 1 96.56 392 ASN B CA 1
ATOM 6408 C C . ASN B 1 392 ? -11.758 6.348 -17.141 1 96.56 392 ASN B C 1
ATOM 6410 O O . ASN B 1 392 ? -12.68 5.684 -17.609 1 96.56 392 ASN B O 1
ATOM 6414 N N . ARG B 1 393 ? -11.867 7.219 -16.125 1 97.12 393 ARG B N 1
ATOM 6415 C CA . ARG B 1 393 ? -13.141 7.566 -15.523 1 97.12 393 ARG B CA 1
ATOM 6416 C C . ARG B 1 393 ? -13.391 9.07 -15.586 1 97.12 393 ARG B C 1
ATOM 6418 O O . ARG B 1 393 ? -13.148 9.781 -14.602 1 97.12 393 ARG B O 1
ATOM 6425 N N . PRO B 1 394 ? -13.938 9.609 -16.625 1 96.44 394 PRO B N 1
ATOM 6426 C CA . PRO B 1 394 ? -14.102 11.062 -16.766 1 96.44 394 PRO B CA 1
ATOM 6427 C C . PRO B 1 394 ? -15.117 11.633 -15.781 1 96.44 394 PRO B C 1
ATOM 6429 O O . PRO B 1 394 ? -15.008 12.797 -15.383 1 96.44 394 PRO B O 1
ATOM 6432 N N . VAL B 1 395 ? -16.109 10.812 -15.367 1 96.12 395 VAL B N 1
ATOM 6433 C CA . VAL B 1 395 ? -17.141 11.281 -14.453 1 96.12 395 VAL B CA 1
ATOM 6434 C C . VAL B 1 395 ? -16.656 11.156 -13.008 1 96.12 395 VAL B C 1
ATOM 6436 O O . VAL B 1 395 ? -16.312 10.055 -12.562 1 96.12 395 VAL B O 1
ATOM 6439 N N . ALA B 1 396 ? -16.641 12.211 -12.219 1 95.12 396 ALA B N 1
ATOM 6440 C CA . ALA B 1 396 ? -16.016 12.297 -10.898 1 95.12 396 ALA B CA 1
ATOM 6441 C C . ALA B 1 396 ? -16.625 11.266 -9.945 1 95.12 396 ALA B C 1
ATOM 6443 O O . ALA B 1 396 ? -15.898 10.602 -9.203 1 95.12 396 ALA B O 1
ATOM 6444 N N . THR B 1 397 ? -17.953 11.078 -9.992 1 95.5 397 THR B N 1
ATOM 6445 C CA . THR B 1 397 ? -18.609 10.195 -9.039 1 95.5 397 THR B CA 1
ATOM 6446 C C . THR B 1 397 ? -18.281 8.734 -9.32 1 95.5 397 THR B C 1
ATOM 6448 O O . THR B 1 397 ? -18.5 7.867 -8.477 1 95.5 397 THR B O 1
ATOM 6451 N N . GLU B 1 398 ? -17.703 8.445 -10.469 1 97.12 398 GLU B N 1
ATOM 6452 C CA . GLU B 1 398 ? -17.328 7.086 -10.836 1 97.12 398 GLU B CA 1
ATOM 6453 C C . GLU B 1 398 ? -15.898 6.77 -10.406 1 97.12 398 GLU B C 1
ATOM 6455 O O . GLU B 1 398 ? -15.422 5.645 -10.578 1 97.12 398 GLU B O 1
ATOM 6460 N N . ARG B 1 399 ? -15.25 7.746 -9.727 1 98.44 399 ARG B N 1
ATOM 6461 C CA . ARG B 1 399 ? -13.844 7.594 -9.359 1 98.44 399 ARG B CA 1
ATOM 6462 C C . ARG B 1 399 ? -13.703 7.086 -7.93 1 98.44 399 ARG B C 1
ATOM 6464 O O . ARG B 1 399 ? -12.586 6.961 -7.418 1 98.44 399 ARG B O 1
ATOM 6471 N N . ASP B 1 400 ? -14.805 6.746 -7.273 1 98.44 400 ASP B N 1
ATOM 6472 C CA . ASP B 1 400 ? -14.766 6.375 -5.859 1 98.44 400 ASP B CA 1
ATOM 6473 C C . ASP B 1 400 ? -13.922 5.121 -5.645 1 98.44 400 ASP B C 1
ATOM 6475 O O . ASP B 1 400 ? -13.125 5.062 -4.707 1 98.44 400 ASP B O 1
ATOM 6479 N N . PRO B 1 401 ? -13.961 4.082 -6.555 1 98.62 401 PRO B N 1
ATOM 6480 C CA . PRO B 1 401 ? -13.086 2.926 -6.344 1 98.62 401 PRO B CA 1
ATOM 6481 C C . PRO B 1 401 ? -11.609 3.285 -6.422 1 98.62 401 PRO B C 1
ATOM 6483 O O . PRO B 1 401 ? -10.812 2.844 -5.586 1 98.62 401 PRO B O 1
ATOM 6486 N N . ALA B 1 402 ? -11.289 4.117 -7.371 1 98.81 402 ALA B N 1
ATOM 6487 C CA . ALA B 1 402 ? -9.906 4.582 -7.473 1 98.81 402 ALA B CA 1
ATOM 6488 C C . ALA B 1 402 ? -9.516 5.41 -6.25 1 98.81 402 ALA B C 1
ATOM 6490 O O . ALA B 1 402 ? -8.375 5.336 -5.785 1 98.81 402 ALA B O 1
ATOM 6491 N N . THR B 1 403 ? -10.469 6.215 -5.762 1 98.88 403 THR B N 1
ATOM 6492 C CA . THR B 1 403 ? -10.242 6.98 -4.539 1 98.88 403 THR B CA 1
ATOM 6493 C C . THR B 1 403 ? -9.945 6.055 -3.367 1 98.88 403 THR B C 1
ATOM 6495 O O . THR B 1 403 ? -8.977 6.262 -2.633 1 98.88 403 THR B O 1
ATOM 6498 N N . VAL B 1 404 ? -10.75 5 -3.25 1 98.88 404 VAL B N 1
ATOM 6499 C CA . VAL B 1 404 ? -10.578 4.039 -2.166 1 98.88 404 VAL B CA 1
ATOM 6500 C C . VAL B 1 404 ? -9.188 3.42 -2.24 1 98.88 404 VAL B C 1
ATOM 6502 O O . VAL B 1 404 ? -8.484 3.34 -1.231 1 98.88 404 VAL B O 1
ATOM 6505 N N . ALA B 1 405 ? -8.766 3.035 -3.414 1 98.88 405 ALA B N 1
ATOM 6506 C CA . ALA B 1 405 ? -7.445 2.445 -3.613 1 98.88 405 ALA B CA 1
ATOM 6507 C C . ALA B 1 405 ? -6.34 3.443 -3.268 1 98.88 405 ALA B C 1
ATOM 6509 O O . ALA B 1 405 ? -5.348 3.082 -2.631 1 98.88 405 ALA B O 1
ATOM 6510 N N . SER B 1 406 ? -6.512 4.68 -3.658 1 98.88 406 SER B N 1
ATOM 6511 C CA . SER B 1 406 ? -5.508 5.711 -3.41 1 98.88 406 SER B CA 1
ATOM 6512 C C . SER B 1 406 ? -5.387 6.016 -1.921 1 98.88 406 SER B C 1
ATOM 6514 O O . SER B 1 406 ? -4.285 6.258 -1.42 1 98.88 406 SER B O 1
ATOM 6516 N N . ILE B 1 407 ? -6.5 5.977 -1.271 1 98.62 407 ILE B N 1
ATOM 6517 C CA . ILE B 1 407 ? -6.527 6.188 0.173 1 98.62 407 ILE B CA 1
ATOM 6518 C C . ILE B 1 407 ? -5.793 5.051 0.875 1 98.62 407 ILE B C 1
ATOM 6520 O O . ILE B 1 407 ? -5 5.285 1.792 1 98.62 407 ILE B O 1
ATOM 6524 N N . ALA B 1 408 ? -6.039 3.85 0.451 1 98.75 408 ALA B N 1
ATOM 6525 C CA . ALA B 1 408 ? -5.336 2.707 1.028 1 98.75 408 ALA B CA 1
ATOM 6526 C C . ALA B 1 408 ? -3.826 2.84 0.846 1 98.75 408 ALA B C 1
ATOM 6528 O O . ALA B 1 408 ? -3.062 2.684 1.802 1 98.75 408 ALA B O 1
ATOM 6529 N N . ALA B 1 409 ? -3.42 3.186 -0.361 1 98.62 409 ALA B N 1
ATOM 6530 C CA . ALA B 1 409 ? -2 3.389 -0.639 1 98.62 409 ALA B CA 1
ATOM 6531 C C . ALA B 1 409 ? -1.419 4.484 0.249 1 98.62 409 ALA B C 1
ATOM 6533 O O . ALA B 1 409 ? -0.323 4.336 0.794 1 98.62 409 ALA B O 1
ATOM 6534 N N . GLY B 1 410 ? -2.174 5.547 0.385 1 98.62 410 GLY B N 1
ATOM 6535 C CA . GLY B 1 410 ? -1.721 6.676 1.183 1 98.62 410 GLY B CA 1
ATOM 6536 C C . GLY B 1 410 ? -1.551 6.34 2.652 1 98.62 410 GLY B C 1
ATOM 6537 O O . GLY B 1 410 ? -0.556 6.723 3.271 1 98.62 410 GLY B O 1
ATOM 6538 N N . ILE B 1 411 ? -2.529 5.633 3.205 1 98.5 411 ILE B N 1
ATOM 6539 C CA . ILE B 1 411 ? -2.48 5.27 4.617 1 98.5 411 ILE B CA 1
ATOM 6540 C C . ILE B 1 411 ? -1.308 4.32 4.863 1 98.5 411 ILE B C 1
ATOM 6542 O O . ILE B 1 411 ? -0.536 4.512 5.805 1 98.5 411 ILE B O 1
ATOM 6546 N N . LEU B 1 412 ? -1.152 3.373 3.992 1 97.88 412 LEU B N 1
ATOM 6547 C CA . LEU B 1 412 ? -0.044 2.434 4.125 1 97.88 412 LEU B CA 1
ATOM 6548 C C . LEU B 1 412 ? 1.293 3.139 3.916 1 97.88 412 LEU B C 1
ATOM 6550 O O . LEU B 1 412 ? 2.33 2.664 4.387 1 97.88 412 LEU B O 1
ATOM 6554 N N . GLY B 1 413 ? 1.245 4.27 3.217 1 97.38 413 GLY B N 1
ATOM 6555 C CA . GLY B 1 413 ? 2.439 5.07 3.002 1 97.38 413 GLY B CA 1
ATOM 6556 C C . GLY B 1 413 ? 2.715 6.047 4.129 1 97.38 413 GLY B C 1
ATOM 6557 O O . GLY B 1 413 ? 3.752 6.715 4.145 1 97.38 413 GLY B O 1
ATOM 6558 N N . GLY B 1 414 ? 1.713 6.258 5.023 1 97.25 414 GLY B N 1
ATOM 6559 C CA . GLY B 1 414 ? 2.012 7.059 6.199 1 97.25 414 GLY B CA 1
ATOM 6560 C C . GLY B 1 414 ? 1.028 8.195 6.414 1 97.25 414 GLY B C 1
ATOM 6561 O O . GLY B 1 414 ? 1.204 9.016 7.316 1 97.25 414 GLY B O 1
ATOM 6562 N N . ALA B 1 415 ? 0.005 8.305 5.633 1 98.44 415 ALA B N 1
ATOM 6563 C CA . ALA B 1 415 ? -0.991 9.352 5.828 1 98.44 415 ALA B CA 1
ATOM 6564 C C . ALA B 1 415 ? -1.759 9.141 7.129 1 98.44 415 ALA B C 1
ATOM 6566 O O . ALA B 1 415 ? -2.086 8.008 7.488 1 98.44 415 ALA B O 1
ATOM 6567 N N . ASN B 1 416 ? -2.094 10.242 7.809 1 98.38 416 ASN B N 1
ATOM 6568 C CA . ASN B 1 416 ? -2.803 10.18 9.086 1 98.38 416 ASN B CA 1
ATOM 6569 C C . ASN B 1 416 ? -4.246 10.656 8.945 1 98.38 416 ASN B C 1
ATOM 6571 O O . ASN B 1 416 ? -5.094 10.328 9.773 1 98.38 416 ASN B O 1
ATOM 6575 N N . ILE B 1 417 ? -4.492 11.484 7.953 1 98.88 417 ILE B N 1
ATOM 6576 C CA . ILE B 1 417 ? -5.816 12.023 7.66 1 98.88 417 ILE B CA 1
ATOM 6577 C C . ILE B 1 417 ? -6.105 11.891 6.164 1 98.88 417 ILE B C 1
ATOM 6579 O O . ILE B 1 417 ? -5.234 12.164 5.332 1 98.88 417 ILE B O 1
ATOM 6583 N N . VAL B 1 418 ? -7.27 11.406 5.863 1 98.88 418 VAL B N 1
ATOM 6584 C CA . VAL B 1 418 ? -7.672 11.32 4.461 1 98.88 418 VAL B CA 1
ATOM 6585 C C . VAL B 1 418 ? -8.906 12.18 4.223 1 98.88 418 VAL B C 1
ATOM 6587 O O . VAL B 1 418 ? -9.883 12.109 4.977 1 98.88 418 VAL B O 1
ATOM 6590 N N . ARG B 1 419 ? -8.82 13.055 3.256 1 98.88 419 ARG B N 1
ATOM 6591 C CA . ARG B 1 419 ? -9.898 13.953 2.873 1 98.88 419 ARG B CA 1
ATOM 6592 C C . ARG B 1 419 ? -10.688 13.391 1.696 1 98.88 419 ARG B C 1
ATOM 6594 O O . ARG B 1 419 ? -10.133 13.172 0.618 1 98.88 419 ARG B O 1
ATOM 6601 N N . VAL B 1 420 ? -12.055 13.18 1.899 1 98.75 420 VAL B N 1
ATOM 6602 C CA . VAL B 1 420 ? -12.742 12.344 0.917 1 98.75 420 VAL B CA 1
ATOM 6603 C C . VAL B 1 420 ? -14.164 12.859 0.715 1 98.75 420 VAL B C 1
ATOM 6605 O O . VAL B 1 420 ? -14.734 13.5 1.604 1 98.75 420 VAL B O 1
ATOM 6608 N N . HIS B 1 421 ? -14.773 12.508 -0.433 1 98.06 421 HIS B N 1
ATOM 6609 C CA . HIS B 1 421 ? -16.172 12.789 -0.731 1 98.06 421 HIS B CA 1
ATOM 6610 C C . HIS B 1 421 ? -17.078 11.672 -0.24 1 98.06 421 HIS B C 1
ATOM 6612 O O . HIS B 1 421 ? -18.078 11.922 0.432 1 98.06 421 HIS B O 1
ATOM 6618 N N . ASN B 1 422 ? -16.781 10.445 -0.594 1 98.19 422 ASN B N 1
ATOM 6619 C CA . ASN B 1 422 ? -17.516 9.258 -0.187 1 98.19 422 ASN B CA 1
ATOM 6620 C C . ASN B 1 422 ? -17 8.688 1.128 1 98.19 422 ASN B C 1
ATOM 6622 O O . ASN B 1 422 ? -16.125 7.82 1.127 1 98.19 422 ASN B O 1
ATOM 6626 N N . VAL B 1 423 ? -17.562 9.156 2.207 1 98.75 423 VAL B N 1
ATOM 6627 C CA . VAL B 1 423 ? -17.078 8.836 3.543 1 98.75 423 VAL B CA 1
ATOM 6628 C C . VAL B 1 423 ? -17.266 7.344 3.816 1 98.75 423 VAL B C 1
ATOM 6630 O O . VAL B 1 423 ? -16.359 6.668 4.293 1 98.75 423 VAL B O 1
ATOM 6633 N N . ARG B 1 424 ? -18.344 6.812 3.443 1 98 424 ARG B N 1
ATOM 6634 C CA . ARG B 1 424 ? -18.688 5.426 3.752 1 98 424 ARG B CA 1
ATOM 6635 C C . ARG B 1 424 ? -17.656 4.465 3.166 1 98 424 ARG B C 1
ATOM 6637 O O . ARG B 1 424 ? -17.094 3.635 3.883 1 98 424 ARG B O 1
ATOM 6644 N N . ASP B 1 425 ? -17.406 4.547 1.85 1 98.31 425 ASP B N 1
ATOM 6645 C CA . ASP B 1 425 ? -16.5 3.631 1.177 1 98.31 425 ASP B CA 1
ATOM 6646 C C . ASP B 1 425 ? -15.062 3.82 1.675 1 98.31 425 ASP B C 1
ATOM 6648 O O . ASP B 1 425 ? -14.344 2.844 1.898 1 98.31 425 ASP B O 1
ATOM 6652 N N . CYS B 1 426 ? -14.688 5.055 1.905 1 98.62 426 CYS B N 1
ATOM 6653 C CA . CYS B 1 426 ? -13.312 5.332 2.316 1 98.62 426 CYS B CA 1
ATOM 6654 C C . CYS B 1 426 ? -13.086 4.93 3.77 1 98.62 426 CYS B C 1
ATOM 6656 O O . CYS B 1 426 ? -11.977 4.562 4.148 1 98.62 426 CYS B O 1
ATOM 6658 N N . ARG B 1 427 ? -14.156 4.977 4.574 1 98.62 427 ARG B N 1
ATOM 6659 C CA . ARG B 1 427 ? -14.062 4.484 5.945 1 98.62 427 ARG B CA 1
ATOM 6660 C C . ARG B 1 427 ? -13.672 3.012 5.977 1 98.62 427 ARG B C 1
ATOM 6662 O O . ARG B 1 427 ? -12.883 2.59 6.824 1 98.62 427 ARG B O 1
ATOM 6669 N N . ASP B 1 428 ? -14.188 2.207 5.094 1 98.5 428 ASP B N 1
ATOM 6670 C CA . ASP B 1 428 ? -13.812 0.798 5.016 1 98.5 428 ASP B CA 1
ATOM 6671 C C . ASP B 1 428 ? -12.328 0.638 4.719 1 98.5 428 ASP B C 1
ATOM 6673 O O . ASP B 1 428 ? -11.656 -0.204 5.32 1 98.5 428 ASP B O 1
ATOM 6677 N N . ALA B 1 429 ? -11.828 1.458 3.789 1 98.56 429 ALA B N 1
ATOM 6678 C CA . ALA B 1 429 ? -10.398 1.437 3.486 1 98.56 429 ALA B CA 1
ATOM 6679 C C . ALA B 1 429 ? -9.57 1.792 4.719 1 98.56 429 ALA B C 1
ATOM 6681 O O . ALA B 1 429 ? -8.555 1.146 5 1 98.56 429 ALA B O 1
ATOM 6682 N N . VAL B 1 430 ? -10.023 2.764 5.418 1 98.62 430 VAL B N 1
ATOM 6683 C CA . VAL B 1 430 ? -9.328 3.234 6.613 1 98.62 430 VAL B CA 1
ATOM 6684 C C . VAL B 1 430 ? -9.289 2.125 7.66 1 98.62 430 VAL B C 1
ATOM 6686 O O . VAL B 1 430 ? -8.227 1.812 8.203 1 98.62 430 VAL B O 1
ATOM 6689 N N . MET B 1 431 ? -10.438 1.556 7.902 1 98.31 431 MET B N 1
ATOM 6690 C CA . MET B 1 431 ? -10.523 0.504 8.914 1 98.31 431 MET B CA 1
ATOM 6691 C C . MET B 1 431 ? -9.617 -0.668 8.555 1 98.31 431 MET B C 1
ATOM 6693 O O . MET B 1 431 ? -8.922 -1.204 9.422 1 98.31 431 MET B O 1
ATOM 6697 N N . LEU B 1 432 ? -9.586 -1.05 7.312 1 98.5 432 LEU B N 1
ATOM 6698 C CA . LEU B 1 432 ? -8.742 -2.158 6.875 1 98.5 432 LEU B CA 1
ATOM 6699 C C . LEU B 1 432 ? -7.266 -1.827 7.066 1 98.5 432 LEU B C 1
ATOM 6701 O O . LEU B 1 432 ? -6.516 -2.617 7.645 1 98.5 432 LEU B O 1
ATOM 6705 N N . CYS B 1 433 ? -6.848 -0.673 6.566 1 98.44 433 CYS B N 1
ATOM 6706 C CA . CYS B 1 433 ? -5.445 -0.284 6.645 1 98.44 433 CYS B CA 1
ATOM 6707 C C . CYS B 1 433 ? -5.004 -0.127 8.094 1 98.44 433 CYS B C 1
ATOM 6709 O O . CYS B 1 433 ? -3.896 -0.533 8.461 1 98.44 433 CYS B O 1
ATOM 6711 N N . ASP B 1 434 ? -5.875 0.478 8.906 1 98 434 ASP B N 1
ATOM 6712 C CA . ASP B 1 434 ? -5.547 0.622 10.32 1 98 434 ASP B CA 1
ATOM 6713 C C . ASP B 1 434 ? -5.383 -0.742 10.992 1 98 434 ASP B C 1
ATOM 6715 O O . ASP B 1 434 ? -4.492 -0.927 11.82 1 98 434 ASP B O 1
ATOM 6719 N N . ALA B 1 435 ? -6.238 -1.663 10.648 1 97.88 435 ALA B N 1
ATOM 6720 C CA . ALA B 1 435 ? -6.117 -3.016 11.188 1 97.88 435 ALA B CA 1
ATOM 6721 C C . ALA B 1 435 ? -4.805 -3.662 10.75 1 97.88 435 ALA B C 1
ATOM 6723 O O . ALA B 1 435 ? -4.129 -4.309 11.555 1 97.88 435 ALA B O 1
ATOM 6724 N N . MET B 1 436 ? -4.465 -3.525 9.508 1 97.25 436 MET B N 1
ATOM 6725 C CA . MET B 1 436 ? -3.215 -4.074 8.992 1 97.25 436 MET B CA 1
ATOM 6726 C C . MET B 1 436 ? -2.016 -3.48 9.727 1 97.25 436 MET B C 1
ATOM 6728 O O . MET B 1 436 ? -1.027 -4.176 9.977 1 97.25 436 MET B O 1
ATOM 6732 N N . LEU B 1 437 ? -2.137 -2.191 10.055 1 95.25 437 LEU B N 1
ATOM 6733 C CA . LEU B 1 437 ? -1.047 -1.479 10.711 1 95.25 437 LEU B CA 1
ATOM 6734 C C . LEU B 1 437 ? -1.122 -1.646 12.227 1 95.25 437 LEU B C 1
ATOM 6736 O O . LEU B 1 437 ? -0.316 -1.069 12.961 1 95.25 437 LEU B O 1
ATOM 6740 N N . GLU B 1 438 ? -2.178 -2.363 12.75 1 90.38 438 GLU B N 1
ATOM 6741 C CA . GLU B 1 438 ? -2.4 -2.648 14.164 1 90.38 438 GLU B CA 1
ATOM 6742 C C . GLU B 1 438 ? -2.588 -1.362 14.961 1 90.38 438 GLU B C 1
ATOM 6744 O O . GLU B 1 438 ? -2.035 -1.217 16.047 1 90.38 438 GLU B O 1
ATOM 6749 N N . LYS B 1 439 ? -3.232 -0.526 14.18 1 80.81 439 LYS B N 1
ATOM 6750 C CA . LYS B 1 439 ? -3.658 0.678 14.883 1 80.81 439 LYS B CA 1
ATOM 6751 C C . LYS B 1 439 ? -4.922 0.422 15.695 1 80.81 439 LYS B C 1
ATOM 6753 O O . LYS B 1 439 ? -5.801 -0.327 15.266 1 80.81 439 LYS B O 1
ATOM 6758 N N . THR B 1 440 ? -4.887 0.625 17.094 1 62.88 440 THR B N 1
ATOM 6759 C CA . THR B 1 440 ? -6.031 0.361 17.969 1 62.88 440 THR B CA 1
ATOM 6760 C C . THR B 1 440 ? -6.754 1.657 18.312 1 62.88 440 THR B C 1
ATOM 6762 O O . THR B 1 440 ? -6.219 2.496 19.047 1 62.88 440 THR B O 1
ATOM 6765 N N . GLY B 1 441 ? -7.309 2.439 17.469 1 52.16 441 GLY B N 1
ATOM 6766 C CA . GLY B 1 441 ? -8.102 3.576 17.906 1 52.16 441 GLY B CA 1
ATOM 6767 C C . GLY B 1 441 ? -9.578 3.266 18.016 1 52.16 441 GLY B C 1
ATOM 6768 O O . GLY B 1 441 ? -10.047 2.254 17.5 1 52.16 441 GLY B O 1
#

Secondary structure (DSSP, 8-state):
-GGGTEEEEEE--EEEE--SS--SSPPEEE--EEEEESS-HHHHHHHHHHHHHHTT--S--TT---S--------TT--EE-SS-EESPTTGGG-HHHHHHHHHTS-SS--SHHHHHHHHTSSSTTHHHHHHHHHTGGGGTTSTT-EEEEEETTEEE-TTTSPEEEEEEE--GGGGSHHHHHHHHHHHHHHHHHHHHHT-SEEEEESS--STTPPP--HHHHHHHHHHHHHHHHHHHHHTT-EEEEE-S-HHHHHHHHHTT--EEEETTTTSS-TTHHHHHHHHT--EEEE--SS-TTTTTSGGGG--SSHHHHHHHHHHHHHHHHHHTT--GGGEEEE--TTSS--HHHHHHHHHTHHHHHHHHHHH-HHHHTS-BEE--TT-HHHHHHHT--SGGGGHHHHHHHHHHHHHHT-SEEEES-HHHHHHHHHHHHHHTT---/-GGGTEEEEEE--EEEE--SS--SSPPEEE--EEEEESS-HHHHHHHHHHHHHHTT--S--TT---S--------TT--EE-SS-EESPTTGGG-HHHHHHHHHTS-SS--SHHHHHHHHTSSSTTHHHHHHHHHTGGGGTTSTT-EEEEEETTEEE-TTTSPEEEEEEE--GGGGSHHHHHHHHHHHHHHHHHHHHHT-SEEEEESS--STTPPP--HHHHHHHHHHHHHHHHHHHHHTT-EEEEE-S-HHHHHHHHHTT--EEEETTTTSS-TTHHHHHHHHT--EEEE--SS-TTTTTSGGGG--SSHHHHHHHHHHHHHHHHHHTT--GGGEEEE--TTSS--HHHHHHHHHTHHHHHHHHHHH-HHHHTS-BEE--TT-HHHHHHHT--SGGGGHHHHHHHHHHHHHHT-SEEEES-HHHHHHHHHHHHHHTT---

Organism: Saponaria officinalis (NCBI:txid3572)

pLDDT: mean 93.43, std 9.0, range [43.06, 98.88]

Radius of gyration: 32.27 Å; Cα contacts (8 Å, |Δi|>4): 1798; chains: 2; bounding box: 73×83×84 Å

Foldseek 3Di:
DVVVFWFWQAWFFWKWAAQDPPRPDHTDIAADTDTDGPDDPVRVVVVQVVVQVVQPADPDDVSDDGPDDDADQADFLDADDDPVHGYNPPPCLVDLSNLRNVLQRFFPADPDDRSVSQQVVQPDPRGSQVSLVVNPHPVCAPPNGIHGFFDWDPDTHRLPLFFAEEAEDEQDPVQPDPVSVVVSQVVLQVVLVVLVVLPHQEYEYEDADLAAQGDDDDLVNSLSRGLSNLLSRQVVQVVSVGAYEYEDQELVNVLVSLVSHHGEYEYQDLCPVPVCNLLSCLVSLHAYEGEDADDGSHCLQPPVLADDPQLLLVLLVVSLVSVSVSVSSRHHLNRYEYESNQQHSHDLVSSVSCLQCVLVSLSNNSNGGVSNSPYAYEYENQLHVSLCVVVVPRDSVVSVVVLLVSLLSNVLSPHSYYYYHPSNSNVVSRVVSCVVVVNDD/DVVVFWQWQAWFFWKWAAQDPPRPAHTDIAADTDTDGPDDPVRVVVVQVVVQVVQPADPDDDSDDGPDDDADQADFLDADDDPVHGYNPPPCLVDLSNLRNVLQRFFPADPDDRSVSQQVVAPDPRGSQVSLVVNPHPVCAPPNGIHGFFDWDPDTHRLPLFFAEEAEDEQDPVQPDPVSVVVSQVVLQVVLVVLVVLPHQEYEYEDADLAAQGDDDDLVNSLSRGLSNLLSNQVVQVVSVGAYEYEDQELVNVLVSLVSHHGEYEYQDLCPVPVCNLLSCLVSLHAYEGEDADDGSHCLQPPVLADDPQLLLVLLVVSLVSVSVSVSSRHHLNRYEYESNQLHSHDLVSSVSCLQCVLVSLSNNSNGGVSNSPYAYEYENQLHVSLCVVVVPRDSVVSRVVLLVSLLSNVLSPHSYYYYHPSNSNVVSRVVSCVVVVNDD